Protein AF-A0A139HUA7-F1 (afdb_monomer_lite)

Secondary structure (DSSP, 8-state):
----PPBP-PPPPS-TTTEEEEEEEPP--TTSPPEEEEEEEESS--TT-PPPPPP-EEEEEPPPPGGG-EEEEETTEEEEE-HHHHHHHHHH--SSS-EEEE-HHHHS-TT-HHHHHHHHHTHHHHHHTSSEEEEE--S--TTHHHHHHHHHHHHHHHHHHT-SS--TTS-TTS-PPPTT-HHHHHHHHHTTSGGGGBTHHHHHHHS-S-EEEEETTEEEEHHHHHHHHHHHHSPPPTT----TTT-SS--HHHHHHHHHHHHHHHHHHHHHHHHGGGS-----PPPS----------PBPHHHHHHHTTTSB-SSTTHHHHHHHTTBS--PPP-TTS-HHHHHHHHHHHHHHHHHHHHHHSTTSS-EETTSHHHHHHHHHHHT-STTS-SS---TTS--TTSPPSSPPP---TT--TT-SEE-EEEETTTEEEEEEEEEEEEEEE--------SSHHHHHHHHHHHHHHHHHHHHHHTTSSTT--HHHHHHHHHHTHHHHHHSBPPP--TT-SS--PBP--TTGGGS--S--TT--HHHHHHHHHHTTEEEEEETTS-EEEEETT--TT-EEEEETT-SS-EEEEEP-SSSS--EEEEEE-EETT-TTSTTTS-SS---EEEEE--PPPP---TT--PBPTTSSS--B--SSPTT-BEEPTT-----GGGS-EEETTEEESSSEEEPP------BTBB--HHHHHHHHHHHTT--SEEEEEEEESSGGG-SSTT-BB-SSGGGHHHHHHHHHHHHHTT--EEEEEE--GGG-SB--TTT-SSPBPPGGGT--GGG-EESSS--SSTTSPPPEEPPHHHHHHHHHHHHHHHHHHHHHT-SEEEEEE-TTSHHHHHH-TTT----STTSSSHHHHTHHHHHHHHHHHHHS-TTS-EEEEEES--S-TT-TT------HHHHHHHHHHHHHTT--EEEEE---S-TT-----STTTTHHHHHHHHHHHTTSSEEEE-S---SHHHHHHHHHTS---EEEESHHHHH-TTHHHHHHHHHT--B---TTTTHHHH-SS----EE-------S---

pLDDT: mean 80.85, std 19.5, range [23.06, 98.94]

Structure (mmCIF, N/CA/C/O backbone):
data_AF-A0A139HUA7-F1
#
_entry.id   AF-A0A139HUA7-F1
#
loop_
_atom_site.group_PDB
_atom_site.id
_atom_site.type_symbol
_atom_site.label_atom_id
_atom_site.label_alt_id
_atom_site.label_comp_id
_atom_site.label_asym_id
_atom_site.label_entity_id
_atom_site.label_seq_id
_atom_site.pdbx_PDB_ins_code
_atom_site.Cartn_x
_atom_site.Cartn_y
_atom_site.Cartn_z
_atom_site.occupancy
_atom_site.B_iso_or_equiv
_atom_site.auth_seq_id
_atom_site.auth_comp_id
_atom_site.auth_asym_id
_atom_site.auth_atom_id
_atom_site.pdbx_PDB_model_num
ATOM 1 N N . MET A 1 1 ? -27.062 -46.655 6.332 1.00 36.03 1 MET A N 1
ATOM 2 C CA . MET A 1 1 ? -27.689 -45.458 5.733 1.00 36.03 1 MET A CA 1
ATOM 3 C C . MET A 1 1 ? -27.997 -44.473 6.851 1.00 36.03 1 MET A C 1
ATOM 5 O O . MET A 1 1 ? -28.977 -44.661 7.552 1.00 36.03 1 MET A O 1
ATOM 9 N N . SER A 1 2 ? -27.126 -43.490 7.091 1.00 37.06 2 SER A N 1
ATOM 10 C CA . SER A 1 2 ? -27.436 -42.377 7.999 1.00 37.06 2 SER A CA 1
ATOM 11 C C . SER A 1 2 ? -28.126 -41.303 7.164 1.00 37.06 2 SER A C 1
ATOM 13 O O . SER A 1 2 ? -27.476 -40.603 6.389 1.00 37.06 2 SER A O 1
ATOM 15 N N . SER A 1 3 ? -29.456 -41.255 7.228 1.00 40.66 3 SER A N 1
ATOM 16 C CA . SER A 1 3 ? -30.251 -40.178 6.646 1.00 40.66 3 SER A CA 1
ATOM 17 C C . SER A 1 3 ? -29.924 -38.888 7.398 1.00 40.66 3 SER A C 1
ATOM 19 O O . SER A 1 3 ? -30.441 -38.663 8.492 1.00 40.66 3 SER A O 1
ATOM 21 N N . GLN A 1 4 ? -29.036 -38.054 6.854 1.00 56.91 4 GLN A N 1
ATOM 22 C CA . GLN A 1 4 ? -28.850 -36.706 7.385 1.00 56.91 4 GLN A CA 1
ATOM 23 C C . GLN A 1 4 ? -30.174 -35.952 7.228 1.00 56.91 4 GLN A C 1
ATOM 25 O O . GLN A 1 4 ? -30.621 -35.705 6.108 1.00 56.91 4 GLN A O 1
ATOM 30 N N . GLU A 1 5 ? -30.820 -35.627 8.351 1.00 68.06 5 GLU A N 1
ATOM 31 C CA . GLU A 1 5 ? -32.026 -34.798 8.367 1.00 68.06 5 GLU A CA 1
ATOM 32 C C . GLU A 1 5 ? -31.753 -33.483 7.603 1.00 68.06 5 GLU A C 1
ATOM 34 O O . GLU A 1 5 ? -30.689 -32.872 7.770 1.00 68.06 5 GLU A O 1
ATOM 39 N N . PRO A 1 6 ? -32.677 -33.026 6.742 1.00 78.25 6 PRO A N 1
ATOM 40 C CA . PRO A 1 6 ? -32.453 -31.848 5.915 1.00 78.25 6 PRO A CA 1
ATOM 41 C C . PRO A 1 6 ? -32.273 -30.591 6.779 1.00 78.25 6 PRO A C 1
ATOM 43 O O . PRO A 1 6 ? -33.053 -30.323 7.695 1.00 78.25 6 PRO A O 1
ATOM 46 N N . LYS A 1 7 ? -31.250 -29.787 6.462 1.00 87.62 7 LYS A N 1
ATOM 47 C CA . LYS A 1 7 ? -30.988 -28.496 7.120 1.00 87.62 7 LYS A CA 1
ATOM 48 C C . LYS A 1 7 ? -32.089 -27.480 6.798 1.00 87.62 7 LYS A C 1
ATOM 50 O O . LYS A 1 7 ? -32.576 -27.410 5.663 1.00 87.62 7 LYS A O 1
ATOM 55 N N . TYR A 1 8 ? -32.458 -26.676 7.789 1.00 92.00 8 TYR A N 1
ATOM 56 C CA . TYR A 1 8 ? -33.400 -25.576 7.625 1.00 92.00 8 TYR A CA 1
ATOM 57 C C . TYR A 1 8 ? -32.833 -24.521 6.664 1.00 92.00 8 TYR A C 1
ATOM 59 O O . TYR A 1 8 ? -31.637 -24.221 6.675 1.00 92.00 8 TYR A O 1
ATOM 67 N N . ARG A 1 9 ? -33.698 -23.971 5.808 1.00 90.12 9 ARG A N 1
ATOM 68 C CA . ARG A 1 9 ? -33.377 -22.874 4.890 1.00 90.12 9 ARG A CA 1
ATOM 69 C C . ARG A 1 9 ? -34.411 -21.777 5.084 1.00 90.12 9 ARG A C 1
ATOM 71 O O . ARG A 1 9 ? -35.605 -22.047 4.990 1.00 90.12 9 ARG A O 1
ATOM 78 N N . TYR A 1 10 ? -33.936 -20.562 5.327 1.00 92.25 10 TYR A N 1
ATOM 79 C CA . TYR A 1 10 ? -34.785 -19.390 5.488 1.00 92.25 10 TYR A CA 1
ATOM 80 C C . TYR A 1 10 ? -35.559 -19.077 4.205 1.00 92.25 10 TYR A C 1
ATOM 82 O O . TYR A 1 10 ? -35.012 -19.157 3.105 1.00 92.25 10 TYR A O 1
ATOM 90 N N . ARG A 1 11 ? -36.829 -18.696 4.362 1.00 88.69 11 ARG A N 1
ATOM 91 C CA . ARG A 1 11 ? -37.645 -18.091 3.301 1.00 88.69 11 ARG A CA 1
ATOM 92 C C . ARG A 1 11 ? -37.466 -16.578 3.333 1.00 88.69 11 ARG A C 1
ATOM 94 O O . ARG A 1 11 ? -37.367 -16.016 4.419 1.00 88.69 11 ARG A O 1
ATOM 101 N N . ASN A 1 12 ? -37.461 -15.916 2.181 1.00 86.38 12 ASN A N 1
ATOM 102 C CA . ASN A 1 12 ? -37.337 -14.457 2.129 1.00 86.38 12 ASN A CA 1
ATOM 103 C C . ASN A 1 12 ? -38.543 -13.777 2.790 1.00 86.38 12 ASN A C 1
ATOM 105 O O . ASN A 1 12 ? -39.681 -14.189 2.571 1.00 86.38 12 ASN A O 1
ATOM 109 N N . ILE A 1 13 ? -38.289 -12.733 3.580 1.00 86.12 13 ILE A N 1
ATOM 110 C CA . ILE A 1 13 ? -39.342 -11.864 4.116 1.00 86.12 13 ILE A CA 1
ATOM 111 C C . ILE A 1 13 ? -39.899 -11.038 2.951 1.00 86.12 13 ILE A C 1
ATOM 113 O O . ILE A 1 13 ? -39.136 -10.422 2.212 1.00 86.12 13 ILE A O 1
ATOM 117 N N . THR A 1 14 ? -41.216 -11.073 2.760 1.00 73.56 14 THR A N 1
ATOM 118 C CA . THR A 1 14 ? -41.899 -10.491 1.593 1.00 73.56 14 THR A CA 1
ATOM 119 C C . THR A 1 14 ? -42.139 -8.987 1.713 1.00 73.56 14 THR A C 1
ATOM 121 O O . THR A 1 14 ? -42.087 -8.295 0.704 1.00 73.56 14 THR A O 1
ATOM 124 N N . ASN A 1 15 ? -42.376 -8.473 2.924 1.00 76.19 15 ASN A N 1
ATOM 125 C CA . ASN A 1 15 ? -42.483 -7.039 3.193 1.00 76.19 15 ASN A CA 1
ATOM 126 C C . ASN A 1 15 ? -41.161 -6.539 3.787 1.00 76.19 15 ASN A C 1
ATOM 128 O O . ASN A 1 15 ? -40.819 -6.883 4.918 1.00 76.19 15 ASN A O 1
ATOM 132 N N . VAL A 1 16 ? -40.412 -5.769 3.003 1.00 71.94 16 VAL A N 1
ATOM 133 C CA . VAL A 1 16 ? -39.030 -5.391 3.324 1.00 71.94 16 VAL A CA 1
ATOM 134 C C . VAL A 1 16 ? -38.909 -4.362 4.454 1.00 71.94 16 VAL A C 1
ATOM 136 O O . VAL A 1 16 ? -37.917 -4.423 5.175 1.00 71.94 16 VAL A O 1
ATOM 139 N N . ASP A 1 17 ? -39.923 -3.518 4.672 1.00 75.69 17 ASP A N 1
ATOM 140 C CA . ASP A 1 17 ? -39.856 -2.383 5.617 1.00 75.69 17 ASP A CA 1
ATOM 141 C C . ASP A 1 17 ? -40.553 -2.646 6.960 1.00 75.69 17 ASP A C 1
ATOM 143 O O . ASP A 1 17 ? -40.418 -1.887 7.924 1.00 75.69 17 ASP A O 1
ATOM 147 N N . ASN A 1 18 ? -41.357 -3.708 7.026 1.00 83.00 18 ASN A N 1
ATOM 148 C CA . ASN A 1 18 ? -42.195 -3.996 8.188 1.00 83.00 18 ASN A CA 1
ATOM 149 C C . ASN A 1 18 ? -42.236 -5.485 8.561 1.00 83.00 18 ASN A C 1
ATOM 151 O O . ASN A 1 18 ? -42.789 -5.841 9.602 1.00 83.00 18 ASN A O 1
ATOM 155 N N . GLY A 1 19 ? -41.701 -6.363 7.708 1.00 88.00 19 GLY A N 1
ATOM 156 C CA . GLY A 1 19 ? -41.778 -7.806 7.886 1.00 88.00 19 GLY A CA 1
ATOM 157 C C . GLY A 1 19 ? -40.776 -8.339 8.909 1.00 88.00 19 GLY A C 1
ATOM 158 O O . GLY A 1 19 ? -39.584 -8.040 8.859 1.00 88.00 19 GLY A O 1
ATOM 159 N N . ILE A 1 20 ? -41.254 -9.200 9.801 1.00 92.31 20 ILE A N 1
ATOM 160 C CA . ILE A 1 20 ? -40.451 -9.922 10.794 1.00 92.31 20 ILE A CA 1
ATOM 161 C C . ILE A 1 20 ? -40.784 -11.414 10.753 1.00 92.31 20 ILE A C 1
ATOM 163 O O . ILE A 1 20 ? -41.758 -11.838 10.126 1.00 92.31 20 ILE A O 1
ATOM 167 N N . ARG A 1 21 ? -40.000 -12.230 11.459 1.00 93.62 21 ARG A N 1
ATOM 168 C CA . ARG A 1 21 ? -40.370 -13.617 11.761 1.00 93.62 21 ARG A CA 1
ATOM 169 C C . ARG A 1 21 ? -40.614 -13.787 13.253 1.00 93.62 21 ARG A C 1
ATOM 171 O O . ARG A 1 21 ? -39.961 -13.130 14.060 1.00 93.62 21 ARG A O 1
ATOM 178 N N . LEU A 1 22 ? -41.537 -14.669 13.612 1.00 95.00 22 LEU A N 1
ATOM 179 C CA . LEU A 1 22 ? -41.842 -15.041 14.989 1.00 95.00 22 LEU A CA 1
ATOM 180 C C . LEU A 1 22 ? -41.673 -16.548 15.169 1.00 95.00 22 LEU A C 1
ATOM 182 O O . LEU A 1 22 ? -42.074 -17.351 14.326 1.00 95.00 22 LEU A O 1
ATOM 186 N N . VAL A 1 23 ? -41.071 -16.926 16.289 1.00 96.69 23 VAL A N 1
ATOM 187 C CA . VAL A 1 23 ? -40.875 -18.309 16.712 1.00 96.69 23 VAL A CA 1
ATOM 188 C C . VAL A 1 23 ? -42.112 -18.768 17.469 1.00 96.69 23 VAL A C 1
ATOM 190 O O . VAL A 1 23 ? -42.422 -18.237 18.531 1.00 96.69 23 VAL A O 1
ATOM 193 N N . ARG A 1 24 ? -42.787 -19.803 16.968 1.00 96.25 24 ARG A N 1
ATOM 194 C CA . ARG A 1 24 ? -43.816 -20.548 17.702 1.00 96.25 24 ARG A CA 1
ATOM 195 C C . ARG A 1 24 ? -43.193 -21.782 18.336 1.00 96.25 24 ARG A C 1
ATOM 197 O O . ARG A 1 24 ? -43.077 -22.832 17.697 1.00 96.25 24 ARG A O 1
ATOM 204 N N . LEU A 1 25 ? -42.776 -21.641 19.586 1.00 96.25 25 LEU A N 1
ATOM 205 C CA . LEU A 1 25 ? -42.175 -22.700 20.385 1.00 96.25 25 LEU A CA 1
ATOM 206 C C . LEU A 1 25 ? -43.236 -23.737 20.761 1.00 96.25 25 LEU A C 1
ATOM 208 O O . LEU A 1 25 ? -44.208 -23.407 21.439 1.00 96.25 25 LEU A O 1
ATOM 212 N N . GLN A 1 26 ? -43.070 -24.971 20.278 1.00 96.25 26 GLN A N 1
ATOM 213 C CA . GLN A 1 26 ? -44.071 -26.025 20.437 1.00 96.25 26 GLN A CA 1
ATOM 214 C C . GLN A 1 26 ? -44.051 -26.619 21.853 1.00 96.25 26 GLN A C 1
ATOM 216 O O . GLN A 1 26 ? -42.959 -26.832 22.400 1.00 96.25 26 GLN A O 1
ATOM 221 N N . PRO A 1 27 ? -45.227 -26.934 22.425 1.00 93.44 27 PRO A N 1
ATOM 222 C CA . PRO A 1 27 ? -45.322 -27.585 23.721 1.00 93.44 27 PRO A CA 1
ATOM 223 C C . PRO A 1 27 ? -44.736 -28.997 23.668 1.00 93.44 27 PRO A C 1
ATOM 225 O O . PRO A 1 27 ? -44.967 -29.744 22.716 1.00 93.44 27 PRO A O 1
ATOM 228 N N . ALA A 1 28 ? -43.934 -29.356 24.672 1.00 90.62 28 ALA A N 1
ATOM 229 C CA . ALA A 1 28 ? -43.338 -30.687 24.784 1.00 90.62 28 ALA A CA 1
ATOM 230 C C . ALA A 1 28 ? -42.749 -30.933 26.181 1.00 90.62 28 ALA A C 1
ATOM 232 O O . ALA A 1 28 ? -42.359 -30.002 26.890 1.00 90.62 28 ALA A O 1
ATOM 233 N N . ARG A 1 29 ? -42.588 -32.210 26.552 1.00 85.25 29 ARG A N 1
ATOM 234 C CA . ARG A 1 29 ? -41.941 -32.599 27.818 1.00 85.25 29 ARG A CA 1
ATOM 235 C C . ARG A 1 29 ? -40.466 -32.161 27.845 1.00 85.25 29 ARG A C 1
ATOM 237 O O . ARG A 1 29 ? -39.816 -32.187 26.798 1.00 85.25 29 ARG A O 1
ATOM 244 N N . PRO A 1 30 ? -39.874 -31.861 29.020 1.00 78.06 30 PRO A N 1
ATOM 245 C CA . PRO A 1 30 ? -38.485 -31.392 29.139 1.00 78.06 30 PRO A CA 1
ATOM 246 C C . PRO A 1 30 ? -37.433 -32.254 28.421 1.00 78.06 30 PRO A C 1
ATOM 248 O O . PRO A 1 30 ? -36.471 -31.719 27.870 1.00 78.06 30 PRO A O 1
ATOM 251 N N . THR A 1 31 ? -37.636 -33.574 28.379 1.00 82.62 31 THR A N 1
ATOM 252 C CA . THR A 1 31 ? -36.738 -34.551 27.739 1.00 82.62 31 THR A CA 1
ATOM 253 C C . THR A 1 31 ? -36.867 -34.613 26.217 1.00 82.62 31 THR A C 1
ATOM 255 O O . THR A 1 31 ? -35.961 -35.107 25.547 1.00 82.62 31 THR A O 1
ATOM 258 N N . GLN A 1 32 ? -37.968 -34.116 25.649 1.00 86.69 32 GLN A N 1
ATOM 259 C CA . GLN A 1 32 ? -38.188 -34.116 24.208 1.00 86.69 32 GLN A CA 1
ATOM 260 C C . GLN A 1 32 ? -37.388 -33.004 23.532 1.00 86.69 32 GLN A C 1
ATOM 262 O O . GLN A 1 32 ? -37.206 -31.907 24.075 1.00 86.69 32 GLN A O 1
ATOM 267 N N . ARG A 1 33 ? -36.950 -33.290 22.304 1.00 90.19 33 ARG A N 1
ATOM 268 C CA . ARG A 1 33 ? -36.244 -32.341 21.442 1.00 90.19 33 ARG A CA 1
ATOM 269 C C . ARG A 1 33 ? -37.072 -31.068 21.245 1.00 90.19 33 ARG A C 1
ATOM 271 O O . ARG A 1 33 ? -38.289 -31.132 21.102 1.00 90.19 33 ARG A O 1
ATOM 278 N N . ILE A 1 34 ? -36.413 -29.912 21.244 1.00 95.31 34 ILE A N 1
ATOM 279 C CA . ILE A 1 34 ? -37.082 -28.626 21.021 1.00 95.31 34 ILE A CA 1
ATOM 280 C C . ILE A 1 34 ? -37.531 -28.544 19.561 1.00 95.31 34 ILE A C 1
ATOM 282 O O . ILE A 1 34 ? -36.723 -28.757 18.650 1.00 95.31 34 ILE A O 1
ATOM 286 N N . SER A 1 35 ? -38.806 -28.216 19.360 1.00 94.94 35 SER A N 1
ATOM 287 C CA . SER A 1 35 ? -39.393 -27.961 18.050 1.00 94.94 35 SER A CA 1
ATOM 288 C C . SER A 1 35 ? -40.033 -26.577 18.025 1.00 94.94 35 SER A C 1
ATOM 290 O O . SER A 1 35 ? -40.673 -26.157 18.989 1.00 94.94 35 SER A O 1
ATOM 292 N N . ILE A 1 36 ? -39.826 -25.865 16.923 1.00 96.69 36 ILE A N 1
ATOM 293 C CA . ILE A 1 36 ? -40.372 -24.542 16.659 1.00 96.69 36 ILE A CA 1
ATOM 294 C C . ILE A 1 36 ? -40.992 -24.503 15.261 1.00 96.69 36 ILE A C 1
ATOM 296 O O . ILE A 1 36 ? -40.555 -25.230 14.364 1.00 96.69 36 ILE A O 1
ATOM 300 N N . MET A 1 37 ? -41.969 -23.618 15.074 1.00 95.31 37 MET A N 1
ATOM 301 C CA . MET A 1 37 ? -42.399 -23.172 13.747 1.00 95.31 37 MET A CA 1
ATOM 302 C C . MET A 1 37 ? -41.998 -21.714 13.540 1.00 95.31 37 MET A C 1
ATOM 304 O O . MET A 1 37 ? -42.101 -20.926 14.484 1.00 95.31 37 MET A O 1
ATOM 308 N N . LEU A 1 38 ? -41.547 -21.356 12.337 1.00 94.25 38 LEU A N 1
ATOM 309 C CA . LEU A 1 38 ? -41.158 -19.981 12.018 1.00 94.25 38 LEU A CA 1
ATOM 310 C C . LEU A 1 38 ? -42.226 -19.307 11.149 1.00 94.25 38 LEU A C 1
ATOM 312 O O . LEU A 1 38 ? -42.417 -19.651 9.985 1.00 94.25 38 LEU A O 1
ATOM 316 N N . GLU A 1 39 ? -42.927 -18.329 11.717 1.00 90.94 39 GLU A N 1
ATOM 317 C CA . GLU A 1 39 ? -44.053 -17.643 11.076 1.00 90.94 39 GLU A CA 1
ATOM 318 C C . GLU A 1 39 ? -43.643 -16.243 10.604 1.00 90.94 39 GLU A C 1
ATOM 320 O O . GLU A 1 39 ? -42.986 -15.506 11.338 1.00 90.94 39 GLU A O 1
ATOM 325 N N . HIS A 1 40 ? -44.016 -15.861 9.379 1.00 89.38 40 HIS A N 1
ATOM 326 C CA . HIS A 1 40 ? -43.842 -14.486 8.899 1.00 89.38 40 HIS A CA 1
ATOM 327 C C . HIS A 1 40 ? -44.931 -13.587 9.494 1.00 89.38 40 HIS A C 1
ATOM 329 O O . HIS A 1 40 ? -46.101 -13.955 9.501 1.00 89.38 40 HIS A O 1
ATOM 335 N N . SER A 1 41 ? -44.540 -12.409 9.969 1.00 88.44 41 SER A N 1
ATOM 336 C CA . SER A 1 41 ? -45.410 -11.427 10.619 1.00 88.44 41 SER A CA 1
ATOM 337 C C . SER A 1 41 ? -44.959 -10.000 10.264 1.00 88.44 41 SER A C 1
ATOM 339 O O . SER A 1 41 ? -44.044 -9.819 9.457 1.00 88.44 41 SER A O 1
ATOM 341 N N . TRP A 1 42 ? -45.594 -8.981 10.838 1.00 85.56 42 TRP A N 1
ATOM 342 C CA . TRP A 1 42 ? -45.355 -7.562 10.547 1.00 85.56 42 TRP A CA 1
ATOM 343 C C . TRP A 1 42 ? -45.542 -6.682 11.786 1.00 85.56 42 TRP A C 1
ATOM 345 O O . TRP A 1 42 ? -46.441 -6.934 12.581 1.00 85.56 42 TRP A O 1
ATOM 355 N N . LEU A 1 43 ? -44.728 -5.635 11.952 1.00 79.94 43 LEU A N 1
ATOM 356 C CA . LEU A 1 43 ? -44.787 -4.770 13.145 1.00 79.94 43 LEU A CA 1
ATOM 357 C C . LEU A 1 43 ? -46.010 -3.837 13.145 1.00 79.94 43 LEU A C 1
ATOM 359 O O . LEU A 1 43 ? -46.655 -3.664 14.172 1.00 79.94 43 LEU A O 1
ATOM 363 N N . SER A 1 44 ? -46.369 -3.276 11.989 1.00 70.25 44 SER A N 1
ATOM 364 C CA . SER A 1 44 ? -47.582 -2.455 11.801 1.00 70.25 44 SER A CA 1
ATOM 365 C C . SER A 1 44 ? -48.663 -3.204 11.009 1.00 70.25 44 SER A C 1
ATOM 367 O O . SER A 1 44 ? -48.329 -4.030 10.158 1.00 70.25 44 SER A O 1
ATOM 369 N N . ARG A 1 45 ? -49.956 -2.916 11.248 1.00 61.66 45 ARG A N 1
ATOM 370 C CA . ARG A 1 45 ? -51.062 -3.455 10.426 1.00 61.66 45 ARG A CA 1
ATOM 371 C C . ARG A 1 45 ? -50.885 -3.027 8.955 1.00 61.66 45 ARG A C 1
ATOM 373 O O . ARG A 1 45 ? -50.676 -1.839 8.729 1.00 61.66 45 ARG A O 1
ATOM 380 N N . PRO A 1 46 ? -50.990 -3.942 7.975 1.00 54.41 46 PRO A N 1
ATOM 381 C CA . PRO A 1 46 ? -51.056 -3.574 6.564 1.00 54.41 46 PRO A CA 1
ATOM 382 C C . PRO A 1 46 ? -52.318 -2.743 6.295 1.00 54.41 46 PRO A C 1
ATOM 384 O O . PRO A 1 46 ? -53.361 -3.018 6.893 1.00 54.41 46 PRO A O 1
ATOM 387 N N . GLU A 1 47 ? -52.239 -1.774 5.380 1.00 52.44 47 GLU A N 1
ATOM 388 C CA . GLU A 1 47 ? -53.379 -0.936 4.958 1.00 52.44 47 GLU A CA 1
ATOM 389 C C . GLU A 1 47 ? -54.564 -1.773 4.416 1.00 52.44 47 GLU A C 1
ATOM 391 O O . GLU A 1 47 ? -55.716 -1.360 4.514 1.00 52.44 47 GLU A O 1
ATOM 396 N N . ASP A 1 48 ? -54.306 -3.016 3.994 1.00 54.12 48 ASP A N 1
ATOM 397 C CA . ASP A 1 48 ? -55.268 -3.961 3.405 1.00 54.12 48 ASP A CA 1
ATOM 398 C C . ASP A 1 48 ? -56.149 -4.747 4.410 1.00 54.12 48 ASP A C 1
ATOM 400 O O . ASP A 1 48 ? -56.639 -5.839 4.113 1.00 54.12 48 ASP A O 1
ATOM 404 N N . GLY A 1 49 ? -56.362 -4.250 5.632 1.00 49.09 49 GLY A N 1
ATOM 405 C CA . GLY A 1 49 ? -57.376 -4.810 6.546 1.00 49.09 49 GLY A CA 1
ATOM 406 C C . GLY A 1 49 ? -57.083 -6.204 7.139 1.00 49.09 49 GLY A C 1
ATOM 407 O O . GLY A 1 49 ? -57.979 -6.834 7.707 1.00 49.09 49 GLY A O 1
ATOM 408 N N . GLN A 1 50 ? -55.844 -6.701 7.063 1.00 52.69 50 GLN A N 1
ATOM 409 C CA . GLN A 1 50 ? -55.441 -7.954 7.721 1.00 52.69 50 GLN A CA 1
ATOM 410 C C . GLN A 1 50 ? -55.274 -7.788 9.247 1.00 52.69 50 GLN A C 1
ATOM 412 O O . GLN A 1 50 ? -54.934 -6.715 9.752 1.00 52.69 50 GLN A O 1
ATOM 417 N N . LYS A 1 51 ? -55.513 -8.871 10.011 1.00 53.06 51 LYS A N 1
ATOM 418 C CA . LYS A 1 51 ? -55.320 -8.901 11.477 1.00 53.06 51 LYS A CA 1
ATOM 419 C C . LYS A 1 51 ? -53.875 -8.489 11.828 1.00 53.06 51 LYS A C 1
ATOM 421 O O . LYS A 1 51 ? -52.932 -8.862 11.136 1.00 53.06 51 LYS A O 1
ATOM 426 N N . GLY A 1 52 ? -53.711 -7.697 12.896 1.00 57.84 52 GLY A N 1
ATOM 427 C CA . GLY A 1 52 ? -52.388 -7.300 13.411 1.00 57.84 52 GLY A CA 1
ATOM 428 C C . GLY A 1 52 ? -51.545 -8.507 13.844 1.00 57.84 52 GLY A C 1
ATOM 429 O O . GLY A 1 52 ? -52.066 -9.622 13.910 1.00 57.84 52 GLY A O 1
ATOM 430 N N . HIS A 1 53 ? -50.260 -8.300 14.143 1.00 68.81 53 HIS A N 1
ATOM 431 C CA . HIS A 1 53 ? -49.387 -9.402 14.554 1.00 68.81 53 HIS A CA 1
ATOM 432 C C . HIS A 1 53 ? -49.908 -10.116 15.813 1.00 68.81 53 HIS A C 1
ATOM 434 O O . HIS A 1 53 ? -50.491 -9.476 16.696 1.00 68.81 53 HIS A O 1
ATOM 440 N N . PRO A 1 54 ? -49.683 -11.435 15.948 1.00 78.06 54 PRO A N 1
ATOM 441 C CA . PRO A 1 54 ? -49.953 -12.118 17.204 1.00 78.06 54 PRO A CA 1
ATOM 442 C C . PRO A 1 54 ? -49.104 -11.493 18.330 1.00 78.06 54 PRO A C 1
ATOM 444 O O . PRO A 1 54 ? -47.962 -11.090 18.080 1.00 78.06 54 PRO A O 1
ATOM 447 N N . PRO A 1 55 ? -49.620 -11.398 19.571 1.00 88.06 55 PRO A N 1
ATOM 448 C CA . PRO A 1 55 ? -48.818 -10.968 20.711 1.00 88.06 55 PRO A CA 1
ATOM 449 C C . PRO A 1 55 ? -47.602 -11.884 20.877 1.00 88.06 55 PRO A C 1
ATOM 451 O O . PRO A 1 55 ? -47.741 -13.110 20.882 1.00 88.06 55 PRO A O 1
ATOM 454 N N . TYR A 1 56 ? -46.419 -11.298 21.030 1.00 94.00 56 TYR A N 1
ATOM 455 C CA . TYR A 1 56 ? -45.167 -12.026 21.230 1.00 94.00 56 TYR A CA 1
ATOM 456 C C . TYR A 1 56 ? -44.369 -11.422 22.386 1.00 94.00 56 TYR A C 1
ATOM 458 O O . TYR A 1 56 ? -44.561 -10.258 22.739 1.00 94.00 56 TYR A O 1
ATOM 466 N N . ALA A 1 57 ? -43.480 -12.214 22.983 1.00 95.12 57 ALA A N 1
ATOM 467 C CA . ALA A 1 57 ? -42.434 -11.702 23.868 1.00 95.12 57 ALA A CA 1
ATOM 468 C C . ALA A 1 57 ? -41.101 -11.645 23.111 1.00 95.12 57 ALA A C 1
ATOM 470 O O . ALA A 1 57 ? -40.811 -12.539 22.316 1.00 95.12 57 ALA A O 1
ATOM 471 N N . ALA A 1 58 ? -40.289 -10.619 23.343 1.00 95.81 58 ALA A N 1
ATOM 472 C CA . ALA A 1 58 ? -38.932 -10.567 22.803 1.00 95.81 58 ALA A CA 1
ATOM 473 C C . ALA A 1 58 ? -37.965 -11.210 23.803 1.00 95.81 58 ALA A C 1
ATOM 475 O O . ALA A 1 58 ? -38.041 -10.938 25.001 1.00 95.81 58 ALA A O 1
ATOM 476 N N . LEU A 1 59 ? -37.087 -12.091 23.326 1.00 96.44 59 LEU A N 1
ATOM 477 C CA . LEU A 1 59 ? -36.078 -12.738 24.158 1.00 96.44 59 LEU A CA 1
ATOM 478 C C . LEU A 1 59 ? -34.751 -11.984 24.044 1.00 96.44 59 LEU A C 1
ATOM 480 O O . LEU A 1 59 ? -34.204 -11.854 22.954 1.00 96.44 59 LEU A O 1
ATOM 484 N N . SER A 1 60 ? -34.220 -11.555 25.183 1.00 94.81 60 SER A N 1
ATOM 485 C CA . SER A 1 60 ? -32.907 -10.933 25.329 1.00 94.81 60 SER A CA 1
ATOM 486 C C . SER A 1 60 ? -31.999 -11.862 26.140 1.00 94.81 60 SER A C 1
ATOM 488 O O . SER A 1 60 ? -32.390 -12.374 27.190 1.00 94.81 60 SER A O 1
ATOM 490 N N . TYR A 1 61 ? -30.799 -12.148 25.636 1.00 93.62 61 TYR A N 1
ATOM 491 C CA . TYR A 1 61 ? -29.872 -13.097 26.257 1.00 93.62 61 TYR A CA 1
ATOM 492 C C . TYR A 1 61 ? -28.446 -12.909 25.725 1.00 93.62 61 TYR A C 1
ATOM 494 O O . TYR A 1 61 ? -28.232 -12.367 24.642 1.00 93.62 61 TYR A O 1
ATOM 502 N N . THR A 1 62 ? -27.443 -13.395 26.458 1.00 88.81 62 THR A N 1
ATOM 503 C CA . THR A 1 62 ? -26.060 -13.386 25.960 1.00 88.81 62 THR A CA 1
ATOM 504 C C . THR A 1 62 ? -25.855 -14.485 24.924 1.00 88.81 62 THR A C 1
ATOM 506 O O . THR A 1 62 ? -26.037 -15.678 25.201 1.00 88.81 62 THR A O 1
ATOM 509 N N . TRP A 1 63 ? -25.413 -14.101 23.728 1.00 84.44 63 TRP A N 1
ATOM 510 C CA . TRP A 1 63 ? -24.968 -15.061 22.726 1.00 84.44 63 TRP A CA 1
ATOM 511 C C . TRP A 1 63 ? -23.746 -15.822 23.254 1.00 84.44 63 TRP A C 1
ATOM 513 O O . TRP A 1 63 ? -22.711 -15.233 23.548 1.00 84.44 63 TRP A O 1
ATOM 523 N N . GLY A 1 64 ? -23.873 -17.141 23.400 1.00 73.00 64 GLY A N 1
ATOM 524 C CA . GLY A 1 64 ? -22.739 -18.012 23.704 1.00 73.00 64 GLY A CA 1
ATOM 525 C C . GLY A 1 64 ? -21.836 -18.219 22.484 1.00 73.00 64 GLY A C 1
ATOM 526 O O . GLY A 1 64 ? -22.178 -17.851 21.360 1.00 73.00 64 GLY A O 1
ATOM 527 N N . THR A 1 65 ? -20.687 -18.867 22.678 1.00 61.94 65 THR A N 1
ATOM 528 C CA . THR A 1 65 ? -19.785 -19.182 21.559 1.00 61.94 65 THR A CA 1
ATOM 529 C C . THR A 1 65 ? -20.388 -20.241 20.622 1.00 61.94 65 THR A C 1
ATOM 531 O O . THR A 1 65 ? -21.059 -21.182 21.051 1.00 61.94 65 THR A O 1
ATOM 534 N N . SER A 1 66 ? -20.111 -20.138 19.317 1.00 61.66 66 SER A N 1
ATOM 535 C CA . SER A 1 66 ? -20.590 -21.096 18.301 1.00 61.66 66 SER A CA 1
ATOM 536 C C . SER A 1 66 ? -19.978 -22.499 18.427 1.00 61.66 66 SER A C 1
ATOM 538 O O . SER A 1 66 ? -20.482 -23.448 17.826 1.00 61.66 66 SER A O 1
ATOM 540 N N . ARG A 1 67 ? -18.925 -22.658 19.243 1.00 57.06 67 ARG A N 1
ATOM 541 C CA . ARG A 1 67 ? -18.225 -23.932 19.486 1.00 57.06 67 ARG A CA 1
ATOM 542 C C . ARG A 1 67 ? -19.097 -24.984 20.188 1.00 57.06 67 ARG A C 1
ATOM 544 O O . ARG A 1 67 ? -18.768 -26.162 20.125 1.00 57.06 67 ARG A O 1
ATOM 551 N N . GLN A 1 68 ? -20.208 -24.580 20.810 1.00 65.75 68 GLN A N 1
ATOM 552 C CA . GLN A 1 68 ? -21.140 -25.456 21.539 1.00 65.75 68 GLN A CA 1
ATOM 553 C C . GLN A 1 68 ? -22.567 -25.437 20.950 1.00 65.75 68 GLN A C 1
ATOM 555 O O . GLN A 1 68 ? -23.553 -25.583 21.673 1.00 65.75 68 GLN A O 1
ATOM 560 N N . ALA A 1 69 ? -22.713 -25.241 19.635 1.00 76.62 69 ALA A N 1
ATOM 561 C CA . ALA A 1 69 ? -24.032 -25.169 19.003 1.00 76.62 69 ALA A CA 1
ATOM 562 C C . ALA A 1 69 ? -24.868 -26.452 19.219 1.00 76.62 69 ALA A C 1
ATOM 564 O O . ALA A 1 69 ? -24.409 -27.573 18.988 1.00 76.62 69 ALA A O 1
ATOM 565 N N . LYS A 1 70 ? -26.130 -26.289 19.633 1.00 90.19 70 LYS A N 1
ATOM 566 C CA . LYS A 1 70 ? -27.126 -27.363 19.781 1.00 90.19 70 LYS A CA 1
ATOM 567 C C . LYS A 1 70 ? -28.081 -27.352 18.588 1.00 90.19 70 LYS A C 1
ATOM 569 O O . LYS A 1 70 ? -28.185 -26.362 17.870 1.00 90.19 70 LYS A O 1
ATOM 574 N N . SER A 1 71 ? -28.782 -28.460 18.361 1.00 91.44 71 SER A N 1
ATOM 575 C CA . SER A 1 71 ? -29.665 -28.616 17.196 1.00 91.44 71 SER A CA 1
ATOM 576 C C . SER A 1 71 ? -31.130 -28.743 17.601 1.00 91.44 71 SER A C 1
ATOM 578 O O . SER A 1 71 ? -31.502 -29.709 18.273 1.00 91.44 71 SER A O 1
ATOM 580 N N . ILE A 1 72 ? -31.971 -27.839 17.109 1.00 94.38 72 ILE A N 1
ATOM 581 C CA . ILE A 1 72 ? -33.432 -27.853 17.277 1.00 94.38 72 ILE A CA 1
ATOM 582 C C . ILE A 1 72 ? -34.130 -28.184 15.949 1.00 94.38 72 ILE A C 1
ATOM 584 O O . ILE A 1 72 ? -33.495 -28.173 14.892 1.00 94.38 72 ILE A O 1
ATOM 588 N N . LEU A 1 73 ? -35.427 -28.499 16.000 1.00 94.94 73 LEU A N 1
ATOM 589 C CA . LEU A 1 73 ? -36.258 -28.694 14.808 1.00 94.94 73 LEU A CA 1
ATOM 590 C C . LEU A 1 73 ? -37.041 -27.415 14.491 1.00 94.94 73 LEU A C 1
ATOM 592 O O . LEU A 1 73 ? -37.916 -27.040 15.260 1.00 94.94 73 LEU A O 1
ATOM 596 N N . CYS A 1 74 ? -36.757 -26.779 13.359 1.00 95.31 74 CYS A N 1
ATOM 597 C CA . CYS A 1 74 ? -37.485 -25.632 12.818 1.00 95.31 74 CYS A CA 1
ATOM 598 C C . CYS A 1 74 ? -38.264 -26.070 11.573 1.00 95.31 74 CYS A C 1
ATOM 600 O O . CYS A 1 74 ? -37.652 -26.549 10.617 1.00 95.31 74 CYS A O 1
ATOM 602 N N . ASP A 1 75 ? -39.596 -25.986 11.601 1.00 93.19 75 ASP A N 1
ATOM 603 C CA . ASP A 1 75 ? -40.484 -26.485 10.535 1.00 93.19 75 ASP A CA 1
ATOM 604 C C . ASP A 1 75 ? -40.152 -27.936 10.113 1.00 93.19 75 ASP A C 1
ATOM 606 O O . ASP A 1 75 ? -40.099 -28.285 8.931 1.00 93.19 75 ASP A O 1
ATOM 610 N N . GLY A 1 76 ? -39.835 -28.784 11.100 1.00 90.19 76 GLY A N 1
ATOM 611 C CA . GLY A 1 76 ? -39.436 -30.182 10.890 1.00 90.19 76 GLY A CA 1
ATOM 612 C C . GLY A 1 76 ? -38.014 -30.393 10.346 1.00 90.19 76 GLY A C 1
ATOM 613 O O . GLY A 1 76 ? -37.654 -31.521 10.021 1.00 90.19 76 GLY A O 1
ATOM 614 N N . ARG A 1 77 ? -37.189 -29.342 10.244 1.00 92.88 77 ARG A N 1
ATOM 615 C CA . ARG A 1 77 ? -35.809 -29.385 9.721 1.00 92.88 77 ARG A CA 1
ATOM 616 C C . ARG A 1 77 ? -34.777 -28.957 10.759 1.00 92.88 77 ARG A C 1
ATOM 618 O O . ARG A 1 77 ? -35.086 -28.229 11.693 1.00 92.88 77 ARG A O 1
ATOM 625 N N . LEU A 1 78 ? -33.522 -29.365 10.580 1.00 93.12 78 LEU A N 1
ATOM 626 C CA . LEU A 1 78 ? -32.444 -29.041 11.520 1.00 93.12 78 LEU A CA 1
ATOM 627 C C . LEU A 1 78 ? -32.040 -27.561 11.472 1.00 93.12 78 LEU A C 1
ATOM 629 O O . LEU A 1 78 ? -31.574 -27.088 10.433 1.00 93.12 78 LEU A O 1
ATOM 633 N N . LEU A 1 79 ? -32.121 -26.870 12.611 1.00 93.25 79 LEU A N 1
ATOM 634 C CA . LEU A 1 79 ? -31.551 -25.536 12.827 1.00 93.25 79 LEU A CA 1
ATOM 635 C C . LEU A 1 79 ? -30.570 -25.572 14.007 1.00 93.25 79 LEU A C 1
ATOM 637 O O . LEU A 1 79 ? -30.864 -26.157 15.051 1.00 93.25 79 LEU A O 1
ATOM 641 N N . HIS A 1 80 ? -29.402 -24.952 13.842 1.00 92.50 80 HIS A N 1
ATOM 642 C CA . HIS A 1 80 ? -28.401 -24.838 14.902 1.00 92.50 80 HIS A CA 1
ATOM 643 C C . HIS A 1 80 ? -28.566 -23.524 15.665 1.00 92.50 80 HIS A C 1
ATOM 645 O O . HIS A 1 80 ? -28.727 -22.476 15.047 1.00 92.50 80 HIS A O 1
ATOM 651 N N . VAL A 1 81 ? -28.486 -23.602 16.991 1.00 92.75 81 VAL A N 1
ATOM 652 C CA . VAL A 1 81 ? -28.600 -22.473 17.925 1.00 92.75 81 VAL A CA 1
ATOM 653 C C . VAL A 1 81 ? -27.498 -22.547 18.983 1.00 92.75 81 VAL A C 1
ATOM 655 O O . VAL A 1 81 ? -26.958 -23.628 19.235 1.00 92.75 81 VAL A O 1
ATOM 658 N N . THR A 1 82 ? -27.144 -21.427 19.612 1.00 92.00 82 THR A N 1
ATOM 659 C CA . THR A 1 82 ? -26.165 -21.412 20.713 1.00 92.00 82 THR A CA 1
ATOM 660 C C . THR A 1 82 ? -26.678 -22.195 21.919 1.00 92.00 82 THR A C 1
ATOM 662 O O . THR A 1 82 ? -27.885 -22.346 22.114 1.00 92.00 82 THR A O 1
ATOM 665 N N . GLU A 1 83 ? -25.762 -22.696 22.754 1.00 90.94 83 GLU A N 1
ATOM 666 C CA . GLU A 1 83 ? -26.124 -23.405 23.989 1.00 90.94 83 GLU A CA 1
ATOM 667 C C . GLU A 1 83 ? -26.996 -22.535 24.901 1.00 90.94 83 GLU A C 1
ATOM 669 O O . GLU A 1 83 ? -28.062 -22.980 25.318 1.00 90.94 83 GLU A O 1
ATOM 674 N N . THR A 1 84 ? -26.628 -21.262 25.071 1.00 90.12 84 THR A N 1
ATOM 675 C CA . THR A 1 84 ? -27.399 -20.288 25.860 1.00 90.12 84 THR A CA 1
ATOM 676 C C . THR A 1 84 ? -28.830 -20.109 25.350 1.00 90.12 84 THR A C 1
ATOM 678 O O . THR A 1 84 ? -29.763 -20.044 26.151 1.00 90.12 84 THR A O 1
ATOM 681 N N . LEU A 1 85 ? -29.033 -20.094 24.024 1.00 93.62 85 LEU A N 1
ATOM 682 C CA . LEU A 1 85 ? -30.371 -20.005 23.441 1.00 93.62 85 LEU A CA 1
ATOM 683 C C . LEU A 1 85 ? -31.144 -21.312 23.617 1.00 93.62 85 LEU A C 1
ATOM 685 O O . LEU A 1 85 ? -32.329 -21.304 23.928 1.00 93.62 85 LEU A O 1
ATOM 689 N N . HIS A 1 86 ? -30.488 -22.452 23.428 1.00 93.75 86 HIS A N 1
ATOM 690 C CA . HIS A 1 86 ? -31.117 -23.751 23.624 1.00 93.75 86 HIS A CA 1
ATOM 691 C C . HIS A 1 86 ? -31.598 -23.944 25.073 1.00 93.75 86 HIS A C 1
ATOM 693 O O . HIS A 1 86 ? -32.680 -24.488 25.294 1.00 93.75 86 HIS A O 1
ATOM 699 N N . GLU A 1 87 ? -30.830 -23.475 26.056 1.00 91.19 87 GLU A N 1
ATOM 700 C CA . GLU A 1 87 ? -31.220 -23.445 27.470 1.00 91.19 87 GLU A CA 1
ATOM 701 C C . GLU A 1 87 ? -32.400 -22.503 27.723 1.00 91.19 87 GLU A C 1
ATOM 703 O O . GLU A 1 87 ? -33.378 -22.916 28.349 1.00 91.19 87 GLU A O 1
ATOM 708 N N . ALA A 1 88 ? -32.366 -21.290 27.161 1.00 93.44 88 ALA A N 1
ATOM 709 C CA . ALA A 1 88 ? -33.482 -20.349 27.238 1.00 93.44 88 ALA A CA 1
ATOM 710 C C . ALA A 1 88 ? -34.768 -20.958 26.653 1.00 93.44 88 ALA A C 1
ATOM 712 O O . ALA A 1 88 ? -35.813 -20.958 27.298 1.00 93.44 88 ALA A O 1
ATOM 713 N N . LEU A 1 89 ? -34.693 -21.560 25.461 1.00 94.50 89 LEU A N 1
ATOM 714 C CA . LEU A 1 89 ? -35.828 -22.226 24.819 1.00 94.50 89 LEU A CA 1
ATOM 715 C C . LEU A 1 89 ? -36.370 -23.378 25.672 1.00 94.50 89 LEU A C 1
ATOM 717 O O . LEU A 1 89 ? -37.583 -23.531 25.779 1.00 94.50 89 LEU A O 1
ATOM 721 N N . LYS A 1 90 ? -35.505 -24.173 26.316 1.00 92.25 90 LYS A N 1
ATOM 722 C CA . LYS A 1 90 ? -35.952 -25.212 27.259 1.00 92.25 90 LYS A CA 1
ATOM 723 C C . LYS A 1 90 ? -36.682 -24.625 28.457 1.00 92.25 90 LYS A C 1
ATOM 725 O O . LYS A 1 90 ? -37.679 -25.202 28.877 1.00 92.25 90 LYS A O 1
ATOM 730 N N . ARG A 1 91 ? -36.169 -23.524 29.006 1.00 91.69 91 ARG A N 1
ATOM 731 C CA . ARG A 1 91 ? -36.735 -22.856 30.178 1.00 91.69 91 ARG A CA 1
ATOM 732 C C . ARG A 1 91 ? -38.081 -22.213 29.877 1.00 91.69 91 ARG A C 1
ATOM 734 O O . ARG A 1 91 ? -38.973 -22.258 30.723 1.00 91.69 91 ARG A O 1
ATOM 741 N N . PHE A 1 92 ? -38.207 -21.580 28.717 1.00 92.62 92 PHE A N 1
ATOM 742 C CA . PHE A 1 92 ? -39.429 -20.883 28.356 1.00 92.62 92 PHE A CA 1
ATOM 743 C C . PHE A 1 92 ? -40.483 -21.813 27.778 1.00 92.62 92 PHE A C 1
ATOM 745 O O . PHE A 1 92 ? -41.642 -21.476 27.921 1.00 92.62 92 PHE A O 1
ATOM 752 N N . ARG A 1 93 ? -40.138 -22.972 27.197 1.00 92.81 93 ARG A N 1
ATOM 753 C CA . ARG A 1 93 ? -41.115 -23.934 26.655 1.00 92.81 93 ARG A CA 1
ATOM 754 C C . ARG A 1 93 ? -42.141 -24.376 27.710 1.00 92.81 93 ARG A C 1
ATOM 756 O O . ARG A 1 93 ? -41.769 -24.973 28.717 1.00 92.81 93 ARG A O 1
ATOM 763 N N . ASP A 1 94 ? -43.420 -24.155 27.416 1.00 91.44 94 ASP A N 1
ATOM 764 C CA . ASP A 1 94 ? -44.548 -24.664 28.204 1.00 91.44 94 ASP A CA 1
ATOM 765 C C . ASP A 1 94 ? -44.887 -26.117 27.821 1.00 91.44 94 ASP A C 1
ATOM 767 O O . ASP A 1 94 ? -44.516 -26.592 26.743 1.00 91.44 94 ASP A O 1
ATOM 771 N N . GLN A 1 95 ? -45.554 -26.854 28.711 1.00 90.69 95 GLN A N 1
ATOM 772 C CA . GLN A 1 95 ? -45.923 -28.250 28.447 1.00 90.69 95 GLN A CA 1
ATOM 773 C C . GLN A 1 95 ? -47.188 -28.385 27.601 1.00 90.69 95 GLN A C 1
ATOM 775 O O . GLN A 1 95 ? -47.303 -29.371 26.876 1.00 90.69 95 GLN A O 1
ATOM 780 N N . ASP A 1 96 ? -48.081 -27.396 27.659 1.00 91.75 96 ASP A N 1
ATOM 781 C CA . ASP A 1 96 ? -49.434 -27.486 27.109 1.00 91.75 96 ASP A CA 1
ATOM 782 C C . ASP A 1 96 ? -49.724 -26.383 26.076 1.00 91.75 96 ASP A C 1
ATOM 784 O O . ASP A 1 96 ? -50.573 -26.552 25.200 1.00 91.75 96 ASP A O 1
ATOM 788 N N . HIS A 1 97 ? -48.987 -25.269 26.119 1.00 93.06 97 HIS A N 1
ATOM 789 C CA . HIS A 1 97 ? -49.245 -24.089 25.297 1.00 93.06 97 HIS A CA 1
ATOM 790 C C . HIS A 1 97 ? -48.090 -23.757 24.346 1.00 93.06 97 HIS A C 1
ATOM 792 O O . HIS A 1 97 ? -46.908 -23.879 24.666 1.00 93.06 97 HIS A O 1
ATOM 798 N N . VAL A 1 98 ? -48.439 -23.270 23.153 1.00 93.62 98 VAL A N 1
ATOM 799 C CA . VAL A 1 98 ? -47.463 -22.688 22.222 1.00 93.62 98 VAL A CA 1
ATOM 800 C C . VAL A 1 98 ? -47.083 -21.294 22.704 1.00 93.62 98 VAL A C 1
ATOM 802 O O . VAL A 1 98 ? -47.958 -20.473 22.976 1.00 93.62 98 VAL A O 1
ATOM 805 N N . ILE A 1 99 ? -45.786 -20.998 22.724 1.00 94.38 99 ILE A N 1
ATOM 806 C CA . ILE A 1 99 ? -45.279 -19.670 23.082 1.00 94.38 99 ILE A CA 1
ATOM 807 C C . ILE A 1 99 ? -44.740 -18.978 21.841 1.00 94.38 99 ILE A C 1
ATOM 809 O O . ILE A 1 99 ? -43.941 -19.549 21.099 1.00 94.38 99 ILE A O 1
ATOM 813 N N . THR A 1 100 ? -45.164 -17.734 21.638 1.00 96.00 100 THR A N 1
ATOM 814 C CA . THR A 1 100 ? -44.700 -16.893 20.534 1.00 96.00 100 THR A CA 1
ATOM 815 C C . THR A 1 100 ? -43.584 -15.973 21.015 1.00 96.00 100 THR A C 1
ATOM 817 O O . THR A 1 100 ? -43.802 -15.126 21.886 1.00 96.00 100 THR A O 1
ATOM 820 N N . LEU A 1 101 ? -42.392 -16.137 20.445 1.00 96.56 101 LEU A N 1
ATOM 821 C CA . LEU A 1 101 ? -41.196 -15.370 20.781 1.00 96.56 101 LEU A CA 1
ATOM 822 C C . LEU A 1 101 ? -40.624 -14.675 19.546 1.00 96.56 101 LEU A C 1
ATOM 824 O O . LEU A 1 101 ? -40.658 -15.224 18.446 1.00 96.56 101 LEU A O 1
ATOM 828 N N . TRP A 1 102 ? -40.030 -13.504 19.736 1.00 96.31 102 TRP A N 1
ATOM 829 C CA . TRP A 1 102 ? -39.060 -12.956 18.795 1.00 96.31 102 TRP A CA 1
ATOM 830 C C . TRP A 1 102 ? -37.650 -13.179 19.349 1.00 96.31 102 TRP A C 1
ATOM 832 O O . TRP A 1 102 ? -37.389 -12.887 20.516 1.00 96.31 102 TRP A O 1
ATOM 842 N N . ILE A 1 103 ? -36.769 -13.761 18.533 1.00 96.31 103 ILE A N 1
ATOM 843 C CA . ILE A 1 103 ? -35.421 -14.188 18.923 1.00 96.31 103 ILE A CA 1
ATOM 844 C C . ILE A 1 103 ? -34.474 -13.845 17.777 1.00 96.31 103 ILE A C 1
ATOM 846 O O . ILE A 1 103 ? -34.549 -14.473 16.725 1.00 96.31 103 ILE A O 1
ATOM 850 N N . ASP A 1 104 ? -33.570 -12.895 17.967 1.00 93.12 104 ASP A N 1
ATOM 851 C CA . ASP A 1 104 ? -32.629 -12.399 16.952 1.00 93.12 104 ASP A CA 1
ATOM 852 C C . ASP A 1 104 ? -31.877 -13.503 16.171 1.00 93.12 104 ASP A C 1
ATOM 854 O O . ASP A 1 104 ? -31.841 -13.489 14.940 1.00 93.12 104 ASP A O 1
ATOM 858 N N . GLN A 1 105 ? -31.334 -14.517 16.850 1.00 93.19 105 GLN A N 1
ATOM 859 C CA . GLN A 1 105 ? -30.566 -15.607 16.239 1.00 93.19 105 GLN A CA 1
ATOM 860 C C . GLN A 1 105 ? -31.407 -16.510 15.314 1.00 93.19 105 GLN A C 1
ATOM 862 O O . GLN A 1 105 ? -30.848 -17.179 14.441 1.00 93.19 105 GLN A O 1
ATOM 867 N N . ILE A 1 106 ? -32.733 -16.552 15.502 1.00 95.12 106 ILE A N 1
ATOM 868 C CA . ILE A 1 106 ? -33.654 -17.413 14.738 1.00 95.12 106 ILE A CA 1
ATOM 869 C C . ILE A 1 106 ? -34.540 -16.601 13.791 1.00 95.12 106 ILE A C 1
ATOM 871 O O . ILE A 1 106 ? -34.824 -17.035 12.682 1.00 95.12 106 ILE A O 1
ATOM 875 N N . CYS A 1 107 ? -35.031 -15.443 14.214 1.00 95.56 107 CYS A N 1
ATOM 876 C CA . CYS A 1 107 ? -35.958 -14.634 13.433 1.00 95.56 107 CYS A CA 1
ATOM 877 C C . CYS A 1 107 ? -35.254 -13.907 12.284 1.00 95.56 107 CYS A C 1
ATOM 879 O O . CYS A 1 107 ? -35.883 -13.665 11.250 1.00 95.56 107 CYS A O 1
ATOM 881 N N . ILE A 1 108 ? -33.957 -13.627 12.438 1.00 93.62 108 ILE A N 1
ATOM 882 C CA . ILE A 1 108 ? -33.108 -12.976 11.441 1.00 93.62 108 ILE A CA 1
ATOM 883 C C . ILE A 1 108 ? -32.221 -14.028 10.776 1.00 93.62 108 ILE A C 1
ATOM 885 O O . ILE A 1 108 ? -31.521 -14.803 11.433 1.00 93.62 108 ILE A O 1
ATOM 889 N N . ASN A 1 109 ? -32.184 -14.029 9.448 1.00 92.94 109 ASN A N 1
ATOM 890 C CA . ASN A 1 109 ? -31.210 -14.807 8.704 1.00 92.94 109 ASN A CA 1
ATOM 891 C C . ASN A 1 109 ? -29.834 -14.137 8.794 1.00 92.94 109 ASN A C 1
ATOM 893 O O . ASN A 1 109 ? -29.447 -13.356 7.929 1.00 92.94 109 ASN A O 1
ATOM 897 N N . GLN A 1 110 ? -29.071 -14.506 9.822 1.00 88.81 110 GLN A N 1
ATOM 898 C CA . GLN A 1 110 ? -27.745 -13.952 10.129 1.00 88.81 110 GLN A CA 1
ATOM 899 C C . GLN A 1 110 ? -26.725 -14.062 8.978 1.00 88.81 110 GLN A C 1
ATOM 901 O O . GLN A 1 110 ? -25.713 -13.370 8.979 1.00 88.81 110 GLN A O 1
ATOM 906 N N . LYS A 1 111 ? -26.970 -14.932 7.986 1.00 90.00 111 LYS A N 1
ATOM 907 C CA . LYS A 1 111 ? -26.107 -15.105 6.804 1.00 90.00 111 LYS A CA 1
ATOM 908 C C . LYS A 1 111 ? -26.485 -14.208 5.624 1.00 90.00 111 LYS A C 1
ATOM 910 O O . LYS A 1 111 ? -25.736 -14.149 4.656 1.00 90.00 111 LYS A O 1
ATOM 915 N N . ASN A 1 112 ? -27.651 -13.569 5.660 1.00 90.50 112 ASN A N 1
ATOM 916 C CA . ASN A 1 112 ? -28.110 -12.644 4.631 1.00 90.50 112 ASN A CA 1
ATOM 917 C C . ASN A 1 112 ? -27.911 -11.219 5.154 1.00 90.50 112 ASN A C 1
ATOM 919 O O . ASN A 1 112 ? -28.760 -10.714 5.882 1.00 90.50 112 ASN A O 1
ATOM 923 N N . VAL A 1 113 ? -26.782 -10.592 4.805 1.00 88.50 113 VAL A N 1
ATOM 924 C CA . VAL A 1 113 ? -26.420 -9.246 5.287 1.00 88.50 113 VAL A CA 1
ATOM 925 C C . VAL A 1 113 ? -27.502 -8.205 4.968 1.00 88.50 113 VAL A C 1
ATOM 927 O O . VAL A 1 113 ? -27.925 -7.529 5.901 1.00 88.50 113 VAL A O 1
ATOM 930 N N . PRO A 1 114 ? -28.073 -8.130 3.744 1.00 89.12 114 PRO A N 1
ATOM 931 C CA . PRO A 1 114 ? -29.196 -7.229 3.479 1.00 89.12 114 PRO A CA 1
ATOM 932 C C . PRO A 1 114 ? -30.393 -7.437 4.417 1.00 89.12 114 PRO A C 1
ATOM 934 O O . PRO A 1 114 ? -31.018 -6.475 4.852 1.00 89.12 114 PRO A O 1
ATOM 937 N N . GLU A 1 115 ? -30.738 -8.689 4.735 1.00 91.06 115 GLU A N 1
ATOM 938 C CA . GLU A 1 115 ? -31.796 -8.977 5.707 1.00 91.06 115 GLU A CA 1
ATOM 939 C C . GLU A 1 115 ? -31.390 -8.569 7.128 1.00 91.06 115 GLU A C 1
ATOM 941 O O . GLU A 1 115 ? -32.188 -7.935 7.813 1.00 91.06 115 GLU A O 1
ATOM 946 N N . ARG A 1 116 ? -30.161 -8.887 7.557 1.00 90.88 116 ARG A N 1
ATOM 947 C CA . ARG A 1 116 ? -29.624 -8.510 8.873 1.00 90.88 116 ARG A CA 1
ATOM 948 C C . ARG A 1 116 ? -29.657 -6.996 9.065 1.00 90.88 116 ARG A C 1
ATOM 950 O O . ARG A 1 116 ? -30.236 -6.557 10.050 1.00 90.88 116 ARG A O 1
ATOM 957 N N . ASN A 1 117 ? -29.127 -6.224 8.117 1.00 89.44 117 ASN A N 1
ATOM 958 C CA . ASN A 1 117 ? -29.121 -4.758 8.138 1.00 89.44 117 ASN A CA 1
ATOM 959 C C . ASN A 1 117 ? -30.544 -4.202 8.346 1.00 89.44 117 ASN A C 1
ATOM 961 O O . ASN A 1 117 ? -30.785 -3.418 9.264 1.00 89.44 117 ASN A O 1
ATOM 965 N N . ARG A 1 118 ? -31.520 -4.694 7.563 1.00 88.38 118 ARG A N 1
ATOM 966 C CA . ARG A 1 118 ? -32.934 -4.291 7.680 1.00 88.38 118 ARG A CA 1
ATOM 967 C C . ARG A 1 118 ? -33.555 -4.659 9.026 1.00 88.38 118 ARG A C 1
ATOM 969 O O . ARG A 1 118 ? -34.260 -3.851 9.620 1.00 88.38 118 ARG A O 1
ATOM 976 N N . GLN A 1 119 ? -33.325 -5.878 9.514 1.00 89.94 119 GLN A N 1
ATOM 977 C CA . GLN A 1 119 ? -33.872 -6.306 10.805 1.00 89.94 119 GLN A CA 1
ATOM 978 C C . GLN A 1 119 ? -33.239 -5.527 11.966 1.00 89.94 119 GLN A C 1
ATOM 980 O O . GLN A 1 119 ? -33.961 -5.132 12.877 1.00 89.94 119 GLN A O 1
ATOM 985 N N . VAL A 1 120 ? -31.933 -5.243 11.901 1.00 89.31 120 VAL A N 1
ATOM 986 C CA . VAL A 1 120 ? -31.215 -4.418 12.884 1.00 89.31 120 VAL A CA 1
ATOM 987 C C . VAL A 1 120 ? -31.797 -3.007 12.948 1.00 89.31 120 VAL A C 1
ATOM 989 O O . VAL A 1 120 ? -32.121 -2.534 14.035 1.00 89.31 120 VAL A O 1
ATOM 992 N N . ARG A 1 121 ? -32.061 -2.379 11.796 1.00 86.94 121 ARG A N 1
ATOM 993 C CA . ARG A 1 121 ? -32.752 -1.081 11.727 1.00 86.94 121 ARG A CA 1
ATOM 994 C C . ARG A 1 121 ? -34.110 -1.087 12.443 1.00 86.94 121 ARG A C 1
ATOM 996 O O . ARG A 1 121 ? -34.513 -0.088 13.031 1.00 86.94 121 ARG A O 1
ATOM 1003 N N . MET A 1 122 ? -34.823 -2.213 12.420 1.00 87.38 122 MET A N 1
ATOM 1004 C CA . MET A 1 122 ? -36.143 -2.352 13.044 1.00 87.38 122 MET A CA 1
ATOM 1005 C C . MET A 1 122 ? -36.113 -2.802 14.509 1.00 87.38 122 MET A C 1
ATOM 1007 O O . MET A 1 122 ? -37.180 -2.876 15.118 1.00 87.38 122 MET A O 1
ATOM 1011 N N . MET A 1 123 ? -34.943 -3.079 15.096 1.00 88.56 123 MET A N 1
ATOM 1012 C CA . MET A 1 123 ? -34.819 -3.607 16.465 1.00 88.56 123 MET A CA 1
ATOM 1013 C C . MET A 1 123 ? -35.615 -2.793 17.483 1.00 88.56 123 MET A C 1
ATOM 1015 O O . MET A 1 123 ? -36.391 -3.363 18.245 1.00 88.56 123 MET A O 1
ATOM 1019 N N . GLY A 1 124 ? -35.521 -1.462 17.438 1.00 85.31 124 GLY A N 1
ATOM 1020 C CA . GLY A 1 124 ? -36.273 -0.599 18.349 1.00 85.31 124 GLY A CA 1
ATOM 1021 C C . GLY A 1 124 ? -37.780 -0.855 18.275 1.00 85.31 124 GLY A C 1
ATOM 1022 O O . GLY A 1 124 ? -38.414 -1.157 19.282 1.00 85.31 124 GLY A O 1
ATOM 1023 N N . ARG A 1 125 ? -38.342 -0.872 17.060 1.00 86.12 125 ARG A N 1
ATOM 1024 C CA . ARG A 1 125 ? -39.767 -1.165 16.826 1.00 86.12 125 ARG A CA 1
ATOM 1025 C C . ARG A 1 125 ? -40.148 -2.586 17.254 1.00 86.12 125 ARG A C 1
ATOM 1027 O O . ARG A 1 125 ? -41.252 -2.787 17.753 1.00 86.12 125 ARG A O 1
ATOM 1034 N N . ILE A 1 126 ? -39.253 -3.561 17.087 1.00 89.69 126 ILE A N 1
ATOM 1035 C CA . ILE A 1 126 ? -39.465 -4.956 17.501 1.00 89.69 126 ILE A CA 1
ATOM 1036 C C . ILE A 1 126 ? -39.586 -5.069 19.025 1.00 89.69 126 ILE A C 1
ATOM 1038 O O . ILE A 1 126 ? -40.506 -5.731 19.510 1.00 89.69 126 ILE A O 1
ATOM 1042 N N . PHE A 1 127 ? -38.692 -4.432 19.783 1.00 90.06 127 PHE A N 1
ATOM 1043 C CA . PHE A 1 127 ? -38.723 -4.476 21.248 1.00 90.06 127 PHE A CA 1
ATOM 1044 C C . PHE A 1 127 ? -39.852 -3.617 21.828 1.00 90.06 127 PHE A C 1
ATOM 1046 O O . PHE A 1 127 ? -40.524 -4.058 22.761 1.00 90.06 127 PHE A O 1
ATOM 1053 N N . THR A 1 128 ? -40.146 -2.456 21.233 1.00 87.19 128 THR A N 1
ATOM 1054 C CA . THR A 1 128 ? -41.323 -1.644 21.589 1.00 87.19 128 THR A CA 1
ATOM 1055 C C . THR A 1 128 ? -42.636 -2.388 21.322 1.00 87.19 128 THR A C 1
ATOM 1057 O O . THR A 1 128 ? -43.545 -2.331 22.143 1.00 87.19 128 THR A O 1
ATOM 1060 N N . GLY A 1 129 ? -42.748 -3.111 20.201 1.00 86.88 129 GLY A N 1
ATOM 1061 C CA . GLY A 1 129 ? -43.960 -3.851 19.818 1.00 86.88 129 GLY A CA 1
ATOM 1062 C C . GLY A 1 129 ? -44.188 -5.167 20.575 1.00 86.88 129 GLY A C 1
ATOM 1063 O O . GLY A 1 129 ? -45.255 -5.775 20.457 1.00 86.88 129 GLY A O 1
ATOM 1064 N N . ALA A 1 130 ? -43.206 -5.629 21.354 1.00 91.00 130 ALA A N 1
ATOM 1065 C CA . ALA A 1 130 ? -43.333 -6.840 22.154 1.00 91.00 130 ALA A CA 1
ATOM 1066 C C . ALA A 1 130 ? -44.265 -6.621 23.358 1.00 91.00 130 ALA A C 1
ATOM 1068 O O . ALA A 1 130 ? -44.252 -5.573 23.997 1.00 91.00 130 ALA A O 1
ATOM 1069 N N . ARG A 1 131 ? -45.028 -7.651 23.747 1.00 93.00 131 ARG A N 1
ATOM 1070 C CA . ARG A 1 131 ? -45.877 -7.604 24.955 1.00 93.00 131 ARG A CA 1
ATOM 1071 C C . ARG A 1 131 ? -45.050 -7.442 26.235 1.00 93.00 131 ARG A C 1
ATOM 1073 O O . ARG A 1 131 ? -45.535 -6.891 27.211 1.00 93.00 131 ARG A O 1
ATOM 1080 N N . ARG A 1 132 ? -43.859 -8.037 26.238 1.00 94.50 132 ARG A N 1
ATOM 1081 C CA . ARG A 1 132 ? -42.859 -7.983 27.306 1.00 94.50 132 ARG A CA 1
ATOM 1082 C C . ARG A 1 132 ? -41.504 -8.415 26.762 1.00 94.50 132 ARG A C 1
ATOM 1084 O O . ARG A 1 132 ? -41.450 -9.145 25.763 1.00 94.50 132 ARG A O 1
ATOM 1091 N N . VAL A 1 133 ? -40.441 -8.058 27.465 1.00 95.81 133 VAL A N 1
ATOM 1092 C CA . VAL A 1 133 ? -39.079 -8.528 27.199 1.00 95.81 133 VAL A CA 1
ATOM 1093 C C . VAL A 1 133 ? -38.672 -9.517 28.281 1.00 95.81 133 VAL A C 1
ATOM 1095 O O . VAL A 1 133 ? -38.748 -9.229 29.474 1.00 95.81 133 VAL A O 1
ATOM 1098 N N . LEU A 1 134 ? -38.256 -10.704 27.852 1.00 96.06 134 LEU A N 1
ATOM 1099 C CA . LEU A 1 134 ? -37.731 -11.751 28.719 1.00 96.06 134 LEU A CA 1
ATOM 1100 C C . LEU A 1 134 ? -36.208 -11.700 28.666 1.00 96.06 134 LEU A C 1
ATOM 1102 O O . LEU A 1 134 ? -35.624 -11.981 27.621 1.00 96.06 134 LEU A O 1
ATOM 1106 N N . VAL A 1 135 ? -35.571 -11.368 29.783 1.00 95.81 135 VAL A N 1
ATOM 1107 C CA . VAL A 1 135 ? -34.113 -11.338 29.912 1.00 95.81 135 VAL A CA 1
ATOM 1108 C C . VAL A 1 135 ? -33.640 -12.650 30.527 1.00 95.81 135 VAL A C 1
ATOM 1110 O O . VAL A 1 135 ? -33.879 -12.921 31.702 1.00 95.81 135 VAL A O 1
ATOM 1113 N N . TRP A 1 136 ? -32.958 -13.483 29.744 1.00 95.19 136 TRP A N 1
ATOM 1114 C CA . TRP A 1 136 ? -32.383 -14.740 30.219 1.00 95.19 136 TRP A CA 1
ATOM 1115 C C . TRP A 1 136 ? -30.926 -14.558 30.629 1.00 95.19 136 TRP A C 1
ATOM 1117 O O . TRP A 1 136 ? -30.041 -14.384 29.789 1.00 95.19 136 TRP A O 1
ATOM 1127 N N . LEU A 1 137 ? -30.668 -14.668 31.932 1.00 92.38 137 LEU A N 1
ATOM 1128 C CA . LEU A 1 137 ? -29.328 -14.542 32.499 1.00 92.38 137 LEU A CA 1
ATOM 1129 C C . LEU A 1 137 ? -28.589 -15.886 32.616 1.00 92.38 137 LEU A C 1
ATOM 1131 O O . LEU A 1 137 ? -27.414 -15.889 32.980 1.00 92.38 137 LEU A O 1
ATOM 1135 N N . GLY A 1 138 ? -29.237 -17.022 32.333 1.00 89.94 138 GLY A N 1
ATOM 1136 C CA . GLY A 1 138 ? -28.649 -18.368 32.415 1.00 89.94 138 GLY A CA 1
ATOM 1137 C C . GLY A 1 138 ? -29.154 -19.206 33.597 1.00 89.94 138 GLY A C 1
ATOM 1138 O O . GLY A 1 138 ? -29.943 -18.741 34.421 1.00 89.94 138 GLY A O 1
ATOM 1139 N N . HIS A 1 139 ? -28.669 -20.447 33.699 1.00 86.62 139 HIS A N 1
ATOM 1140 C CA . HIS A 1 139 ? -29.025 -21.384 34.772 1.00 86.62 139 HIS A CA 1
ATOM 1141 C C . HIS A 1 139 ? -28.595 -20.922 36.183 1.00 86.62 139 HIS A C 1
ATOM 1143 O O . HIS A 1 139 ? -27.864 -19.938 36.369 1.00 86.62 139 HIS A O 1
ATOM 1149 N N . ASP A 1 140 ? -29.073 -21.659 37.188 1.00 81.31 140 ASP A N 1
ATOM 1150 C CA . ASP A 1 140 ? -28.665 -21.510 38.582 1.00 81.31 140 ASP A CA 1
ATOM 1151 C C . ASP A 1 140 ? -27.233 -22.044 38.758 1.00 81.31 140 ASP A C 1
ATOM 1153 O O . ASP A 1 140 ? -26.994 -23.250 38.764 1.00 81.31 140 ASP A O 1
ATOM 1157 N N . TYR A 1 141 ? -26.270 -21.129 38.889 1.00 77.44 141 TYR A N 1
ATOM 1158 C CA . TYR A 1 141 ? -24.867 -21.424 39.205 1.00 77.44 141 TYR A CA 1
ATOM 1159 C C . TYR A 1 141 ? -24.457 -20.683 40.481 1.00 77.44 141 TYR A C 1
ATOM 1161 O O . TYR A 1 141 ? -24.986 -19.606 40.754 1.00 77.44 141 TYR A O 1
ATOM 1169 N N . GLY A 1 142 ? -23.517 -21.230 41.260 1.00 63.84 142 GLY A N 1
ATOM 1170 C CA . GLY A 1 142 ? -22.862 -20.505 42.362 1.00 63.84 142 GLY A CA 1
ATOM 1171 C C . GLY A 1 142 ? -23.819 -19.829 43.356 1.00 63.84 142 GLY A C 1
ATOM 1172 O O . GLY A 1 142 ? -23.601 -18.674 43.701 1.00 63.84 142 GLY A O 1
ATOM 1173 N N . ASN A 1 143 ? -24.885 -20.526 43.778 1.00 82.31 143 ASN A N 1
ATOM 1174 C CA . ASN A 1 143 ? -25.937 -20.035 44.691 1.00 82.31 143 ASN A CA 1
ATOM 1175 C C . ASN A 1 143 ? -26.838 -18.901 44.159 1.00 82.31 143 ASN A C 1
ATOM 1177 O O . ASN A 1 143 ? -27.434 -18.160 44.943 1.00 82.31 143 ASN A O 1
ATOM 1181 N N . SER A 1 144 ? -26.969 -18.745 42.838 1.00 85.75 144 SER A N 1
ATOM 1182 C CA . SER A 1 144 ? -27.825 -17.699 42.246 1.00 85.75 144 SER A CA 1
ATOM 1183 C C . SER A 1 144 ? -29.297 -17.776 42.686 1.00 85.75 144 SER A C 1
ATOM 1185 O O . SER A 1 144 ? -29.967 -16.751 42.773 1.00 85.75 144 SER A O 1
ATOM 1187 N N . ASP A 1 145 ? -29.796 -18.959 43.039 1.00 87.81 145 ASP A N 1
ATOM 1188 C CA . ASP A 1 145 ? -31.125 -19.157 43.622 1.00 87.81 145 ASP A CA 1
ATOM 1189 C C . ASP A 1 145 ? -31.292 -18.397 44.950 1.00 87.81 145 ASP A C 1
ATOM 1191 O O . ASP A 1 145 ? -32.296 -17.712 45.157 1.00 87.81 145 ASP A O 1
ATOM 1195 N N . LYS A 1 146 ? -30.280 -18.457 45.825 1.00 86.19 146 LYS A N 1
ATOM 1196 C CA . LYS A 1 146 ? -30.242 -17.720 47.093 1.00 86.19 146 LYS A CA 1
ATOM 1197 C C . LYS A 1 146 ? -30.134 -16.210 46.864 1.00 86.19 146 LYS A C 1
ATOM 1199 O O . LYS A 1 146 ? -30.721 -15.440 47.622 1.00 86.19 146 LYS A O 1
ATOM 1204 N N . GLY A 1 147 ? -29.409 -15.792 45.823 1.00 88.00 147 GLY A N 1
ATOM 1205 C CA . GLY A 1 147 ? -29.316 -14.390 45.403 1.00 88.00 147 GLY A CA 1
ATOM 1206 C C . GLY A 1 147 ? -30.660 -13.833 44.921 1.00 88.00 147 GLY A C 1
ATOM 1207 O O . GLY A 1 147 ? -31.078 -12.767 45.366 1.00 88.00 147 GLY A O 1
ATOM 1208 N N . MET A 1 148 ? -31.386 -14.588 44.088 1.00 90.75 148 MET A N 1
ATOM 1209 C CA . MET A 1 148 ? -32.733 -14.219 43.629 1.00 90.75 148 MET A CA 1
ATOM 1210 C C . MET A 1 148 ? -33.750 -14.179 44.774 1.00 90.75 148 MET A C 1
ATOM 1212 O O . MET A 1 148 ? -34.553 -13.254 44.842 1.00 90.75 148 MET A O 1
ATOM 1216 N N . GLN A 1 149 ? -33.694 -15.131 45.712 1.00 88.62 149 GLN A N 1
ATOM 1217 C CA . GLN A 1 149 ? -34.537 -15.100 46.916 1.00 88.62 149 GLN A CA 1
ATOM 1218 C C . GLN A 1 149 ? -34.280 -13.850 47.764 1.00 88.62 149 GLN A C 1
ATOM 1220 O O . GLN A 1 149 ? -35.222 -13.262 48.290 1.00 88.62 149 GLN A O 1
ATOM 1225 N N . LEU A 1 150 ? -33.017 -13.429 47.889 1.00 86.56 150 LEU A N 1
ATOM 1226 C CA . LEU A 1 150 ? -32.679 -12.194 48.586 1.00 86.56 150 LEU A CA 1
ATOM 1227 C C . LEU A 1 150 ? -33.249 -10.968 47.858 1.00 86.56 150 LEU A C 1
ATOM 1229 O O . LEU A 1 150 ? -33.835 -10.110 48.508 1.00 86.56 150 LEU A O 1
ATOM 1233 N N . ALA A 1 151 ? -33.136 -10.899 46.529 1.00 87.75 151 ALA A N 1
ATOM 1234 C CA . ALA A 1 151 ? -33.725 -9.810 45.749 1.00 87.75 151 ALA A CA 1
ATOM 1235 C C . ALA A 1 151 ? -35.256 -9.734 45.924 1.00 87.75 151 ALA A C 1
ATOM 1237 O O . ALA A 1 151 ? -35.783 -8.659 46.200 1.00 87.75 151 ALA A O 1
ATOM 1238 N N . GLU A 1 152 ? -35.962 -10.872 45.865 1.00 88.50 152 GLU A N 1
ATOM 1239 C CA . GLU A 1 152 ? -37.409 -10.960 46.138 1.00 88.50 152 GLU A CA 1
ATOM 1240 C C . GLU A 1 152 ? -37.754 -10.446 47.553 1.00 88.50 152 GLU A C 1
ATOM 1242 O O . GLU A 1 152 ? -38.701 -9.674 47.730 1.00 88.50 152 GLU A O 1
ATOM 1247 N N . GLN A 1 153 ? -36.974 -10.841 48.568 1.00 85.19 153 GLN A N 1
ATOM 1248 C CA . GLN A 1 153 ? -37.162 -10.406 49.958 1.00 85.19 153 GLN A CA 1
ATOM 1249 C C . GLN A 1 153 ? -36.960 -8.895 50.125 1.00 85.19 153 GLN A C 1
ATOM 1251 O O . GLN A 1 153 ? -37.781 -8.239 50.771 1.00 85.19 153 GLN A O 1
ATOM 1256 N N . LEU A 1 154 ? -35.903 -8.340 49.525 1.00 81.69 154 LEU A N 1
ATOM 1257 C CA . LEU A 1 154 ? -35.597 -6.909 49.569 1.00 81.69 154 LEU A CA 1
ATOM 1258 C C . LEU A 1 154 ? -36.673 -6.085 48.843 1.00 81.69 154 LEU A C 1
ATOM 1260 O O . LEU A 1 154 ? -37.182 -5.117 49.408 1.00 81.69 154 LEU A O 1
ATOM 1264 N N . ALA A 1 155 ? -37.102 -6.509 47.652 1.00 84.44 155 ALA A N 1
ATOM 1265 C CA . ALA A 1 155 ? -38.172 -5.845 46.907 1.00 84.44 155 ALA A CA 1
ATOM 1266 C C . ALA A 1 155 ? -39.498 -5.841 47.691 1.00 84.44 155 ALA A C 1
ATOM 1268 O O . ALA A 1 155 ? -40.148 -4.801 47.836 1.00 84.44 155 ALA A O 1
ATOM 1269 N N . ALA A 1 156 ? -39.890 -6.990 48.258 1.00 84.00 156 ALA A N 1
ATOM 1270 C CA . ALA A 1 156 ? -41.098 -7.108 49.074 1.00 84.00 156 ALA A CA 1
ATOM 1271 C C . ALA A 1 156 ? -41.031 -6.232 50.336 1.00 84.00 156 ALA A C 1
ATOM 1273 O O . ALA A 1 156 ? -42.034 -5.624 50.726 1.00 84.00 156 ALA A O 1
ATOM 1274 N N . TYR A 1 157 ? -39.854 -6.143 50.959 1.00 77.81 157 TYR A N 1
ATOM 1275 C CA . TYR A 1 157 ? -39.616 -5.278 52.107 1.00 77.81 157 TYR A CA 1
ATOM 1276 C C . TYR A 1 157 ? -39.807 -3.799 51.750 1.00 77.81 157 TYR A C 1
ATOM 1278 O O . TYR A 1 157 ? -40.595 -3.116 52.413 1.00 77.81 157 TYR A O 1
ATOM 1286 N N . CYS A 1 158 ? -39.164 -3.315 50.685 1.00 74.44 158 CYS A N 1
ATOM 1287 C CA . CYS A 1 158 ? -39.272 -1.923 50.247 1.00 74.44 158 CYS A CA 1
ATOM 1288 C C . CYS A 1 158 ? -40.713 -1.550 49.869 1.00 74.44 158 CYS A C 1
ATOM 1290 O O . CYS A 1 158 ? -41.224 -0.521 50.319 1.00 74.44 158 CYS A O 1
ATOM 1292 N N . LYS A 1 159 ? -41.417 -2.428 49.140 1.00 79.44 159 LYS A N 1
ATOM 1293 C CA . LYS A 1 159 ? -42.834 -2.234 48.785 1.00 79.44 159 LYS A CA 1
ATOM 1294 C C . LYS A 1 159 ? -43.741 -2.146 50.010 1.00 79.44 159 LYS A C 1
ATOM 1296 O O . LYS A 1 159 ? -44.605 -1.273 50.071 1.00 79.44 159 LYS A O 1
ATOM 1301 N N . ARG A 1 160 ? -43.543 -3.024 51.002 1.00 76.94 160 ARG A N 1
ATOM 1302 C CA . ARG A 1 160 ? -44.350 -3.044 52.235 1.00 76.94 160 ARG A CA 1
ATOM 1303 C C . ARG A 1 160 ? -44.183 -1.765 53.056 1.00 76.94 160 ARG A C 1
ATOM 1305 O O . ARG A 1 160 ? -45.151 -1.316 53.663 1.00 76.94 160 ARG A O 1
ATOM 1312 N N . HIS A 1 161 ? -42.986 -1.181 53.066 1.00 68.62 161 HIS A N 1
ATOM 1313 C CA . HIS A 1 161 ? -42.669 -0.028 53.911 1.00 68.62 161 HIS A CA 1
ATOM 1314 C C . HIS A 1 161 ? -42.705 1.320 53.173 1.00 68.62 161 HIS A C 1
ATOM 1316 O O . HIS A 1 161 ? -42.608 2.347 53.840 1.00 68.62 161 HIS A O 1
ATOM 1322 N N . ARG A 1 162 ? -42.876 1.340 51.839 1.00 64.62 162 ARG A N 1
ATOM 1323 C CA . ARG A 1 162 ? -42.840 2.548 50.984 1.00 64.62 162 ARG A CA 1
ATOM 1324 C C . ARG A 1 162 ? -41.604 3.424 51.241 1.00 64.62 162 ARG A C 1
ATOM 1326 O O . ARG A 1 162 ? -41.719 4.637 51.391 1.00 64.62 162 ARG A O 1
ATOM 1333 N N . ARG A 1 163 ? -40.424 2.808 51.340 1.00 59.38 163 ARG A N 1
ATOM 1334 C CA . ARG A 1 163 ? -39.154 3.507 51.600 1.00 59.38 163 ARG A CA 1
ATOM 1335 C C . ARG A 1 163 ? -38.176 3.296 50.451 1.00 59.38 163 ARG A C 1
ATOM 1337 O O . ARG A 1 163 ? -38.087 2.188 49.933 1.00 59.38 163 ARG A O 1
ATOM 1344 N N . SER A 1 164 ? -37.442 4.351 50.105 1.00 50.78 164 SER A N 1
ATOM 1345 C CA . SER A 1 164 ? -36.345 4.348 49.127 1.00 50.78 164 SER A CA 1
ATOM 1346 C C . SER A 1 164 ? -34.952 4.301 49.776 1.00 50.78 164 SER A C 1
ATOM 1348 O O . SER A 1 164 ? -33.955 4.278 49.068 1.00 50.78 164 SER A O 1
ATOM 1350 N N . SER A 1 165 ? -34.860 4.291 51.113 1.00 52.75 165 SER A N 1
ATOM 1351 C CA . SER A 1 165 ? -33.592 4.231 51.855 1.00 52.75 165 SER A CA 1
ATOM 1352 C C . SER A 1 165 ? -33.739 3.549 53.227 1.00 52.75 165 SER A C 1
ATOM 1354 O O . SER A 1 165 ? -34.837 3.475 53.797 1.00 52.75 165 SER A O 1
ATOM 1356 N N . PHE A 1 166 ? -32.629 3.014 53.756 1.00 51.28 166 PHE A N 1
ATOM 1357 C CA . PHE A 1 166 ? -32.563 2.363 55.071 1.00 51.28 166 PHE A CA 1
ATOM 1358 C C . PHE A 1 166 ? -32.310 3.378 56.197 1.00 51.28 166 PHE A C 1
ATOM 1360 O O . PHE A 1 166 ? -31.229 3.948 56.292 1.00 51.28 166 PHE A O 1
ATOM 1367 N N . GLU A 1 167 ? -33.255 3.514 57.130 1.00 44.78 167 GLU A N 1
ATOM 1368 C CA . GLU A 1 167 ? -32.953 3.952 58.500 1.00 44.78 167 GLU A CA 1
ATOM 1369 C C . GLU A 1 167 ? -32.875 2.707 59.389 1.00 44.78 167 GLU A C 1
ATOM 1371 O O . GLU A 1 167 ? -33.893 2.187 59.855 1.00 44.78 167 GLU A O 1
ATOM 1376 N N . LEU A 1 168 ? -31.665 2.181 59.585 1.00 44.12 168 LEU A N 1
ATOM 1377 C CA . LEU A 1 168 ? -31.429 0.904 60.265 1.00 44.12 168 LEU A CA 1
ATOM 1378 C C . LEU A 1 168 ? -31.354 1.014 61.803 1.00 44.12 168 LEU A C 1
ATOM 1380 O O . LEU A 1 168 ? -30.766 0.155 62.445 1.00 44.12 168 LEU A O 1
ATOM 1384 N N . HIS A 1 169 ? -31.949 2.025 62.444 1.00 40.72 169 HIS A N 1
ATOM 1385 C CA . HIS A 1 169 ? -31.887 2.131 63.915 1.00 40.72 169 HIS A CA 1
ATOM 1386 C C . HIS A 1 169 ? -32.998 1.393 64.673 1.00 40.72 169 HIS A C 1
ATOM 1388 O O . HIS A 1 169 ? -33.023 1.402 65.903 1.00 40.72 169 HIS A O 1
ATOM 1394 N N . ARG A 1 170 ? -33.888 0.673 63.981 1.00 42.59 170 ARG A N 1
ATOM 1395 C CA . ARG A 1 170 ? -34.762 -0.334 64.602 1.00 42.59 170 ARG A CA 1
ATOM 1396 C C . ARG A 1 170 ? -35.047 -1.442 63.606 1.00 42.59 170 ARG A C 1
ATOM 1398 O O . ARG A 1 170 ? -35.916 -1.259 62.767 1.00 42.59 170 ARG A O 1
ATOM 1405 N N . THR A 1 171 ? -34.336 -2.564 63.686 1.00 39.44 171 THR A N 1
ATOM 1406 C CA . THR A 1 171 ? -34.883 -3.918 63.445 1.00 39.44 171 THR A CA 1
ATOM 1407 C C . THR A 1 171 ? -33.772 -4.968 63.509 1.00 39.44 171 THR A C 1
ATOM 1409 O O . THR A 1 171 ? -33.259 -5.436 62.502 1.00 39.44 171 THR A O 1
ATOM 1412 N N . ALA A 1 172 ? -33.505 -5.468 64.717 1.00 43.69 172 ALA A N 1
ATOM 1413 C CA . ALA A 1 172 ? -32.966 -6.819 64.910 1.00 43.69 172 ALA A CA 1
ATOM 1414 C C . ALA A 1 172 ? -34.033 -7.912 64.621 1.00 43.69 172 ALA A C 1
ATOM 1416 O O . ALA A 1 172 ? -33.971 -9.006 65.167 1.00 43.69 172 ALA A O 1
ATOM 1417 N N . SER A 1 173 ? -35.053 -7.602 63.808 1.00 50.91 173 SER A N 1
ATOM 1418 C CA . SER A 1 173 ? -36.290 -8.382 63.656 1.00 50.91 173 SER A CA 1
ATOM 1419 C C . SER A 1 173 ? -36.708 -8.651 62.201 1.00 50.91 173 SER A C 1
ATOM 1421 O O . SER A 1 173 ? -37.832 -9.090 61.994 1.00 50.91 173 SER A O 1
ATOM 1423 N N . ASN A 1 174 ? -35.856 -8.379 61.199 1.00 53.88 174 ASN A N 1
ATOM 1424 C CA . ASN A 1 174 ? -36.248 -8.416 59.775 1.00 53.88 174 ASN A CA 1
ATOM 1425 C C . ASN A 1 174 ? -35.467 -9.406 58.875 1.00 53.88 174 ASN A C 1
ATOM 1427 O O . ASN A 1 174 ? -35.548 -9.275 57.658 1.00 53.88 174 ASN A O 1
ATOM 1431 N N . ASP A 1 175 ? -34.739 -10.391 59.419 1.00 57.25 175 ASP A N 1
ATOM 1432 C CA . ASP A 1 175 ? -34.095 -11.477 58.636 1.00 57.25 175 ASP A CA 1
ATOM 1433 C C . ASP A 1 175 ? -33.174 -11.028 57.469 1.00 57.25 175 ASP A C 1
ATOM 1435 O O . ASP A 1 175 ? -32.969 -11.758 56.495 1.00 57.25 175 ASP A O 1
ATOM 1439 N N . LEU A 1 176 ? -32.577 -9.834 57.552 1.00 61.41 176 LEU A N 1
ATOM 1440 C CA . LEU A 1 176 ? -31.651 -9.326 56.533 1.00 61.41 176 LEU A CA 1
ATOM 1441 C C . LEU A 1 176 ? -30.232 -9.888 56.741 1.00 61.41 176 LEU A C 1
ATOM 1443 O O . LEU A 1 176 ? -29.753 -9.942 57.876 1.00 61.41 176 LEU A O 1
ATOM 1447 N N . PRO A 1 177 ? -29.529 -10.304 55.671 1.00 63.44 177 PRO A N 1
ATOM 1448 C CA . PRO A 1 177 ? -28.225 -10.944 55.796 1.00 63.44 177 PRO A CA 1
ATOM 1449 C C . PRO A 1 177 ? -27.090 -9.967 56.160 1.00 63.44 177 PRO A C 1
ATOM 1451 O O . PRO A 1 177 ? -27.039 -8.842 55.665 1.00 63.44 177 PRO A O 1
ATOM 1454 N N . GLN A 1 178 ? -26.142 -10.430 56.986 1.00 60.94 178 GLN A N 1
ATOM 1455 C CA . GLN A 1 178 ? -24.932 -9.687 57.375 1.00 60.94 178 GLN A CA 1
ATOM 1456 C C . GLN A 1 178 ? -23.889 -9.606 56.238 1.00 60.94 178 GLN A C 1
ATOM 1458 O O . GLN A 1 178 ? -23.957 -10.348 55.251 1.00 60.94 178 GLN A O 1
ATOM 1463 N N . ARG A 1 179 ? -22.894 -8.716 56.396 1.00 53.34 179 ARG A N 1
ATOM 1464 C CA . ARG A 1 179 ? -21.746 -8.541 55.484 1.00 53.34 179 ARG A CA 1
ATOM 1465 C C . ARG A 1 179 ? -21.098 -9.876 55.120 1.00 53.34 179 ARG A C 1
ATOM 1467 O O . ARG A 1 179 ? -20.872 -10.710 55.991 1.00 53.34 179 ARG A O 1
ATOM 1474 N N . GLY A 1 180 ? -20.766 -10.057 53.841 1.00 57.34 180 GLY A N 1
ATOM 1475 C CA . GLY A 1 180 ? -20.094 -11.267 53.356 1.00 57.34 180 GLY A CA 1
ATOM 1476 C C . GLY A 1 180 ? -20.970 -12.523 53.381 1.00 57.34 180 GLY A C 1
ATOM 1477 O O . GLY A 1 180 ? -20.454 -13.628 53.229 1.00 57.34 180 GLY A O 1
ATOM 1478 N N . SER A 1 181 ? -22.288 -12.386 53.582 1.00 73.50 181 SER A N 1
ATOM 1479 C CA . SER A 1 181 ? -23.188 -13.528 53.442 1.00 73.50 181 SER A CA 1
ATOM 1480 C C . SER A 1 181 ? -23.147 -14.092 52.022 1.00 73.50 181 SER A C 1
ATOM 1482 O O . SER A 1 181 ? -23.139 -13.361 51.031 1.00 73.50 181 SER A O 1
ATOM 1484 N N . GLU A 1 182 ? -23.252 -15.414 51.932 1.00 78.06 182 GLU A N 1
ATOM 1485 C CA . GLU A 1 182 ? -23.324 -16.143 50.665 1.00 78.06 182 GLU A CA 1
ATOM 1486 C C . GLU A 1 182 ? -24.466 -15.633 49.756 1.00 78.06 182 GLU A C 1
ATOM 1488 O O . GLU A 1 182 ? -24.334 -15.634 48.534 1.00 78.06 182 GLU A O 1
ATOM 1493 N N . ARG A 1 183 ? -25.576 -15.142 50.339 1.00 81.25 183 ARG A N 1
ATOM 1494 C CA . ARG A 1 183 ? -26.721 -14.585 49.593 1.00 81.25 183 ARG A CA 1
ATOM 1495 C C . ARG A 1 183 ? -26.395 -13.246 48.925 1.00 81.25 183 ARG A C 1
ATOM 1497 O O . ARG A 1 183 ? -26.792 -13.030 47.782 1.00 81.25 183 ARG A O 1
ATOM 1504 N N . LEU A 1 184 ? -25.671 -12.365 49.622 1.00 75.19 184 LEU A N 1
ATOM 1505 C CA . LEU A 1 184 ? -25.227 -11.078 49.079 1.00 75.19 184 LEU A CA 1
ATOM 1506 C C . LEU A 1 184 ? -24.181 -11.287 47.980 1.00 75.19 184 LEU A C 1
ATOM 1508 O O . LEU A 1 184 ? -24.314 -10.708 46.905 1.00 75.19 184 LEU A O 1
ATOM 1512 N N . THR A 1 185 ? -23.207 -12.177 48.191 1.00 77.75 185 THR A N 1
ATOM 1513 C CA . THR A 1 185 ? -22.229 -12.551 47.156 1.00 77.75 185 THR A CA 1
ATOM 1514 C C . THR A 1 185 ? -22.914 -13.150 45.920 1.00 77.75 185 THR A C 1
ATOM 1516 O O . THR A 1 185 ? -22.552 -12.818 44.793 1.00 77.75 185 THR A O 1
ATOM 1519 N N . ALA A 1 186 ? -23.952 -13.973 46.100 1.00 84.00 186 ALA A N 1
ATOM 1520 C CA . ALA A 1 186 ? -24.726 -14.521 44.987 1.00 84.00 186 ALA A CA 1
ATOM 1521 C C . ALA A 1 186 ? -25.504 -13.446 44.205 1.00 84.00 186 ALA A C 1
ATOM 1523 O O . ALA A 1 186 ? -25.468 -13.447 42.974 1.00 84.00 186 ALA A O 1
ATOM 1524 N N . LEU A 1 187 ? -26.170 -12.506 44.890 1.00 84.06 187 LEU A N 1
ATOM 1525 C CA . LEU A 1 187 ? -26.841 -11.368 44.243 1.00 84.06 187 LEU A CA 1
ATOM 1526 C C . LEU A 1 187 ? -25.839 -10.502 43.459 1.00 84.06 187 LEU A C 1
ATOM 1528 O O . LEU A 1 187 ? -26.068 -10.169 42.298 1.00 84.06 187 LEU A O 1
ATOM 1532 N N . SER A 1 188 ? -24.680 -10.239 44.064 1.00 77.56 188 SER A N 1
ATOM 1533 C CA . SER A 1 188 ? -23.539 -9.543 43.460 1.00 77.56 188 SER A CA 1
ATOM 1534 C C . SER A 1 188 ? -23.065 -10.203 42.159 1.00 77.56 188 SER A C 1
ATOM 1536 O O . SER A 1 188 ? -22.787 -9.522 41.171 1.00 77.56 188 SER A O 1
ATOM 1538 N N . ALA A 1 189 ? -23.003 -11.539 42.134 1.00 81.00 189 ALA A N 1
ATOM 1539 C CA . ALA A 1 189 ? -22.605 -12.309 40.960 1.00 81.00 189 ALA A CA 1
ATOM 1540 C C . ALA A 1 189 ? -23.660 -12.266 39.839 1.00 81.00 189 ALA A C 1
ATOM 1542 O O . ALA A 1 189 ? -23.297 -12.192 38.666 1.00 81.00 189 ALA A O 1
ATOM 1543 N N . ILE A 1 190 ? -24.959 -12.268 40.173 1.00 86.81 190 ILE A N 1
ATOM 1544 C CA . ILE A 1 190 ? -26.051 -12.134 39.188 1.00 86.81 190 ILE A CA 1
ATOM 1545 C C . ILE A 1 190 ? -25.966 -10.787 38.464 1.00 86.81 190 ILE A C 1
ATOM 1547 O O . ILE A 1 190 ? -26.074 -10.746 37.238 1.00 86.81 190 ILE A O 1
ATOM 1551 N N . LEU A 1 191 ? -25.715 -9.708 39.208 1.00 83.88 191 LEU A N 1
ATOM 1552 C CA . LEU A 1 191 ? -25.612 -8.334 38.698 1.00 83.88 191 LEU A CA 1
ATOM 1553 C C . LEU A 1 191 ? -24.327 -8.059 37.899 1.00 83.88 191 LEU A C 1
ATOM 1555 O O . LEU A 1 191 ? -24.175 -6.991 37.314 1.00 83.88 191 LEU A O 1
ATOM 1559 N N . ARG A 1 192 ? -23.413 -9.036 37.843 1.00 80.19 192 ARG A N 1
ATOM 1560 C CA . ARG A 1 192 ? -22.175 -9.005 37.049 1.00 80.19 192 ARG A CA 1
ATOM 1561 C C . ARG A 1 192 ? -22.131 -10.050 35.940 1.00 80.19 192 ARG A C 1
ATOM 1563 O O . ARG A 1 192 ? -21.094 -10.236 35.307 1.00 80.19 192 ARG A O 1
ATOM 1570 N N . ARG A 1 193 ? -23.237 -10.759 35.693 1.00 86.75 193 ARG A N 1
ATOM 1571 C CA . ARG A 1 193 ? -23.308 -11.709 34.577 1.00 86.75 193 ARG A CA 1
ATOM 1572 C C . ARG A 1 193 ? -23.066 -10.991 33.236 1.00 86.75 193 ARG A C 1
ATOM 1574 O O . ARG A 1 193 ? -23.512 -9.857 33.078 1.00 86.75 193 ARG A O 1
ATOM 1581 N N . PRO A 1 194 ? -22.458 -11.660 32.236 1.00 87.19 194 PRO A N 1
ATOM 1582 C CA . PRO A 1 194 ? -22.033 -11.026 30.980 1.00 87.19 194 PRO A CA 1
ATOM 1583 C C . PRO A 1 194 ? -23.124 -10.274 30.208 1.00 87.19 194 PRO A C 1
ATOM 1585 O O . PRO A 1 194 ? -22.823 -9.392 29.414 1.00 87.19 194 PRO A O 1
ATOM 1588 N N . TRP A 1 195 ? -24.398 -10.621 30.411 1.00 91.50 195 TRP A N 1
ATOM 1589 C CA . TRP A 1 195 ? -25.521 -9.935 29.772 1.00 91.50 195 TRP A CA 1
ATOM 1590 C C . TRP A 1 195 ? -25.520 -8.429 30.050 1.00 91.50 195 TRP A C 1
ATOM 1592 O O . TRP A 1 195 ? -25.674 -7.646 29.121 1.00 91.50 195 TRP A O 1
ATOM 1602 N N . TRP A 1 196 ? -25.249 -8.041 31.297 1.00 88.25 196 TRP A N 1
ATOM 1603 C CA . TRP A 1 196 ? -25.257 -6.658 31.774 1.00 88.25 196 TRP A CA 1
ATOM 1604 C C . TRP A 1 196 ? -24.254 -5.742 31.073 1.00 88.25 196 TRP A C 1
ATOM 1606 O O . TRP A 1 196 ? -24.418 -4.527 31.089 1.00 88.25 196 TRP A O 1
ATOM 1616 N N . LEU A 1 197 ? -23.215 -6.320 30.472 1.00 86.00 197 LEU A N 1
ATOM 1617 C CA . LEU A 1 197 ? -22.154 -5.571 29.817 1.00 86.00 197 LEU A CA 1
ATOM 1618 C C . LEU A 1 197 ? -22.477 -5.272 28.353 1.00 86.00 197 LEU A C 1
ATOM 1620 O O . LEU A 1 197 ? -21.825 -4.421 27.782 1.00 86.00 197 LEU A O 1
ATOM 1624 N N . ARG A 1 198 ? -23.470 -5.912 27.724 1.00 89.81 198 ARG A N 1
ATOM 1625 C CA . ARG A 1 198 ? -23.722 -5.781 26.275 1.00 89.81 198 ARG A CA 1
ATOM 1626 C C . ARG A 1 198 ? -24.365 -4.436 25.911 1.00 89.81 198 ARG A C 1
ATOM 1628 O O . ARG A 1 198 ? -25.413 -4.097 26.453 1.00 89.81 198 ARG A O 1
ATOM 1635 N N . THR A 1 199 ? -23.855 -3.746 24.887 1.00 89.19 199 THR A N 1
ATOM 1636 C CA . THR A 1 199 ? -24.453 -2.494 24.368 1.00 89.19 199 THR A CA 1
ATOM 1637 C C . THR A 1 199 ? -25.899 -2.678 23.897 1.00 89.19 199 THR A C 1
ATOM 1639 O O . THR A 1 199 ? -26.749 -1.834 24.172 1.00 89.19 199 THR A O 1
ATOM 1642 N N . TRP A 1 200 ? -26.216 -3.816 23.267 1.00 89.56 200 TRP A N 1
ATOM 1643 C CA . TRP A 1 200 ? -27.575 -4.141 22.809 1.00 89.56 200 TRP A CA 1
ATOM 1644 C C . TRP A 1 200 ? -28.632 -4.108 23.912 1.00 89.56 200 TRP A C 1
ATOM 1646 O O . TRP A 1 200 ? -29.794 -3.823 23.627 1.00 89.56 200 TRP A O 1
ATOM 1656 N N . VAL A 1 201 ? -28.244 -4.335 25.172 1.00 89.12 201 VAL A N 1
ATOM 1657 C CA . VAL A 1 201 ? -29.195 -4.331 26.288 1.00 89.12 201 VAL A CA 1
ATOM 1658 C C . VAL A 1 201 ? -29.924 -3.002 26.399 1.00 89.12 201 VAL A C 1
ATOM 1660 O O . VAL A 1 201 ? -31.106 -3.002 26.725 1.00 89.12 201 VAL A O 1
ATOM 1663 N N . VAL A 1 202 ? -29.270 -1.886 26.060 1.00 86.50 202 VAL A N 1
ATOM 1664 C CA . VAL A 1 202 ? -29.898 -0.562 26.100 1.00 86.50 202 VAL A CA 1
ATOM 1665 C C . VAL A 1 202 ? -31.170 -0.554 25.247 1.00 86.50 202 VAL A C 1
ATOM 1667 O O . VAL A 1 202 ? -32.239 -0.219 25.744 1.00 86.50 202 VAL A O 1
ATOM 1670 N N . GLN A 1 203 ? -31.107 -1.012 23.999 1.00 83.88 203 GLN A N 1
ATOM 1671 C CA . GLN A 1 203 ? -32.287 -1.064 23.134 1.00 83.88 203 GLN A CA 1
ATOM 1672 C C . GLN A 1 203 ? -33.278 -2.159 23.552 1.00 83.88 203 GLN A C 1
ATOM 1674 O O . GLN A 1 203 ? -34.490 -1.961 23.456 1.00 83.88 203 GLN A O 1
ATOM 1679 N N . GLU A 1 204 ? -32.771 -3.291 24.049 1.00 88.75 204 GLU A N 1
ATOM 1680 C CA . GLU A 1 204 ? -33.581 -4.442 24.456 1.00 88.75 204 GLU A CA 1
ATOM 1681 C C . GLU A 1 204 ? -34.475 -4.132 25.672 1.00 88.75 204 GLU A C 1
ATOM 1683 O O . GLU A 1 204 ? -35.603 -4.618 25.723 1.00 88.75 204 GLU A O 1
ATOM 1688 N N . VAL A 1 205 ? -34.012 -3.328 26.642 1.00 86.31 205 VAL A N 1
ATOM 1689 C CA . VAL A 1 205 ? -34.771 -3.071 27.883 1.00 86.31 205 VAL A CA 1
ATOM 1690 C C . VAL A 1 205 ? -35.268 -1.650 28.052 1.00 86.31 205 VAL A C 1
ATOM 1692 O O . VAL A 1 205 ? -36.219 -1.453 28.795 1.00 86.31 205 VAL A O 1
ATOM 1695 N N . VAL A 1 206 ? -34.686 -0.638 27.410 1.00 81.62 206 VAL A N 1
ATOM 1696 C CA . VAL A 1 206 ? -35.130 0.743 27.661 1.00 81.62 206 VAL A CA 1
ATOM 1697 C C . VAL A 1 206 ? -36.492 1.034 27.019 1.00 81.62 206 VAL A C 1
ATOM 1699 O O . VAL A 1 206 ? -37.288 1.796 27.563 1.00 81.62 206 VAL A O 1
ATOM 1702 N N . LEU A 1 207 ? -36.787 0.398 25.885 1.00 80.88 207 LEU A N 1
ATOM 1703 C CA . LEU A 1 207 ? -37.966 0.703 25.072 1.00 80.88 207 LEU A CA 1
ATOM 1704 C C . LEU A 1 207 ? -39.261 0.020 25.516 1.00 80.88 207 LEU A C 1
ATOM 1706 O O . LEU A 1 207 ? -40.338 0.445 25.096 1.00 80.88 207 LEU A O 1
ATOM 1710 N N . ASN A 1 208 ? -39.176 -1.045 26.314 1.00 86.69 208 ASN A N 1
ATOM 1711 C CA . ASN A 1 208 ? -40.343 -1.796 26.762 1.00 86.69 208 ASN A CA 1
ATOM 1712 C C . ASN A 1 208 ? -40.560 -1.582 28.270 1.00 86.69 208 ASN A C 1
ATOM 1714 O O . ASN A 1 208 ? -39.628 -1.810 29.048 1.00 86.69 208 ASN A O 1
ATOM 1718 N N . PRO A 1 209 ? -41.757 -1.160 28.717 1.00 83.19 209 PRO A N 1
ATOM 1719 C CA . PRO A 1 209 ? -42.026 -0.995 30.143 1.00 83.19 209 PRO A CA 1
ATOM 1720 C C . PRO A 1 209 ? -42.013 -2.341 30.886 1.00 83.19 209 PRO A C 1
ATOM 1722 O O . PRO A 1 209 ? -41.526 -2.410 32.011 1.00 83.19 209 PRO A O 1
ATOM 1725 N N . GLU A 1 210 ? -42.439 -3.423 30.234 1.00 91.12 210 GLU A N 1
ATOM 1726 C CA . GLU A 1 210 ? -42.604 -4.754 30.819 1.00 91.12 210 GLU A CA 1
ATOM 1727 C C . GLU A 1 210 ? -41.355 -5.617 30.581 1.00 91.12 210 GLU A C 1
ATOM 1729 O O . GLU A 1 210 ? -41.246 -6.336 29.582 1.00 91.12 210 GLU A O 1
ATOM 1734 N N . VAL A 1 211 ? -40.396 -5.560 31.509 1.00 94.19 211 VAL A N 1
ATOM 1735 C CA . VAL A 1 211 ? -39.145 -6.334 31.438 1.00 94.19 211 VAL A CA 1
ATOM 1736 C C . VAL A 1 211 ? -39.036 -7.275 32.633 1.00 94.19 211 VAL A C 1
ATOM 1738 O O . VAL A 1 211 ? -39.115 -6.853 33.786 1.00 94.19 211 VAL A O 1
ATOM 1741 N N . GLU A 1 212 ? -38.831 -8.559 32.351 1.00 95.00 212 GLU A N 1
ATOM 1742 C CA . GLU A 1 212 ? -38.707 -9.620 33.351 1.00 95.00 212 GLU A CA 1
ATOM 1743 C C . GLU A 1 212 ? -37.334 -10.290 33.232 1.00 95.00 212 GLU A C 1
ATOM 1745 O O . GLU A 1 212 ? -36.991 -10.845 32.185 1.00 95.00 212 GLU A O 1
ATOM 1750 N N . LEU A 1 213 ? -36.550 -10.256 34.311 1.00 94.31 213 LEU A N 1
ATOM 1751 C CA . LEU A 1 213 ? -35.257 -10.926 34.399 1.00 94.31 213 LEU A CA 1
ATOM 1752 C C . LEU A 1 213 ? -35.425 -12.328 34.959 1.00 94.31 213 LEU A C 1
ATOM 1754 O O . LEU A 1 213 ? -36.091 -12.520 35.971 1.00 94.31 213 LEU A O 1
ATOM 1758 N N . VAL A 1 214 ? -34.790 -13.306 34.319 1.00 94.44 214 VAL A N 1
ATOM 1759 C CA . VAL A 1 214 ? -34.938 -14.727 34.631 1.00 94.44 214 VAL A CA 1
ATOM 1760 C C . VAL A 1 214 ? -33.567 -15.362 34.855 1.00 94.44 214 VAL A C 1
ATOM 1762 O O . VAL A 1 214 ? -32.692 -15.318 33.985 1.00 94.44 214 VAL A O 1
ATOM 1765 N N . VAL A 1 215 ? -33.402 -15.997 36.018 1.00 93.06 215 VAL A N 1
ATOM 1766 C CA . VAL A 1 215 ? -32.225 -16.789 36.404 1.00 93.06 215 VAL A CA 1
ATOM 1767 C C . VAL A 1 215 ? -32.716 -18.162 36.844 1.00 93.06 215 VAL A C 1
ATOM 1769 O O . VAL A 1 215 ? -33.499 -18.264 37.789 1.00 93.06 215 VAL A O 1
ATOM 1772 N N . GLY A 1 216 ? -32.308 -19.213 36.130 1.00 89.44 216 GLY A N 1
ATOM 1773 C CA . GLY A 1 216 ? -32.794 -20.567 36.396 1.00 89.44 216 GLY A CA 1
ATOM 1774 C C . GLY A 1 216 ? -34.324 -20.630 36.419 1.00 89.44 216 GLY A C 1
ATOM 1775 O O . GLY A 1 216 ? -34.981 -20.359 35.411 1.00 89.44 216 GLY A O 1
ATOM 1776 N N . ASN A 1 217 ? -34.903 -20.978 37.569 1.00 87.19 217 ASN A N 1
ATOM 1777 C CA . ASN A 1 217 ? -36.360 -21.063 37.753 1.00 87.19 217 ASN A CA 1
ATOM 1778 C C . ASN A 1 217 ? -37.000 -19.815 38.378 1.00 87.19 217 ASN A C 1
ATOM 1780 O O . ASN A 1 217 ? -38.222 -19.775 38.517 1.00 87.19 217 ASN A O 1
ATOM 1784 N N . LYS A 1 218 ? -36.209 -18.806 38.740 1.00 91.12 218 LYS A N 1
ATOM 1785 C CA . LYS A 1 218 ? -36.664 -17.586 39.410 1.00 91.12 218 LYS A CA 1
ATOM 1786 C C . LYS A 1 218 ? -36.747 -16.415 38.435 1.00 91.12 218 LYS A C 1
ATOM 1788 O O . LYS A 1 218 ? -36.013 -16.381 37.445 1.00 91.12 218 LYS A O 1
ATOM 1793 N N . SER A 1 219 ? -37.627 -15.459 38.719 1.00 93.31 219 SER A N 1
ATOM 1794 C CA . SER A 1 219 ? -37.706 -14.210 37.968 1.00 93.31 219 SER A CA 1
ATOM 1795 C C . SER A 1 219 ? -37.983 -13.008 38.864 1.00 93.31 219 SER A C 1
ATOM 1797 O O . SER A 1 219 ? -38.503 -13.150 39.968 1.00 93.31 219 SER A O 1
ATOM 1799 N N . ILE A 1 220 ? -37.590 -11.829 38.392 1.00 93.44 220 ILE A N 1
ATOM 1800 C CA . ILE A 1 220 ? -37.843 -10.536 39.033 1.00 93.44 220 ILE A CA 1
ATOM 1801 C C . ILE A 1 220 ? -38.161 -9.505 37.945 1.00 93.44 220 ILE A C 1
ATOM 1803 O O . ILE A 1 220 ? -37.568 -9.546 36.863 1.00 93.44 220 ILE A O 1
ATOM 1807 N N . SER A 1 221 ? -39.115 -8.606 38.190 1.00 93.56 221 SER A N 1
ATOM 1808 C CA . SER A 1 221 ? -39.390 -7.502 37.263 1.00 93.56 221 SER A CA 1
ATOM 1809 C C . SER A 1 221 ? -38.279 -6.453 37.329 1.00 93.56 221 SER A C 1
ATOM 1811 O O . SER A 1 221 ? -37.576 -6.334 38.334 1.00 93.56 221 SER A O 1
ATOM 1813 N N . TRP A 1 222 ? -38.128 -5.672 36.260 1.00 90.62 222 TRP A N 1
ATOM 1814 C CA . TRP A 1 222 ? -37.177 -4.560 36.238 1.00 90.62 222 TRP A CA 1
ATOM 1815 C C . TRP A 1 222 ? -37.450 -3.540 37.346 1.00 90.62 222 TRP A C 1
ATOM 1817 O O . TRP A 1 222 ? -36.517 -3.139 38.031 1.00 90.62 222 TRP A O 1
ATOM 1827 N N . ASP A 1 223 ? -38.717 -3.191 37.577 1.00 87.94 223 ASP A N 1
ATOM 1828 C CA . ASP A 1 223 ? -39.116 -2.241 38.624 1.00 87.94 223 ASP A CA 1
ATOM 1829 C C . ASP A 1 223 ? -38.782 -2.758 40.034 1.00 87.94 223 ASP A C 1
ATOM 1831 O O . ASP A 1 223 ? -38.345 -2.002 40.900 1.00 87.94 223 ASP A O 1
ATOM 1835 N N . ASP A 1 224 ? -38.938 -4.063 40.273 1.00 88.88 224 ASP A N 1
ATOM 1836 C CA . ASP A 1 224 ? -38.589 -4.668 41.561 1.00 88.88 224 ASP A CA 1
ATOM 1837 C C . ASP A 1 224 ? -37.077 -4.699 41.749 1.00 88.88 224 ASP A C 1
ATOM 1839 O O . ASP A 1 224 ? -36.587 -4.446 42.849 1.00 88.88 224 ASP A O 1
ATOM 1843 N N . LEU A 1 225 ? -36.334 -4.973 40.675 1.00 88.31 225 LEU A N 1
ATOM 1844 C CA . LEU A 1 225 ? -34.880 -4.931 40.694 1.00 88.31 225 LEU A CA 1
ATOM 1845 C C . LEU A 1 225 ? -34.360 -3.508 40.914 1.00 88.31 225 LEU A C 1
ATOM 1847 O O . LEU A 1 225 ? -33.439 -3.331 41.701 1.00 88.31 225 LEU A O 1
ATOM 1851 N N . GLU A 1 226 ? -34.964 -2.500 40.286 1.00 83.19 226 GLU A N 1
ATOM 1852 C CA . GLU A 1 226 ? -34.635 -1.089 40.500 1.00 83.19 226 GLU A CA 1
ATOM 1853 C C . GLU A 1 226 ? -34.725 -0.716 41.978 1.00 83.19 226 GLU A C 1
ATOM 1855 O O . GLU A 1 226 ? -33.768 -0.186 42.535 1.00 83.19 226 GLU A O 1
ATOM 1860 N N . VAL A 1 227 ? -35.826 -1.079 42.636 1.00 79.50 227 VAL A N 1
ATOM 1861 C CA . VAL A 1 227 ? -36.015 -0.836 44.072 1.00 79.50 227 VAL A CA 1
ATOM 1862 C C . VAL A 1 227 ? -34.937 -1.530 44.915 1.00 79.50 227 VAL A C 1
ATOM 1864 O O . VAL A 1 227 ? -34.508 -0.994 45.938 1.00 79.50 227 VAL A O 1
ATOM 1867 N N . VAL A 1 228 ? -34.487 -2.719 44.504 1.00 79.81 228 VAL A N 1
ATOM 1868 C CA . VAL A 1 228 ? -33.393 -3.443 45.171 1.00 79.81 228 VAL A CA 1
ATOM 1869 C C . VAL A 1 228 ? -32.044 -2.761 44.942 1.00 79.81 228 VAL A C 1
ATOM 1871 O O . VAL A 1 228 ? -31.242 -2.705 45.870 1.00 79.81 228 VAL A O 1
ATOM 1874 N N . ILE A 1 229 ? -31.767 -2.244 43.744 1.00 76.31 229 ILE A N 1
ATOM 1875 C CA . ILE A 1 229 ? -30.499 -1.565 43.452 1.00 76.31 229 ILE A CA 1
ATOM 1876 C C . ILE A 1 229 ? -30.428 -0.194 44.121 1.00 76.31 229 ILE A C 1
ATOM 1878 O O . ILE A 1 229 ? -29.410 0.100 44.739 1.00 76.31 229 ILE A O 1
ATOM 1882 N N . ASP A 1 230 ? -31.503 0.597 44.098 1.00 70.31 230 ASP A N 1
ATOM 1883 C CA . ASP A 1 230 ? -31.568 1.885 44.805 1.00 70.31 230 ASP A CA 1
ATOM 1884 C C . ASP A 1 230 ? -31.275 1.700 46.310 1.00 70.31 230 ASP A C 1
ATOM 1886 O O . ASP A 1 230 ? -30.612 2.525 46.941 1.00 70.31 230 ASP A O 1
ATOM 1890 N N . LEU A 1 231 ? -31.696 0.564 46.879 1.00 69.06 231 LEU A N 1
ATOM 1891 C CA . LEU A 1 231 ? -31.375 0.167 48.249 1.00 69.06 231 LEU A CA 1
ATOM 1892 C C . LEU A 1 231 ? -29.889 -0.171 48.452 1.00 69.06 231 LEU A C 1
ATOM 1894 O O . LEU A 1 231 ? -29.345 0.134 49.510 1.00 69.06 231 LEU A O 1
ATOM 1898 N N . LEU A 1 232 ? -29.253 -0.830 47.477 1.00 67.00 232 LEU A N 1
ATOM 1899 C CA . LEU A 1 232 ? -27.840 -1.228 47.524 1.00 67.00 232 LEU A CA 1
ATOM 1900 C C . LEU A 1 232 ? -26.879 -0.055 47.256 1.00 67.00 232 LEU A C 1
ATOM 1902 O O . LEU A 1 232 ? -25.769 -0.069 47.783 1.00 67.00 232 LEU A O 1
ATOM 1906 N N . GLU A 1 233 ? -27.288 0.931 46.451 1.00 59.16 233 GLU A N 1
ATOM 1907 C CA . GLU A 1 233 ? -26.480 2.102 46.063 1.00 59.16 233 GLU A CA 1
ATOM 1908 C C . GLU A 1 233 ? -26.747 3.360 46.916 1.00 59.16 233 GLU A C 1
ATOM 1910 O O . GLU A 1 233 ? -25.986 4.326 46.842 1.00 59.16 233 GLU A O 1
ATOM 1915 N N . GLY A 1 234 ? -27.800 3.379 47.743 1.00 52.12 234 GLY A N 1
ATOM 1916 C CA . GLY A 1 234 ? -28.085 4.482 48.671 1.00 52.12 234 GLY A CA 1
ATOM 1917 C C . GLY A 1 234 ? -27.013 4.660 49.767 1.00 52.12 234 GLY A C 1
ATOM 1918 O O . GLY A 1 234 ? -26.242 3.737 50.031 1.00 52.12 234 GLY A O 1
ATOM 1919 N N . PRO A 1 235 ? -26.944 5.829 50.446 1.00 46.81 235 PRO A N 1
ATOM 1920 C CA . PRO A 1 235 ? -25.935 6.084 51.477 1.00 46.81 235 PRO A CA 1
ATOM 1921 C C . PRO A 1 235 ? -26.020 5.015 52.583 1.00 46.81 235 PRO A C 1
ATOM 1923 O O . PRO A 1 235 ? -27.067 4.896 53.229 1.00 46.81 235 PRO A O 1
ATOM 1926 N N . PRO A 1 236 ? -24.958 4.218 52.815 1.00 46.78 236 PRO A N 1
ATOM 1927 C CA . PRO A 1 236 ? -25.017 3.131 53.779 1.00 46.78 236 PRO A CA 1
ATOM 1928 C C . PRO A 1 236 ? -25.116 3.707 55.194 1.00 46.78 236 PRO A C 1
ATOM 1930 O O . PRO A 1 236 ? -24.274 4.500 55.619 1.00 46.78 236 PRO A O 1
ATOM 1933 N N . SER A 1 237 ? -26.120 3.281 55.965 1.00 41.97 237 SER A N 1
ATOM 1934 C CA . SER A 1 237 ? -26.085 3.468 57.420 1.00 41.97 237 SER A CA 1
ATOM 1935 C C . SER A 1 237 ? -24.826 2.785 57.971 1.00 41.97 237 SER A C 1
ATOM 1937 O O . SER A 1 237 ? -24.492 1.694 57.504 1.00 41.97 237 SER A O 1
ATOM 1939 N N . GLN A 1 238 ? -24.148 3.368 58.968 1.00 43.75 238 GLN A N 1
ATOM 1940 C CA . GLN A 1 238 ? -22.922 2.797 59.564 1.00 43.75 238 GLN A CA 1
ATOM 1941 C C . GLN A 1 238 ? -23.078 1.331 60.030 1.00 43.75 238 GLN A C 1
ATOM 1943 O O . GLN A 1 238 ? -22.082 0.610 60.089 1.00 43.75 238 GLN A O 1
ATOM 1948 N N . ASP A 1 239 ? -24.315 0.887 60.278 1.00 42.00 239 ASP A N 1
ATOM 1949 C CA . ASP A 1 239 ? -24.683 -0.453 60.745 1.00 42.00 239 ASP A CA 1
ATOM 1950 C C . ASP A 1 239 ? -24.928 -1.481 59.616 1.00 42.00 239 ASP A C 1
ATOM 1952 O O . ASP A 1 239 ? -24.993 -2.683 59.874 1.00 42.00 239 ASP A O 1
ATOM 1956 N N . TRP A 1 240 ? -25.024 -1.044 58.353 1.00 43.62 240 TRP A N 1
ATOM 1957 C CA . TRP A 1 240 ? -25.160 -1.915 57.178 1.00 43.62 240 TRP A CA 1
ATOM 1958 C C . TRP A 1 240 ? -23.905 -1.817 56.311 1.00 43.62 240 TRP A C 1
ATOM 1960 O O . TRP A 1 240 ? -23.873 -1.181 55.260 1.00 43.62 240 TRP A O 1
ATOM 1970 N N . LEU A 1 241 ? -22.822 -2.438 56.782 1.00 45.03 241 LEU A N 1
ATOM 1971 C CA . LEU A 1 241 ? -21.621 -2.621 55.974 1.00 45.03 241 LEU A CA 1
ATOM 1972 C C . LEU A 1 241 ? -21.899 -3.698 54.922 1.00 45.03 241 LEU A C 1
ATOM 1974 O O . LEU A 1 241 ? -21.723 -4.887 55.186 1.00 45.03 241 LEU A O 1
ATOM 1978 N N . LEU A 1 242 ? -22.334 -3.295 53.729 1.00 46.41 242 LEU A N 1
ATOM 1979 C CA . LEU A 1 242 ? -22.339 -4.186 52.573 1.00 46.41 242 LEU A CA 1
ATOM 1980 C C . LEU A 1 242 ? -20.922 -4.725 52.312 1.00 46.41 242 LEU A C 1
ATOM 1982 O O . LEU A 1 242 ? -19.904 -4.131 52.678 1.00 46.41 242 LEU A O 1
ATOM 1986 N N . ASP A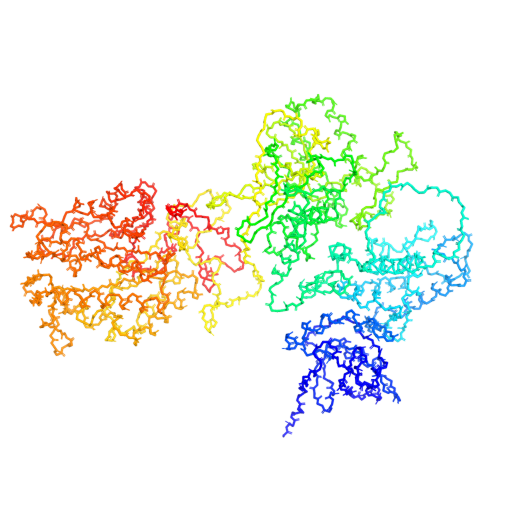 1 243 ? -20.858 -5.910 51.712 1.00 44.62 243 ASP A N 1
ATOM 1987 C CA . ASP A 1 243 ? -19.611 -6.432 51.165 1.00 44.62 243 ASP A CA 1
ATOM 1988 C C . ASP A 1 243 ? -19.051 -5.399 50.157 1.00 44.62 243 ASP A C 1
ATOM 1990 O O . ASP A 1 243 ? -19.809 -4.974 49.282 1.00 44.62 243 ASP A O 1
ATOM 1994 N N . PRO A 1 244 ? -17.773 -4.972 50.242 1.00 44.41 244 PRO A N 1
ATOM 1995 C CA . PRO A 1 244 ? -17.161 -4.081 49.253 1.00 44.41 244 PRO A CA 1
ATOM 1996 C C . PRO A 1 244 ? -17.249 -4.631 47.819 1.00 44.41 244 PRO A C 1
ATOM 1998 O O . PRO A 1 244 ? -17.180 -3.862 46.864 1.00 44.41 244 PRO A O 1
ATOM 2001 N N . THR A 1 245 ? -17.492 -5.938 47.638 1.00 40.06 245 THR A N 1
ATOM 2002 C CA . THR A 1 245 ? -17.807 -6.512 46.323 1.00 40.06 245 THR A CA 1
ATOM 2003 C C . THR A 1 245 ? -19.176 -6.102 45.773 1.00 40.06 245 THR A C 1
ATOM 2005 O O . THR A 1 245 ? -19.385 -6.226 44.574 1.00 40.06 245 THR A O 1
ATOM 2008 N N . LEU A 1 246 ? -20.134 -5.625 46.572 1.00 42.22 246 LEU A N 1
ATOM 2009 C CA . LEU A 1 246 ? -21.419 -5.088 46.094 1.00 42.22 246 LEU A CA 1
ATOM 2010 C C . LEU A 1 246 ? -21.355 -3.573 45.859 1.00 42.22 246 LEU A C 1
ATOM 2012 O O . LEU A 1 246 ? -21.946 -3.098 44.895 1.00 42.22 246 LEU A O 1
ATOM 2016 N N . SER A 1 247 ? -20.584 -2.837 46.665 1.00 45.19 247 SER A N 1
ATOM 2017 C CA . SER A 1 247 ? -20.451 -1.373 46.589 1.00 45.19 247 SER A CA 1
ATOM 2018 C C . SER A 1 247 ? -19.330 -0.884 45.656 1.00 45.19 247 SER A C 1
ATOM 2020 O O . SER A 1 247 ? -18.738 0.163 45.894 1.00 45.19 247 SER A O 1
ATOM 2022 N N . ALA A 1 248 ? -19.011 -1.616 44.588 1.00 40.97 248 ALA A N 1
ATOM 2023 C CA . ALA A 1 248 ? -17.915 -1.277 43.667 1.00 40.97 248 ALA A CA 1
ATOM 2024 C C . ALA A 1 248 ? -18.283 -0.195 42.619 1.00 40.97 248 ALA A C 1
ATOM 2026 O O . ALA A 1 248 ? -17.812 -0.266 41.490 1.00 40.97 248 ALA A O 1
ATOM 2027 N N . TRP A 1 249 ? -19.167 0.745 42.980 1.00 44.38 249 TRP A N 1
ATOM 2028 C CA . TRP A 1 249 ? -19.538 1.980 42.265 1.00 44.38 249 TRP A CA 1
ATOM 2029 C C . TRP A 1 249 ? -19.432 1.966 40.731 1.00 44.38 249 TRP A C 1
ATOM 2031 O O . TRP A 1 249 ? -18.731 2.769 40.129 1.00 44.38 249 TRP A O 1
ATOM 2041 N N . GLU A 1 250 ? -20.155 1.031 40.117 1.00 53.44 250 GLU A N 1
ATOM 2042 C CA . GLU A 1 250 ? -21.292 1.276 39.219 1.00 53.44 250 GLU A CA 1
ATOM 2043 C C . GLU A 1 250 ? -21.700 -0.080 38.634 1.00 53.44 250 GLU A C 1
ATOM 2045 O O . GLU A 1 250 ? -21.088 -0.591 37.690 1.00 53.44 250 GLU A O 1
ATOM 2050 N N . LEU A 1 251 ? -22.732 -0.700 39.212 1.00 63.41 251 LEU A N 1
ATOM 2051 C CA . LEU A 1 251 ? -23.290 -1.913 38.624 1.00 63.41 251 LEU A CA 1
ATOM 2052 C C . LEU A 1 251 ? -23.745 -1.593 37.191 1.00 63.41 251 LEU A C 1
ATOM 2054 O O . LEU A 1 251 ? -24.357 -0.541 36.974 1.00 63.41 251 LEU A O 1
ATOM 2058 N N . PRO A 1 252 ? -23.510 -2.469 36.195 1.00 70.06 252 PRO A N 1
ATOM 2059 C CA . PRO A 1 252 ? -23.901 -2.135 34.831 1.00 70.06 252 PRO A CA 1
ATOM 2060 C C . PRO A 1 252 ? -25.418 -1.911 34.681 1.00 70.06 252 PRO A C 1
ATOM 2062 O O . PRO A 1 252 ? -25.837 -1.118 33.838 1.00 70.06 252 PRO A O 1
ATOM 2065 N N . PHE A 1 253 ? -26.236 -2.506 35.566 1.00 79.31 253 PHE A N 1
ATOM 2066 C CA . PHE A 1 253 ? -27.664 -2.192 35.707 1.00 79.31 253 PHE A CA 1
ATOM 2067 C C . PHE A 1 253 ? -27.920 -0.690 35.866 1.00 79.31 253 PHE A C 1
ATOM 2069 O O . PHE A 1 253 ? -28.739 -0.136 35.140 1.00 79.31 253 PHE A O 1
ATOM 2076 N N . SER A 1 254 ? -27.227 -0.015 36.782 1.00 72.69 254 SER A N 1
ATOM 2077 C CA . SER A 1 254 ? -27.516 1.371 37.172 1.00 72.69 254 SER A CA 1
ATOM 2078 C C . SER A 1 254 ? -27.282 2.349 36.021 1.00 72.69 254 SER A C 1
ATOM 2080 O O . SER A 1 254 ? -27.976 3.358 35.900 1.00 72.69 254 SER A O 1
ATOM 2082 N N . ARG A 1 255 ? -26.354 2.013 35.119 1.00 71.62 255 ARG A N 1
ATOM 2083 C CA . ARG A 1 255 ? -26.077 2.751 33.877 1.00 71.62 255 ARG A CA 1
ATOM 2084 C C . ARG A 1 255 ? -27.218 2.599 32.878 1.00 71.62 255 ARG A C 1
ATOM 2086 O O . ARG A 1 255 ? -27.768 3.591 32.403 1.00 71.62 255 ARG A O 1
ATOM 2093 N N . ILE A 1 256 ? -27.617 1.354 32.614 1.00 78.56 256 ILE A N 1
ATOM 2094 C CA . ILE A 1 256 ? -28.752 1.038 31.737 1.00 78.56 256 ILE A CA 1
ATOM 2095 C C . ILE A 1 256 ? -30.033 1.677 32.292 1.00 78.56 256 ILE A C 1
ATOM 2097 O O . ILE A 1 256 ? -30.804 2.275 31.542 1.00 78.56 256 ILE A O 1
ATOM 2101 N N . ASN A 1 257 ? -30.231 1.624 33.611 1.00 79.62 257 ASN A N 1
ATOM 2102 C CA . ASN A 1 257 ? -31.398 2.197 34.262 1.00 79.62 257 ASN A CA 1
ATOM 2103 C C . ASN A 1 257 ? -31.402 3.731 34.217 1.00 79.62 257 ASN A C 1
ATOM 2105 O O . ASN A 1 257 ? -32.457 4.329 34.039 1.00 79.62 257 ASN A O 1
ATOM 2109 N N . ARG A 1 258 ? -30.240 4.393 34.294 1.00 75.12 258 ARG A N 1
ATOM 2110 C CA . ARG A 1 258 ? -30.130 5.845 34.064 1.00 75.12 258 ARG A CA 1
ATOM 2111 C C . ARG A 1 258 ? -30.541 6.236 32.646 1.00 75.12 258 ARG A C 1
ATOM 2113 O O . ARG A 1 258 ? -31.302 7.191 32.484 1.00 75.12 258 ARG A O 1
ATOM 2120 N N . ILE A 1 259 ? -30.100 5.484 31.633 1.00 76.50 259 ILE A N 1
ATOM 2121 C CA . ILE A 1 259 ? -30.556 5.677 30.245 1.00 76.50 259 ILE A CA 1
ATOM 2122 C C . ILE A 1 259 ? -32.080 5.490 30.164 1.00 76.50 259 ILE A C 1
ATOM 2124 O O . ILE A 1 259 ? -32.775 6.347 29.615 1.00 76.50 259 ILE A O 1
ATOM 2128 N N . ARG A 1 260 ? -32.610 4.427 30.789 1.00 81.31 260 ARG A N 1
ATOM 2129 C CA . ARG A 1 260 ? -34.052 4.136 30.847 1.00 81.31 260 ARG A CA 1
ATOM 2130 C C . ARG A 1 260 ? -34.853 5.270 31.480 1.00 81.31 260 ARG A C 1
ATOM 2132 O O . ARG A 1 260 ? -35.781 5.776 30.853 1.00 81.31 260 ARG A O 1
ATOM 2139 N N . LYS A 1 261 ? -34.460 5.722 32.673 1.00 76.06 261 LYS A N 1
ATOM 2140 C CA . LYS A 1 261 ? -35.113 6.819 33.401 1.00 76.06 261 LYS A CA 1
ATOM 2141 C C . LYS A 1 261 ? -35.098 8.119 32.604 1.00 76.06 261 LYS A C 1
ATOM 2143 O O . LYS A 1 261 ? -36.129 8.778 32.536 1.00 76.06 261 LYS A O 1
ATOM 2148 N N . ARG A 1 262 ? -33.983 8.480 31.954 1.00 71.44 262 ARG A N 1
ATOM 2149 C CA . ARG A 1 262 ? -33.916 9.701 31.126 1.00 71.44 262 ARG A CA 1
ATOM 2150 C C . ARG A 1 262 ? -34.858 9.649 29.926 1.00 71.44 262 ARG A C 1
ATOM 2152 O O . ARG A 1 262 ? -35.533 10.639 29.647 1.00 71.44 262 ARG A O 1
ATOM 2159 N N . LEU A 1 263 ? -34.943 8.504 29.249 1.00 70.81 263 LEU A N 1
ATOM 2160 C CA . LEU A 1 263 ? -35.870 8.317 28.129 1.00 70.81 263 LEU A CA 1
ATOM 2161 C C . LEU A 1 263 ? -37.335 8.355 28.590 1.00 70.81 263 LEU A C 1
ATOM 2163 O O . LEU A 1 263 ? -38.162 9.024 27.969 1.00 70.81 263 LEU A O 1
ATOM 2167 N N . GLN A 1 264 ? -37.648 7.730 29.727 1.00 70.94 264 GLN A N 1
ATOM 2168 C CA . GLN A 1 264 ? -38.988 7.771 30.317 1.00 70.94 264 GLN A CA 1
ATOM 2169 C C . GLN A 1 264 ? -39.378 9.179 30.800 1.00 70.94 264 GLN A C 1
ATOM 2171 O O . GLN A 1 264 ? -40.484 9.633 30.520 1.00 70.94 264 GLN A O 1
ATOM 2176 N N . GLN A 1 265 ? -38.476 9.909 31.465 1.00 65.38 265 GLN A N 1
ATOM 2177 C CA . GLN A 1 265 ? -38.717 11.279 31.939 1.00 65.38 265 GLN A CA 1
ATOM 2178 C C . GLN A 1 265 ? -38.989 12.253 30.789 1.00 65.38 265 GLN A C 1
ATOM 2180 O O . GLN A 1 265 ? -39.906 13.064 30.891 1.00 65.38 265 GLN A O 1
ATOM 2185 N N . ARG A 1 266 ? -38.258 12.154 29.669 1.00 61.94 266 ARG A N 1
ATOM 2186 C CA . ARG A 1 266 ? -38.545 12.957 28.465 1.00 61.94 266 ARG A CA 1
ATOM 2187 C C . ARG A 1 266 ? -39.915 12.631 27.870 1.00 61.94 266 ARG A C 1
ATOM 2189 O O . ARG A 1 266 ? -40.642 13.546 27.495 1.00 61.94 266 ARG A O 1
ATOM 2196 N N . SER A 1 267 ? -40.302 11.353 27.850 1.00 58.88 267 SER A N 1
ATOM 2197 C CA . SER A 1 267 ? -41.647 10.945 27.427 1.00 58.88 267 SER A CA 1
ATOM 2198 C C . SER A 1 267 ? -42.734 11.536 28.334 1.00 58.88 267 SER A C 1
ATOM 2200 O O . SER A 1 267 ? -43.760 11.996 27.835 1.00 58.88 267 SER A O 1
ATOM 2202 N N . ILE A 1 268 ? -42.514 11.566 29.653 1.00 56.75 268 ILE A N 1
ATOM 2203 C CA . ILE A 1 268 ? -43.451 12.140 30.632 1.00 56.75 268 ILE A CA 1
ATOM 2204 C C . ILE A 1 268 ? -43.519 13.668 30.502 1.00 56.75 268 ILE A C 1
ATOM 2206 O O . ILE A 1 268 ? -44.617 14.213 30.479 1.00 56.75 268 ILE A O 1
ATOM 2210 N N . ASN A 1 269 ? -42.388 14.364 30.355 1.00 53.03 269 ASN A N 1
ATOM 2211 C CA . ASN A 1 269 ? -42.357 15.824 30.204 1.00 53.03 269 ASN A CA 1
ATOM 2212 C C . ASN A 1 269 ? -43.019 16.287 28.898 1.00 53.03 269 ASN A C 1
ATOM 2214 O O . ASN A 1 269 ? -43.782 17.247 28.925 1.00 53.03 269 ASN A O 1
ATOM 2218 N N . ASN A 1 270 ? -42.827 15.564 27.789 1.00 49.94 270 ASN A N 1
ATOM 2219 C CA . ASN A 1 270 ? -43.557 15.823 26.540 1.00 49.94 270 ASN A CA 1
ATOM 2220 C C . ASN A 1 270 ? -45.066 15.563 26.677 1.00 49.94 270 ASN A C 1
ATOM 2222 O O . ASN A 1 270 ? -45.866 16.248 26.047 1.00 49.94 270 ASN A O 1
ATOM 2226 N N . SER A 1 271 ? -45.465 14.605 27.521 1.00 46.38 271 SER A N 1
ATOM 2227 C CA . SER A 1 271 ? -46.879 14.344 27.824 1.00 46.38 271 SER A CA 1
ATOM 2228 C C . SER A 1 271 ? -47.470 15.453 28.705 1.00 46.38 271 SER A C 1
ATOM 2230 O O . SER A 1 271 ? -48.539 15.973 28.407 1.00 46.38 271 SER A O 1
ATOM 2232 N N . ASN A 1 272 ? -46.759 15.867 29.758 1.00 40.44 272 ASN A N 1
ATOM 2233 C CA . ASN A 1 272 ? -47.192 16.908 30.692 1.00 40.44 272 ASN A CA 1
ATOM 2234 C C . ASN A 1 272 ? -47.218 18.306 30.060 1.00 40.44 272 ASN A C 1
ATOM 2236 O O . ASN A 1 272 ? -48.126 19.065 30.377 1.00 40.44 272 ASN A O 1
ATOM 2240 N N . ALA A 1 273 ? -46.317 18.625 29.124 1.00 42.28 273 ALA A N 1
ATOM 2241 C CA . ALA A 1 273 ? -46.391 19.855 28.330 1.00 42.28 273 ALA A CA 1
ATOM 2242 C C . ALA A 1 273 ? -47.674 19.919 27.474 1.00 42.28 273 ALA A C 1
ATOM 2244 O O . ALA A 1 273 ? -48.208 20.997 27.245 1.00 42.28 273 ALA A O 1
ATOM 2245 N N . MET A 1 274 ? -48.220 18.765 27.071 1.00 37.56 274 MET A N 1
ATOM 2246 C CA . MET A 1 274 ? -49.517 18.661 26.387 1.00 37.56 274 MET A CA 1
ATOM 2247 C C . MET A 1 274 ? -50.727 18.762 27.338 1.00 37.56 274 MET A C 1
ATOM 2249 O O . MET A 1 274 ? -51.821 19.092 26.889 1.00 37.56 274 MET A O 1
ATOM 2253 N N . PHE A 1 275 ? -50.560 18.468 28.636 1.00 35.97 275 PHE A N 1
ATOM 2254 C CA . PHE A 1 275 ? -51.633 18.497 29.647 1.00 35.97 275 PHE A CA 1
ATOM 2255 C C . PHE A 1 275 ? -51.632 19.760 30.532 1.00 35.97 275 PHE A C 1
ATOM 2257 O O . PHE A 1 275 ? -52.655 20.066 31.143 1.00 35.97 275 PHE A O 1
ATOM 2264 N N . GLN A 1 276 ? -50.528 20.514 30.599 1.00 35.06 276 GLN A N 1
ATOM 2265 C CA . GLN A 1 276 ? -50.437 21.774 31.353 1.00 35.06 276 GLN A CA 1
ATOM 2266 C C . GLN A 1 276 ? -51.112 22.965 30.662 1.00 35.06 276 GLN A C 1
ATOM 2268 O O . GLN A 1 276 ? -51.357 23.973 31.319 1.00 35.06 276 GLN A O 1
ATOM 2273 N N . ASP A 1 277 ? -51.541 22.818 29.408 1.00 34.09 277 ASP A N 1
ATOM 2274 C CA . ASP A 1 277 ? -52.363 23.815 28.706 1.00 34.09 277 ASP A CA 1
ATOM 2275 C C . ASP A 1 277 ? -53.830 23.864 29.200 1.00 34.09 277 ASP A C 1
ATOM 2277 O O . ASP A 1 277 ? -54.646 24.619 28.673 1.00 34.09 277 ASP A O 1
ATOM 2281 N N . ALA A 1 278 ? -54.200 23.071 30.221 1.00 32.22 278 ALA A N 1
ATOM 2282 C CA . ALA A 1 278 ? -55.588 22.946 30.677 1.00 32.22 278 ALA A CA 1
ATOM 2283 C C . ALA A 1 278 ? -55.882 23.331 32.140 1.00 32.22 278 ALA A C 1
ATOM 2285 O O . ALA A 1 278 ? -57.061 23.413 32.489 1.00 32.22 278 ALA A O 1
ATOM 2286 N N . SER A 1 279 ? -54.907 23.614 33.016 1.00 29.88 279 SER A N 1
ATOM 2287 C CA . SER A 1 279 ? -55.267 24.079 34.368 1.00 29.88 279 SER A CA 1
ATOM 2288 C C . SER A 1 279 ? -54.156 24.754 35.173 1.00 29.88 279 SER A C 1
ATOM 2290 O O . SER A 1 279 ? -53.114 24.164 35.445 1.00 29.88 279 SER A O 1
ATOM 2292 N N . THR A 1 280 ? -54.542 25.915 35.714 1.00 25.17 280 THR A N 1
ATOM 2293 C CA . THR A 1 280 ? -54.047 26.637 36.902 1.00 25.17 280 THR A CA 1
ATOM 2294 C C . THR A 1 280 ? -52.776 27.483 36.795 1.00 25.17 280 THR A C 1
ATOM 2296 O O . THR A 1 280 ? -51.648 27.018 36.868 1.00 25.17 280 THR A O 1
ATOM 2299 N N . SER A 1 281 ? -53.050 28.788 36.737 1.00 29.09 281 SER A N 1
ATOM 2300 C CA . SER A 1 281 ? -52.202 29.933 37.033 1.00 29.09 281 SER A CA 1
ATOM 2301 C C . SER A 1 281 ? -51.746 30.008 38.500 1.00 29.09 281 SER A C 1
ATOM 2303 O O . SER A 1 281 ? -52.519 29.627 39.381 1.00 29.09 281 SER A O 1
ATOM 2305 N N . ILE A 1 282 ? -50.623 30.719 38.704 1.00 28.16 282 ILE A N 1
ATOM 2306 C CA . ILE A 1 282 ? -50.200 31.533 39.872 1.00 28.16 282 ILE A CA 1
ATOM 2307 C C . ILE A 1 282 ? -48.937 31.017 40.606 1.00 28.16 282 ILE A C 1
ATOM 2309 O O . ILE A 1 282 ? -49.008 30.122 41.442 1.00 28.16 282 ILE A O 1
ATOM 2313 N N . LEU A 1 283 ? -47.847 31.758 40.335 1.00 26.78 283 LEU A N 1
ATOM 2314 C CA . LEU A 1 283 ? -46.644 32.095 41.125 1.00 26.78 283 LEU A CA 1
ATOM 2315 C C . LEU A 1 283 ? -45.295 31.419 40.807 1.00 26.78 283 LEU A C 1
ATOM 2317 O O . LEU A 1 283 ? -45.138 30.208 40.884 1.00 26.78 283 LEU A O 1
ATOM 2321 N N . GLU A 1 284 ? -44.339 32.335 40.593 1.00 23.97 284 GLU A N 1
ATOM 2322 C CA . GLU A 1 284 ? -42.872 32.257 40.499 1.00 23.97 284 GLU A CA 1
ATOM 2323 C C . GLU A 1 284 ? -42.267 32.066 39.093 1.00 23.97 284 GLU A C 1
ATOM 2325 O O . GLU A 1 284 ? -42.374 31.023 38.455 1.00 23.97 284 GLU A O 1
ATOM 2330 N N . GLU A 1 285 ? -41.643 33.155 38.620 1.00 23.06 285 GLU A N 1
ATOM 2331 C CA . GLU A 1 285 ? -40.924 33.307 37.351 1.00 23.06 285 GLU A CA 1
ATOM 2332 C C . GLU A 1 285 ? -39.717 32.354 37.254 1.00 23.06 285 GLU A C 1
ATOM 2334 O O . GLU A 1 285 ? -38.828 32.408 38.109 1.00 23.06 285 GLU A O 1
ATOM 2339 N N . PRO A 1 286 ? -39.616 31.531 36.194 1.00 25.33 286 PRO A N 1
ATOM 2340 C CA . PRO A 1 286 ? -38.373 30.884 35.801 1.00 25.33 286 PRO A CA 1
ATOM 2341 C C . PRO A 1 286 ? -37.553 31.809 34.894 1.00 25.33 286 PRO A C 1
ATOM 2343 O O . PRO A 1 286 ? -38.062 32.385 33.936 1.00 25.33 286 PRO A O 1
ATOM 2346 N N . THR A 1 287 ? -36.262 31.902 35.195 1.00 25.42 287 THR A N 1
ATOM 2347 C CA . THR A 1 287 ? -35.230 32.635 34.460 1.00 25.42 287 THR A CA 1
ATOM 2348 C C . THR A 1 287 ? -35.202 32.256 32.975 1.00 25.42 287 THR A C 1
ATOM 2350 O O . THR A 1 287 ? -35.055 31.086 32.622 1.00 25.42 287 THR A O 1
ATOM 2353 N N . GLU A 1 288 ? -35.315 33.266 32.114 1.00 27.81 288 GLU A N 1
ATOM 2354 C CA . GLU A 1 288 ? -35.313 33.171 30.653 1.00 27.81 288 GLU A CA 1
ATOM 2355 C C . GLU A 1 288 ? -33.971 32.660 30.103 1.00 27.81 288 GLU A C 1
ATOM 2357 O O . GLU A 1 288 ? -32.984 33.390 30.041 1.00 27.81 288 GLU A O 1
ATOM 2362 N N . LEU A 1 289 ? -33.944 31.405 29.657 1.00 27.14 289 LEU A N 1
ATOM 2363 C CA . LEU A 1 289 ? -33.174 30.947 28.499 1.00 27.14 289 LEU A CA 1
ATOM 2364 C C . LEU A 1 289 ? -33.821 29.635 28.024 1.00 27.14 289 LEU A C 1
ATOM 2366 O O . LEU A 1 289 ? -34.045 28.748 28.842 1.00 27.14 289 LEU A O 1
ATOM 2370 N N . TYR A 1 290 ? -34.082 29.511 26.721 1.00 27.94 290 TYR A N 1
ATOM 2371 C CA . TYR A 1 290 ? -34.754 28.392 26.028 1.00 27.94 290 TYR A CA 1
ATOM 2372 C C . TYR A 1 290 ? -36.284 28.427 25.957 1.00 27.94 290 TYR A C 1
ATOM 2374 O O . TYR A 1 290 ? -36.961 27.546 26.478 1.00 27.94 290 TYR A O 1
ATOM 2382 N N . GLN A 1 291 ? -36.823 29.346 25.159 1.00 28.14 291 GLN A N 1
ATOM 2383 C CA . GLN A 1 291 ? -38.036 29.081 24.384 1.00 28.14 291 GLN A CA 1
ATOM 2384 C C . GLN A 1 291 ? -37.886 29.726 23.007 1.00 28.14 291 GLN A C 1
ATOM 2386 O O . GLN A 1 291 ? -38.058 30.926 22.873 1.00 28.14 291 GLN A O 1
ATOM 2391 N N . ASP A 1 292 ? -37.486 28.920 22.020 1.00 24.27 292 ASP A N 1
ATOM 2392 C CA . ASP A 1 292 ? -38.018 28.969 20.652 1.00 24.27 292 ASP A CA 1
ATOM 2393 C C . ASP A 1 292 ? -37.332 27.909 19.783 1.00 24.27 292 ASP A C 1
ATOM 2395 O O . ASP A 1 292 ? -36.189 28.076 19.366 1.00 24.27 292 ASP A O 1
ATOM 2399 N N . THR A 1 293 ? -38.018 26.785 19.543 1.00 27.20 293 THR A N 1
ATOM 2400 C CA . THR A 1 293 ? -38.347 26.257 18.199 1.00 27.20 293 THR A CA 1
ATOM 2401 C C . THR A 1 293 ? -38.904 24.825 18.270 1.00 27.20 293 THR A C 1
ATOM 2403 O O . THR A 1 293 ? -38.239 23.880 18.667 1.00 27.20 293 THR A O 1
ATOM 2406 N N . VAL A 1 294 ? -40.160 24.702 17.827 1.00 29.81 294 VAL A N 1
ATOM 2407 C CA . VAL A 1 294 ? -40.750 23.587 17.059 1.00 29.81 294 VAL A CA 1
ATOM 2408 C C . VAL A 1 294 ? -40.669 22.165 17.648 1.00 29.81 294 VAL A C 1
ATOM 2410 O O . VAL A 1 294 ? -39.670 21.461 17.572 1.00 29.81 294 VAL A O 1
ATOM 2413 N N . VAL A 1 295 ? -41.832 21.679 18.094 1.00 39.91 295 VAL A N 1
ATOM 2414 C CA . VAL A 1 295 ? -42.142 20.265 18.359 1.00 39.91 295 VAL A CA 1
ATOM 2415 C C . VAL A 1 295 ? -41.735 19.383 17.170 1.00 39.91 295 VAL A C 1
ATOM 2417 O O . VAL A 1 295 ? -42.406 19.420 16.137 1.00 39.91 295 VAL A O 1
ATOM 2420 N N . LYS A 1 296 ? -40.690 18.556 17.327 1.00 36.44 296 LYS A N 1
ATOM 2421 C CA . LYS A 1 296 ? -40.531 17.243 16.672 1.00 36.44 296 LYS A CA 1
ATOM 2422 C C . LYS A 1 296 ? -39.300 16.494 17.205 1.00 36.44 296 LYS A C 1
ATOM 2424 O O . LYS A 1 296 ? -38.189 16.995 17.177 1.00 36.44 296 LYS A O 1
ATOM 2429 N N . ASP A 1 297 ? -39.563 15.252 17.593 1.00 42.75 297 ASP A N 1
ATOM 2430 C CA . ASP A 1 297 ? -38.647 14.162 17.941 1.00 42.75 297 ASP A CA 1
ATOM 2431 C C . ASP A 1 297 ? -38.174 14.036 19.404 1.00 42.75 297 ASP A C 1
ATOM 2433 O O . ASP A 1 297 ? -37.324 14.755 19.920 1.00 42.75 297 ASP A O 1
ATOM 2437 N N . SER A 1 298 ? -38.760 13.052 20.090 1.00 51.62 298 SER A N 1
ATOM 2438 C CA . SER A 1 298 ? -38.570 12.730 21.507 1.00 51.62 298 SER A CA 1
ATOM 2439 C C . SER A 1 298 ? -37.323 11.887 21.805 1.00 51.62 298 SER A C 1
ATOM 2441 O O . SER A 1 298 ? -37.166 11.437 22.943 1.00 51.62 298 SER A O 1
ATOM 2443 N N . ARG A 1 299 ? -36.473 11.590 20.811 1.00 63.53 299 ARG A N 1
ATOM 2444 C CA . ARG A 1 299 ? -35.336 10.671 20.986 1.00 63.53 299 ARG A CA 1
ATOM 2445 C C . ARG A 1 299 ? -34.079 11.417 21.459 1.00 63.53 299 ARG A C 1
ATOM 2447 O O . ARG A 1 299 ? -33.986 12.641 21.370 1.00 63.53 299 ARG A O 1
ATOM 2454 N N . ILE A 1 300 ? -33.154 10.690 22.091 1.00 73.56 300 ILE A N 1
ATOM 2455 C CA . ILE A 1 300 ? -31.901 11.257 22.628 1.00 73.56 300 ILE A CA 1
ATOM 2456 C C . ILE A 1 300 ? -30.888 11.407 21.487 1.00 73.56 300 ILE A C 1
ATOM 2458 O O . ILE A 1 300 ? -30.956 10.687 20.495 1.00 73.56 300 ILE A O 1
ATOM 2462 N N . ASP A 1 301 ? -29.958 12.350 21.598 1.00 81.19 301 ASP A N 1
ATOM 2463 C CA . ASP A 1 301 ? -28.870 12.459 20.633 1.00 81.19 301 ASP A CA 1
ATOM 2464 C C . ASP A 1 301 ? -27.984 11.194 20.635 1.00 81.19 301 ASP A C 1
ATOM 2466 O O . ASP A 1 301 ? -27.762 10.566 21.674 1.00 81.19 301 ASP A O 1
ATOM 2470 N N . LEU A 1 302 ? -27.482 10.781 19.469 1.00 86.44 302 LEU A N 1
ATOM 2471 C CA . LEU A 1 302 ? -26.669 9.566 19.380 1.00 86.44 302 LEU A CA 1
ATOM 2472 C C . LEU A 1 302 ? -25.324 9.719 20.106 1.00 86.44 302 LEU A C 1
ATOM 2474 O O . LEU A 1 302 ? -24.866 8.753 20.717 1.00 86.44 302 LEU A O 1
ATOM 2478 N N . LEU A 1 303 ? -24.721 10.912 20.093 1.00 84.88 303 LEU A N 1
ATOM 2479 C CA . LEU A 1 303 ? -23.485 11.187 20.823 1.00 84.88 303 LEU A CA 1
ATOM 2480 C C . LEU A 1 303 ? -23.706 11.024 22.330 1.00 84.88 303 LEU A C 1
ATOM 2482 O O . LEU A 1 303 ? -22.927 10.338 22.986 1.00 84.88 303 LEU A O 1
ATOM 2486 N N . ASP A 1 304 ? -24.807 11.555 22.867 1.00 79.19 304 ASP A N 1
ATOM 2487 C CA . ASP A 1 304 ? -25.164 11.394 24.283 1.00 79.19 304 ASP A CA 1
ATOM 2488 C C . ASP A 1 304 ? -25.303 9.915 24.664 1.00 79.19 304 ASP A C 1
ATOM 2490 O O . ASP A 1 304 ? -24.774 9.472 25.687 1.00 79.19 304 ASP A O 1
ATOM 2494 N N . LEU A 1 305 ? -25.983 9.121 23.829 1.00 83.00 305 LEU A N 1
ATOM 2495 C CA . LEU A 1 305 ? -26.129 7.683 24.056 1.00 83.00 305 LEU A CA 1
ATOM 2496 C C . LEU A 1 305 ? -24.782 6.959 24.002 1.00 83.00 305 LEU A C 1
ATOM 2498 O O . LEU A 1 305 ? -24.526 6.104 24.853 1.00 83.00 305 LEU A O 1
ATOM 2502 N N . LEU A 1 306 ? -23.912 7.302 23.050 1.00 85.88 306 LEU A N 1
ATOM 2503 C CA . LEU A 1 306 ? -22.562 6.746 22.936 1.00 85.88 306 LEU A CA 1
ATOM 2504 C C . LEU A 1 306 ? -21.707 7.076 24.164 1.00 85.88 306 LEU A C 1
ATOM 2506 O O . LEU A 1 306 ? -20.993 6.208 24.662 1.00 85.88 306 LEU A O 1
ATOM 2510 N N . LEU A 1 307 ? -21.823 8.289 24.709 1.00 77.38 307 LEU A N 1
ATOM 2511 C CA . LEU A 1 307 ? -21.134 8.688 25.938 1.00 77.38 307 LEU A CA 1
ATOM 2512 C C . LEU A 1 307 ? -21.671 7.923 27.155 1.00 77.38 307 LEU A C 1
ATOM 2514 O O . LEU A 1 307 ? -20.892 7.354 27.919 1.00 77.38 307 LEU A O 1
ATOM 2518 N N . MET A 1 308 ? -22.996 7.832 27.307 1.00 75.56 308 MET A N 1
ATOM 2519 C CA . MET A 1 308 ? -23.642 7.135 28.429 1.00 75.56 308 MET A CA 1
ATOM 2520 C C . MET A 1 308 ? -23.402 5.617 28.427 1.00 75.56 308 MET A C 1
ATOM 2522 O O . MET A 1 308 ? -23.403 4.984 29.487 1.00 75.56 308 MET A O 1
ATOM 2526 N N . SER A 1 309 ? -23.214 5.031 27.243 1.00 79.38 309 SER A N 1
ATOM 2527 C CA . SER A 1 309 ? -23.049 3.588 27.033 1.00 79.38 309 SER A CA 1
ATOM 2528 C C . SER A 1 309 ? -21.619 3.169 26.683 1.00 79.38 309 SER A C 1
ATOM 2530 O O . SER A 1 309 ? -21.383 1.996 26.394 1.00 79.38 309 SER A O 1
ATOM 2532 N N . ARG A 1 310 ? -20.645 4.088 26.744 1.00 78.62 310 ARG A N 1
ATOM 2533 C CA . ARG A 1 310 ? -19.273 3.870 26.255 1.00 78.62 310 ARG A CA 1
ATOM 2534 C C . ARG A 1 310 ? -18.613 2.604 26.803 1.00 78.62 310 ARG A C 1
ATOM 2536 O O . ARG A 1 310 ? -17.947 1.883 26.065 1.00 78.62 310 ARG A O 1
ATOM 2543 N N . ASN A 1 311 ? -18.839 2.315 28.082 1.00 74.56 311 ASN A N 1
ATOM 2544 C CA . ASN A 1 311 ? -18.253 1.175 28.790 1.00 74.56 311 ASN A CA 1
ATOM 2545 C C . ASN A 1 311 ? -19.044 -0.137 28.630 1.00 74.56 311 ASN A C 1
ATOM 2547 O O . ASN A 1 311 ? -18.690 -1.135 29.252 1.00 74.56 311 ASN A O 1
ATOM 2551 N N . LEU A 1 312 ? -20.110 -0.151 27.824 1.00 82.94 312 LEU A N 1
ATOM 2552 C CA . LEU A 1 312 ? -20.778 -1.386 27.420 1.00 82.94 312 LEU A CA 1
ATOM 2553 C C . LEU A 1 312 ? -19.994 -2.056 26.287 1.00 82.94 312 LEU A C 1
ATOM 2555 O O . LEU A 1 312 ? -19.506 -1.394 25.380 1.00 82.94 312 LEU A O 1
ATOM 2559 N N . GLU A 1 313 ? -19.868 -3.368 26.341 1.00 86.12 313 GLU A N 1
ATOM 2560 C CA . GLU A 1 313 ? -19.168 -4.233 25.406 1.00 86.12 313 GLU A CA 1
ATOM 2561 C C . GLU A 1 313 ? -20.017 -4.568 24.173 1.00 86.12 313 GLU A C 1
ATOM 2563 O O . GLU A 1 313 ? -21.239 -4.737 24.233 1.00 86.12 313 GLU A O 1
ATOM 2568 N N . ALA A 1 314 ? -19.336 -4.751 23.045 1.00 86.19 314 ALA A N 1
ATOM 2569 C CA . ALA A 1 314 ? -19.929 -5.173 21.788 1.00 86.19 314 ALA A CA 1
ATOM 2570 C C . ALA A 1 314 ? -19.064 -6.274 21.160 1.00 86.19 314 ALA A C 1
ATOM 2572 O O . ALA A 1 314 ? -17.848 -6.123 21.058 1.00 86.19 314 ALA A O 1
ATOM 2573 N N . ASN A 1 315 ? -19.686 -7.387 20.752 1.00 83.12 315 ASN A N 1
ATOM 2574 C CA . ASN A 1 315 ? -18.977 -8.486 20.080 1.00 83.12 315 ASN A CA 1
ATOM 2575 C C . ASN A 1 315 ? -18.544 -8.091 18.661 1.00 83.12 315 ASN A C 1
ATOM 2577 O O . ASN A 1 315 ? -17.452 -8.446 18.227 1.00 83.12 315 ASN A O 1
ATOM 2581 N N . ASP A 1 316 ? -19.424 -7.393 17.943 1.00 85.75 316 ASP A N 1
ATOM 2582 C CA . ASP A 1 316 ? -19.112 -6.692 16.703 1.00 85.75 316 ASP A CA 1
ATOM 2583 C C . ASP A 1 316 ? -18.896 -5.216 17.070 1.00 85.75 316 ASP A C 1
ATOM 2585 O O . ASP A 1 316 ? -19.835 -4.577 17.549 1.00 85.75 316 ASP A O 1
ATOM 2589 N N . PRO A 1 317 ? -17.682 -4.664 16.918 1.00 88.12 317 PRO A N 1
ATOM 2590 C CA . PRO A 1 317 ? -17.389 -3.276 17.261 1.00 88.12 317 PRO A CA 1
ATOM 2591 C C . PRO A 1 317 ? -18.350 -2.239 16.661 1.00 88.12 317 PRO A C 1
ATOM 2593 O O . PRO A 1 317 ? -18.622 -1.226 17.306 1.00 88.12 317 PRO A O 1
ATOM 2596 N N . SER A 1 318 ? -18.907 -2.494 15.471 1.00 89.75 318 SER A N 1
ATOM 2597 C CA . SER A 1 318 ? -19.866 -1.591 14.819 1.00 89.75 318 SER A CA 1
ATOM 2598 C C . SER A 1 318 ? -21.179 -1.463 15.607 1.00 89.75 318 SER A C 1
ATOM 2600 O O . SER A 1 318 ? -21.857 -0.435 15.535 1.00 89.75 318 SER A O 1
ATOM 2602 N N . ASP A 1 319 ? -21.509 -2.455 16.442 1.00 90.75 319 ASP A N 1
ATOM 2603 C CA . ASP A 1 319 ? -22.688 -2.427 17.313 1.00 90.75 319 ASP A CA 1
ATOM 2604 C C . ASP A 1 319 ? -22.584 -1.373 18.420 1.00 90.75 319 ASP A C 1
ATOM 2606 O O . ASP A 1 319 ? -23.612 -1.004 18.985 1.00 90.75 319 ASP A O 1
ATOM 2610 N N . LYS A 1 320 ? -21.388 -0.829 18.702 1.00 90.31 320 LYS A N 1
ATOM 2611 C CA . LYS A 1 320 ? -21.249 0.356 19.567 1.00 90.31 320 LYS A CA 1
ATOM 2612 C C . LYS A 1 320 ? -22.116 1.513 19.080 1.00 90.31 320 LYS A C 1
ATOM 2614 O O . LYS A 1 320 ? -22.656 2.240 19.902 1.00 90.31 320 LYS A O 1
ATOM 2619 N N . VAL A 1 321 ? -22.273 1.643 17.761 1.00 90.94 321 VAL A N 1
ATOM 2620 C CA . VAL A 1 321 ? -23.123 2.651 17.124 1.00 90.94 321 VAL A CA 1
ATOM 2621 C C . VAL A 1 321 ? -24.485 2.051 16.778 1.00 90.94 321 VAL A C 1
ATOM 2623 O O . VAL A 1 321 ? -25.509 2.542 17.252 1.00 90.94 321 VAL A O 1
ATOM 2626 N N . TYR A 1 322 ? -24.526 0.959 16.006 1.00 91.25 322 TYR A N 1
ATOM 2627 C CA . TYR A 1 322 ? -25.784 0.442 15.448 1.00 91.25 322 TYR A CA 1
ATOM 2628 C C . TYR A 1 322 ? -26.821 0.018 16.495 1.00 91.25 322 TYR A C 1
ATOM 2630 O O . TYR A 1 322 ? -28.017 0.175 16.248 1.00 91.25 322 TYR A O 1
ATOM 2638 N N . ALA A 1 323 ? -26.399 -0.444 17.677 1.00 88.81 323 ALA A N 1
ATOM 2639 C CA . ALA A 1 323 ? -27.327 -0.800 18.752 1.00 88.81 323 ALA A CA 1
ATOM 2640 C C . ALA A 1 323 ? -28.079 0.404 19.344 1.00 88.81 323 ALA A C 1
ATOM 2642 O O . ALA A 1 323 ? -29.112 0.238 19.991 1.00 88.81 323 ALA A O 1
ATOM 2643 N N . LEU A 1 324 ? -27.565 1.617 19.141 1.00 88.44 324 LEU A N 1
ATOM 2644 C CA . LEU A 1 324 ? -28.082 2.843 19.746 1.00 88.44 324 LEU A CA 1
ATOM 2645 C C . LEU A 1 324 ? -28.792 3.744 18.735 1.00 88.44 324 LEU A C 1
ATOM 2647 O O . LEU A 1 324 ? -29.629 4.545 19.138 1.00 88.44 324 LEU A O 1
ATOM 2651 N N . VAL A 1 325 ? -28.522 3.588 17.434 1.00 84.62 325 VAL A N 1
ATOM 2652 C CA . VAL A 1 325 ? -29.144 4.388 16.359 1.00 84.62 325 VAL A CA 1
ATOM 2653 C C . VAL A 1 325 ? -30.672 4.356 16.437 1.00 84.62 325 VAL A C 1
ATOM 2655 O O . VAL A 1 325 ? -31.329 5.384 16.330 1.00 84.62 325 VAL A O 1
ATOM 2658 N N . GLY A 1 326 ? -31.271 3.193 16.714 1.00 77.06 326 GLY A N 1
ATOM 2659 C CA . GLY A 1 326 ? -32.731 3.086 16.835 1.00 77.06 326 GLY A CA 1
ATOM 2660 C C . GLY A 1 326 ? -33.334 3.792 18.061 1.00 77.06 326 GLY A C 1
ATOM 2661 O O . GLY A 1 326 ? -34.555 3.817 18.194 1.00 77.06 326 GLY A O 1
ATOM 2662 N N . LEU A 1 327 ? -32.504 4.322 18.965 1.00 78.69 327 LEU A N 1
ATOM 2663 C CA . LEU A 1 327 ? -32.890 5.120 20.134 1.00 78.69 327 LEU A CA 1
ATOM 2664 C C . LEU A 1 327 ? -32.615 6.615 19.945 1.00 78.69 327 LEU A C 1
ATOM 2666 O O . LEU A 1 327 ? -32.900 7.389 20.863 1.00 78.69 327 LEU A O 1
ATOM 2670 N N . SER A 1 328 ? -32.050 7.013 18.803 1.00 80.75 328 SER A N 1
ATOM 2671 C CA . SER A 1 328 ? -31.644 8.385 18.535 1.00 80.75 328 SER A CA 1
ATOM 2672 C C . SER A 1 328 ? -32.387 9.013 17.362 1.00 80.75 328 SER A C 1
ATOM 2674 O O . SER A 1 328 ? -33.080 8.337 16.595 1.00 80.75 328 SER A O 1
ATOM 2676 N N . ASN A 1 329 ? -32.248 10.333 17.234 1.00 72.62 329 ASN A N 1
ATOM 2677 C CA . ASN A 1 329 ? -32.749 11.108 16.092 1.00 72.62 329 ASN A CA 1
ATOM 2678 C C . ASN A 1 329 ? -31.855 10.969 14.843 1.00 72.62 329 ASN A C 1
ATOM 2680 O O . ASN A 1 329 ? -32.048 11.685 13.869 1.00 72.62 329 ASN A O 1
ATOM 2684 N N . TYR A 1 330 ? -30.862 10.081 14.874 1.00 76.56 330 TYR A N 1
ATOM 2685 C CA . TYR A 1 330 ? -29.821 9.999 13.860 1.00 76.56 330 TYR A CA 1
ATOM 2686 C C . TYR A 1 330 ? -30.191 8.998 12.759 1.00 76.56 330 TYR A C 1
ATOM 2688 O O . TYR A 1 330 ? -30.525 7.847 13.046 1.00 76.56 330 TYR A O 1
ATOM 2696 N N . GLU A 1 331 ? -30.096 9.409 11.496 1.00 71.81 331 GLU A N 1
ATOM 2697 C CA . GLU A 1 331 ? -30.412 8.569 10.334 1.00 71.81 331 GLU A CA 1
ATOM 2698 C C . GLU A 1 331 ? -29.153 7.870 9.797 1.00 71.81 331 GLU A C 1
ATOM 2700 O O . GLU A 1 331 ? -28.639 8.201 8.734 1.00 71.81 331 GLU A O 1
ATOM 2705 N N . LEU A 1 332 ? -28.635 6.891 10.548 1.00 79.56 332 LEU A N 1
ATOM 2706 C CA . LEU A 1 332 ? -27.547 6.019 10.086 1.00 79.56 332 LEU A CA 1
ATOM 2707 C C . LEU A 1 332 ? -28.114 4.666 9.651 1.00 79.56 332 LEU A C 1
ATOM 2709 O O . LEU A 1 332 ? -28.770 3.979 10.437 1.00 79.56 332 LEU A O 1
ATOM 2713 N N . GLU A 1 333 ? -27.826 4.242 8.424 1.00 81.75 333 GLU A N 1
ATOM 2714 C CA . GLU A 1 333 ? -28.219 2.915 7.952 1.00 81.75 333 GLU A CA 1
ATOM 2715 C C . GLU A 1 333 ? -27.189 1.861 8.389 1.00 81.75 333 GLU A C 1
ATOM 2717 O O . GLU A 1 333 ? -26.003 1.998 8.086 1.00 81.75 333 GLU A O 1
ATOM 2722 N N . PRO A 1 334 ? -27.602 0.780 9.078 1.00 87.06 334 PRO A N 1
ATOM 2723 C CA . PRO A 1 334 ? -26.685 -0.300 9.410 1.00 87.06 334 PRO A CA 1
ATOM 2724 C C . PRO A 1 334 ? -26.144 -0.975 8.146 1.00 87.06 334 PRO A C 1
ATOM 2726 O O . PRO A 1 334 ? -26.918 -1.548 7.375 1.00 87.06 334 PRO A O 1
ATOM 2729 N N . ASP A 1 335 ? -24.823 -0.987 7.965 1.00 85.88 335 ASP A N 1
ATOM 2730 C CA . ASP A 1 335 ? -24.156 -1.751 6.914 1.00 85.88 335 ASP A CA 1
ATOM 2731 C C . ASP A 1 335 ? -23.021 -2.612 7.463 1.00 85.88 335 ASP A C 1
ATOM 2733 O O . ASP A 1 335 ? -21.868 -2.203 7.554 1.00 85.88 335 ASP A O 1
ATOM 2737 N N . TYR A 1 336 ? -23.329 -3.874 7.758 1.00 84.94 336 TYR A N 1
ATOM 2738 C CA . TYR A 1 336 ? -22.317 -4.833 8.205 1.00 84.94 336 TYR A CA 1
ATOM 2739 C C . TYR A 1 336 ? -21.354 -5.301 7.090 1.00 84.94 336 TYR A C 1
ATOM 2741 O O . TYR A 1 336 ? -20.548 -6.197 7.339 1.00 84.94 336 TYR A O 1
ATOM 2749 N N . ASN A 1 337 ? -21.416 -4.738 5.871 1.00 83.88 337 ASN A N 1
ATOM 2750 C CA . ASN A 1 337 ? -20.331 -4.858 4.885 1.00 83.88 337 ASN A CA 1
ATOM 2751 C C . ASN A 1 337 ? -19.268 -3.758 5.041 1.00 83.88 337 ASN A C 1
ATOM 2753 O O . ASN A 1 337 ? -18.153 -3.918 4.540 1.00 83.88 337 ASN A O 1
ATOM 2757 N N . GLN A 1 338 ? -19.594 -2.657 5.720 1.00 80.19 338 GLN A N 1
ATOM 2758 C CA . GLN A 1 338 ? -18.661 -1.583 6.028 1.00 80.19 338 GLN A CA 1
ATOM 2759 C C . GLN A 1 338 ? -17.709 -2.029 7.147 1.00 80.19 338 GLN A C 1
ATOM 2761 O O . GLN A 1 338 ? -18.087 -2.751 8.072 1.00 80.19 338 GLN A O 1
ATOM 2766 N N . SER A 1 339 ? -16.448 -1.599 7.086 1.00 82.25 339 SER A N 1
ATOM 2767 C CA . SER A 1 339 ? -15.528 -1.801 8.208 1.00 82.25 339 SER A CA 1
ATOM 2768 C C . SER A 1 339 ? -15.976 -0.967 9.412 1.00 82.25 339 SER A C 1
ATOM 2770 O O . SER A 1 339 ? -16.494 0.134 9.239 1.00 82.25 339 SER A O 1
ATOM 2772 N N . THR A 1 340 ? -15.709 -1.428 10.638 1.00 81.62 340 THR A N 1
ATOM 2773 C CA . THR A 1 340 ? -15.970 -0.653 11.871 1.00 81.62 340 THR A CA 1
ATOM 2774 C C . THR A 1 340 ? -15.376 0.752 11.807 1.00 81.62 340 THR A C 1
ATOM 2776 O O . THR A 1 340 ? -16.001 1.722 12.226 1.00 81.62 340 THR A O 1
ATOM 2779 N N . HIS A 1 341 ? -14.185 0.867 11.221 1.00 79.56 341 HIS A N 1
ATOM 2780 C CA . HIS A 1 341 ? -13.540 2.145 10.958 1.00 79.56 341 HIS A CA 1
ATOM 2781 C C . HIS A 1 341 ? -14.415 3.073 10.096 1.00 79.56 341 HIS A C 1
ATOM 2783 O O . HIS A 1 341 ? -14.575 4.251 10.410 1.00 79.56 341 HIS A O 1
ATOM 2789 N N . GLY A 1 342 ? -15.015 2.540 9.025 1.00 81.19 342 GLY A N 1
ATOM 2790 C CA . GLY A 1 342 ? -15.959 3.280 8.192 1.00 81.19 342 GLY A CA 1
ATOM 2791 C C . GLY A 1 342 ? -17.158 3.792 8.990 1.00 81.19 342 GLY A C 1
ATOM 2792 O O . GLY A 1 342 ? -17.481 4.970 8.864 1.00 81.19 342 GLY A O 1
ATOM 2793 N N . VAL A 1 343 ? -17.726 2.952 9.864 1.00 87.62 343 VAL A N 1
ATOM 2794 C CA . VAL A 1 343 ? -18.881 3.296 10.713 1.00 87.62 343 VAL A CA 1
ATOM 2795 C C . VAL A 1 343 ? -18.560 4.450 11.664 1.00 87.62 343 VAL A C 1
ATOM 2797 O O . VAL A 1 343 ? -19.298 5.432 11.726 1.00 87.62 343 VAL A O 1
ATOM 2800 N N . PHE A 1 344 ? -17.450 4.367 12.404 1.00 89.44 344 PHE A N 1
ATOM 2801 C CA . PHE A 1 344 ? -17.091 5.403 13.382 1.00 89.44 344 PHE A CA 1
ATOM 2802 C C . PHE A 1 344 ? -16.728 6.725 12.705 1.00 89.44 344 PHE A C 1
ATOM 2804 O O . PHE A 1 344 ? -17.126 7.787 13.185 1.00 89.44 344 PHE A O 1
ATOM 2811 N N . ASN A 1 345 ? -16.048 6.673 11.557 1.00 83.00 345 ASN A N 1
ATOM 2812 C CA . ASN A 1 345 ? -15.759 7.875 10.784 1.00 83.00 345 ASN A CA 1
ATOM 2813 C C . ASN A 1 345 ? -17.007 8.485 10.162 1.00 83.00 345 ASN A C 1
ATOM 2815 O O . ASN A 1 345 ? -17.078 9.698 10.049 1.00 83.00 345 ASN A O 1
ATOM 2819 N N . GLU A 1 346 ? -17.968 7.681 9.715 1.00 84.75 346 GLU A N 1
ATOM 2820 C CA . GLU A 1 346 ? -19.228 8.194 9.181 1.00 84.75 346 GLU A CA 1
ATOM 2821 C C . GLU A 1 346 ? -20.024 8.926 10.256 1.00 84.75 346 GLU A C 1
ATOM 2823 O O . GLU A 1 346 ? -20.439 10.063 10.032 1.00 84.75 346 GLU A O 1
ATOM 2828 N N . PHE A 1 347 ? -20.112 8.337 11.451 1.00 88.50 347 PHE A N 1
ATOM 2829 C CA . PHE A 1 347 ? -20.712 8.996 12.605 1.00 88.50 347 PHE A CA 1
ATOM 2830 C C . PHE A 1 347 ? -20.008 10.322 12.952 1.00 88.50 347 PHE A C 1
ATOM 2832 O O . PHE A 1 347 ? -20.659 11.356 13.140 1.00 88.50 347 PHE A O 1
ATOM 2839 N N . ALA A 1 348 ? -18.671 10.309 13.001 1.00 88.31 348 ALA A N 1
ATOM 2840 C CA . ALA A 1 348 ? -17.885 11.502 13.297 1.00 88.31 348 ALA A CA 1
ATOM 2841 C C . ALA A 1 348 ? -18.042 12.577 12.210 1.00 88.31 348 ALA A C 1
ATOM 2843 O O . ALA A 1 348 ? -18.257 13.743 12.535 1.00 88.31 348 ALA A O 1
ATOM 2844 N N . ARG A 1 349 ? -18.023 12.180 10.929 1.00 84.19 349 ARG A N 1
ATOM 2845 C CA . ARG A 1 349 ? -18.223 13.073 9.778 1.00 84.19 349 ARG A CA 1
ATOM 2846 C C . ARG A 1 349 ? -19.561 13.780 9.835 1.00 84.19 349 ARG A C 1
ATOM 2848 O O . ARG A 1 349 ? -19.598 14.987 9.655 1.00 84.19 349 ARG A O 1
ATOM 2855 N N . HIS A 1 350 ? -20.651 13.062 10.080 1.00 85.56 350 HIS A N 1
ATOM 2856 C CA . HIS A 1 350 ? -21.962 13.704 10.104 1.00 85.56 350 HIS A CA 1
ATOM 2857 C C . HIS A 1 350 ? -22.144 14.578 11.348 1.00 85.56 350 HIS A C 1
ATOM 2859 O O . HIS A 1 350 ? -22.696 15.663 11.224 1.00 85.56 350 HIS A O 1
ATOM 2865 N N . THR A 1 351 ? -21.633 14.185 12.521 1.00 86.69 351 THR A N 1
ATOM 2866 C CA . THR A 1 351 ? -21.697 15.050 13.719 1.00 86.69 351 THR A CA 1
ATOM 2867 C C . THR A 1 351 ? -20.962 16.379 13.499 1.00 86.69 351 THR A C 1
ATOM 2869 O O . THR A 1 351 ? -21.471 17.440 13.845 1.00 86.69 351 THR A O 1
ATOM 2872 N N . VAL A 1 352 ? -19.774 16.337 12.886 1.00 86.88 352 VAL A N 1
ATOM 2873 C CA . VAL A 1 352 ? -19.014 17.547 12.537 1.00 86.88 352 VAL A CA 1
ATOM 2874 C C . VAL A 1 352 ? -19.691 18.324 11.400 1.00 86.88 352 VAL A C 1
ATOM 2876 O O . VAL A 1 352 ? -19.808 19.544 11.469 1.00 86.88 352 VAL A O 1
ATOM 2879 N N . GLY A 1 353 ? -20.189 17.620 10.382 1.00 85.56 353 GLY A N 1
ATOM 2880 C CA . GLY A 1 353 ? -20.848 18.208 9.218 1.00 85.56 353 GLY A CA 1
ATOM 2881 C C . GLY A 1 353 ? -22.123 18.983 9.555 1.00 85.56 353 GLY A C 1
ATOM 2882 O O . GLY A 1 353 ? -22.398 19.990 8.910 1.00 85.56 353 GLY A O 1
ATOM 2883 N N . GLU A 1 354 ? -22.882 18.581 10.581 1.00 85.75 354 GLU A N 1
ATOM 2884 C CA . GLU A 1 354 ? -24.021 19.370 11.077 1.00 85.75 354 GLU A CA 1
ATOM 2885 C C . GLU A 1 354 ? -23.581 20.755 11.569 1.00 85.75 354 GLU A C 1
ATOM 2887 O O . GLU A 1 354 ? -24.182 21.761 11.187 1.00 85.75 354 GLU A O 1
ATOM 2892 N N . ALA A 1 355 ? -22.494 20.828 12.345 1.00 86.31 355 ALA A N 1
ATOM 2893 C CA . ALA A 1 355 ? -21.946 22.100 12.810 1.00 86.31 355 ALA A CA 1
ATOM 2894 C C . ALA A 1 355 ? -21.454 22.970 11.642 1.00 86.31 355 ALA A C 1
ATOM 2896 O O . ALA A 1 355 ? -21.766 24.160 11.600 1.00 86.31 355 ALA A O 1
ATOM 2897 N N . THR A 1 356 ? -20.759 22.374 10.665 1.00 85.88 356 THR A N 1
ATOM 2898 C CA . THR A 1 356 ? -20.312 23.063 9.441 1.00 85.88 356 THR A CA 1
ATOM 2899 C C . THR A 1 356 ? -21.488 23.609 8.630 1.00 85.88 356 THR A C 1
ATOM 2901 O O . THR A 1 356 ? -21.487 24.776 8.245 1.00 85.88 356 THR A O 1
ATOM 2904 N N . ASN A 1 357 ? -22.540 22.815 8.417 1.00 84.88 357 ASN A N 1
ATOM 2905 C CA . ASN A 1 357 ? -23.719 23.251 7.666 1.00 84.88 357 ASN A CA 1
ATOM 2906 C C . ASN A 1 357 ? -24.410 24.449 8.332 1.00 84.88 357 ASN A C 1
ATOM 2908 O O . ASN A 1 357 ? -24.774 25.416 7.659 1.00 84.88 357 ASN A O 1
ATOM 2912 N N . ILE A 1 358 ? -24.560 24.426 9.659 1.00 83.31 358 ILE A N 1
ATOM 2913 C CA . ILE A 1 358 ? -25.124 25.565 10.389 1.00 83.31 358 ILE A CA 1
ATOM 2914 C C . ILE A 1 358 ? -24.197 26.785 10.297 1.00 83.31 358 ILE A C 1
ATOM 2916 O O . ILE A 1 358 ? -24.680 27.871 9.985 1.00 83.31 358 ILE A O 1
ATOM 2920 N N . ALA A 1 359 ? -22.882 26.616 10.465 1.00 82.12 359 ALA A N 1
ATOM 2921 C CA . ALA A 1 359 ? -21.904 27.702 10.334 1.00 82.12 359 ALA A CA 1
ATOM 2922 C C . ALA A 1 359 ? -21.925 28.386 8.948 1.00 82.12 359 ALA A C 1
ATOM 2924 O O . ALA A 1 359 ? -21.661 29.585 8.836 1.00 82.12 359 ALA A O 1
ATOM 2925 N N . LEU A 1 360 ? -22.252 27.639 7.888 1.00 77.88 360 LEU A N 1
ATOM 2926 C CA . LEU A 1 360 ? -22.370 28.155 6.519 1.00 77.88 360 LEU A CA 1
ATOM 2927 C C . LEU A 1 360 ? -23.711 28.856 6.241 1.00 77.88 360 LEU A C 1
ATOM 2929 O O . LEU A 1 360 ? -23.768 29.754 5.401 1.00 77.88 360 LEU A O 1
ATOM 2933 N N . THR A 1 361 ? -24.787 28.452 6.919 1.00 72.94 361 THR A N 1
ATOM 2934 C CA . THR A 1 361 ? -26.143 28.994 6.697 1.00 72.94 361 THR A CA 1
ATOM 2935 C C . THR A 1 361 ? -26.478 30.205 7.571 1.00 72.94 361 THR A C 1
ATOM 2937 O O . THR A 1 361 ? -27.267 31.051 7.149 1.00 72.94 361 THR A O 1
ATOM 2940 N N . ASP A 1 362 ? -25.867 30.328 8.751 1.00 59.28 362 ASP A N 1
ATOM 2941 C CA . ASP A 1 362 ? -26.099 31.429 9.689 1.00 59.28 362 ASP A CA 1
ATOM 2942 C C . ASP A 1 362 ? -25.276 32.667 9.272 1.00 59.28 362 ASP A C 1
ATOM 2944 O O . ASP A 1 362 ? -24.050 32.699 9.370 1.00 59.28 362 ASP A O 1
ATOM 2948 N N . GLU A 1 363 ? -25.947 33.674 8.708 1.00 53.19 363 GLU A N 1
ATOM 2949 C CA . GLU A 1 363 ? -25.381 34.953 8.224 1.00 53.19 363 GLU A CA 1
ATOM 2950 C C . GLU A 1 363 ? -24.251 34.884 7.164 1.00 53.19 363 GLU A C 1
ATOM 2952 O O . GLU A 1 363 ? -23.727 35.925 6.758 1.00 53.19 363 GLU A O 1
ATOM 2957 N N . GLY A 1 364 ? -23.888 33.696 6.664 1.00 49.62 364 GLY A N 1
ATOM 2958 C CA . GLY A 1 364 ? -22.933 33.514 5.561 1.00 49.62 364 GLY A CA 1
ATOM 2959 C C . GLY A 1 364 ? -21.474 33.834 5.909 1.00 49.62 364 GLY A C 1
ATOM 2960 O O . GLY A 1 364 ? -20.700 34.192 5.020 1.00 49.62 364 GLY A O 1
ATOM 2961 N N . ARG A 1 365 ? -21.092 33.745 7.192 1.00 56.00 365 ARG A N 1
ATOM 2962 C CA . ARG A 1 365 ? -19.738 34.089 7.674 1.00 56.00 365 ARG A CA 1
ATOM 2963 C C . ARG A 1 365 ? -18.839 32.892 8.002 1.00 56.00 365 ARG A C 1
ATOM 2965 O O . ARG A 1 365 ? -17.697 33.121 8.382 1.00 56.00 365 ARG A O 1
ATOM 2972 N N . GLY A 1 366 ? -19.323 31.652 7.868 1.00 70.44 366 GLY A N 1
ATOM 2973 C CA . GLY A 1 366 ? -18.536 30.444 8.165 1.00 70.44 366 GLY A CA 1
ATOM 2974 C C . GLY A 1 366 ? -18.315 30.197 9.662 1.00 70.44 366 GLY A C 1
ATOM 2975 O O . GLY A 1 366 ? -17.404 29.468 10.041 1.00 70.44 366 GLY A O 1
ATOM 2976 N N . LYS A 1 367 ? -19.137 30.804 10.525 1.00 83.50 367 LYS A N 1
ATOM 2977 C CA . LYS A 1 367 ? -18.998 30.750 11.983 1.00 83.50 367 LYS A CA 1
ATOM 2978 C C . LYS A 1 367 ? -20.292 30.310 12.644 1.00 83.50 367 LYS A C 1
ATOM 2980 O O . LYS A 1 367 ? -21.377 30.673 12.207 1.00 83.50 367 LYS A O 1
ATOM 2985 N N . ILE A 1 368 ? -20.168 29.576 13.741 1.00 86.75 368 ILE A N 1
ATOM 2986 C CA . ILE A 1 368 ? -21.274 29.136 14.584 1.00 86.75 368 ILE A CA 1
ATOM 2987 C C . ILE A 1 368 ? -20.985 29.525 16.033 1.00 86.75 368 ILE A C 1
ATOM 2989 O O . ILE A 1 368 ? -19.885 29.320 16.538 1.00 86.75 368 ILE A O 1
ATOM 2993 N N . HIS A 1 369 ? -21.964 30.094 16.733 1.00 86.38 369 HIS A N 1
ATOM 2994 C CA . HIS A 1 369 ? -21.787 30.398 18.152 1.00 86.38 369 HIS A CA 1
ATOM 2995 C C . HIS A 1 369 ? -21.599 29.088 18.941 1.00 86.38 369 HIS A C 1
ATOM 2997 O O . HIS A 1 369 ? -22.422 28.182 18.840 1.00 86.38 369 HIS A O 1
ATOM 3003 N N . ALA A 1 370 ? -20.552 28.996 19.766 1.00 79.81 370 ALA A N 1
ATOM 3004 C CA . ALA A 1 370 ? -20.170 27.809 20.540 1.00 79.81 370 ALA A CA 1
ATOM 3005 C C . ALA A 1 370 ? -21.272 27.258 21.468 1.00 79.81 370 ALA A C 1
ATOM 3007 O O . ALA A 1 370 ? -21.250 26.083 21.829 1.00 79.81 370 ALA A O 1
ATOM 3008 N N . LYS A 1 371 ? -22.261 28.087 21.837 1.00 78.25 371 LYS A N 1
ATOM 3009 C CA . LYS A 1 371 ? -23.429 27.682 22.636 1.00 78.25 371 LYS A CA 1
ATOM 3010 C C . LYS A 1 371 ? -24.511 26.965 21.823 1.00 78.25 371 LYS A C 1
ATOM 3012 O O . LYS A 1 371 ? -25.438 26.418 22.417 1.00 78.25 371 LYS A O 1
ATOM 3017 N N . LYS A 1 372 ? -24.426 26.965 20.488 1.00 82.25 372 LYS A N 1
ATOM 3018 C CA . LYS A 1 372 ? -25.349 26.197 19.647 1.00 82.25 372 LYS A CA 1
ATOM 3019 C C . LYS A 1 372 ? -25.127 24.693 19.854 1.00 82.25 372 LYS A C 1
ATOM 3021 O O . LYS A 1 372 ? -23.971 24.267 19.952 1.00 82.25 372 LYS A O 1
ATOM 3026 N N . PRO A 1 373 ? -26.198 23.879 19.901 1.00 81.00 373 PRO A N 1
ATOM 3027 C CA . PRO A 1 373 ? -26.090 22.444 20.155 1.00 81.00 373 PRO A CA 1
ATOM 3028 C C . PRO A 1 373 ? -25.119 21.721 19.215 1.00 81.00 373 PRO A C 1
ATOM 3030 O O . PRO A 1 373 ? -24.365 20.863 19.660 1.00 81.00 373 PRO A O 1
ATOM 3033 N N . GLU A 1 374 ? -25.100 22.073 17.931 1.00 86.50 374 GLU A N 1
ATOM 3034 C CA . GLU A 1 374 ? -24.265 21.439 16.906 1.00 86.50 374 GLU A CA 1
ATOM 3035 C C . GLU A 1 374 ? -22.776 21.737 17.130 1.00 86.50 374 GLU A C 1
ATOM 3037 O O . GLU A 1 374 ? -21.951 20.823 17.106 1.00 86.50 374 GLU A O 1
ATOM 3042 N N . ALA A 1 375 ? -22.436 22.996 17.440 1.00 84.56 375 ALA A N 1
ATOM 3043 C CA . ALA A 1 375 ? -21.072 23.400 17.790 1.00 84.56 375 ALA A CA 1
ATOM 3044 C C . ALA A 1 375 ? -20.582 22.657 19.038 1.00 84.56 375 ALA A C 1
ATOM 3046 O O . ALA A 1 375 ? -19.480 22.106 19.058 1.00 84.56 375 ALA A O 1
ATOM 3047 N N . HIS A 1 376 ? -21.435 22.589 20.063 1.00 82.81 376 HIS A N 1
ATOM 3048 C CA . HIS A 1 376 ? -21.127 21.887 21.300 1.00 82.81 376 HIS A CA 1
ATOM 3049 C C . HIS A 1 376 ? -20.871 20.391 21.059 1.00 82.81 376 HIS A C 1
ATOM 3051 O O . HIS A 1 376 ? -19.872 19.858 21.539 1.00 82.81 376 HIS A O 1
ATOM 3057 N N . LYS A 1 377 ? -21.713 19.715 20.264 1.00 85.38 377 LYS A N 1
ATOM 3058 C CA . LYS A 1 377 ? -21.527 18.294 19.916 1.00 85.38 377 LYS A CA 1
ATOM 3059 C C . LYS A 1 377 ? -20.214 18.043 19.178 1.00 85.38 377 LYS A C 1
ATOM 3061 O O . LYS A 1 377 ? -19.512 17.092 19.516 1.00 85.38 377 LYS A O 1
ATOM 3066 N N . ALA A 1 378 ? -19.863 18.886 18.205 1.00 87.38 378 ALA A N 1
ATOM 3067 C CA . ALA A 1 378 ? -18.607 18.757 17.469 1.00 87.38 378 ALA A CA 1
ATOM 3068 C C . ALA A 1 378 ? -17.389 18.883 18.402 1.00 87.38 378 ALA A C 1
ATOM 3070 O O . ALA A 1 378 ? -16.482 18.053 18.347 1.00 87.38 378 ALA A O 1
ATOM 3071 N N . LEU A 1 379 ? -17.398 19.857 19.318 1.00 85.25 379 LEU A N 1
ATOM 3072 C CA . LEU A 1 379 ? -16.333 20.032 20.311 1.00 85.25 379 LEU A CA 1
ATOM 3073 C C . LEU A 1 379 ? -16.256 18.853 21.294 1.00 85.25 379 LEU A C 1
ATOM 3075 O O . LEU A 1 379 ? -15.170 18.335 21.544 1.00 85.25 379 LEU A O 1
ATOM 3079 N N . VAL A 1 380 ? -17.395 18.361 21.793 1.00 82.94 380 VAL A N 1
ATOM 3080 C CA . VAL A 1 380 ? -17.447 17.173 22.668 1.00 82.94 380 VAL A CA 1
ATOM 3081 C C . VAL A 1 380 ? -16.920 15.926 21.950 1.00 82.94 380 VAL A C 1
ATOM 3083 O O . VAL A 1 380 ? -16.215 15.111 22.555 1.00 82.94 380 VAL A O 1
ATOM 3086 N N . LEU A 1 381 ? -17.222 15.772 20.658 1.00 87.69 381 LEU A N 1
ATOM 3087 C CA . LEU A 1 381 ? -16.694 14.684 19.841 1.00 87.69 381 LEU A CA 1
ATOM 3088 C C . LEU A 1 381 ? -15.165 14.757 19.742 1.00 87.69 381 LEU A C 1
ATOM 3090 O O . LEU A 1 381 ? -14.502 13.745 19.971 1.00 87.69 381 LEU A O 1
ATOM 3094 N N . LEU A 1 382 ? -14.599 15.939 19.481 1.00 87.31 382 LEU A N 1
ATOM 3095 C CA . LEU A 1 382 ? -13.145 16.141 19.430 1.00 87.31 382 LEU A CA 1
ATOM 3096 C C . LEU A 1 382 ? -12.469 15.898 20.781 1.00 87.31 382 LEU A C 1
ATOM 3098 O O . LEU A 1 382 ? -11.400 15.287 20.827 1.00 87.31 382 LEU A O 1
ATOM 3102 N N . ALA A 1 383 ? -13.111 16.289 21.880 1.00 82.69 383 ALA A N 1
ATOM 3103 C CA . ALA A 1 383 ? -12.632 16.018 23.233 1.00 82.69 383 ALA A CA 1
ATOM 3104 C C . ALA A 1 383 ? -12.544 14.511 23.540 1.00 82.69 383 ALA A C 1
ATOM 3106 O O . ALA A 1 383 ? -11.691 14.058 24.305 1.00 82.69 383 ALA A O 1
ATOM 3107 N N . CYS A 1 384 ? -13.423 13.719 22.922 1.00 83.38 384 CYS A N 1
ATOM 3108 C CA . CYS A 1 384 ? -13.436 12.260 23.020 1.00 83.38 384 CYS A CA 1
ATOM 3109 C C . CYS A 1 384 ? -12.478 11.563 22.043 1.00 83.38 384 CYS A C 1
ATOM 3111 O O . CYS A 1 384 ? -12.323 10.338 22.122 1.00 83.38 384 CYS A O 1
ATOM 3113 N N . ALA A 1 385 ? -11.889 12.315 21.114 1.00 87.06 385 ALA A N 1
ATOM 3114 C CA . ALA A 1 385 ? -10.927 11.840 20.138 1.00 87.06 385 ALA A CA 1
ATOM 3115 C C . ALA A 1 385 ? -9.491 11.989 20.686 1.00 87.06 385 ALA A C 1
ATOM 3117 O O . ALA A 1 385 ? -9.266 11.990 21.899 1.00 87.06 385 ALA A O 1
ATOM 3118 N N . GLY A 1 386 ? -8.504 12.062 19.799 1.00 85.06 386 GLY A N 1
ATOM 3119 C CA . GLY A 1 386 ? -7.085 12.122 20.132 1.00 85.06 386 GLY A CA 1
ATOM 3120 C C . GLY A 1 386 ? -6.395 10.767 19.997 1.00 85.06 386 GLY A C 1
ATOM 3121 O O . GLY A 1 386 ? -6.991 9.706 20.202 1.00 85.06 386 GLY A O 1
ATOM 3122 N N . CYS A 1 387 ? -5.108 10.779 19.648 1.00 77.56 387 CYS A N 1
ATOM 3123 C CA . CYS A 1 387 ? -4.366 9.549 19.353 1.00 77.56 387 CYS A CA 1
ATOM 3124 C C . CYS A 1 387 ? -4.203 8.584 20.543 1.00 77.56 387 CYS A C 1
ATOM 3126 O O . CYS A 1 387 ? -3.838 7.430 20.339 1.00 77.56 387 CYS A O 1
ATOM 3128 N N . HIS A 1 388 ? -4.497 9.028 21.764 1.00 75.19 388 HIS A N 1
ATOM 3129 C CA . HIS A 1 388 ? -4.409 8.232 22.993 1.00 75.19 388 HIS A CA 1
ATOM 3130 C C . HIS A 1 388 ? -5.725 7.554 23.363 1.00 75.19 388 HIS A C 1
ATOM 3132 O O . HIS A 1 388 ? -5.734 6.656 24.197 1.00 75.19 388 HIS A O 1
ATOM 3138 N N . ASN A 1 389 ? -6.824 7.958 22.726 1.00 75.19 389 ASN A N 1
ATOM 3139 C CA . ASN A 1 389 ? -8.165 7.431 22.956 1.00 75.19 389 ASN A CA 1
ATOM 3140 C C . ASN A 1 389 ? -8.597 6.447 21.854 1.00 75.19 389 ASN A C 1
ATOM 3142 O O . ASN A 1 389 ? -9.795 6.279 21.628 1.00 75.19 389 ASN A O 1
ATOM 3146 N N . LYS A 1 390 ? -7.639 5.805 21.166 1.00 72.88 390 LYS A N 1
ATOM 3147 C CA . LYS A 1 390 ? -7.899 4.825 20.102 1.00 72.88 390 LYS A CA 1
ATOM 3148 C C . LYS A 1 390 ? -7.142 3.509 20.298 1.00 72.88 390 LYS A C 1
ATOM 3150 O O . LYS A 1 390 ? -5.959 3.507 20.630 1.00 72.88 390 LYS A O 1
ATOM 3155 N N . LEU A 1 391 ? -7.841 2.396 20.078 1.00 63.56 391 LEU A N 1
ATOM 3156 C CA . LEU A 1 391 ? -7.283 1.048 19.912 1.00 63.56 391 LEU A CA 1
ATOM 3157 C C . LEU A 1 391 ? -7.281 0.646 18.430 1.00 63.56 391 LEU A C 1
ATOM 3159 O O . LEU A 1 391 ? -6.408 -0.099 17.991 1.00 63.56 391 LEU A O 1
ATOM 3163 N N . ALA A 1 392 ? -8.256 1.150 17.672 1.00 60.50 392 ALA A N 1
ATOM 3164 C CA . ALA A 1 392 ? -8.381 1.004 16.234 1.00 60.50 392 ALA A CA 1
ATOM 3165 C C . ALA A 1 392 ? -7.649 2.120 15.474 1.00 60.50 392 ALA A C 1
ATOM 3167 O O . ALA A 1 392 ? -7.402 3.217 15.980 1.00 60.50 392 ALA A O 1
ATOM 3168 N N . ASP A 1 393 ? -7.335 1.847 14.213 1.00 66.81 393 ASP A N 1
ATOM 3169 C CA . ASP A 1 393 ? -6.621 2.764 13.330 1.00 66.81 393 ASP A CA 1
ATOM 3170 C C . ASP A 1 393 ? -7.551 3.819 12.703 1.00 66.81 393 ASP A C 1
ATOM 3172 O O . ASP A 1 393 ? -7.854 3.803 11.513 1.00 66.81 393 ASP A O 1
ATOM 3176 N N . LEU A 1 394 ? -8.099 4.683 13.559 1.00 73.25 394 LEU A N 1
ATOM 3177 C CA . LEU A 1 394 ? -9.005 5.782 13.208 1.00 73.25 394 LEU A CA 1
ATOM 3178 C C . LEU A 1 394 ? -8.243 7.095 13.032 1.00 73.25 394 LEU A C 1
ATOM 3180 O O . LEU A 1 394 ? -7.157 7.279 13.599 1.00 73.25 394 LEU A O 1
ATOM 3184 N N . HIS A 1 395 ? -8.861 8.040 12.317 1.00 78.81 395 HIS A N 1
ATOM 3185 C CA . HIS A 1 395 ? -8.393 9.423 12.309 1.00 78.81 395 HIS A CA 1
ATOM 3186 C C . HIS A 1 395 ? -8.355 9.982 13.738 1.00 78.81 395 HIS A C 1
ATOM 3188 O O . HIS A 1 395 ? -9.253 9.723 14.533 1.00 78.81 395 HIS A O 1
ATOM 3194 N N . SER A 1 396 ? -7.364 10.806 14.070 1.00 84.88 396 SER A N 1
ATOM 3195 C CA . SER A 1 396 ? -7.188 11.384 15.405 1.00 84.88 396 SER A CA 1
ATOM 3196 C C . SER A 1 396 ? -8.354 12.251 15.859 1.00 84.88 396 SER A C 1
ATOM 3198 O O . SER A 1 396 ? -8.468 12.506 17.048 1.00 84.88 396 SER A O 1
ATOM 3200 N N . TRP A 1 397 ? -9.183 12.745 14.937 1.00 86.69 397 TRP A N 1
ATOM 3201 C CA . TRP A 1 397 ? -10.383 13.532 15.232 1.00 86.69 397 TRP A CA 1
ATOM 3202 C C . TRP A 1 397 ? -11.657 12.674 15.344 1.00 86.69 397 TRP A C 1
ATOM 3204 O O . TRP A 1 397 ? -12.696 13.190 15.743 1.00 86.69 397 TRP A O 1
ATOM 3214 N N . ALA A 1 398 ? -11.588 11.373 15.036 1.00 88.12 398 ALA A N 1
ATOM 3215 C CA . ALA A 1 398 ? -12.696 10.433 15.165 1.00 88.12 398 ALA A CA 1
ATOM 3216 C C . ALA A 1 398 ? -12.528 9.573 16.438 1.00 88.12 398 ALA A C 1
ATOM 3218 O O . ALA A 1 398 ? -11.522 8.870 16.572 1.00 88.12 398 ALA A O 1
ATOM 3219 N N . PRO A 1 399 ? -13.486 9.592 17.384 1.00 88.50 399 PRO A N 1
ATOM 3220 C CA . PRO A 1 399 ? -13.399 8.770 18.587 1.00 88.50 399 PRO A CA 1
ATOM 3221 C C . PRO A 1 399 ? -13.473 7.267 18.306 1.00 88.50 399 PRO A C 1
ATOM 3223 O O . PRO A 1 399 ? -14.305 6.803 17.524 1.00 88.50 399 PRO A O 1
ATOM 3226 N N . ASP A 1 400 ? -12.675 6.490 19.038 1.00 87.75 400 ASP A N 1
ATOM 3227 C CA . ASP A 1 400 ? -12.837 5.041 19.121 1.00 87.75 400 ASP A CA 1
ATOM 3228 C C . ASP A 1 400 ? -13.809 4.675 20.249 1.00 87.75 400 ASP A C 1
ATOM 3230 O O . ASP A 1 400 ? -13.481 4.727 21.440 1.00 87.75 400 ASP A O 1
ATOM 3234 N N . TRP A 1 401 ? -15.021 4.273 19.878 1.00 87.12 401 TRP A N 1
ATOM 3235 C CA . TRP A 1 401 ? -16.062 3.888 20.835 1.00 87.12 401 TRP A CA 1
ATOM 3236 C C . TRP A 1 401 ? -15.850 2.497 21.452 1.00 87.12 401 TRP A C 1
ATOM 3238 O O . TRP A 1 401 ? -16.574 2.113 22.377 1.00 87.12 401 TRP A O 1
ATOM 3248 N N . THR A 1 402 ? -14.860 1.731 20.977 1.00 83.00 402 THR A N 1
ATOM 3249 C CA . THR A 1 402 ? -14.430 0.479 21.620 1.00 83.00 402 THR A CA 1
ATOM 3250 C C . THR A 1 402 ? -13.391 0.694 22.712 1.00 83.00 402 THR A C 1
ATOM 3252 O O . THR A 1 402 ? -13.257 -0.161 23.586 1.00 83.00 402 THR A O 1
ATOM 3255 N N . ALA A 1 403 ? -12.698 1.834 22.698 1.00 76.50 403 ALA A N 1
ATOM 3256 C CA . ALA A 1 403 ? -11.661 2.160 23.661 1.00 76.50 403 ALA A CA 1
ATOM 3257 C C . ALA A 1 403 ? -12.222 2.879 24.898 1.00 76.50 403 ALA A C 1
ATOM 3259 O O . ALA A 1 403 ? -13.062 3.789 24.816 1.00 76.50 403 ALA A O 1
ATOM 3260 N N . THR A 1 404 ? -11.690 2.509 26.061 1.00 71.75 404 THR A N 1
ATOM 3261 C CA . THR A 1 404 ? -11.827 3.308 27.281 1.00 71.75 404 THR A CA 1
ATOM 3262 C C . THR A 1 404 ? -11.061 4.616 27.097 1.00 71.75 404 THR A C 1
ATOM 3264 O O . THR A 1 404 ? -9.932 4.604 26.611 1.00 71.75 404 THR A O 1
ATOM 3267 N N . LEU A 1 405 ? -11.655 5.744 27.497 1.00 70.94 405 LEU A N 1
ATOM 3268 C CA . LEU A 1 405 ? -10.963 7.034 27.467 1.00 70.94 405 LEU A CA 1
ATOM 3269 C C . LEU A 1 405 ? -9.746 6.990 28.391 1.00 70.94 405 LEU A C 1
ATOM 3271 O O . LEU A 1 405 ? -9.879 6.798 29.603 1.00 70.94 405 LEU A O 1
ATOM 3275 N N . MET A 1 406 ? -8.570 7.187 27.807 1.00 70.62 406 MET A N 1
ATOM 3276 C CA . MET A 1 406 ? -7.310 7.249 28.535 1.00 70.62 406 MET A CA 1
ATOM 3277 C C . MET A 1 406 ? -7.159 8.612 29.200 1.00 70.62 406 MET A C 1
ATOM 3279 O O . MET A 1 406 ? -6.827 8.669 30.381 1.00 70.62 406 MET A O 1
ATOM 3283 N N . SER A 1 407 ? -7.489 9.689 28.483 1.00 70.50 407 SER A N 1
ATOM 3284 C CA . SER A 1 407 ? -7.599 11.047 29.020 1.00 70.50 407 SER A CA 1
ATOM 3285 C C . SER A 1 407 ? -9.044 11.524 28.936 1.00 70.50 407 SER A C 1
ATOM 3287 O O . SER A 1 407 ? -9.631 11.535 27.852 1.00 70.50 407 SER A O 1
ATOM 3289 N N . ARG A 1 408 ? -9.624 11.939 30.066 1.00 66.69 408 ARG A N 1
ATOM 3290 C CA . ARG A 1 408 ? -10.994 12.468 30.073 1.00 66.69 408 ARG A CA 1
ATOM 3291 C C . ARG A 1 408 ? -11.055 13.860 29.434 1.00 66.69 408 ARG A C 1
ATOM 3293 O O . ARG A 1 408 ? -10.127 14.643 29.675 1.00 66.69 408 ARG A O 1
ATOM 3300 N N . PRO A 1 409 ? -12.141 14.181 28.708 1.00 70.81 409 PRO A N 1
ATOM 3301 C CA . PRO A 1 409 ? -12.482 15.551 28.349 1.00 70.81 409 PRO A CA 1
ATOM 3302 C C . PRO A 1 409 ? -12.404 16.483 29.557 1.00 70.81 409 PRO A C 1
ATOM 3304 O O . PRO A 1 409 ? -12.808 16.107 30.663 1.00 70.81 409 PRO A O 1
ATOM 3307 N N . LEU A 1 410 ? -11.866 17.681 29.365 1.00 70.56 410 LEU A N 1
ATOM 3308 C CA . LEU A 1 410 ? -11.869 18.698 30.405 1.00 70.56 410 LEU A CA 1
ATOM 3309 C C . LEU A 1 410 ? -13.249 19.353 30.446 1.00 70.56 410 LEU A C 1
ATOM 3311 O O . LEU A 1 410 ? -13.679 19.984 29.487 1.00 70.56 410 LEU A O 1
ATOM 3315 N N . VAL A 1 411 ? -13.947 19.214 31.571 1.00 58.47 411 VAL A N 1
ATOM 3316 C CA . VAL A 1 411 ? -15.254 19.849 31.761 1.00 58.47 411 VAL A CA 1
ATOM 3317 C C . VAL A 1 411 ? -15.074 21.118 32.582 1.00 58.47 411 VAL A C 1
ATOM 3319 O O . VAL A 1 411 ? -14.793 21.068 33.781 1.00 58.47 411 VAL A O 1
ATOM 3322 N N . TYR A 1 412 ? -15.250 22.261 31.929 1.00 63.00 412 TYR A N 1
ATOM 3323 C CA . TYR A 1 412 ? -15.202 23.578 32.555 1.00 63.00 412 TYR A CA 1
ATOM 3324 C C . TYR A 1 412 ? -16.601 24.201 32.647 1.00 63.00 412 TYR A C 1
ATOM 3326 O O . TYR A 1 412 ? -17.537 23.741 32.001 1.00 63.00 412 TYR A O 1
ATOM 3334 N N . ASP A 1 413 ? -16.763 25.209 33.510 1.00 56.28 413 ASP A N 1
ATOM 3335 C CA . ASP A 1 413 ? -17.984 26.030 33.505 1.00 56.28 413 ASP A CA 1
ATOM 3336 C C . ASP A 1 413 ? -17.920 27.105 32.414 1.00 56.28 413 ASP A C 1
ATOM 3338 O O . ASP A 1 413 ? -16.865 27.338 31.826 1.00 56.28 413 ASP A O 1
ATOM 3342 N N . ASP A 1 414 ? -19.034 27.811 32.221 1.00 59.88 414 ASP A N 1
ATOM 3343 C CA . ASP A 1 414 ? -19.208 28.879 31.229 1.00 59.88 414 ASP A CA 1
ATOM 3344 C C . ASP A 1 414 ? -18.240 30.073 31.371 1.00 59.88 414 ASP A C 1
ATOM 3346 O O . ASP A 1 414 ? -18.294 30.994 30.560 1.00 59.88 414 ASP A O 1
ATOM 3350 N N . ARG A 1 415 ? -17.378 30.119 32.398 1.00 62.16 415 ARG A N 1
ATOM 3351 C CA . ARG A 1 415 ? -16.380 31.190 32.571 1.00 62.16 415 ARG A CA 1
ATOM 3352 C C . ARG A 1 415 ? -15.112 30.948 31.749 1.00 62.16 415 ARG A C 1
ATOM 3354 O O . ARG A 1 415 ? -14.327 31.876 31.591 1.00 62.16 415 ARG A O 1
ATOM 3361 N N . PHE A 1 416 ? -14.907 29.727 31.252 1.00 69.75 416 PHE A N 1
ATOM 3362 C CA . PHE A 1 416 ? -13.751 29.354 30.441 1.00 69.75 416 PHE A CA 1
ATOM 3363 C C . PHE A 1 416 ? -14.060 29.547 28.954 1.00 69.75 416 PHE A C 1
ATOM 3365 O O . PHE A 1 416 ? -14.928 28.877 28.399 1.00 69.75 416 PHE A O 1
ATOM 3372 N N . CYS A 1 417 ? -13.333 30.456 28.307 1.00 78.06 417 CYS A N 1
ATOM 3373 C CA . CYS A 1 417 ? -13.572 30.871 26.923 1.00 78.06 417 CYS A CA 1
ATOM 3374 C C . CYS A 1 417 ? -12.257 31.148 26.179 1.00 78.06 417 CYS A C 1
ATOM 3376 O O . CYS A 1 417 ? -12.107 32.165 25.505 1.00 78.06 417 CYS A O 1
ATOM 3378 N N . THR A 1 418 ? -11.271 30.253 26.305 1.00 84.19 418 THR A N 1
ATOM 3379 C CA . THR A 1 418 ? -9.944 30.404 25.679 1.00 84.19 418 THR A CA 1
ATOM 3380 C C . THR A 1 418 ? -10.015 30.824 24.204 1.00 84.19 418 THR A C 1
ATOM 3382 O O . THR A 1 418 ? -9.276 31.718 23.793 1.00 84.19 418 THR A O 1
ATOM 3385 N N . GLY A 1 419 ? -10.902 30.206 23.418 1.00 84.12 419 GLY A N 1
ATOM 3386 C CA . GLY A 1 419 ? -11.126 30.499 22.001 1.00 84.12 419 GLY A CA 1
ATOM 3387 C C . GLY A 1 419 ? -12.250 31.490 21.699 1.00 84.12 419 GLY A C 1
ATOM 3388 O O . GLY A 1 419 ? -12.571 31.680 20.527 1.00 84.12 419 GLY A O 1
ATOM 3389 N N . GLY A 1 420 ? -12.848 32.125 22.709 1.00 85.06 420 GLY A N 1
ATOM 3390 C CA . GLY A 1 420 ? -14.020 32.988 22.551 1.00 85.06 420 GLY A CA 1
ATOM 3391 C C . GLY A 1 420 ? -15.312 32.205 22.299 1.00 85.06 420 GLY A C 1
ATOM 3392 O O . GLY A 1 420 ? -15.386 31.009 22.569 1.00 85.06 420 GLY A O 1
ATOM 3393 N N . ASP A 1 421 ? -16.328 32.894 21.774 1.00 85.75 421 ASP A N 1
ATOM 3394 C CA . ASP A 1 421 ? -17.706 32.384 21.679 1.00 85.75 421 ASP A CA 1
ATOM 3395 C C . ASP A 1 421 ? -18.119 31.924 20.270 1.00 85.75 421 ASP A C 1
ATOM 3397 O O . ASP A 1 421 ? -19.215 31.385 20.098 1.00 85.75 421 ASP A O 1
ATOM 3401 N N . GLU A 1 422 ? -17.265 32.115 19.262 1.00 86.38 422 GLU A N 1
ATOM 3402 C CA . GLU A 1 422 ? -17.521 31.748 17.864 1.00 86.38 422 GLU A CA 1
ATOM 3403 C C . GLU A 1 422 ? -16.579 30.627 17.420 1.00 86.38 422 GLU A C 1
ATOM 3405 O O . GLU A 1 422 ? -15.365 30.800 17.448 1.00 86.38 422 GLU A O 1
ATOM 3410 N N . LEU A 1 423 ? -17.133 29.501 16.973 1.00 86.38 423 LEU A N 1
ATOM 3411 C CA . LEU A 1 423 ? -16.412 28.394 16.350 1.00 86.38 423 LEU A CA 1
ATOM 3412 C C . LEU A 1 423 ? -16.454 28.552 14.827 1.00 86.38 423 LEU A C 1
ATOM 3414 O O . LEU A 1 423 ? -17.518 28.747 14.244 1.00 86.38 423 LEU A O 1
ATOM 3418 N N . GLU A 1 424 ? -15.306 28.416 14.179 1.00 87.00 424 GLU A N 1
ATOM 3419 C CA . GLU A 1 424 ? -15.193 28.306 12.724 1.00 87.00 424 GLU A CA 1
ATOM 3420 C C . GLU A 1 424 ? -14.689 26.900 12.405 1.00 87.00 424 GLU A C 1
ATOM 3422 O O . GLU A 1 424 ? -13.599 26.498 12.828 1.00 87.00 424 GLU A O 1
ATOM 3427 N N . ILE A 1 425 ? -15.549 26.131 11.742 1.00 85.81 425 ILE A N 1
ATOM 3428 C CA . ILE A 1 425 ? -15.388 24.697 11.523 1.00 85.81 425 ILE A CA 1
ATOM 3429 C C . ILE A 1 425 ? -15.864 24.332 10.124 1.00 85.81 425 ILE A C 1
ATOM 3431 O O . ILE A 1 425 ? -17.002 24.603 9.738 1.00 85.81 425 ILE A O 1
ATOM 3435 N N . ASP A 1 426 ? -14.994 23.666 9.386 1.00 80.31 426 ASP A N 1
ATOM 3436 C CA . ASP A 1 426 ? -15.269 23.158 8.054 1.00 80.31 426 ASP A CA 1
ATOM 3437 C C . ASP A 1 426 ? -14.797 21.706 7.955 1.00 80.31 426 ASP A C 1
ATOM 3439 O O . ASP A 1 426 ? -13.786 21.308 8.535 1.00 80.31 426 ASP A O 1
ATOM 3443 N N . TRP A 1 427 ? -15.550 20.889 7.236 1.00 73.25 427 TRP A N 1
ATOM 3444 C CA . TRP A 1 427 ? -15.178 19.514 6.950 1.00 73.25 427 TRP A CA 1
ATOM 3445 C C . TRP A 1 427 ? -15.414 19.244 5.473 1.00 73.25 427 TRP A C 1
ATOM 3447 O O . TRP A 1 427 ? -16.528 19.381 4.969 1.00 73.25 427 TRP A O 1
ATOM 3457 N N . ASP A 1 428 ? -14.366 18.769 4.807 1.00 67.38 428 ASP A N 1
ATOM 3458 C CA . ASP A 1 428 ? -14.407 18.395 3.401 1.00 67.38 428 ASP A CA 1
ATOM 3459 C C . ASP A 1 428 ? -13.722 17.039 3.177 1.00 67.38 428 ASP A C 1
ATOM 3461 O O . ASP A 1 428 ? -12.769 16.664 3.866 1.00 67.38 428 ASP A O 1
ATOM 3465 N N . MET A 1 429 ? -14.223 16.289 2.194 1.00 55.22 429 MET A N 1
ATOM 3466 C CA . MET A 1 429 ? -13.755 14.932 1.896 1.00 55.22 429 MET A CA 1
ATOM 3467 C C . MET A 1 429 ? -12.304 14.891 1.396 1.00 55.22 429 MET A C 1
ATOM 3469 O O . MET A 1 429 ? -11.628 13.886 1.623 1.00 55.22 429 MET A O 1
ATOM 3473 N N . ASP A 1 430 ? -11.821 15.967 0.770 1.00 53.00 430 ASP A N 1
ATOM 3474 C CA . ASP A 1 430 ? -10.466 16.074 0.227 1.00 53.00 430 ASP A CA 1
ATOM 3475 C C . ASP A 1 430 ? -9.512 16.799 1.196 1.00 53.00 430 ASP A C 1
ATOM 3477 O O . ASP A 1 430 ? -8.311 16.518 1.213 1.00 53.00 430 ASP A O 1
ATOM 3481 N N . ARG A 1 431 ? -10.022 17.725 2.024 1.00 58.78 431 ARG A N 1
ATOM 3482 C CA . ARG A 1 431 ? -9.214 18.572 2.931 1.00 58.78 431 ARG A CA 1
ATOM 3483 C C . ARG A 1 431 ? -9.174 18.107 4.388 1.00 58.78 431 ARG A C 1
ATOM 3485 O O . ARG A 1 431 ? -8.353 18.626 5.146 1.00 58.78 431 ARG A O 1
ATOM 3492 N N . GLY A 1 432 ? -10.004 17.143 4.785 1.00 70.62 432 GLY A N 1
ATOM 3493 C CA . GLY A 1 432 ? -10.122 16.705 6.176 1.00 70.62 432 GLY A CA 1
ATOM 3494 C C . GLY A 1 432 ? -10.863 17.718 7.057 1.00 70.62 432 GLY A C 1
ATOM 3495 O O . GLY A 1 432 ? -11.616 18.554 6.561 1.00 70.62 432 GLY A O 1
ATOM 3496 N N . LEU A 1 433 ? -10.655 17.639 8.377 1.00 85.19 433 LEU A N 1
ATOM 3497 C CA . LEU A 1 433 ? -11.275 18.561 9.330 1.00 85.19 433 LEU A CA 1
ATOM 3498 C C . LEU A 1 433 ? -10.462 19.846 9.369 1.00 85.19 433 LEU A C 1
ATOM 3500 O O . LEU A 1 433 ? -9.269 19.801 9.654 1.00 85.19 433 LEU A O 1
ATOM 3504 N N . VAL A 1 434 ? -11.097 20.980 9.115 1.00 85.06 434 VAL A N 1
ATOM 3505 C CA . VAL A 1 434 ? -10.488 22.302 9.193 1.00 85.06 434 VAL A CA 1
ATOM 3506 C C . VAL A 1 434 ? -11.141 23.074 10.335 1.00 85.06 434 VAL A C 1
ATOM 3508 O O . VAL A 1 434 ? -12.359 23.205 10.413 1.00 85.06 434 VAL A O 1
ATOM 3511 N N . LEU A 1 435 ? -10.319 23.567 11.250 1.00 86.50 435 LEU A N 1
ATOM 3512 C CA . LEU A 1 435 ? -10.732 24.428 12.353 1.00 86.50 435 LEU A CA 1
ATOM 3513 C C . LEU A 1 435 ? -9.985 25.746 12.228 1.00 86.50 435 LEU A C 1
ATOM 3515 O O . LEU A 1 435 ? -8.794 25.735 11.937 1.00 86.50 435 LEU A O 1
ATOM 3519 N N . CYS A 1 436 ? -10.619 26.877 12.504 1.00 85.38 436 CYS A N 1
ATOM 3520 C CA . CYS A 1 436 ? -9.859 28.115 12.650 1.00 85.38 436 CYS A CA 1
ATOM 3521 C C . CYS A 1 436 ? -9.294 28.199 14.064 1.00 85.38 436 CYS A C 1
ATOM 3523 O O . CYS A 1 436 ? -9.972 27.931 15.065 1.00 85.38 436 CYS A O 1
ATOM 3525 N N . GLY A 1 437 ? -8.034 28.590 14.165 1.00 85.88 437 GLY A N 1
ATOM 3526 C CA . GLY A 1 437 ? -7.439 28.818 15.460 1.00 85.88 437 GLY A CA 1
ATOM 3527 C C . GLY A 1 437 ? -6.105 29.517 15.378 1.00 85.88 437 GLY A C 1
ATOM 3528 O O . GLY A 1 437 ? -5.677 30.036 14.348 1.00 85.88 437 GLY A O 1
ATOM 3529 N N . LYS A 1 438 ? -5.465 29.593 16.534 1.00 85.50 438 LYS A N 1
ATOM 3530 C CA . LYS A 1 438 ? -4.338 30.482 16.753 1.00 85.50 438 LYS A CA 1
ATOM 3531 C C . LYS A 1 438 ? -3.228 29.738 17.494 1.00 85.50 438 LYS A C 1
ATOM 3533 O O . LYS A 1 438 ? -3.455 29.209 18.580 1.00 85.50 438 LYS A O 1
ATOM 3538 N N . LEU A 1 439 ? -2.038 29.665 16.888 1.00 86.88 439 LEU A N 1
ATOM 3539 C CA . LEU A 1 439 ? -0.871 28.991 17.468 1.00 86.88 439 LEU A CA 1
ATOM 3540 C C . LEU A 1 439 ? -0.371 29.766 18.684 1.00 86.88 439 LEU A C 1
ATOM 3542 O O . LEU A 1 439 ? 0.300 30.779 18.521 1.00 86.88 439 LEU A O 1
ATOM 3546 N N . PHE A 1 440 ? -0.668 29.287 19.885 1.00 87.00 440 PHE A N 1
ATOM 3547 C CA . PHE A 1 440 ? -0.298 29.973 21.114 1.00 87.00 440 PHE A CA 1
ATOM 3548 C C . PHE A 1 440 ? 1.187 29.848 21.441 1.00 87.00 440 PHE A C 1
ATOM 3550 O O . PHE A 1 440 ? 1.867 30.850 21.642 1.00 87.00 440 PHE A O 1
ATOM 3557 N N . ASP A 1 441 ? 1.684 28.615 21.513 1.00 88.31 441 ASP A N 1
ATOM 3558 C CA . ASP A 1 441 ? 3.072 28.322 21.865 1.00 88.31 441 ASP A CA 1
ATOM 3559 C C . ASP A 1 441 ? 3.430 26.889 21.436 1.00 88.31 441 ASP A C 1
ATOM 3561 O O . ASP A 1 441 ? 2.588 26.118 20.980 1.00 88.31 441 ASP A O 1
ATOM 3565 N N . THR A 1 442 ? 4.691 26.514 21.595 1.00 90.62 442 THR A N 1
ATOM 3566 C CA . THR A 1 442 ? 5.212 25.163 21.390 1.00 90.62 442 THR A CA 1
ATOM 3567 C C . THR A 1 442 ? 5.516 24.518 22.739 1.00 90.62 442 THR A C 1
ATOM 3569 O O . THR A 1 442 ? 6.084 25.150 23.631 1.00 90.62 442 THR A O 1
ATOM 3572 N N . VAL A 1 443 ? 5.162 23.247 22.899 1.00 91.31 443 VAL A N 1
ATOM 3573 C CA . VAL A 1 443 ? 5.539 22.419 24.044 1.00 91.31 443 VAL A CA 1
ATOM 3574 C C . VAL A 1 443 ? 7.056 22.275 24.065 1.00 91.31 443 VAL A C 1
ATOM 3576 O O . VAL A 1 443 ? 7.665 21.805 23.107 1.00 91.31 443 VAL A O 1
ATOM 3579 N N . HIS A 1 444 ? 7.672 22.665 25.175 1.00 87.19 444 HIS A N 1
ATOM 3580 C CA . HIS A 1 444 ? 9.106 22.531 25.389 1.00 87.19 444 HIS A CA 1
ATOM 3581 C C . HIS A 1 444 ? 9.456 21.242 26.128 1.00 87.19 444 HIS A C 1
ATOM 3583 O O . HIS A 1 444 ? 10.353 20.521 25.719 1.00 87.19 444 HIS A O 1
ATOM 3589 N N . VAL A 1 445 ? 8.757 20.940 27.220 1.00 86.25 445 VAL A N 1
ATOM 3590 C CA . VAL A 1 445 ? 8.973 19.713 27.998 1.00 86.25 445 VAL A CA 1
ATOM 3591 C C . VAL A 1 445 ? 7.629 19.212 28.490 1.00 86.25 445 VAL A C 1
ATOM 3593 O O . VAL A 1 445 ? 6.832 20.006 28.986 1.00 86.25 445 VAL A O 1
ATOM 3596 N N . ALA A 1 446 ? 7.408 17.903 28.408 1.00 89.12 446 ALA A N 1
ATOM 3597 C CA . ALA A 1 446 ? 6.242 17.223 28.951 1.00 89.12 446 ALA A CA 1
ATOM 3598 C C . ALA A 1 446 ? 6.667 16.040 29.832 1.00 89.12 446 ALA A C 1
ATOM 3600 O O . ALA A 1 446 ? 7.712 15.423 29.616 1.00 89.12 446 ALA A O 1
ATOM 3601 N N . GLY A 1 447 ? 5.857 15.743 30.846 1.00 86.00 447 GLY A N 1
ATOM 3602 C CA . GLY A 1 447 ? 6.029 14.579 31.708 1.00 86.00 447 GLY A CA 1
ATOM 3603 C C . GLY A 1 447 ? 5.829 13.272 30.949 1.00 86.00 447 GLY A C 1
ATOM 3604 O O . GLY A 1 447 ? 5.253 13.234 29.865 1.00 86.00 447 GLY A O 1
ATOM 3605 N N . THR A 1 448 ? 6.297 12.179 31.541 1.00 87.06 448 THR A N 1
ATOM 3606 C CA . THR A 1 448 ? 6.264 10.845 30.920 1.00 87.06 448 THR A CA 1
ATOM 3607 C C . THR A 1 448 ? 5.343 9.876 31.649 1.00 87.06 448 THR A C 1
ATOM 3609 O O . THR A 1 448 ? 4.887 8.889 31.067 1.00 87.06 448 THR A O 1
ATOM 3612 N N . THR A 1 449 ? 5.052 10.144 32.923 1.00 84.88 449 THR A N 1
ATOM 3613 C CA . THR A 1 449 ? 4.214 9.274 33.745 1.00 84.88 449 THR A CA 1
ATOM 3614 C C . THR A 1 449 ? 2.745 9.372 33.335 1.00 84.88 449 THR A C 1
ATOM 3616 O O . THR A 1 449 ? 2.153 10.446 33.364 1.00 84.88 449 THR A O 1
ATOM 3619 N N . ASN A 1 450 ? 2.145 8.234 32.977 1.00 84.06 450 ASN A N 1
ATOM 3620 C CA . ASN A 1 450 ? 0.711 8.129 32.722 1.00 84.06 450 ASN A CA 1
ATOM 3621 C C . ASN A 1 450 ? -0.033 7.841 34.030 1.00 84.06 450 ASN A C 1
ATOM 3623 O O . ASN A 1 450 ? 0.149 6.773 34.613 1.00 84.06 450 ASN A O 1
ATOM 3627 N N . LEU A 1 451 ? -0.892 8.759 34.467 1.00 74.38 451 LEU A N 1
ATOM 3628 C CA . LEU A 1 451 ? -1.837 8.502 35.553 1.00 74.38 451 LEU A CA 1
ATOM 3629 C C . LEU A 1 451 ? -3.086 7.811 35.003 1.00 74.38 451 LEU A C 1
ATOM 3631 O O . LEU A 1 451 ? -4.140 8.429 34.876 1.00 74.38 451 LEU A O 1
ATOM 3635 N N . ALA A 1 452 ? -2.958 6.540 34.626 1.00 68.88 452 ALA A N 1
ATOM 3636 C CA . ALA A 1 452 ? -4.099 5.707 34.256 1.00 68.88 452 ALA A CA 1
ATOM 3637 C C . ALA A 1 452 ? -4.840 5.197 35.507 1.00 68.88 452 ALA A C 1
ATOM 3639 O O . ALA A 1 452 ? -4.373 5.351 36.635 1.00 68.88 452 ALA A O 1
ATOM 3640 N N . TYR A 1 453 ? -6.013 4.592 35.310 1.00 64.19 453 TYR A N 1
ATOM 3641 C CA . TYR A 1 453 ? -6.698 3.889 36.394 1.00 64.19 453 TYR A CA 1
ATOM 3642 C C . TYR A 1 453 ? -5.919 2.632 36.777 1.00 64.19 453 TYR A C 1
ATOM 3644 O O . TYR A 1 453 ? -5.746 1.753 35.935 1.00 64.19 453 TYR A O 1
ATOM 3652 N N . GLU A 1 454 ? -5.502 2.544 38.040 1.00 62.84 454 GLU A N 1
ATOM 3653 C CA . GLU A 1 454 ? -4.875 1.354 38.610 1.00 62.84 454 GLU A CA 1
ATOM 3654 C C . GLU A 1 454 ? -5.729 0.805 39.757 1.00 62.84 454 GLU A C 1
ATOM 3656 O O . GLU A 1 454 ? -5.977 1.527 40.726 1.00 62.84 454 GLU A O 1
ATOM 3661 N N . PRO A 1 455 ? -6.187 -0.457 39.675 1.00 53.91 455 PRO A N 1
ATOM 3662 C CA . PRO A 1 455 ? -7.021 -1.054 40.710 1.00 53.91 455 PRO A CA 1
ATOM 3663 C C . PRO A 1 455 ? -6.241 -1.420 41.983 1.00 53.91 455 PRO A C 1
ATOM 3665 O O . PRO A 1 455 ? -6.867 -1.658 43.011 1.00 53.91 455 PRO A O 1
ATOM 3668 N N . ASP A 1 456 ? -4.904 -1.481 41.935 1.00 61.03 456 ASP A N 1
ATOM 3669 C CA . ASP A 1 456 ? -4.055 -1.658 43.120 1.00 61.03 456 ASP A CA 1
ATOM 3670 C C . ASP A 1 456 ? -3.707 -0.283 43.728 1.00 61.03 456 ASP A C 1
ATOM 3672 O O . ASP A 1 456 ? -2.954 0.481 43.111 1.00 61.03 456 ASP A O 1
ATOM 3676 N N . PRO A 1 457 ? -4.186 0.035 44.948 1.00 58.62 457 PRO A N 1
ATOM 3677 C CA . PRO A 1 457 ? -3.923 1.319 45.598 1.00 58.62 457 PRO A CA 1
ATOM 3678 C C . PRO A 1 457 ? -2.431 1.596 45.812 1.00 58.62 457 PRO A C 1
ATOM 3680 O O . PRO A 1 457 ? -1.989 2.742 45.761 1.00 58.62 457 PRO A O 1
ATOM 3683 N N . THR A 1 458 ? -1.625 0.553 46.024 1.00 66.12 458 THR A N 1
ATOM 3684 C CA . THR A 1 458 ? -0.176 0.682 46.226 1.00 66.12 458 THR A CA 1
ATOM 3685 C C . THR A 1 458 ? 0.499 1.150 44.943 1.00 66.12 458 THR A C 1
ATOM 3687 O O . THR A 1 458 ? 1.330 2.059 44.965 1.00 66.12 458 THR A O 1
ATOM 3690 N N . VAL A 1 459 ? 0.114 0.558 43.812 1.00 67.50 459 VAL A N 1
ATOM 3691 C CA . VAL A 1 459 ? 0.625 0.928 42.485 1.00 67.50 459 VAL A CA 1
ATOM 3692 C C . VAL A 1 459 ? 0.134 2.320 42.095 1.00 67.50 459 VAL A C 1
ATOM 3694 O O . VAL A 1 459 ? 0.936 3.139 41.644 1.00 67.50 459 VAL A O 1
ATOM 3697 N N . ALA A 1 460 ? -1.143 2.625 42.347 1.00 63.22 460 ALA A N 1
ATOM 3698 C CA . ALA A 1 460 ? -1.714 3.949 42.121 1.00 63.22 460 ALA A CA 1
ATOM 3699 C C . ALA A 1 460 ? -0.938 5.038 42.885 1.00 63.22 460 ALA A C 1
ATOM 3701 O O . ALA A 1 460 ? -0.532 6.036 42.290 1.00 63.22 460 ALA A O 1
ATOM 3702 N N . ASN A 1 461 ? -0.636 4.813 44.168 1.00 66.69 461 ASN A N 1
ATOM 3703 C CA . ASN A 1 461 ? 0.139 5.744 44.993 1.00 66.69 461 ASN A CA 1
ATOM 3704 C C . ASN A 1 461 ? 1.559 5.969 44.455 1.00 66.69 461 ASN A C 1
ATOM 3706 O O . ASN A 1 461 ? 2.017 7.108 44.365 1.00 66.69 461 ASN A O 1
ATOM 3710 N N . ILE A 1 462 ? 2.242 4.906 44.021 1.00 74.88 462 ILE A N 1
ATOM 3711 C CA . ILE A 1 462 ? 3.581 5.009 43.419 1.00 74.88 462 ILE A CA 1
ATOM 3712 C C . ILE A 1 462 ? 3.547 5.843 42.130 1.00 74.88 462 ILE A C 1
ATOM 3714 O O . ILE A 1 462 ? 4.448 6.656 41.892 1.00 74.88 462 ILE A O 1
ATOM 3718 N N . LEU A 1 463 ? 2.524 5.652 41.291 1.00 73.31 463 LEU A N 1
ATOM 3719 C CA . LEU A 1 463 ? 2.352 6.417 40.055 1.00 73.31 463 LEU A CA 1
ATOM 3720 C C . LEU A 1 463 ? 2.055 7.889 40.335 1.00 73.31 463 LEU A C 1
ATOM 3722 O O . LEU A 1 463 ? 2.668 8.750 39.705 1.00 73.31 463 LEU A O 1
ATOM 3726 N N . ILE A 1 464 ? 1.187 8.180 41.306 1.00 70.38 464 ILE A N 1
ATOM 3727 C CA . ILE A 1 464 ? 0.891 9.542 41.768 1.00 70.38 464 ILE A CA 1
ATOM 3728 C C . ILE A 1 464 ? 2.173 10.235 42.238 1.00 70.38 464 ILE A C 1
ATOM 3730 O O . ILE A 1 464 ? 2.490 11.328 41.768 1.00 70.38 464 ILE A O 1
ATOM 3734 N N . ASP A 1 465 ? 2.967 9.583 43.089 1.00 73.25 465 ASP A N 1
ATOM 3735 C CA . ASP A 1 465 ? 4.229 10.134 43.592 1.00 73.25 465 ASP A CA 1
ATOM 3736 C C . ASP A 1 465 ? 5.254 10.369 42.483 1.00 73.25 465 ASP A C 1
ATOM 3738 O O . ASP A 1 465 ? 6.034 11.328 42.517 1.00 73.25 465 ASP A O 1
ATOM 3742 N N . LYS A 1 466 ? 5.310 9.468 41.499 1.00 80.12 466 LYS A N 1
ATOM 3743 C CA . LYS A 1 466 ? 6.197 9.612 40.343 1.00 80.12 466 LYS A CA 1
ATOM 3744 C C . LYS A 1 466 ? 5.766 10.785 39.465 1.00 80.12 466 LYS A C 1
ATOM 3746 O O . LYS A 1 466 ? 6.604 11.619 39.126 1.00 80.12 466 LYS A O 1
ATOM 3751 N N . TRP A 1 467 ? 4.475 10.879 39.163 1.00 83.81 467 TRP A N 1
ATOM 3752 C CA . TRP A 1 467 ? 3.907 11.970 38.382 1.00 83.81 467 TRP A CA 1
ATOM 3753 C C . TRP A 1 467 ? 4.157 13.322 39.052 1.00 83.81 467 TRP A C 1
ATOM 3755 O O . TRP A 1 467 ? 4.649 14.248 38.411 1.00 83.81 467 TRP A O 1
ATOM 3765 N N . TRP A 1 468 ? 3.931 13.414 40.367 1.00 73.56 468 TRP A N 1
ATOM 3766 C CA . TRP A 1 468 ? 4.201 14.625 41.138 1.00 73.56 468 TRP A CA 1
ATOM 3767 C C . TRP A 1 468 ? 5.672 15.028 41.115 1.00 73.56 468 TRP A C 1
ATOM 3769 O O . TRP A 1 468 ? 5.978 16.215 41.012 1.00 73.56 468 TRP A O 1
ATOM 3779 N N . ARG A 1 469 ? 6.600 14.070 41.212 1.00 76.31 469 ARG A N 1
ATOM 3780 C CA . ARG A 1 469 ? 8.038 14.357 41.102 1.00 76.31 469 ARG A CA 1
ATOM 3781 C C . ARG A 1 469 ? 8.408 14.892 39.723 1.00 76.31 469 ARG A C 1
ATOM 3783 O O . ARG A 1 469 ? 9.127 15.882 39.651 1.00 76.31 469 ARG A O 1
ATOM 3790 N N . GLU A 1 470 ? 7.891 14.294 38.653 1.00 80.31 470 GLU A N 1
ATOM 3791 C CA . GLU A 1 470 ? 8.125 14.785 37.290 1.00 80.31 470 GLU A CA 1
ATOM 3792 C C . GLU A 1 470 ? 7.557 16.193 37.093 1.00 80.31 470 GLU A C 1
ATOM 3794 O O . GLU A 1 470 ? 8.280 17.082 36.645 1.00 80.31 470 GLU A O 1
ATOM 3799 N N . ALA A 1 471 ? 6.309 16.428 37.507 1.00 75.50 471 ALA A N 1
ATOM 3800 C CA . ALA A 1 471 ? 5.678 17.743 37.440 1.00 75.50 471 ALA A CA 1
ATOM 3801 C C . ALA A 1 471 ? 6.504 18.807 38.181 1.00 75.50 471 ALA A C 1
ATOM 3803 O O . ALA A 1 471 ? 6.766 19.879 37.636 1.00 75.50 471 ALA A O 1
ATOM 3804 N N . LYS A 1 472 ? 7.002 18.484 39.386 1.00 72.88 472 LYS A N 1
ATOM 3805 C CA . LYS A 1 472 ? 7.911 19.350 40.156 1.00 72.88 472 LYS A CA 1
ATOM 3806 C C . LYS A 1 472 ? 9.163 19.682 39.367 1.00 72.88 472 LYS A C 1
ATOM 3808 O O . LYS A 1 472 ? 9.496 20.855 39.234 1.00 72.88 472 LYS A O 1
ATOM 3813 N N . THR A 1 473 ? 9.858 18.670 38.860 1.00 76.56 473 THR A N 1
ATOM 3814 C CA . THR A 1 473 ? 11.113 18.861 38.130 1.00 76.56 473 THR A CA 1
ATOM 3815 C C . THR A 1 473 ? 10.914 19.729 36.890 1.00 76.56 473 THR A C 1
ATOM 3817 O O . THR A 1 473 ? 11.655 20.692 36.707 1.00 76.56 473 THR A O 1
ATOM 3820 N N . ILE A 1 474 ? 9.890 19.438 36.084 1.00 75.00 474 ILE A N 1
ATOM 3821 C CA . ILE A 1 474 ? 9.584 20.175 34.850 1.00 75.00 474 ILE A CA 1
ATOM 3822 C C . ILE A 1 474 ? 9.257 21.632 35.162 1.00 75.00 474 ILE A C 1
ATOM 3824 O O . ILE A 1 474 ? 9.764 22.546 34.516 1.00 75.00 474 ILE A O 1
ATOM 3828 N N . ALA A 1 475 ? 8.451 21.865 36.193 1.00 67.81 475 ALA A N 1
ATOM 3829 C CA . ALA A 1 475 ? 8.073 23.214 36.557 1.00 67.81 475 ALA A CA 1
ATOM 3830 C C . ALA A 1 475 ? 9.263 24.031 37.100 1.00 67.81 475 ALA A C 1
ATOM 3832 O O . ALA A 1 475 ? 9.442 25.181 36.705 1.00 67.81 475 ALA A O 1
ATOM 3833 N N . HIS A 1 476 ? 10.139 23.438 37.923 1.00 68.12 476 HIS A N 1
ATOM 3834 C CA . HIS A 1 476 ? 11.337 24.121 38.441 1.00 68.12 476 HIS A CA 1
ATOM 3835 C C . HIS A 1 476 ? 12.313 24.541 37.337 1.00 68.12 476 HIS A C 1
ATOM 3837 O O . HIS A 1 476 ? 12.968 25.573 37.464 1.00 68.12 476 HIS A O 1
ATOM 3843 N N . GLN A 1 477 ? 12.396 23.778 36.244 1.00 65.00 477 GLN A N 1
ATOM 3844 C CA . GLN A 1 477 ? 13.267 24.109 35.113 1.00 65.00 477 GLN A CA 1
ATOM 3845 C C . GLN A 1 477 ? 12.854 25.404 34.392 1.00 65.00 477 GLN A C 1
ATOM 3847 O O . GLN A 1 477 ? 13.690 26.018 33.731 1.00 65.00 477 GLN A O 1
ATOM 3852 N N . ARG A 1 478 ? 11.590 25.838 34.509 1.00 64.75 478 ARG A N 1
ATOM 3853 C CA . ARG A 1 478 ? 11.020 26.934 33.700 1.00 64.75 478 ARG A CA 1
ATOM 3854 C C . ARG A 1 478 ? 10.297 28.026 34.503 1.00 64.75 478 ARG A C 1
ATOM 3856 O O . ARG A 1 478 ? 10.064 29.097 33.950 1.00 64.75 478 ARG A O 1
ATOM 3863 N N . ALA A 1 479 ? 10.033 27.826 35.800 1.00 53.31 479 ALA A N 1
ATOM 3864 C CA . ALA A 1 479 ? 9.278 28.753 36.659 1.00 53.31 479 ALA A CA 1
ATOM 3865 C C . ALA A 1 479 ? 9.824 30.197 36.704 1.00 53.31 479 ALA A C 1
ATOM 3867 O O . ALA A 1 479 ? 9.062 31.127 36.941 1.00 53.31 479 ALA A O 1
ATOM 3868 N N . VAL A 1 480 ? 11.122 30.405 36.449 1.00 51.72 480 VAL A N 1
ATOM 3869 C CA . VAL A 1 480 ? 11.765 31.738 36.469 1.00 51.72 480 VAL A CA 1
ATOM 3870 C C . VAL A 1 480 ? 11.404 32.597 35.241 1.00 51.72 480 VAL A C 1
ATOM 3872 O O . VAL A 1 480 ? 11.587 33.809 35.274 1.00 51.72 480 VAL A O 1
ATOM 3875 N N . HIS A 1 481 ? 10.881 31.996 34.165 1.00 52.25 481 HIS A N 1
ATOM 3876 C CA . HIS A 1 481 ? 10.673 32.665 32.871 1.00 52.25 481 HIS A CA 1
ATOM 3877 C C . HIS A 1 481 ? 9.194 32.830 32.484 1.00 52.25 481 HIS A C 1
ATOM 3879 O O . HIS A 1 481 ? 8.913 33.377 31.422 1.00 52.25 481 HIS A O 1
ATOM 3885 N N . SER A 1 482 ? 8.248 32.375 33.316 1.00 53.59 482 SER A N 1
ATOM 3886 C CA . SER A 1 482 ? 6.816 32.509 33.022 1.00 53.59 482 SER A CA 1
ATOM 3887 C C . SER A 1 482 ? 6.371 33.971 33.181 1.00 53.59 482 SER A C 1
ATOM 3889 O O . SER A 1 482 ? 6.557 34.543 34.262 1.00 53.59 482 SER A O 1
ATOM 3891 N N . PRO A 1 483 ? 5.741 34.589 32.166 1.00 52.62 483 PRO A N 1
ATOM 3892 C CA . PRO A 1 483 ? 5.197 35.937 32.292 1.00 52.62 483 PRO A CA 1
ATOM 3893 C C . PRO A 1 483 ? 4.183 36.004 33.446 1.00 52.62 483 PRO A C 1
ATOM 3895 O O . PRO A 1 483 ? 3.211 35.253 33.471 1.00 52.62 483 PRO A O 1
ATOM 3898 N N . GLY A 1 484 ? 4.417 36.888 34.423 1.00 53.84 484 GLY A N 1
ATOM 3899 C CA . GLY A 1 484 ? 3.471 37.160 35.515 1.00 53.84 484 GLY A CA 1
ATOM 3900 C C . GLY A 1 484 ? 3.543 36.256 36.755 1.00 53.84 484 GLY A C 1
ATOM 3901 O O . GLY A 1 484 ? 2.670 36.378 37.612 1.00 53.84 484 GLY A O 1
ATOM 3902 N N . MET A 1 485 ? 4.557 35.392 36.911 1.00 51.94 485 MET A N 1
ATOM 3903 C CA . MET A 1 485 ? 4.700 34.535 38.103 1.00 51.94 485 MET A CA 1
ATOM 3904 C C . MET A 1 485 ? 6.018 34.773 38.856 1.00 51.94 485 MET A C 1
ATOM 3906 O O . MET A 1 485 ? 7.098 34.736 38.277 1.00 51.94 485 MET A O 1
ATOM 3910 N N . SER A 1 486 ? 5.944 34.975 40.177 1.00 54.81 486 SER A N 1
ATOM 3911 C CA . SER A 1 486 ? 7.111 34.907 41.071 1.00 54.81 486 SER A CA 1
ATOM 3912 C C . SER A 1 486 ? 7.326 33.472 41.570 1.00 54.81 486 SER A C 1
ATOM 3914 O O . SER A 1 486 ? 6.358 32.722 41.720 1.00 54.81 486 SER A O 1
ATOM 3916 N N . GLN A 1 487 ? 8.565 33.095 41.909 1.00 50.25 487 GLN A N 1
ATOM 3917 C CA . GLN A 1 487 ? 8.902 31.773 42.475 1.00 50.25 487 GLN A CA 1
ATOM 3918 C C . GLN A 1 487 ? 8.056 31.425 43.722 1.00 50.25 487 GLN A C 1
ATOM 3920 O O . GLN A 1 487 ? 7.680 30.276 43.929 1.00 50.25 487 GLN A O 1
ATOM 3925 N N . GLN A 1 488 ? 7.671 32.440 44.500 1.00 49.97 488 GLN A N 1
ATOM 3926 C CA . GLN A 1 488 ? 6.838 32.311 45.698 1.00 49.97 488 GLN A CA 1
ATOM 3927 C C . GLN A 1 488 ? 5.337 32.155 45.379 1.00 49.97 488 GLN A C 1
ATOM 3929 O O . GLN A 1 488 ? 4.640 31.382 46.038 1.00 49.97 488 GLN A O 1
ATOM 3934 N N . SER A 1 489 ? 4.831 32.839 44.340 1.00 50.38 489 SER A N 1
ATOM 3935 C CA . SER A 1 489 ? 3.472 32.609 43.816 1.00 50.38 489 SER A CA 1
ATOM 3936 C C . SER A 1 489 ? 3.336 31.202 43.234 1.00 50.38 489 SER A C 1
ATOM 3938 O O . SER A 1 489 ? 2.338 30.527 43.470 1.00 50.38 489 SER A O 1
ATOM 3940 N N . PHE A 1 490 ? 4.398 30.726 42.579 1.00 51.00 490 PHE A N 1
ATOM 3941 C CA . PHE A 1 490 ? 4.494 29.392 42.014 1.00 51.00 490 PHE A CA 1
ATOM 3942 C C . PHE A 1 490 ? 4.415 28.317 43.103 1.00 51.00 490 PHE A C 1
ATOM 3944 O O . PHE A 1 490 ? 3.544 27.463 42.999 1.00 51.00 490 PHE A O 1
ATOM 3951 N N . GLU A 1 491 ? 5.213 28.394 44.178 1.00 51.38 491 GLU A N 1
ATOM 3952 C CA . GLU A 1 491 ? 5.124 27.451 45.310 1.00 51.38 491 GLU A CA 1
ATOM 3953 C C . GLU A 1 491 ? 3.750 27.479 45.996 1.00 51.38 491 GLU A C 1
ATOM 3955 O O . GLU A 1 491 ? 3.216 26.434 46.362 1.00 51.38 491 GLU A O 1
ATOM 3960 N N . THR A 1 492 ? 3.131 28.655 46.107 1.00 45.69 492 THR A N 1
ATOM 3961 C CA . THR A 1 492 ? 1.805 28.810 46.720 1.00 45.69 492 THR A CA 1
ATOM 3962 C C . THR A 1 492 ? 0.703 28.179 45.856 1.00 45.69 492 THR A C 1
ATOM 3964 O O . THR A 1 492 ? -0.153 27.471 46.378 1.00 45.69 492 THR A O 1
ATOM 3967 N N . GLN A 1 493 ? 0.734 28.347 44.528 1.00 48.81 493 GLN A N 1
ATOM 3968 C CA . GLN A 1 493 ? -0.211 27.702 43.599 1.00 48.81 493 GLN A CA 1
ATOM 3969 C C . GLN A 1 493 ? 0.048 26.199 43.413 1.00 48.81 493 GLN A C 1
ATOM 3971 O O . GLN A 1 493 ? -0.899 25.436 43.226 1.00 48.81 493 GLN A O 1
ATOM 3976 N N . TYR A 1 494 ? 1.312 25.784 43.500 1.00 46.19 494 TYR A N 1
ATOM 3977 C CA . TYR A 1 494 ? 1.785 24.400 43.489 1.00 46.19 494 TYR A CA 1
ATOM 3978 C C . TYR A 1 494 ? 1.361 23.617 44.746 1.00 46.19 494 TYR A C 1
ATOM 3980 O O . TYR A 1 494 ? 1.072 22.428 44.648 1.00 46.19 494 TYR A O 1
ATOM 3988 N N . VAL A 1 495 ? 1.262 24.279 45.906 1.00 42.00 495 VAL A N 1
ATOM 3989 C CA . VAL A 1 495 ? 0.743 23.685 47.153 1.00 42.00 495 VAL A CA 1
ATOM 3990 C C . VAL A 1 495 ? -0.791 23.737 47.226 1.00 42.00 495 VAL A C 1
ATOM 3992 O O . VAL A 1 495 ? -1.399 22.835 47.796 1.00 42.00 495 VAL A O 1
ATOM 3995 N N . ILE A 1 496 ? -1.430 24.760 46.644 1.00 44.09 496 ILE A N 1
ATOM 3996 C CA . ILE A 1 496 ? -2.886 24.984 46.759 1.00 44.09 496 ILE A CA 1
ATOM 3997 C C . ILE A 1 496 ? -3.693 24.344 45.619 1.00 44.09 496 ILE A C 1
ATOM 3999 O O . ILE A 1 496 ? -4.894 24.152 45.757 1.00 44.09 496 ILE A O 1
ATOM 4003 N N . ASN A 1 497 ? -3.064 23.904 44.526 1.00 48.34 497 ASN A N 1
ATOM 4004 C CA . ASN A 1 497 ? -3.754 23.147 43.478 1.00 48.34 497 ASN A CA 1
ATOM 4005 C C . ASN A 1 497 ? -4.993 23.898 42.935 1.00 48.34 497 ASN A C 1
ATOM 4007 O O . ASN A 1 497 ? -6.080 23.335 42.817 1.00 48.34 497 ASN A O 1
ATOM 4011 N N . ARG A 1 498 ? -4.843 25.176 42.540 1.00 46.97 498 ARG A N 1
ATOM 4012 C CA . ARG A 1 498 ? -5.936 25.934 41.886 1.00 46.97 498 ARG A CA 1
ATOM 4013 C C . ARG A 1 498 ? -6.540 25.184 40.690 1.00 46.97 498 ARG A C 1
ATOM 4015 O O . ARG A 1 498 ? -7.735 25.288 40.456 1.00 46.97 498 ARG A O 1
ATOM 4022 N N . ILE A 1 499 ? -5.759 24.371 39.981 1.00 48.12 499 ILE A N 1
ATOM 4023 C CA . ILE A 1 499 ? -6.245 23.487 38.906 1.00 48.12 499 ILE A CA 1
ATOM 4024 C C . ILE A 1 499 ? -7.322 22.505 39.417 1.00 48.12 499 ILE A C 1
ATOM 4026 O O . ILE A 1 499 ? -8.303 22.242 38.724 1.00 48.12 499 ILE A O 1
ATOM 4030 N N . ALA A 1 500 ? -7.186 22.010 40.650 1.00 42.44 500 ALA A N 1
ATOM 4031 C CA . ALA A 1 500 ? -8.155 21.132 41.304 1.00 42.44 500 ALA A CA 1
ATOM 4032 C C . ALA A 1 500 ? -9.330 21.891 41.955 1.00 42.44 500 ALA A C 1
ATOM 4034 O O . ALA A 1 500 ? -10.427 21.340 42.045 1.00 42.44 500 ALA A O 1
ATOM 4035 N N . GLU A 1 501 ? -9.142 23.156 42.356 1.00 43.97 501 GLU A N 1
ATOM 4036 C CA . GLU A 1 501 ? -10.223 24.012 42.882 1.00 43.97 501 GLU A CA 1
ATOM 4037 C C . GLU A 1 501 ? -11.294 24.349 41.826 1.00 43.97 501 GLU A C 1
ATOM 4039 O O . GLU A 1 501 ? -12.436 24.628 42.183 1.00 43.97 501 GLU A O 1
ATOM 4044 N N . HIS A 1 502 ? -10.950 24.321 40.531 1.00 45.72 502 HIS A N 1
ATOM 4045 C CA . HIS A 1 502 ? -11.815 24.834 39.456 1.00 45.72 502 HIS A CA 1
ATOM 4046 C C . HIS A 1 502 ? -12.503 23.743 38.613 1.00 45.72 502 HIS A C 1
ATOM 4048 O O . HIS A 1 502 ? -13.435 24.056 37.873 1.00 45.72 502 HIS A O 1
ATOM 4054 N N . GLY A 1 503 ? -12.081 22.476 38.725 1.00 40.97 503 GLY A N 1
ATOM 4055 C CA . GLY A 1 503 ? -12.529 21.395 37.831 1.00 40.97 503 GLY A CA 1
ATOM 4056 C C . GLY A 1 503 ? -13.464 20.346 38.438 1.00 40.97 503 GLY A C 1
ATOM 4057 O O . GLY A 1 503 ? -14.111 19.626 37.690 1.00 40.97 503 GLY A O 1
ATOM 4058 N N . TYR A 1 504 ? -13.558 20.231 39.769 1.00 43.66 504 TYR A N 1
ATOM 4059 C CA . TYR A 1 504 ? -14.273 19.101 40.393 1.00 43.66 504 TYR A CA 1
ATOM 4060 C C . TYR A 1 504 ? -15.282 19.483 41.488 1.00 43.66 504 TYR A C 1
ATOM 4062 O O . TYR A 1 504 ? -16.255 18.756 41.701 1.00 43.66 504 TYR A O 1
ATOM 4070 N N . TYR A 1 505 ? -15.125 20.638 42.138 1.00 39.94 505 TYR A N 1
ATOM 4071 C CA . TYR A 1 505 ? -15.972 21.074 43.254 1.00 39.94 505 TYR A CA 1
ATOM 4072 C C . TYR A 1 505 ? -16.381 22.546 43.091 1.00 39.94 505 TYR A C 1
ATOM 4074 O O . TYR A 1 505 ? -15.581 23.366 42.651 1.00 39.94 505 TYR A O 1
ATOM 4082 N N . LYS A 1 506 ? -17.620 22.917 43.452 1.00 36.91 506 LYS A N 1
ATOM 4083 C CA . LYS A 1 506 ? -17.974 24.328 43.682 1.00 36.91 506 LYS A CA 1
ATOM 4084 C C . LYS A 1 506 ? -17.166 24.824 44.882 1.00 36.91 506 LYS A C 1
ATOM 4086 O O . LYS A 1 506 ? -17.321 24.307 45.987 1.00 36.91 506 LYS A O 1
ATOM 4091 N N . GLY A 1 507 ? -16.323 25.830 44.670 1.00 37.03 507 GLY A N 1
ATOM 4092 C CA . GLY A 1 507 ? -15.639 26.515 45.758 1.00 37.03 507 GLY A CA 1
ATOM 4093 C C . GLY A 1 507 ? -16.633 27.289 46.625 1.00 37.03 507 GLY A C 1
ATOM 4094 O O . GLY A 1 507 ? -17.261 28.235 46.156 1.00 37.03 507 GLY A O 1
ATOM 4095 N N . THR A 1 508 ? -16.738 26.934 47.903 1.00 33.28 508 THR A N 1
ATOM 4096 C CA . THR A 1 508 ? -17.029 27.914 48.953 1.00 33.28 508 THR A CA 1
ATOM 4097 C C . THR A 1 508 ? -15.716 28.186 49.668 1.00 33.28 508 THR A C 1
ATOM 4099 O O . THR A 1 508 ? -15.135 27.266 50.238 1.00 33.28 508 THR A O 1
ATOM 4102 N N . ASN A 1 509 ? -15.233 29.428 49.602 1.00 36.81 509 ASN A N 1
ATOM 4103 C CA . ASN A 1 509 ? -14.056 29.900 50.332 1.00 36.81 509 ASN A CA 1
ATOM 4104 C C . ASN A 1 509 ? -14.163 29.519 51.817 1.00 36.81 509 ASN A C 1
ATOM 4106 O O . ASN A 1 509 ? -14.863 30.187 52.573 1.00 36.81 509 ASN A O 1
ATOM 4110 N N . SER A 1 510 ? -13.483 28.455 52.238 1.00 30.31 510 SER A N 1
ATOM 4111 C CA . SER A 1 510 ? -13.331 28.100 53.648 1.00 30.31 510 SER A CA 1
ATOM 4112 C C . SER A 1 510 ? -12.189 27.105 53.804 1.00 30.31 510 SER A C 1
ATOM 4114 O O . SER A 1 510 ? -12.298 25.920 53.494 1.00 30.31 510 SER A O 1
ATOM 4116 N N . ILE A 1 511 ? -11.072 27.629 54.289 1.00 40.56 511 ILE A N 1
ATOM 4117 C CA . ILE A 1 511 ? -9.938 26.881 54.814 1.00 40.56 511 ILE A CA 1
ATOM 4118 C C . ILE A 1 511 ? -10.456 25.979 55.958 1.00 40.56 511 ILE A C 1
ATOM 4120 O O . ILE A 1 511 ? -10.921 26.478 56.977 1.00 40.56 511 ILE A O 1
ATOM 4124 N N . TRP A 1 512 ? -10.378 24.657 55.764 1.00 36.66 512 TRP A N 1
ATOM 4125 C CA . TRP A 1 512 ? -10.595 23.587 56.756 1.00 36.66 512 TRP A CA 1
ATOM 4126 C C . TRP A 1 512 ? -11.979 23.490 57.442 1.00 36.66 512 TRP A C 1
ATOM 4128 O O . TRP A 1 512 ? -12.057 23.644 58.655 1.00 36.66 512 TRP A O 1
ATOM 4138 N N . THR A 1 513 ? -13.055 23.082 56.750 1.00 30.66 513 THR A N 1
ATOM 4139 C CA . THR A 1 513 ? -14.232 22.466 57.422 1.00 30.66 513 THR A CA 1
ATOM 4140 C C . THR A 1 513 ? -14.980 21.442 56.551 1.00 30.66 513 THR A C 1
ATOM 4142 O O . THR A 1 513 ? -15.236 21.645 55.371 1.00 30.66 513 THR A O 1
ATOM 4145 N N . HIS A 1 514 ? -15.332 20.309 57.171 1.00 38.28 514 HIS A N 1
ATOM 4146 C CA . HIS A 1 514 ? -15.907 19.078 56.600 1.00 38.28 514 HIS A CA 1
ATOM 4147 C C . HIS A 1 514 ? -17.398 19.158 56.183 1.00 38.28 514 HIS A C 1
ATOM 4149 O O . HIS A 1 514 ? -18.143 18.198 56.370 1.00 38.28 514 HIS A O 1
ATOM 4155 N N . ALA A 1 515 ? -17.885 20.266 55.620 1.00 34.97 515 ALA A N 1
ATOM 4156 C CA . ALA A 1 515 ? -19.281 20.326 55.170 1.00 34.97 515 ALA A CA 1
ATOM 4157 C C . ALA A 1 515 ? -19.489 21.349 54.045 1.00 34.97 515 ALA A C 1
ATOM 4159 O O . ALA A 1 515 ? -19.460 22.547 54.303 1.00 34.97 515 ALA A O 1
ATOM 4160 N N . GLY A 1 516 ? -19.761 20.879 52.817 1.00 37.31 516 GLY A N 1
ATOM 4161 C CA . GLY A 1 516 ? -20.498 21.686 51.832 1.00 37.31 516 GLY A CA 1
ATOM 4162 C C . GLY A 1 516 ? -19.903 21.934 50.439 1.00 37.31 516 GLY A C 1
ATOM 4163 O O . GLY A 1 516 ? -20.341 22.884 49.800 1.00 37.31 516 GLY A O 1
ATOM 4164 N N . SER A 1 517 ? -18.972 21.129 49.910 1.00 36.88 517 SER A N 1
ATOM 4165 C CA . SER A 1 517 ? -18.590 21.246 48.489 1.00 36.88 517 SER A CA 1
ATOM 4166 C C . SER A 1 517 ? -19.544 20.451 47.577 1.00 36.88 517 SER A C 1
ATOM 4168 O O . SER A 1 517 ? -19.527 19.221 47.538 1.00 36.88 517 SER A O 1
ATOM 4170 N N . GLU A 1 518 ? -20.400 21.138 46.812 1.00 39.75 518 GLU A N 1
ATOM 4171 C CA . GLU A 1 518 ? -21.196 20.496 45.752 1.00 39.75 518 GLU A CA 1
ATOM 4172 C C . GLU A 1 518 ? -20.295 20.137 44.557 1.00 39.75 518 GLU A C 1
ATOM 4174 O O . GLU A 1 518 ? -19.687 21.005 43.927 1.00 39.75 518 GLU A O 1
ATOM 4179 N N . ARG A 1 519 ? -20.207 18.843 44.232 1.00 43.38 519 ARG A N 1
ATOM 4180 C CA . ARG A 1 519 ? -19.486 18.317 43.060 1.00 43.38 519 ARG A CA 1
ATOM 4181 C C . ARG A 1 519 ? -20.208 18.716 41.763 1.00 43.38 519 ARG A C 1
ATOM 4183 O O . ARG A 1 519 ? -21.432 18.593 41.690 1.00 43.38 519 ARG A O 1
ATOM 4190 N N . ARG A 1 520 ? -19.473 19.142 40.726 1.00 41.81 520 ARG A N 1
ATOM 4191 C CA . ARG A 1 520 ? -20.050 19.316 39.375 1.00 41.81 520 ARG A CA 1
ATOM 4192 C C . ARG A 1 520 ? -20.446 17.952 38.800 1.00 41.81 520 ARG A C 1
ATOM 4194 O O . ARG A 1 520 ? -19.755 16.966 39.034 1.00 41.81 520 ARG A O 1
ATOM 4201 N N . ARG A 1 521 ? -21.596 17.887 38.122 1.00 38.31 521 ARG A N 1
ATOM 4202 C CA . ARG A 1 521 ? -22.139 16.662 37.516 1.00 38.31 521 ARG A CA 1
ATOM 4203 C C . ARG A 1 521 ? -22.205 16.837 36.000 1.00 38.31 521 ARG A C 1
ATOM 4205 O O . ARG A 1 521 ? -23.220 17.294 35.486 1.00 38.31 521 ARG A O 1
ATOM 4212 N N . SER A 1 522 ? -21.134 16.508 35.291 1.00 38.97 522 SER A N 1
ATOM 4213 C CA . SER A 1 522 ? -21.171 16.277 33.845 1.00 38.97 522 SER A CA 1
ATOM 4214 C C . SER A 1 522 ? -21.693 14.869 33.528 1.00 38.97 522 SER A C 1
ATOM 4216 O O . SER A 1 522 ? -21.659 13.970 34.373 1.00 38.97 522 SER A O 1
ATOM 4218 N N . LEU A 1 523 ? -22.145 14.654 32.288 1.00 35.19 523 LEU A N 1
ATOM 4219 C CA . LEU A 1 523 ? -22.527 13.334 31.764 1.00 35.19 523 LEU A CA 1
ATOM 4220 C C . LEU A 1 523 ? -21.403 12.287 31.877 1.00 35.19 523 LEU A C 1
ATOM 4222 O O . LEU A 1 523 ? -21.692 11.096 31.968 1.00 35.19 523 LEU A O 1
ATOM 4226 N N . LEU A 1 524 ? -20.145 12.739 31.900 1.00 42.12 524 LEU A N 1
ATOM 4227 C CA . LEU A 1 524 ? -18.937 11.927 32.058 1.00 42.12 524 LEU A CA 1
ATOM 4228 C C . LEU A 1 524 ? -18.527 11.744 33.534 1.00 42.12 524 LEU A C 1
ATOM 4230 O O . LEU A 1 524 ? -17.732 10.857 33.843 1.00 42.12 524 LEU A O 1
ATOM 4234 N N . ASP A 1 525 ? -19.057 12.561 34.454 1.00 45.28 525 ASP A N 1
ATOM 4235 C CA . ASP A 1 525 ? -18.576 12.660 35.844 1.00 45.28 525 ASP A CA 1
ATOM 4236 C C . ASP A 1 525 ? -19.167 11.601 36.778 1.00 45.28 525 ASP A C 1
ATOM 4238 O O . ASP A 1 525 ? -18.603 11.329 37.844 1.00 45.28 525 ASP A O 1
ATOM 4242 N N . GLU A 1 526 ? -20.296 10.993 36.412 1.00 42.22 526 GLU A N 1
ATOM 4243 C CA . GLU A 1 526 ? -20.993 10.035 37.280 1.00 42.22 526 GLU A CA 1
ATOM 4244 C C . GLU A 1 526 ? -20.227 8.712 37.468 1.00 42.22 526 GLU A C 1
ATOM 4246 O O . GLU A 1 526 ? -20.552 7.957 38.377 1.00 42.22 526 GLU A O 1
ATOM 4251 N N . TYR A 1 527 ? -19.182 8.463 36.673 1.00 43.44 527 TYR A N 1
ATOM 4252 C CA . TYR A 1 527 ? -18.636 7.120 36.473 1.00 43.44 527 TYR A CA 1
ATOM 4253 C C . TYR A 1 527 ? -17.466 6.690 37.361 1.00 43.44 527 TYR A C 1
ATOM 4255 O O . TYR A 1 527 ? -17.078 5.527 37.299 1.00 43.44 527 TYR A O 1
ATOM 4263 N N . ASP A 1 528 ? -16.803 7.604 38.077 1.00 41.62 528 ASP A N 1
ATOM 4264 C CA . ASP A 1 528 ? -15.357 7.370 38.217 1.00 41.62 528 ASP A CA 1
ATOM 4265 C C . ASP A 1 528 ? -14.677 7.927 39.477 1.00 41.62 528 ASP A C 1
ATOM 4267 O O . ASP A 1 528 ? -13.458 8.069 39.509 1.00 41.62 528 ASP A O 1
ATOM 4271 N N . LEU A 1 529 ? -15.443 8.220 40.532 1.00 40.94 529 LEU A N 1
ATOM 4272 C CA . LEU A 1 529 ? -14.899 8.360 41.887 1.00 40.94 529 LEU A CA 1
ATOM 4273 C C . LEU A 1 529 ? -15.893 7.756 42.879 1.00 40.94 529 LEU A C 1
ATOM 4275 O O . LEU A 1 529 ? -16.941 8.350 43.148 1.00 40.94 529 LEU A O 1
ATOM 4279 N N . GLY A 1 530 ? -15.553 6.575 43.398 1.00 39.06 530 GLY A N 1
ATOM 4280 C CA . GLY A 1 530 ? -16.261 5.957 44.511 1.00 39.06 530 GLY A CA 1
ATOM 4281 C C . GLY A 1 530 ? -16.231 6.891 45.716 1.00 39.06 530 GLY A C 1
ATOM 4282 O O . GLY A 1 530 ? -15.166 7.301 46.175 1.00 39.06 530 GLY A O 1
ATOM 4283 N N . GLN A 1 531 ? -17.403 7.258 46.227 1.00 39.38 531 GLN A N 1
ATOM 4284 C CA . GLN A 1 531 ? -17.474 7.834 47.561 1.00 39.38 531 GLN A CA 1
ATOM 4285 C C . GLN A 1 531 ? -17.367 6.683 48.564 1.00 39.38 531 GLN A C 1
ATOM 4287 O O . GLN A 1 531 ? -18.145 5.734 48.497 1.00 39.38 531 GLN A O 1
ATOM 4292 N N . HIS A 1 532 ? -16.413 6.809 49.488 1.00 34.53 532 HIS A N 1
ATOM 4293 C CA . HIS A 1 532 ? -16.098 5.919 50.615 1.00 34.53 532 HIS A CA 1
ATOM 4294 C C . HIS A 1 532 ? -14.959 4.914 50.416 1.00 34.53 532 HIS A C 1
ATOM 4296 O O . HIS A 1 532 ? -15.177 3.709 50.360 1.00 34.53 532 HIS A O 1
ATOM 4302 N N . GLU A 1 533 ? -13.732 5.404 50.581 1.00 36.28 533 GLU A N 1
ATOM 4303 C CA . GLU A 1 533 ? -12.762 4.699 51.421 1.00 36.28 533 GLU A CA 1
ATOM 4304 C C . GLU A 1 533 ? -12.414 5.607 52.604 1.00 36.28 533 GLU A C 1
ATOM 4306 O O . GLU A 1 533 ? -12.117 6.787 52.433 1.00 36.28 533 GLU A O 1
ATOM 4311 N N . ARG A 1 534 ? -12.531 5.084 53.831 1.00 37.06 534 ARG A N 1
ATOM 4312 C CA . ARG A 1 534 ? -12.292 5.840 55.077 1.00 37.06 534 ARG A CA 1
ATOM 4313 C C . ARG A 1 534 ? -10.810 6.177 55.316 1.00 37.06 534 ARG A C 1
ATOM 4315 O O . ARG A 1 534 ? -10.522 6.835 56.306 1.00 37.06 534 ARG A O 1
ATOM 4322 N N . ASP A 1 535 ? -9.936 5.798 54.383 1.00 38.31 535 ASP A N 1
ATOM 4323 C CA . ASP A 1 535 ? -8.506 6.125 54.350 1.00 38.31 535 ASP A CA 1
ATOM 4324 C C . ASP A 1 535 ? -8.121 6.983 53.121 1.00 38.31 535 ASP A C 1
ATOM 4326 O O . ASP A 1 535 ? -6.941 7.155 52.825 1.00 38.31 535 ASP A O 1
ATOM 4330 N N . HIS A 1 536 ? -9.098 7.527 52.381 1.00 39.88 536 HIS A N 1
ATOM 4331 C CA . HIS A 1 536 ? -8.833 8.302 51.167 1.00 39.88 536 HIS A CA 1
ATOM 4332 C C . HIS A 1 536 ? -8.330 9.714 51.507 1.00 39.88 536 HIS A C 1
ATOM 4334 O O . HIS A 1 536 ? -9.060 10.523 52.081 1.00 39.88 536 HIS A O 1
ATOM 4340 N N . ASP A 1 537 ? -7.097 10.035 51.108 1.00 46.19 537 ASP A N 1
ATOM 4341 C CA . ASP A 1 537 ? -6.553 11.391 51.191 1.00 46.19 537 ASP A CA 1
ATOM 4342 C C . ASP A 1 537 ? -7.284 12.299 50.176 1.00 46.19 537 ASP A C 1
ATOM 4344 O O . ASP A 1 537 ? -7.260 12.007 48.972 1.00 46.19 537 ASP A O 1
ATOM 4348 N N . PRO A 1 538 ? -7.938 13.395 50.606 1.00 41.28 538 PRO A N 1
ATOM 4349 C CA . PRO A 1 538 ? -8.557 14.368 49.709 1.00 41.28 538 PRO A CA 1
ATOM 4350 C C . PRO A 1 538 ? -7.592 14.912 48.641 1.00 41.28 538 PRO A C 1
ATOM 4352 O O . PRO A 1 538 ? -8.024 15.198 47.522 1.00 41.28 538 PRO A O 1
ATOM 4355 N N . GLN A 1 539 ? -6.285 14.996 48.933 1.00 46.38 539 GLN A N 1
ATOM 4356 C CA . GLN A 1 539 ? -5.270 15.398 47.952 1.00 46.38 539 GLN A CA 1
ATOM 4357 C C . GLN A 1 539 ? -5.141 14.399 46.795 1.00 46.38 539 GLN A C 1
ATOM 4359 O O . GLN A 1 539 ? -4.896 14.815 45.660 1.00 46.38 539 GLN A O 1
ATOM 4364 N N . GLN A 1 540 ? -5.350 13.102 47.032 1.00 49.00 540 GLN A N 1
ATOM 4365 C CA . GLN A 1 540 ? -5.304 12.074 45.988 1.00 49.00 540 GLN A CA 1
ATOM 4366 C C . GLN A 1 540 ? -6.518 12.131 45.057 1.00 49.00 540 GLN A C 1
ATOM 4368 O O . GLN A 1 540 ? -6.342 12.084 43.841 1.00 49.00 540 GLN A O 1
ATOM 4373 N N . THR A 1 541 ? -7.736 12.308 45.585 1.00 48.72 541 THR A N 1
ATOM 4374 C CA . THR A 1 541 ? -8.948 12.481 44.758 1.00 48.72 541 THR A CA 1
ATOM 4375 C C . THR A 1 541 ? -8.856 13.747 43.905 1.00 48.72 541 THR A C 1
ATOM 4377 O O . THR A 1 541 ? -9.163 13.727 42.712 1.00 48.72 541 THR A O 1
ATOM 4380 N N . MET A 1 542 ? -8.392 14.846 44.512 1.00 49.25 542 MET A N 1
ATOM 4381 C CA . MET A 1 542 ? -8.204 16.133 43.838 1.00 49.25 542 MET A CA 1
ATOM 4382 C C . MET A 1 542 ? -7.110 16.088 42.768 1.00 49.25 542 MET A C 1
ATOM 4384 O O . MET A 1 542 ? -7.201 16.817 41.784 1.00 49.25 542 MET A O 1
ATOM 4388 N N . THR A 1 543 ? -6.099 15.233 42.945 1.00 53.84 543 THR A N 1
ATOM 4389 C CA . THR A 1 543 ? -5.053 15.002 41.945 1.00 53.84 543 THR A CA 1
ATOM 4390 C C . THR A 1 543 ? -5.586 14.127 40.810 1.00 53.84 543 THR A C 1
ATOM 4392 O O . THR A 1 543 ? -5.588 14.571 39.671 1.00 53.84 543 THR A O 1
ATOM 4395 N N . LEU A 1 544 ? -6.089 12.919 41.092 1.00 57.47 544 LEU A N 1
ATOM 4396 C CA . LEU A 1 544 ? -6.451 11.932 40.063 1.00 57.47 544 LEU A CA 1
ATOM 4397 C C . LEU A 1 544 ? -7.565 12.393 39.117 1.00 57.47 544 LEU A C 1
ATOM 4399 O O . LEU A 1 544 ? -7.562 12.006 37.955 1.00 57.47 544 LEU A O 1
ATOM 4403 N N . GLY A 1 545 ? -8.514 13.213 39.572 1.00 58.78 545 GLY A N 1
ATOM 4404 C CA . GLY A 1 545 ? -9.600 13.699 38.718 1.00 58.78 545 GLY A CA 1
ATOM 4405 C C . GLY A 1 545 ? -9.108 14.449 37.465 1.00 58.78 545 GLY A C 1
ATOM 4406 O O . GLY A 1 545 ? -9.317 13.976 36.345 1.00 58.78 545 GLY A O 1
ATOM 4407 N N . PRO A 1 546 ? -8.489 15.633 37.613 1.00 59.00 546 PRO A N 1
ATOM 4408 C CA . PRO A 1 546 ? -8.075 16.465 36.484 1.00 59.00 546 PRO A CA 1
ATOM 4409 C C . PRO A 1 546 ? -6.768 16.011 35.819 1.00 59.00 546 PRO A C 1
ATOM 4411 O O . PRO A 1 546 ? -6.477 16.469 34.717 1.00 59.00 546 PRO A O 1
ATOM 4414 N N . THR A 1 547 ? -5.968 15.139 36.449 1.00 69.31 547 THR A N 1
ATOM 4415 C CA . THR A 1 547 ? -4.665 14.703 35.906 1.00 69.31 547 THR A CA 1
ATOM 4416 C C . THR A 1 547 ? -4.671 13.289 35.322 1.00 69.31 547 THR A C 1
ATOM 4418 O O . THR A 1 547 ? -3.671 12.874 34.731 1.00 69.31 547 THR A O 1
ATOM 4421 N N . ARG A 1 548 ? -5.783 12.544 35.422 1.00 74.00 548 ARG A N 1
ATOM 4422 C CA . ARG A 1 548 ? -5.891 11.199 34.838 1.00 74.00 548 ARG A CA 1
ATOM 4423 C C . ARG A 1 548 ? -5.673 11.223 33.329 1.00 74.00 548 ARG A C 1
ATOM 4425 O O . ARG A 1 548 ? -6.320 11.974 32.598 1.00 74.00 548 ARG A O 1
ATOM 4432 N N . GLY A 1 549 ? -4.747 10.379 32.881 1.00 78.44 549 GLY A N 1
ATOM 4433 C CA . GLY A 1 549 ? -4.320 10.303 31.487 1.00 78.44 549 GLY A CA 1
ATOM 4434 C C . GLY A 1 549 ? -3.605 11.547 30.981 1.00 78.44 549 GLY A C 1
ATOM 4435 O O . GLY A 1 549 ? -3.529 11.738 29.770 1.00 78.44 549 GLY A O 1
ATOM 4436 N N . ARG A 1 550 ? -3.134 12.424 31.873 1.00 85.50 550 ARG A N 1
ATOM 4437 C CA . ARG A 1 550 ? -2.529 13.710 31.524 1.00 85.50 550 ARG A CA 1
ATOM 4438 C C . ARG A 1 550 ? -1.139 13.846 32.130 1.00 85.50 550 ARG A C 1
ATOM 4440 O O . ARG A 1 550 ? -0.821 13.260 33.161 1.00 85.50 550 ARG A O 1
ATOM 4447 N N . VAL A 1 551 ? -0.300 14.637 31.478 1.00 86.81 551 VAL A N 1
ATOM 4448 C CA . VAL A 1 551 ? 1.062 14.963 31.902 1.00 86.81 551 VAL A CA 1
ATOM 4449 C C . VAL A 1 551 ? 1.194 16.462 32.104 1.00 86.81 551 VAL A C 1
ATOM 4451 O O . VAL A 1 551 ? 0.546 17.260 31.424 1.00 86.81 551 VAL A O 1
ATOM 4454 N N . PHE A 1 552 ? 2.044 16.843 33.052 1.00 86.25 552 PHE A N 1
ATOM 4455 C CA . PHE A 1 552 ? 2.446 18.232 33.215 1.00 86.25 552 PHE A CA 1
ATOM 4456 C C . PHE A 1 552 ? 3.380 18.639 32.077 1.00 86.25 552 PHE A C 1
ATOM 4458 O O . PHE A 1 552 ? 4.258 17.860 31.704 1.00 86.25 552 PHE A O 1
ATOM 4465 N N . PHE A 1 553 ? 3.220 19.844 31.537 1.00 87.69 553 PHE A N 1
ATOM 4466 C CA . PHE A 1 553 ? 4.102 20.353 30.493 1.00 87.69 553 PHE A CA 1
ATOM 4467 C C . PHE A 1 553 ? 4.428 21.836 30.674 1.00 87.69 553 PHE A C 1
ATOM 4469 O O . PHE A 1 553 ? 3.732 22.568 31.379 1.00 87.69 553 PHE A O 1
ATOM 4476 N N . THR A 1 554 ? 5.507 22.265 30.025 1.00 86.75 554 THR A N 1
ATOM 4477 C CA . THR A 1 554 ? 5.913 23.668 29.889 1.00 86.75 554 THR A CA 1
ATOM 4478 C C . THR A 1 554 ? 6.050 24.024 28.418 1.00 86.75 554 THR A C 1
ATOM 4480 O O . THR A 1 554 ? 6.367 23.161 27.596 1.00 86.75 554 THR A O 1
ATOM 4483 N N . THR A 1 555 ? 5.842 25.290 28.081 1.00 86.69 555 THR A N 1
ATOM 4484 C CA . THR A 1 555 ? 5.997 25.807 26.723 1.00 86.69 555 THR A CA 1
ATOM 4485 C C . THR A 1 555 ? 7.318 26.556 26.527 1.00 86.69 555 THR A C 1
ATOM 4487 O O . THR A 1 555 ? 8.053 26.836 27.484 1.00 86.69 555 THR A O 1
ATOM 4490 N N . THR A 1 556 ? 7.640 26.907 25.279 1.00 82.88 556 THR A N 1
ATOM 4491 C CA . THR A 1 556 ? 8.885 27.615 24.951 1.00 82.88 556 THR A CA 1
ATOM 4492 C C . THR A 1 556 ? 8.945 29.031 25.514 1.00 82.88 556 THR A C 1
ATOM 4494 O O . THR A 1 556 ? 10.043 29.471 25.860 1.00 82.88 556 THR A O 1
ATOM 4497 N N . THR A 1 557 ? 7.805 29.700 25.709 1.00 77.31 557 THR A N 1
ATOM 4498 C CA . THR A 1 557 ? 7.756 31.026 26.351 1.00 77.31 557 THR A CA 1
ATOM 4499 C C . THR A 1 557 ? 7.527 30.973 27.866 1.00 77.31 557 THR A C 1
ATOM 4501 O O . THR A 1 557 ? 7.479 32.009 28.521 1.00 77.31 557 THR A O 1
ATOM 4504 N N . GLY A 1 558 ? 7.476 29.770 28.452 1.00 74.38 558 GLY A N 1
ATOM 4505 C CA . GLY A 1 558 ? 7.477 29.572 29.904 1.00 74.38 558 GLY A CA 1
ATOM 4506 C C . GLY A 1 558 ? 6.107 29.330 30.538 1.00 74.38 558 GLY A C 1
ATOM 4507 O O . GLY A 1 558 ? 6.056 29.174 31.756 1.00 74.38 558 GLY A O 1
ATOM 4508 N N . TYR A 1 559 ? 5.027 29.233 29.755 1.00 79.88 559 TYR A N 1
ATOM 4509 C CA . TYR A 1 559 ? 3.722 28.815 30.273 1.00 79.88 559 TYR A CA 1
ATOM 4510 C C . TYR A 1 559 ? 3.757 27.359 30.737 1.00 79.88 559 TYR A C 1
ATOM 4512 O O . TYR A 1 559 ? 4.552 26.547 30.262 1.00 79.88 559 TYR A O 1
ATOM 4520 N N . ILE A 1 560 ? 2.867 27.030 31.669 1.00 80.06 560 ILE A N 1
ATOM 4521 C CA . ILE A 1 560 ? 2.715 25.692 32.242 1.00 80.06 560 ILE A CA 1
ATOM 4522 C C . ILE A 1 560 ? 1.290 25.187 32.038 1.00 80.06 560 ILE A C 1
ATOM 4524 O O . ILE A 1 560 ? 0.337 25.971 32.008 1.00 80.06 560 ILE A O 1
ATOM 4528 N N . GLY A 1 561 ? 1.134 23.871 31.940 1.00 82.75 561 GLY A N 1
ATOM 4529 C CA . GLY A 1 561 ? -0.168 23.276 31.684 1.00 82.75 561 GLY A CA 1
ATOM 4530 C C . GLY A 1 561 ? -0.256 21.778 31.940 1.00 82.75 561 GLY A C 1
ATOM 4531 O O . GLY A 1 561 ? 0.709 21.126 32.344 1.00 82.75 561 GLY A O 1
ATOM 4532 N N . LEU A 1 562 ? -1.448 21.240 31.681 1.00 86.12 562 LEU A N 1
ATOM 4533 C CA . LEU A 1 562 ? -1.742 19.810 31.638 1.00 86.12 562 LEU A CA 1
ATOM 4534 C C . LEU A 1 562 ? -2.195 19.432 30.233 1.00 86.12 562 LEU A C 1
ATOM 4536 O O . LEU A 1 562 ? -3.117 20.037 29.697 1.00 86.12 562 LEU A O 1
ATOM 4540 N N . ALA A 1 563 ? -1.592 18.401 29.665 1.00 88.88 563 ALA A N 1
ATOM 4541 C CA . ALA A 1 563 ? -1.908 17.896 28.334 1.00 88.88 563 ALA A CA 1
ATOM 4542 C C . ALA A 1 563 ? -2.136 16.381 28.385 1.00 88.88 563 ALA A C 1
ATOM 4544 O O . ALA A 1 563 ? -1.739 15.759 29.372 1.00 88.88 563 ALA A O 1
ATOM 4545 N N . PRO A 1 564 ? -2.757 15.757 27.371 1.00 89.75 564 PRO A N 1
ATOM 4546 C CA . PRO A 1 564 ? -2.891 14.306 27.329 1.00 89.75 564 PRO A CA 1
ATOM 4547 C C . PRO A 1 564 ? -1.513 13.637 27.408 1.00 89.75 564 PRO A C 1
ATOM 4549 O O . PRO A 1 564 ? -0.511 14.178 26.924 1.00 89.75 564 PRO A O 1
ATOM 4552 N N . HIS A 1 565 ? -1.444 12.467 28.047 1.00 85.88 565 HIS A N 1
ATOM 4553 C CA . HIS A 1 565 ? -0.234 11.640 28.075 1.00 85.88 565 HIS A CA 1
ATOM 4554 C C . HIS A 1 565 ? 0.294 11.433 26.650 1.00 85.88 565 HIS A C 1
ATOM 4556 O O . HIS A 1 565 ? -0.487 11.447 25.716 1.00 85.88 565 HIS A O 1
ATOM 4562 N N . GLY A 1 566 ? 1.612 11.324 26.457 1.00 85.12 566 GLY A N 1
ATOM 4563 C CA . GLY A 1 566 ? 2.249 11.209 25.134 1.00 85.12 566 GLY A CA 1
ATOM 4564 C C . GLY A 1 566 ? 2.282 12.489 24.283 1.00 85.12 566 GLY A C 1
ATOM 4565 O O . GLY A 1 566 ? 2.708 12.438 23.124 1.00 85.12 566 GLY A O 1
ATOM 4566 N N . THR A 1 567 ? 1.905 13.625 24.873 1.00 90.75 567 THR A N 1
ATOM 4567 C CA . THR A 1 567 ? 2.411 14.947 24.477 1.00 90.75 567 THR A CA 1
ATOM 4568 C C . THR A 1 567 ? 3.937 14.967 24.598 1.00 90.75 567 THR A C 1
ATOM 4570 O O . THR A 1 567 ? 4.483 14.456 25.577 1.00 90.75 567 THR A O 1
ATOM 4573 N N . VAL A 1 568 ? 4.633 15.534 23.612 1.00 90.81 568 VAL A N 1
ATOM 4574 C CA . VAL A 1 568 ? 6.104 15.584 23.553 1.00 90.81 568 VAL A CA 1
ATOM 4575 C C . VAL A 1 568 ? 6.610 16.985 23.207 1.00 90.81 568 VAL A C 1
ATOM 4577 O O . VAL A 1 568 ? 5.852 17.851 22.775 1.00 90.81 568 VAL A O 1
ATOM 4580 N N . GLU A 1 569 ? 7.912 17.209 23.394 1.00 91.88 569 GLU A N 1
ATOM 4581 C CA . GLU A 1 569 ? 8.582 18.428 22.930 1.00 91.88 569 GLU A CA 1
ATOM 4582 C C . GLU A 1 569 ? 8.364 18.640 21.422 1.00 91.88 569 GLU A C 1
ATOM 4584 O O . GLU A 1 569 ? 8.534 17.723 20.617 1.00 91.88 569 GLU A O 1
ATOM 4589 N N . GLY A 1 570 ? 8.003 19.864 21.039 1.00 87.75 570 GLY A N 1
ATOM 4590 C CA . GLY A 1 570 ? 7.709 20.239 19.657 1.00 87.75 570 GLY A CA 1
ATOM 4591 C C . GLY A 1 570 ? 6.240 20.101 19.249 1.00 87.75 570 GLY A C 1
ATOM 4592 O O . GLY A 1 570 ? 5.892 20.554 18.158 1.00 87.75 570 GLY A O 1
ATOM 4593 N N . ASP A 1 571 ? 5.378 19.532 20.099 1.00 93.19 571 ASP A N 1
ATOM 4594 C CA . ASP A 1 571 ? 3.927 19.640 19.919 1.00 93.19 571 ASP A CA 1
ATOM 4595 C C . ASP A 1 571 ? 3.476 21.097 20.080 1.00 93.19 571 ASP A C 1
ATOM 4597 O O . ASP A 1 571 ? 4.120 21.893 20.760 1.00 93.19 571 ASP A O 1
ATOM 4601 N N . LEU A 1 572 ? 2.369 21.470 19.448 1.00 92.50 572 LEU A N 1
ATOM 4602 C CA . LEU A 1 572 ? 1.889 22.846 19.404 1.00 92.50 572 LEU A CA 1
ATOM 4603 C C . LEU A 1 572 ? 0.654 23.020 20.282 1.00 92.50 572 LEU A C 1
ATOM 4605 O O . LEU A 1 572 ? -0.276 22.217 20.227 1.00 92.50 572 LEU A O 1
ATOM 4609 N N . VAL A 1 573 ? 0.638 24.098 21.060 1.00 92.44 573 VAL A N 1
ATOM 4610 C CA . VAL A 1 573 ? -0.521 24.551 21.829 1.00 92.44 573 VAL A CA 1
ATOM 4611 C C . VAL A 1 573 ? -1.326 25.482 20.933 1.00 92.44 573 VAL A C 1
ATOM 4613 O O . VAL A 1 573 ? -0.881 26.585 20.622 1.00 92.44 573 VAL A O 1
ATOM 4616 N N . TYR A 1 574 ? -2.506 25.047 20.510 1.00 91.62 574 TYR A N 1
ATOM 4617 C CA . TYR A 1 574 ? -3.402 25.823 19.659 1.00 91.62 574 TYR A CA 1
ATOM 4618 C C . TYR A 1 574 ? -4.652 26.263 20.408 1.00 91.62 574 TYR A C 1
ATOM 4620 O O . TYR A 1 574 ? -5.252 25.499 21.162 1.00 91.62 574 TYR A O 1
ATOM 4628 N N . ILE A 1 575 ? -5.072 27.494 20.144 1.00 90.31 575 ILE A N 1
ATOM 4629 C CA . ILE A 1 575 ? -6.347 28.044 20.592 1.00 90.31 575 ILE A CA 1
ATOM 4630 C C . ILE A 1 575 ? -7.337 27.876 19.449 1.00 90.31 575 ILE A C 1
ATOM 4632 O O . ILE A 1 575 ? -7.300 28.639 18.486 1.00 90.31 575 ILE A O 1
ATOM 4636 N N . VAL A 1 576 ? -8.174 26.847 19.525 1.00 89.12 576 VAL A N 1
ATOM 4637 C CA . VAL A 1 576 ? -9.270 26.644 18.568 1.00 89.12 576 VAL A CA 1
ATOM 4638 C C . VAL A 1 576 ? -10.370 27.651 18.891 1.00 89.12 576 VAL A C 1
ATOM 4640 O O . VAL A 1 576 ? -10.775 27.750 20.050 1.00 89.12 576 VAL A O 1
ATOM 4643 N N . LEU A 1 577 ? -10.831 28.410 17.896 1.00 87.00 577 LEU A N 1
ATOM 4644 C CA . LEU A 1 577 ? -11.898 29.391 18.098 1.00 87.00 577 LEU A CA 1
ATOM 4645 C C . LEU A 1 577 ? -13.181 28.706 18.587 1.00 87.00 577 LEU A C 1
ATOM 4647 O O . LEU A 1 577 ? -13.493 27.595 18.169 1.00 87.00 577 LEU A O 1
ATOM 4651 N N . GLY A 1 578 ? -13.892 29.330 19.523 1.00 84.06 578 GLY A N 1
ATOM 4652 C CA . GLY A 1 578 ? -15.116 28.781 20.114 1.00 84.06 578 GLY A CA 1
ATOM 4653 C C . GLY A 1 578 ? -14.894 27.652 21.128 1.00 84.06 578 GLY A C 1
ATOM 4654 O O . GLY A 1 578 ? -15.853 27.189 21.742 1.00 84.06 578 GLY A O 1
ATOM 4655 N N . SER A 1 579 ? -13.653 27.196 21.326 1.00 86.25 579 SER A N 1
ATOM 4656 C CA . SER A 1 579 ? -13.324 26.195 22.343 1.00 86.25 579 SER A CA 1
ATOM 4657 C C . SER A 1 579 ? -13.135 26.831 23.722 1.00 86.25 579 SER A C 1
ATOM 4659 O O . SER A 1 579 ? -12.469 27.859 23.869 1.00 86.25 579 SER A O 1
ATOM 4661 N N . SER A 1 580 ? -13.627 26.161 24.764 1.00 81.38 580 SER A N 1
ATOM 4662 C CA . SER A 1 580 ? -13.363 26.520 26.164 1.00 81.38 580 SER A CA 1
ATOM 4663 C C . SER A 1 580 ? -11.925 26.214 26.602 1.00 81.38 580 SER A C 1
ATOM 4665 O O . SER A 1 580 ? -11.502 26.659 27.668 1.00 81.38 580 SER A O 1
ATOM 4667 N N . VAL A 1 581 ? -11.174 25.460 25.788 1.00 87.12 581 VAL A N 1
ATOM 4668 C CA . VAL A 1 581 ? -9.832 24.954 26.106 1.00 87.12 581 VAL A CA 1
ATOM 4669 C C . VAL A 1 581 ? -8.870 25.021 24.917 1.00 87.12 581 VAL A C 1
ATOM 4671 O O . VAL A 1 581 ? -9.294 24.884 23.764 1.00 87.12 581 VAL A O 1
ATOM 4674 N N . PRO A 1 582 ? -7.557 25.162 25.167 1.00 91.19 582 PRO A N 1
ATOM 4675 C CA . PRO A 1 582 ? -6.529 24.866 24.176 1.00 91.19 582 PRO A CA 1
ATOM 4676 C C . PRO A 1 582 ? -6.518 23.393 23.743 1.00 91.19 582 PRO A C 1
ATOM 4678 O O . PRO A 1 582 ? -6.888 22.496 24.500 1.00 91.19 582 PRO A O 1
ATOM 4681 N N . TYR A 1 583 ? -5.979 23.135 22.556 1.00 93.00 583 TYR A N 1
ATOM 4682 C CA . TYR A 1 583 ? -5.704 21.797 22.039 1.00 93.00 583 TYR A CA 1
ATOM 4683 C C . TYR A 1 583 ? -4.214 21.605 21.772 1.00 93.00 583 TYR A C 1
ATOM 4685 O O . TYR A 1 583 ? -3.526 22.516 21.310 1.00 93.00 583 TYR A O 1
ATOM 4693 N N . ILE A 1 584 ? -3.724 20.394 22.029 1.00 93.75 584 ILE A N 1
ATOM 4694 C CA . ILE A 1 584 ? -2.384 19.970 21.634 1.00 93.75 584 ILE A CA 1
ATOM 4695 C C . ILE A 1 584 ? -2.465 19.311 20.265 1.00 93.75 584 ILE A C 1
ATOM 4697 O O . ILE A 1 584 ? -3.166 18.312 20.071 1.00 93.75 584 ILE A O 1
ATOM 4701 N N . LEU A 1 585 ? -1.720 19.876 19.323 1.00 92.25 585 LEU A N 1
ATOM 4702 C CA . LEU A 1 585 ? -1.645 19.425 17.944 1.00 92.25 585 LEU A CA 1
ATOM 4703 C C . LEU A 1 585 ? -0.206 19.074 17.596 1.00 92.25 585 LEU A C 1
ATOM 4705 O O . LEU A 1 585 ? 0.716 19.849 17.845 1.00 92.25 585 LEU A O 1
ATOM 4709 N N . ARG A 1 586 ? -0.012 17.916 16.973 1.00 90.31 586 ARG A N 1
ATOM 4710 C CA . ARG A 1 586 ? 1.296 17.496 16.476 1.00 90.31 586 ARG A CA 1
ATOM 4711 C C . ARG A 1 586 ? 1.400 17.813 14.987 1.00 90.31 586 ARG A C 1
ATOM 4713 O O . ARG A 1 586 ? 0.612 17.268 14.212 1.00 90.31 586 ARG A O 1
ATOM 4720 N N . PRO A 1 587 ? 2.357 18.650 14.556 1.00 83.25 587 PRO A N 1
ATOM 4721 C CA . PRO A 1 587 ? 2.607 18.871 13.136 1.00 83.25 587 PRO A CA 1
ATOM 4722 C C . PRO A 1 587 ? 3.008 17.562 12.457 1.00 83.25 587 PRO A C 1
ATOM 4724 O O . PRO A 1 587 ? 3.912 16.868 12.934 1.00 83.25 587 PRO A O 1
ATOM 4727 N N . ARG A 1 588 ? 2.381 17.231 11.326 1.00 72.00 588 ARG A N 1
ATOM 4728 C CA . ARG A 1 588 ? 2.845 16.123 10.489 1.00 72.00 588 ARG A CA 1
ATOM 4729 C C . ARG A 1 588 ? 4.084 16.572 9.719 1.00 72.00 588 ARG A C 1
ATOM 4731 O O . ARG A 1 588 ? 4.084 17.616 9.076 1.00 72.00 588 ARG A O 1
ATOM 4738 N N . ARG A 1 589 ? 5.157 15.789 9.809 1.00 56.94 589 ARG A N 1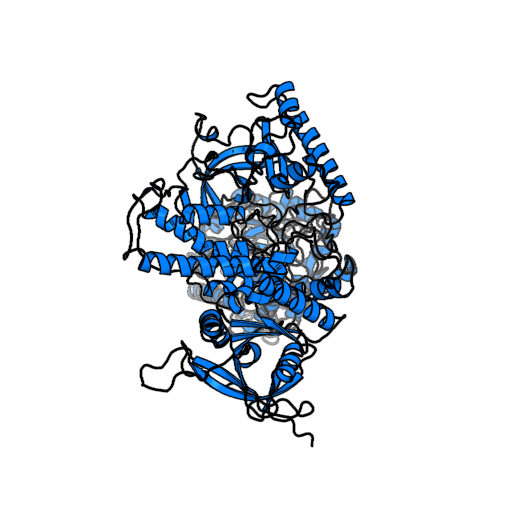
ATOM 4739 C CA . ARG A 1 589 ? 6.398 16.006 9.055 1.00 56.94 589 ARG A CA 1
ATOM 4740 C C . ARG A 1 589 ? 6.482 14.935 7.960 1.00 56.94 589 ARG A C 1
ATOM 4742 O O . ARG A 1 589 ? 6.232 13.772 8.257 1.00 56.94 589 ARG A O 1
ATOM 4749 N N . GLY A 1 590 ? 6.813 15.319 6.723 1.00 44.38 590 GLY A N 1
ATOM 4750 C CA . GLY A 1 590 ? 7.104 14.378 5.624 1.00 44.38 590 GLY A CA 1
ATOM 4751 C C . GLY A 1 590 ? 5.934 13.977 4.710 1.00 44.38 590 GLY A C 1
ATOM 4752 O O . GLY A 1 590 ? 5.967 12.891 4.131 1.00 44.38 590 GLY A O 1
ATOM 4753 N N . THR A 1 591 ? 4.892 14.804 4.590 1.00 41.75 591 THR A N 1
ATOM 4754 C CA . THR A 1 591 ? 3.870 14.681 3.536 1.00 41.75 591 THR A CA 1
ATOM 4755 C C . THR A 1 591 ? 3.638 16.043 2.886 1.00 41.75 591 THR A C 1
ATOM 4757 O O . THR A 1 591 ? 3.498 17.013 3.625 1.00 41.75 591 THR A O 1
ATOM 4760 N N . ASP A 1 592 ? 3.486 16.091 1.555 1.00 40.50 592 ASP A N 1
ATOM 4761 C CA . ASP A 1 592 ? 3.234 17.301 0.737 1.00 40.50 592 ASP A CA 1
ATOM 4762 C C . ASP A 1 592 ? 2.000 18.144 1.183 1.00 40.50 592 ASP A C 1
ATOM 4764 O O . ASP A 1 592 ? 1.763 19.243 0.685 1.00 40.50 592 ASP A O 1
ATOM 4768 N N . GLU A 1 593 ? 1.197 17.651 2.134 1.00 49.44 593 GLU A N 1
ATOM 4769 C CA . GLU A 1 593 ? 0.036 18.328 2.718 1.00 49.44 593 GLU A CA 1
ATOM 4770 C C . GLU A 1 593 ? 0.328 18.809 4.151 1.00 49.44 593 GLU A C 1
ATOM 4772 O O . GLU A 1 593 ? 0.584 18.003 5.051 1.00 49.44 593 GLU A O 1
ATOM 4777 N N . GLN A 1 594 ? 0.243 20.126 4.380 1.00 60.78 594 GLN A N 1
ATOM 4778 C CA . GLN A 1 594 ? 0.302 20.728 5.716 1.00 60.78 594 GLN A CA 1
ATOM 4779 C C . GLN A 1 594 ? -0.899 20.252 6.543 1.00 60.78 594 GLN A C 1
ATOM 4781 O O . GLN A 1 594 ? -2.043 20.576 6.228 1.00 60.78 594 GLN A O 1
ATOM 4786 N N . GLY A 1 595 ? -0.650 19.476 7.598 1.00 76.44 595 GLY A N 1
ATOM 4787 C CA . GLY A 1 595 ? -1.713 18.991 8.468 1.00 76.44 595 GLY A CA 1
ATOM 4788 C C . GLY A 1 595 ? -1.237 18.622 9.867 1.00 76.44 595 GLY A C 1
ATOM 4789 O O . GLY A 1 595 ? -0.044 18.426 10.118 1.00 76.44 595 GLY A O 1
ATOM 4790 N N . PHE A 1 596 ? -2.191 18.518 10.785 1.00 85.31 596 PHE A N 1
ATOM 4791 C CA . PHE A 1 596 ? -1.961 18.204 12.191 1.00 85.31 596 PHE A CA 1
ATOM 4792 C C . PHE A 1 596 ? -2.589 16.866 12.577 1.00 85.31 596 PHE A C 1
ATOM 4794 O O . PHE A 1 596 ? -3.636 16.484 12.060 1.00 85.31 596 PHE A O 1
ATOM 4801 N N . THR A 1 597 ? -1.960 16.182 13.528 1.00 88.31 597 THR A N 1
ATOM 4802 C CA . THR A 1 597 ? -2.576 15.099 14.300 1.00 88.31 597 THR A CA 1
ATOM 4803 C C . THR A 1 597 ? -3.081 15.672 15.621 1.00 88.31 597 THR A C 1
ATOM 4805 O O . THR A 1 597 ? -2.351 16.381 16.319 1.00 88.31 597 THR A O 1
ATOM 4808 N N . LEU A 1 598 ? -4.326 15.357 15.976 1.00 91.00 598 LEU A N 1
ATOM 4809 C CA . LEU A 1 598 ? -4.925 15.743 17.252 1.00 91.00 598 LEU A CA 1
ATOM 4810 C C . LEU A 1 598 ? -4.376 14.857 18.378 1.00 91.00 598 LEU A C 1
ATOM 4812 O O . LEU A 1 598 ? -4.581 13.642 18.375 1.00 91.00 598 LEU A O 1
ATOM 4816 N N . ILE A 1 599 ? -3.702 15.465 19.357 1.00 91.12 599 ILE A N 1
ATOM 4817 C CA . ILE A 1 599 ? -3.295 14.774 20.588 1.00 91.12 599 ILE A CA 1
ATOM 4818 C C . ILE A 1 599 ? -4.443 14.818 21.603 1.00 91.12 599 ILE A C 1
ATOM 4820 O O . ILE A 1 599 ? -4.800 13.791 22.172 1.00 91.12 599 ILE A O 1
ATOM 4824 N N . GLY A 1 600 ? -5.063 15.990 21.772 1.00 89.69 600 GLY A N 1
ATOM 4825 C CA . GLY A 1 600 ? -6.267 16.192 22.582 1.00 89.69 600 GLY A CA 1
ATOM 4826 C C . GLY A 1 600 ? -6.268 17.536 23.313 1.00 89.69 600 GLY A C 1
ATOM 4827 O O . GLY A 1 600 ? -5.389 18.371 23.107 1.00 89.69 600 GLY A O 1
ATOM 4828 N N . GLU A 1 601 ? -7.265 17.752 24.163 1.00 89.56 601 GLU A N 1
ATOM 4829 C CA . GLU A 1 601 ? -7.443 18.996 24.925 1.00 89.56 601 GLU A CA 1
ATOM 4830 C C . GLU A 1 601 ? -6.340 19.219 25.963 1.00 89.56 601 GLU A C 1
ATOM 4832 O O . GLU A 1 601 ? -5.882 18.266 26.597 1.00 89.56 601 GLU A O 1
ATOM 4837 N N . ALA A 1 602 ? -5.992 20.474 26.233 1.00 88.94 602 ALA A N 1
ATOM 4838 C CA . ALA A 1 602 ? -5.065 20.865 27.287 1.00 88.94 602 ALA A CA 1
ATOM 4839 C C . ALA A 1 602 ? -5.624 21.974 28.180 1.00 88.94 602 ALA A C 1
ATOM 4841 O O . ALA A 1 602 ? -6.455 22.776 27.781 1.00 88.94 602 ALA A O 1
ATOM 4842 N N . TYR A 1 603 ? -5.099 22.037 29.398 1.00 86.62 603 TYR A N 1
ATOM 4843 C CA . TYR A 1 603 ? -5.217 23.186 30.282 1.00 86.62 603 TYR A CA 1
ATOM 4844 C C . TYR A 1 603 ? -3.914 23.974 30.235 1.00 86.62 603 TYR A C 1
ATOM 4846 O O . TYR A 1 603 ? -2.847 23.378 30.390 1.00 86.62 603 TYR A O 1
ATOM 4854 N N . VAL A 1 604 ? -3.984 25.296 30.088 1.00 83.38 604 VAL A N 1
ATOM 4855 C CA . VAL A 1 604 ? -2.800 26.164 30.119 1.00 83.38 604 VAL A CA 1
ATOM 4856 C C . VAL A 1 604 ? -3.043 27.327 31.059 1.00 83.38 604 VAL A C 1
ATOM 4858 O O . VAL A 1 604 ? -3.971 28.112 30.889 1.00 83.38 604 VAL A O 1
ATOM 4861 N N . GLN A 1 605 ? -2.195 27.447 32.073 1.00 77.81 605 GLN A N 1
ATOM 4862 C CA . GLN A 1 605 ? -2.362 28.471 33.090 1.00 77.81 605 GLN A CA 1
ATOM 4863 C C . GLN A 1 605 ? -2.222 29.876 32.488 1.00 77.81 605 GLN A C 1
ATOM 4865 O O . GLN A 1 605 ? -1.247 30.172 31.804 1.00 77.81 605 GLN A O 1
ATOM 4870 N N . GLY A 1 606 ? -3.167 30.759 32.822 1.00 74.31 606 GLY A N 1
ATOM 4871 C CA . GLY A 1 606 ? -3.104 32.186 32.486 1.00 74.31 606 GLY A CA 1
ATOM 4872 C C . GLY A 1 606 ? -3.723 32.579 31.144 1.00 74.31 606 GLY A C 1
ATOM 4873 O O . GLY A 1 606 ? -3.629 33.748 30.793 1.00 74.31 606 GLY A O 1
ATOM 4874 N N . ILE A 1 607 ? -4.342 31.639 30.418 1.00 79.56 607 ILE A N 1
ATOM 4875 C CA . ILE A 1 607 ? -5.008 31.916 29.129 1.00 79.56 607 ILE A CA 1
ATOM 4876 C C . ILE A 1 607 ? -6.401 31.291 28.981 1.00 79.56 607 ILE A C 1
ATOM 4878 O O . ILE A 1 607 ? -6.927 31.119 27.880 1.00 79.56 607 ILE A O 1
ATOM 4882 N N . MET A 1 608 ? -6.986 30.874 30.097 1.00 80.06 608 MET A N 1
ATOM 4883 C CA . MET A 1 608 ? -8.208 30.079 30.105 1.00 80.06 608 MET A CA 1
ATOM 4884 C C . MET A 1 608 ? -9.502 30.907 29.995 1.00 80.06 608 MET A C 1
ATOM 4886 O O . MET A 1 608 ? -10.564 30.339 29.762 1.00 80.06 608 MET A O 1
ATOM 4890 N N . ASN A 1 609 ? -9.427 32.233 30.123 1.00 80.00 609 ASN A N 1
ATOM 4891 C CA . ASN A 1 609 ? -10.564 33.161 30.133 1.00 80.00 609 ASN A CA 1
ATOM 4892 C C . ASN A 1 609 ? -10.498 34.163 28.964 1.00 80.00 609 ASN A C 1
ATOM 4894 O O . ASN A 1 609 ? -10.907 35.313 29.100 1.00 80.00 609 ASN A O 1
ATOM 4898 N N . GLY A 1 610 ? -9.933 33.742 27.828 1.00 76.25 610 GLY A N 1
ATOM 4899 C CA . GLY A 1 610 ? -9.831 34.562 26.618 1.00 76.25 610 GLY A CA 1
ATOM 4900 C C . GLY A 1 610 ? -8.587 35.453 26.545 1.00 76.25 610 GLY A C 1
ATOM 4901 O O . GLY A 1 610 ? -8.382 36.114 25.529 1.00 76.25 610 GLY A O 1
ATOM 4902 N N . GLU A 1 611 ? -7.692 35.418 27.542 1.00 83.56 611 GLU A N 1
ATOM 4903 C CA . GLU A 1 611 ? -6.475 36.247 27.561 1.00 83.56 611 GLU A CA 1
ATOM 4904 C C . GLU A 1 611 ? -5.563 35.966 26.347 1.00 83.56 611 GLU A C 1
ATOM 4906 O O . GLU A 1 611 ? -4.856 36.853 25.869 1.00 83.56 611 GLU A O 1
ATOM 4911 N N . ALA A 1 612 ? -5.609 34.749 25.783 1.00 73.25 612 ALA A N 1
ATOM 4912 C CA . ALA A 1 612 ? -4.883 34.412 24.556 1.00 73.25 612 ALA A CA 1
ATOM 4913 C C . ALA A 1 612 ? -5.349 35.212 23.321 1.00 73.25 612 ALA A C 1
ATOM 4915 O O . ALA A 1 612 ? -4.561 35.427 22.391 1.00 73.25 612 ALA A O 1
ATOM 4916 N N . LEU A 1 613 ? -6.608 35.660 23.285 1.00 75.19 613 LEU A N 1
ATOM 4917 C CA . LEU A 1 613 ? -7.159 36.424 22.164 1.00 75.19 613 LEU A CA 1
ATOM 4918 C C . LEU A 1 613 ? -6.723 37.897 22.184 1.00 75.19 613 LEU A C 1
ATOM 4920 O O . LEU A 1 613 ? -6.592 38.484 21.113 1.00 75.19 613 LE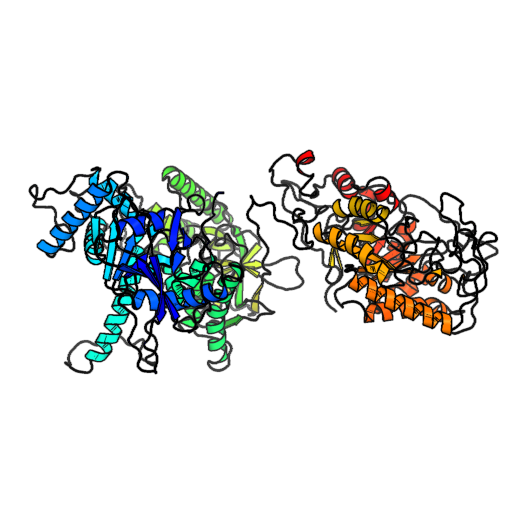U A O 1
ATOM 4924 N N . GLU A 1 614 ? -6.407 38.461 23.355 1.00 73.44 614 GLU A N 1
ATOM 4925 C CA . GLU A 1 614 ? -6.088 39.891 23.546 1.00 73.44 614 GLU A CA 1
ATOM 4926 C C . GLU A 1 614 ? -4.628 40.279 23.233 1.00 73.44 614 GLU A C 1
ATOM 4928 O O . GLU A 1 614 ? -4.273 41.458 23.176 1.00 73.44 614 GLU A O 1
ATOM 4933 N N . ILE A 1 615 ? -3.744 39.303 23.025 1.00 71.00 615 ILE A N 1
ATOM 4934 C CA . ILE A 1 615 ? -2.332 39.559 22.709 1.00 71.00 615 ILE A CA 1
ATOM 4935 C C . ILE A 1 615 ? -2.254 40.151 21.280 1.00 71.00 615 ILE A C 1
ATOM 4937 O O . ILE A 1 615 ? -2.786 39.558 20.350 1.00 71.00 615 ILE A O 1
ATOM 4941 N N . ASN A 1 616 ? -1.588 41.300 21.081 1.00 48.16 616 ASN A N 1
ATOM 4942 C CA . ASN A 1 616 ? -1.724 42.176 19.888 1.00 48.16 616 ASN A CA 1
ATOM 4943 C C . ASN A 1 616 ? -0.843 41.855 18.648 1.00 48.16 616 ASN A C 1
ATOM 4945 O O . ASN A 1 616 ? -0.849 42.614 17.681 1.00 48.16 616 ASN A O 1
ATOM 4949 N N . SER A 1 617 ? -0.071 40.766 18.628 1.00 49.50 617 SER A N 1
ATOM 4950 C CA . SER A 1 617 ? 0.870 40.426 17.537 1.00 49.50 617 SER A CA 1
ATOM 4951 C C . SER A 1 617 ? 0.508 39.129 16.778 1.00 49.50 617 SER A C 1
ATOM 4953 O O . SER A 1 617 ? 1.168 38.116 17.005 1.00 49.50 617 SER A O 1
ATOM 4955 N N . TRP A 1 618 ? -0.549 39.084 15.944 1.00 50.84 618 TRP A N 1
ATOM 4956 C CA . TRP A 1 618 ? -1.004 37.796 15.360 1.00 50.84 618 TRP A CA 1
ATOM 4957 C C . TRP A 1 618 ? -1.565 37.855 13.938 1.00 50.84 618 TRP A C 1
ATOM 4959 O O . TRP A 1 618 ? -2.116 38.862 13.502 1.00 50.84 618 TRP A O 1
ATOM 4969 N N . SER A 1 619 ? -1.475 36.699 13.273 1.00 48.00 619 SER A N 1
ATOM 4970 C CA . SER A 1 619 ? -2.286 36.291 12.120 1.00 48.00 619 SER A CA 1
ATOM 4971 C C . SER A 1 619 ? -3.097 35.046 12.516 1.00 48.00 619 SER A C 1
ATOM 4973 O O . SER A 1 619 ? -2.571 34.169 13.202 1.00 48.00 619 SER A O 1
ATOM 4975 N N . PHE A 1 620 ? -4.383 34.999 12.155 1.00 60.53 620 PHE A N 1
ATOM 4976 C CA . PHE A 1 620 ? -5.213 33.790 12.259 1.00 60.53 620 PHE A CA 1
ATOM 4977 C C . PHE A 1 620 ? -4.875 32.837 11.107 1.00 60.53 620 PHE A C 1
ATOM 4979 O O . PHE A 1 620 ? -4.441 33.298 10.049 1.00 60.53 620 PHE A O 1
ATOM 4986 N N . GLY A 1 621 ? -5.069 31.532 11.304 1.00 60.97 621 GLY A N 1
ATOM 4987 C CA . GLY A 1 621 ? -4.842 30.545 10.253 1.00 60.97 621 GLY A CA 1
ATOM 4988 C C . GLY A 1 621 ? -5.707 29.300 10.398 1.00 60.97 621 GLY A C 1
ATOM 4989 O O . GLY A 1 621 ? -6.103 28.917 11.501 1.00 60.97 621 GLY A O 1
ATOM 4990 N N . ASP A 1 622 ? -5.957 28.661 9.260 1.00 67.06 622 ASP A N 1
ATOM 4991 C CA . ASP A 1 622 ? -6.687 27.402 9.180 1.00 67.06 622 ASP A CA 1
ATOM 4992 C C . ASP A 1 622 ? -5.834 26.252 9.735 1.00 67.06 622 ASP A C 1
ATOM 4994 O O . ASP A 1 622 ? -4.697 26.013 9.318 1.00 67.06 622 ASP A O 1
ATOM 4998 N N . ILE A 1 623 ? -6.400 25.502 10.674 1.00 72.31 623 ILE A N 1
ATOM 4999 C CA . ILE A 1 623 ? -5.842 24.282 11.252 1.00 72.31 623 ILE A CA 1
ATOM 5000 C C . ILE A 1 623 ? -6.473 23.098 10.531 1.00 72.31 623 ILE A C 1
ATOM 5002 O O . ILE A 1 623 ? -7.604 22.716 10.818 1.00 72.31 623 ILE A O 1
ATOM 5006 N N . SER A 1 624 ? -5.730 22.470 9.624 1.00 67.25 624 SER A N 1
ATOM 5007 C CA . SER A 1 624 ? -6.199 21.263 8.939 1.00 67.25 624 SER A CA 1
ATOM 5008 C C . SER A 1 624 ? -5.735 19.996 9.668 1.00 67.25 624 SER A C 1
ATOM 5010 O O . SER A 1 624 ? -4.543 19.694 9.723 1.00 67.25 624 SER A O 1
ATOM 5012 N N . ILE A 1 625 ? -6.665 19.238 10.246 1.00 68.62 625 ILE A N 1
ATOM 5013 C CA . ILE A 1 625 ? -6.428 17.931 10.866 1.00 68.62 625 ILE A CA 1
ATOM 5014 C C . ILE A 1 625 ? -6.679 16.848 9.804 1.00 68.62 625 ILE A C 1
ATOM 5016 O O . ILE A 1 625 ? -7.821 16.491 9.501 1.00 68.62 625 ILE A O 1
ATOM 5020 N N . ARG A 1 626 ? -5.592 16.323 9.223 1.00 64.00 626 ARG A N 1
ATOM 5021 C CA . ARG A 1 626 ? -5.623 15.357 8.108 1.00 64.00 626 ARG A CA 1
ATOM 5022 C C . ARG A 1 626 ? -4.948 14.055 8.485 1.00 64.00 626 ARG A C 1
ATOM 5024 O O . ARG A 1 626 ? -3.766 14.049 8.828 1.00 64.00 626 ARG A O 1
ATOM 5031 N N . GLU A 1 627 ? -5.641 12.935 8.299 1.00 59.16 627 GLU A N 1
ATOM 5032 C CA . GLU A 1 627 ? -5.066 11.593 8.428 1.00 59.16 627 GLU A CA 1
ATOM 5033 C C . GLU A 1 627 ? -5.588 10.697 7.299 1.00 59.16 627 GLU A C 1
ATOM 5035 O O . GLU A 1 627 ? -6.734 10.835 6.893 1.00 59.16 627 GLU A O 1
ATOM 5040 N N . LYS A 1 628 ? -4.760 9.787 6.777 1.00 46.28 628 LYS A N 1
ATOM 5041 C CA . LYS A 1 628 ? -5.233 8.618 6.016 1.00 46.28 628 LYS A CA 1
ATOM 5042 C C . LYS A 1 628 ? -5.296 7.456 7.014 1.00 46.28 628 LYS A C 1
ATOM 5044 O O . LYS A 1 628 ? -4.359 7.361 7.805 1.00 46.28 628 LYS A O 1
ATOM 5049 N N . PRO A 1 629 ? -6.336 6.603 7.011 1.00 39.97 629 PRO A N 1
ATOM 5050 C CA . PRO A 1 629 ? -6.388 5.456 7.913 1.00 39.97 629 PRO A CA 1
ATOM 5051 C C . PRO A 1 629 ? -5.184 4.561 7.642 1.00 39.97 629 PRO A C 1
ATOM 5053 O O . PRO A 1 629 ? -4.961 4.188 6.484 1.00 39.97 629 PRO A O 1
ATOM 5056 N N . ALA A 1 630 ? -4.406 4.227 8.668 1.00 36.31 630 ALA A N 1
ATOM 5057 C CA . ALA A 1 630 ? -3.525 3.081 8.559 1.00 36.31 630 ALA A CA 1
ATOM 5058 C C . ALA A 1 630 ? -4.375 1.804 8.781 1.00 36.31 630 ALA A C 1
ATOM 5060 O O . ALA A 1 630 ? -5.536 1.836 9.189 1.00 36.31 630 ALA A O 1
ATOM 5061 N N . PHE A 1 631 ? -3.859 0.661 8.368 1.00 34.06 631 PHE A N 1
ATOM 5062 C CA . PHE A 1 631 ? -4.514 -0.640 8.478 1.00 34.06 631 PHE A CA 1
ATOM 5063 C C . PHE A 1 631 ? -3.955 -1.324 9.739 1.00 34.06 631 PHE A C 1
ATOM 5065 O O . PHE A 1 631 ? -2.736 -1.395 9.868 1.00 34.06 631 PHE A O 1
ATOM 5072 N N . THR A 1 632 ? -4.769 -1.912 10.632 1.00 41.50 632 THR A N 1
ATOM 5073 C CA . THR A 1 632 ? -4.239 -2.827 11.673 1.00 41.50 632 THR A CA 1
ATOM 5074 C C . THR A 1 632 ? -4.988 -4.158 11.751 1.00 41.50 632 THR A C 1
ATOM 5076 O O . THR A 1 632 ? -6.211 -4.241 11.848 1.00 41.50 632 THR A O 1
ATOM 5079 N N . ALA A 1 633 ? -4.203 -5.233 11.675 1.00 35.62 633 ALA A N 1
ATOM 5080 C CA . ALA A 1 633 ? -4.614 -6.626 11.685 1.00 35.62 633 ALA A CA 1
ATOM 5081 C C . ALA A 1 633 ? -4.484 -7.260 13.081 1.00 35.62 633 ALA A C 1
ATOM 5083 O O . ALA A 1 633 ? -3.486 -7.071 13.769 1.00 35.62 633 ALA A O 1
ATOM 5084 N N . ASP A 1 634 ? -5.457 -8.101 13.436 1.00 42.28 634 ASP A N 1
ATOM 5085 C CA . ASP A 1 634 ? -5.459 -9.047 14.561 1.00 42.28 634 ASP A CA 1
ATOM 5086 C C . ASP A 1 634 ? -4.145 -9.867 14.629 1.00 42.28 634 ASP A C 1
ATOM 5088 O O . ASP A 1 634 ? -3.888 -10.720 13.775 1.00 42.28 634 ASP A O 1
ATOM 5092 N N . HIS A 1 635 ? -3.307 -9.614 15.643 1.00 46.88 635 HIS A N 1
ATOM 5093 C CA . HIS A 1 635 ? -1.917 -10.098 15.748 1.00 46.88 635 HIS A CA 1
ATOM 5094 C C . HIS A 1 635 ? -1.731 -11.630 15.810 1.00 46.88 635 HIS A C 1
ATOM 5096 O O . HIS A 1 635 ? -0.597 -12.109 15.752 1.00 46.88 635 HIS A O 1
ATOM 5102 N N . HIS A 1 636 ? -2.809 -12.418 15.893 1.00 55.53 636 HIS A N 1
ATOM 5103 C CA . HIS A 1 636 ? -2.750 -13.888 15.872 1.00 55.53 636 HIS A CA 1
ATOM 5104 C C . HIS A 1 636 ? -3.266 -14.523 14.573 1.00 55.53 636 HIS A C 1
ATOM 5106 O O . HIS A 1 636 ? -3.219 -15.748 14.430 1.00 55.53 636 HIS A O 1
ATOM 5112 N N . LYS A 1 637 ? -3.755 -13.730 13.613 1.00 65.12 637 LYS A N 1
ATOM 5113 C CA . LYS A 1 637 ? -4.209 -14.240 12.315 1.00 65.12 637 LYS A CA 1
ATOM 5114 C C . LYS A 1 637 ? -3.110 -14.084 11.272 1.00 65.12 637 LYS A C 1
ATOM 5116 O O . LYS A 1 637 ? -2.652 -12.984 10.989 1.00 65.12 637 LYS A O 1
ATOM 5121 N N . ASN A 1 638 ? -2.728 -15.196 10.647 1.00 75.75 638 ASN A N 1
ATOM 5122 C CA . ASN A 1 638 ? -1.921 -15.158 9.432 1.00 75.75 638 ASN A CA 1
ATOM 5123 C C . ASN A 1 638 ? -2.822 -14.724 8.269 1.00 75.75 638 ASN A C 1
ATOM 5125 O O . ASN A 1 638 ? -3.521 -15.550 7.678 1.00 75.75 638 ASN A O 1
ATOM 5129 N N . LEU A 1 639 ? -2.882 -13.417 8.027 1.00 77.31 639 LEU A N 1
ATOM 5130 C CA . LEU A 1 639 ? -3.722 -12.852 6.981 1.00 77.31 639 LEU A CA 1
ATOM 5131 C C . LEU A 1 639 ? -3.235 -13.294 5.603 1.00 77.31 639 LEU A C 1
ATOM 5133 O O . LEU A 1 639 ? -2.039 -13.270 5.318 1.00 77.31 639 LEU A O 1
ATOM 5137 N N . ALA A 1 640 ? -4.175 -13.680 4.744 1.00 83.56 640 ALA A N 1
ATOM 5138 C CA . ALA A 1 640 ? -3.887 -13.939 3.343 1.00 83.56 640 ALA A CA 1
ATOM 5139 C C . ALA A 1 640 ? -3.692 -12.613 2.597 1.00 83.56 640 ALA A C 1
ATOM 5141 O O . ALA A 1 640 ? -4.397 -11.638 2.858 1.00 83.56 640 ALA A O 1
ATOM 5142 N N . SER A 1 641 ? -2.760 -12.593 1.652 1.00 85.00 641 SER A N 1
ATOM 5143 C CA . SER A 1 641 ? -2.617 -11.495 0.706 1.00 85.00 641 SER A CA 1
ATOM 5144 C C . SER A 1 641 ? -3.869 -11.395 -0.174 1.00 85.00 641 SER A C 1
ATOM 5146 O O . SER A 1 641 ? -4.291 -12.413 -0.728 1.00 85.00 641 SER A O 1
ATOM 5148 N N . PRO A 1 642 ? -4.470 -10.204 -0.334 1.00 79.25 642 PRO A N 1
ATOM 5149 C CA . PRO A 1 642 ? -5.674 -10.034 -1.144 1.00 79.25 642 PRO A CA 1
ATOM 5150 C C . PRO A 1 642 ? -5.398 -10.037 -2.657 1.00 79.25 642 PRO A C 1
ATOM 5152 O O . PRO A 1 642 ? -6.342 -10.089 -3.438 1.00 79.25 642 PRO A O 1
ATOM 5155 N N . ALA A 1 643 ? -4.131 -9.971 -3.088 1.00 75.75 643 ALA A N 1
ATOM 5156 C CA . ALA A 1 643 ? -3.771 -9.804 -4.500 1.00 75.75 643 ALA A CA 1
ATOM 5157 C C . ALA A 1 643 ? -3.927 -11.080 -5.351 1.00 75.75 643 ALA A C 1
ATOM 5159 O O . ALA A 1 643 ? -3.895 -11.005 -6.575 1.00 75.75 643 ALA A O 1
ATOM 5160 N N . VAL A 1 644 ? -4.072 -12.255 -4.728 1.00 83.00 644 VAL A N 1
ATOM 5161 C CA . VAL A 1 644 ? -4.100 -13.555 -5.418 1.00 83.00 644 VAL A CA 1
ATOM 5162 C C . VAL A 1 644 ? -5.186 -14.478 -4.858 1.00 83.00 644 VAL A C 1
ATOM 5164 O O . VAL A 1 644 ? -5.524 -14.388 -3.678 1.00 83.00 644 VAL A O 1
ATOM 5167 N N . PRO A 1 645 ? -5.727 -15.412 -5.668 1.00 76.94 645 PRO A N 1
ATOM 5168 C CA . PRO A 1 645 ? -6.812 -16.303 -5.244 1.00 76.94 645 PRO A CA 1
ATOM 5169 C C . PRO A 1 645 ? -6.348 -17.478 -4.365 1.00 76.94 645 PRO A C 1
ATOM 5171 O O . PRO A 1 645 ? -7.179 -18.245 -3.877 1.00 76.94 645 PRO A O 1
ATOM 5174 N N . TYR A 1 646 ? -5.038 -17.662 -4.185 1.00 83.62 646 TYR A N 1
ATOM 5175 C CA . TYR A 1 646 ? -4.455 -18.701 -3.338 1.00 83.62 646 TYR A CA 1
ATOM 5176 C C . TYR A 1 646 ? -3.843 -18.105 -2.070 1.00 83.62 646 TYR A C 1
ATOM 5178 O O . TYR A 1 646 ? -3.473 -16.936 -2.011 1.00 83.62 646 TYR A O 1
ATOM 5186 N N . PHE A 1 647 ? -3.699 -18.931 -1.036 1.00 88.00 647 PHE A N 1
ATOM 5187 C CA . PHE A 1 647 ? -3.129 -18.476 0.224 1.00 88.00 647 PHE A CA 1
ATOM 5188 C C . PHE A 1 647 ? -1.625 -18.192 0.098 1.00 88.00 647 PHE A C 1
ATOM 5190 O O . PHE A 1 647 ? -0.829 -19.086 -0.189 1.00 88.00 647 PHE A O 1
ATOM 5197 N N . THR A 1 648 ? -1.236 -16.961 0.408 1.00 89.94 648 THR A N 1
ATOM 5198 C CA . THR A 1 648 ? 0.128 -16.566 0.772 1.00 89.94 648 THR A CA 1
ATOM 5199 C C . THR A 1 648 ? 0.031 -15.480 1.848 1.00 89.94 648 THR A C 1
ATOM 5201 O O . THR A 1 648 ? -0.891 -14.666 1.768 1.00 89.94 648 THR A O 1
ATOM 5204 N N . PRO A 1 649 ? 0.892 -15.462 2.881 1.00 88.56 649 PRO A N 1
ATOM 5205 C CA . PRO A 1 649 ? 0.839 -14.440 3.923 1.00 88.56 649 PRO A CA 1
ATOM 5206 C C . PRO A 1 649 ? 0.955 -13.021 3.363 1.00 88.56 649 PRO A C 1
ATOM 5208 O O . PRO A 1 649 ? 1.858 -12.747 2.567 1.00 88.56 649 PRO A O 1
ATOM 5211 N N . LEU A 1 650 ? 0.085 -12.122 3.829 1.00 87.19 650 LEU A N 1
ATOM 5212 C CA . LEU A 1 650 ? 0.214 -10.681 3.619 1.00 87.19 650 LEU A CA 1
ATOM 5213 C C . LEU A 1 650 ? 1.592 -10.221 4.114 1.00 87.19 650 LEU A C 1
ATOM 5215 O O . LEU A 1 650 ? 1.996 -10.572 5.223 1.00 87.19 650 LEU A O 1
ATOM 5219 N N . GLN A 1 651 ? 2.312 -9.453 3.296 1.00 89.62 651 GLN A N 1
ATOM 5220 C CA . GLN A 1 651 ? 3.603 -8.866 3.659 1.00 89.62 651 GLN A CA 1
ATOM 5221 C C . GLN A 1 651 ? 3.405 -7.381 3.953 1.00 89.62 651 GLN A C 1
ATOM 5223 O O . GLN A 1 651 ? 3.293 -6.574 3.031 1.00 89.62 651 GLN A O 1
ATOM 5228 N N . ASP A 1 652 ? 3.335 -7.034 5.234 1.00 84.19 652 ASP A N 1
ATOM 5229 C CA . ASP A 1 652 ? 3.204 -5.650 5.676 1.00 84.19 652 ASP A CA 1
ATOM 5230 C C . ASP A 1 652 ? 4.102 -5.388 6.901 1.00 84.19 652 ASP A C 1
ATOM 5232 O O . ASP A 1 652 ? 3.876 -5.986 7.961 1.00 84.19 652 ASP A O 1
ATOM 5236 N N . PRO A 1 653 ? 5.172 -4.583 6.761 1.00 89.19 653 PRO A N 1
ATOM 5237 C CA . PRO A 1 653 ? 5.664 -3.988 5.510 1.00 89.19 653 PRO A CA 1
ATOM 5238 C C . PRO A 1 653 ? 6.182 -5.056 4.516 1.00 89.19 653 PRO A C 1
ATOM 5240 O O . PRO A 1 653 ? 6.364 -6.219 4.898 1.00 89.19 653 PRO A O 1
ATOM 5243 N N . PRO A 1 654 ? 6.457 -4.708 3.243 1.00 93.50 654 PRO A N 1
ATOM 5244 C CA . PRO A 1 654 ? 7.086 -5.636 2.305 1.00 93.50 654 PRO A CA 1
ATOM 5245 C C . PRO A 1 654 ? 8.505 -6.039 2.735 1.00 93.50 654 PRO A C 1
ATOM 5247 O O . PRO A 1 654 ? 9.143 -5.416 3.589 1.00 93.50 654 PRO A O 1
ATOM 5250 N N . ALA A 1 655 ? 9.029 -7.118 2.151 1.00 94.75 655 ALA A N 1
ATOM 5251 C CA . ALA A 1 655 ? 10.431 -7.485 2.337 1.00 94.75 655 ALA A CA 1
ATOM 5252 C C . ALA A 1 655 ? 11.368 -6.382 1.805 1.00 94.75 655 ALA A C 1
ATOM 5254 O O . ALA A 1 655 ? 11.054 -5.711 0.820 1.00 94.75 655 ALA A O 1
ATOM 5255 N N . GLY A 1 656 ? 12.527 -6.213 2.445 1.00 95.12 656 GLY A N 1
ATOM 5256 C CA . GLY A 1 656 ? 13.523 -5.195 2.095 1.00 95.12 656 GLY A CA 1
ATOM 5257 C C . GLY A 1 656 ? 13.273 -3.806 2.690 1.00 95.12 656 GLY A C 1
ATOM 5258 O O . GLY A 1 656 ? 14.101 -2.919 2.495 1.00 95.12 656 GLY A O 1
ATOM 5259 N N . THR A 1 657 ? 12.173 -3.603 3.423 1.00 95.19 657 THR A N 1
ATOM 5260 C CA . THR A 1 657 ? 11.943 -2.391 4.227 1.00 95.19 657 THR A CA 1
ATOM 5261 C C . THR A 1 657 ? 12.897 -2.358 5.417 1.00 95.19 657 THR A C 1
ATOM 5263 O O . THR A 1 657 ? 12.997 -3.347 6.141 1.00 95.19 657 THR A O 1
ATOM 5266 N N . ALA A 1 658 ? 13.574 -1.235 5.659 1.00 92.94 658 ALA A N 1
ATOM 5267 C CA . ALA A 1 658 ? 14.396 -1.078 6.857 1.00 92.94 658 ALA A CA 1
ATOM 5268 C C . ALA A 1 658 ? 13.551 -1.040 8.134 1.00 92.94 658 ALA A C 1
ATOM 5270 O O . ALA A 1 658 ? 12.455 -0.478 8.159 1.00 92.94 658 ALA A O 1
ATOM 5271 N N . LEU A 1 659 ? 14.093 -1.604 9.205 1.00 87.75 659 LEU A N 1
ATOM 5272 C CA . LEU A 1 659 ? 13.502 -1.660 10.531 1.00 87.75 659 LEU A CA 1
ATOM 5273 C C . LEU A 1 659 ? 14.434 -0.941 11.507 1.00 87.75 659 LEU A C 1
ATOM 5275 O O . LEU A 1 659 ? 15.587 -1.329 11.687 1.00 87.75 659 LEU A O 1
ATOM 5279 N N . LEU A 1 660 ? 13.930 0.114 12.140 1.00 81.25 660 LEU A N 1
ATOM 5280 C CA . LEU A 1 660 ? 14.619 0.814 13.215 1.00 81.25 660 LEU A CA 1
ATOM 5281 C C . LEU A 1 660 ? 14.564 -0.039 14.482 1.00 81.25 660 LEU A C 1
ATOM 5283 O O . LEU A 1 660 ? 13.481 -0.313 15.012 1.00 81.25 660 LEU A O 1
ATOM 5287 N N . VAL A 1 661 ? 15.741 -0.435 14.959 1.00 76.38 661 VAL A N 1
ATOM 5288 C CA . VAL A 1 661 ? 15.940 -1.088 16.257 1.00 76.38 661 VAL A CA 1
ATOM 5289 C C . VAL A 1 661 ? 16.404 -0.073 17.302 1.00 76.38 661 VAL A C 1
ATOM 5291 O O . VAL A 1 661 ? 16.986 0.963 16.967 1.00 76.38 661 VAL A O 1
ATOM 5294 N N . ASP A 1 662 ? 16.142 -0.359 18.577 1.00 60.09 662 ASP A N 1
ATOM 5295 C CA . ASP A 1 662 ? 16.431 0.557 19.683 1.00 60.09 662 ASP A CA 1
ATOM 5296 C C . ASP A 1 662 ? 17.906 0.997 19.697 1.00 60.09 662 ASP A C 1
ATOM 5298 O O . ASP A 1 662 ? 18.825 0.180 19.747 1.00 60.09 662 ASP A O 1
ATOM 5302 N N . GLY A 1 663 ? 18.133 2.315 19.656 1.00 59.84 663 GLY A N 1
ATOM 5303 C CA . GLY A 1 663 ? 19.467 2.928 19.648 1.00 59.84 663 GLY A CA 1
ATOM 5304 C C . GLY A 1 663 ? 20.036 3.253 18.260 1.00 59.84 663 GLY A C 1
ATOM 5305 O O . GLY A 1 663 ? 21.025 3.988 18.181 1.00 59.84 663 GLY A O 1
ATOM 5306 N N . GLN A 1 664 ? 19.412 2.794 17.170 1.00 67.88 664 GLN A N 1
ATOM 5307 C CA . GLN A 1 664 ? 19.804 3.167 15.809 1.00 67.88 664 GLN A CA 1
ATOM 5308 C C . GLN A 1 664 ? 19.228 4.543 15.438 1.00 67.88 664 GLN A C 1
ATOM 5310 O O . GLN A 1 664 ? 18.015 4.731 15.391 1.00 67.88 664 GLN A O 1
ATOM 5315 N N . LYS A 1 665 ? 20.107 5.525 15.196 1.00 62.94 665 LYS A N 1
ATOM 5316 C CA . LYS A 1 665 ? 19.717 6.923 14.925 1.00 62.94 665 LYS A CA 1
ATOM 5317 C C . LYS A 1 665 ? 19.443 7.228 13.457 1.00 62.94 665 LYS A C 1
ATOM 5319 O O . LYS A 1 665 ? 18.774 8.215 13.176 1.00 62.94 665 LYS A O 1
ATOM 5324 N N . ASP A 1 666 ? 19.993 6.430 12.546 1.00 78.94 666 ASP A N 1
ATOM 5325 C CA . ASP A 1 666 ? 19.892 6.690 11.116 1.00 78.94 666 ASP A CA 1
ATOM 5326 C C . ASP A 1 666 ? 19.869 5.391 10.298 1.00 78.94 666 ASP A C 1
ATOM 5328 O O . ASP A 1 666 ? 20.427 4.362 10.699 1.00 78.94 666 ASP A O 1
ATOM 5332 N N . VAL A 1 667 ? 19.213 5.459 9.143 1.00 88.56 667 VAL A N 1
ATOM 5333 C CA . VAL A 1 667 ? 19.175 4.413 8.124 1.00 88.56 667 VAL A CA 1
ATOM 5334 C C . VAL A 1 667 ? 19.843 4.964 6.865 1.00 88.56 667 VAL A C 1
ATOM 5336 O O . VAL A 1 667 ? 19.411 6.014 6.383 1.00 88.56 667 VAL A O 1
ATOM 5339 N N . PRO A 1 668 ? 20.859 4.275 6.310 1.00 93.56 668 PRO A N 1
ATOM 5340 C CA . PRO A 1 668 ? 21.523 4.681 5.073 1.00 93.56 668 PRO A CA 1
ATOM 5341 C C . PRO A 1 668 ? 20.515 4.968 3.954 1.00 93.56 668 PRO A C 1
ATOM 5343 O O . PRO A 1 668 ? 19.553 4.208 3.797 1.00 93.56 668 PRO A O 1
ATOM 5346 N N . LYS A 1 669 ? 20.726 6.018 3.144 1.00 94.62 669 LYS A N 1
ATOM 5347 C CA . LYS A 1 669 ? 19.814 6.391 2.044 1.00 94.62 669 LYS A CA 1
ATOM 5348 C C . LYS A 1 669 ? 19.472 5.229 1.116 1.00 94.62 669 LYS A C 1
ATOM 5350 O O . LYS A 1 669 ? 18.333 5.172 0.662 1.00 94.62 669 LYS A O 1
ATOM 5355 N N . LEU A 1 670 ? 20.380 4.268 0.912 1.00 97.38 670 LEU A N 1
ATOM 5356 C CA . LEU A 1 670 ? 20.119 3.028 0.164 1.00 97.38 670 LEU A CA 1
ATOM 5357 C C . LEU A 1 670 ? 18.846 2.287 0.609 1.00 97.38 670 LEU A C 1
ATOM 5359 O O . LEU A 1 670 ? 18.140 1.720 -0.223 1.00 97.38 670 LEU A O 1
ATOM 5363 N N . PHE A 1 671 ? 18.531 2.336 1.902 1.00 96.69 671 PHE A N 1
ATOM 5364 C CA . PHE A 1 671 ? 17.381 1.683 2.524 1.00 96.69 671 PHE A CA 1
ATOM 5365 C C . PHE A 1 671 ? 16.259 2.647 2.930 1.00 96.69 671 PHE A C 1
ATOM 5367 O O . PHE A 1 671 ? 15.294 2.234 3.573 1.00 96.69 671 PHE A O 1
ATOM 5374 N N . ARG A 1 672 ? 16.358 3.925 2.552 1.00 93.94 672 ARG A N 1
ATOM 5375 C CA . ARG A 1 672 ? 15.254 4.876 2.696 1.00 93.94 672 ARG A CA 1
ATOM 5376 C C . ARG A 1 672 ? 14.305 4.753 1.500 1.00 93.94 672 ARG A C 1
ATOM 5378 O O . ARG A 1 672 ? 14.783 4.531 0.383 1.00 93.94 672 ARG A O 1
ATOM 5385 N N . PRO A 1 673 ? 12.993 4.960 1.691 1.00 94.31 673 PRO A N 1
ATOM 5386 C CA . PRO A 1 673 ? 12.045 4.957 0.590 1.00 94.31 673 PRO A CA 1
ATOM 5387 C C . PRO A 1 673 ? 12.388 5.955 -0.532 1.00 94.31 673 PRO A C 1
ATOM 5389 O O . PRO A 1 673 ? 13.103 6.947 -0.338 1.00 94.31 673 PRO A O 1
ATOM 5392 N N . LEU A 1 674 ? 11.861 5.693 -1.727 1.00 95.00 674 LEU A N 1
ATOM 5393 C CA . LEU A 1 674 ? 11.891 6.603 -2.874 1.00 95.00 674 LEU A CA 1
ATOM 5394 C C . LEU A 1 674 ? 10.501 6.644 -3.505 1.00 95.00 674 LEU A C 1
ATOM 5396 O O . LEU A 1 674 ? 9.980 5.609 -3.907 1.00 95.00 674 LEU A O 1
ATOM 5400 N N . LYS A 1 675 ? 9.911 7.836 -3.611 1.00 94.38 675 LYS A N 1
ATOM 5401 C CA . LYS A 1 675 ? 8.633 8.050 -4.297 1.00 94.38 675 LYS A CA 1
ATOM 5402 C C . LYS A 1 675 ? 8.886 8.581 -5.703 1.00 94.38 675 LYS A C 1
ATOM 5404 O O . LYS A 1 675 ? 9.578 9.581 -5.873 1.00 94.38 675 LYS A O 1
ATOM 5409 N N . LEU A 1 676 ? 8.310 7.903 -6.687 1.00 93.50 676 LEU A N 1
ATOM 5410 C CA . LEU A 1 676 ? 8.272 8.289 -8.091 1.00 93.50 676 LEU A CA 1
ATOM 5411 C C . LEU A 1 676 ? 6.797 8.343 -8.486 1.00 93.50 676 LEU A C 1
ATOM 5413 O O . LEU A 1 676 ? 6.133 7.310 -8.543 1.00 93.50 676 LEU A O 1
ATOM 5417 N N . ARG A 1 677 ? 6.264 9.547 -8.713 1.00 93.50 677 ARG A N 1
ATOM 5418 C CA . ARG A 1 677 ? 4.824 9.762 -8.934 1.00 93.50 677 ARG A CA 1
ATOM 5419 C C . ARG A 1 677 ? 3.962 9.088 -7.844 1.00 93.50 677 ARG A C 1
ATOM 5421 O O . ARG A 1 677 ? 4.108 9.422 -6.668 1.00 93.50 677 ARG A O 1
ATOM 5428 N N . GLY A 1 678 ? 3.058 8.176 -8.219 1.00 89.81 678 GLY A N 1
ATOM 5429 C CA . GLY A 1 678 ? 2.211 7.409 -7.301 1.00 89.81 678 GLY A CA 1
ATOM 5430 C C . GLY A 1 678 ? 2.881 6.163 -6.713 1.00 89.81 678 GLY A C 1
ATOM 5431 O O . GLY A 1 678 ? 2.315 5.534 -5.820 1.00 89.81 678 GLY A O 1
ATOM 5432 N N . LEU A 1 679 ? 4.082 5.802 -7.178 1.00 94.12 679 LEU A N 1
ATOM 5433 C CA . LEU A 1 679 ? 4.791 4.595 -6.765 1.00 94.12 679 LEU A CA 1
ATOM 5434 C C . LEU A 1 679 ? 5.834 4.904 -5.684 1.00 94.12 679 LEU A C 1
ATOM 5436 O O . LEU A 1 679 ? 6.784 5.649 -5.916 1.00 94.12 679 LEU A O 1
ATOM 5440 N N . THR A 1 680 ? 5.703 4.272 -4.517 1.00 95.19 680 THR A N 1
ATOM 5441 C CA . THR A 1 680 ? 6.720 4.319 -3.454 1.00 95.19 680 THR A CA 1
ATOM 5442 C C . THR A 1 680 ? 7.488 3.005 -3.407 1.00 95.19 680 THR A C 1
ATOM 5444 O O . THR A 1 680 ? 6.900 1.945 -3.187 1.00 95.19 680 THR A O 1
ATOM 5447 N N . LEU A 1 681 ? 8.804 3.089 -3.582 1.00 96.81 681 LEU A N 1
ATOM 5448 C CA . LEU A 1 681 ? 9.750 1.993 -3.407 1.00 96.81 681 LEU A CA 1
ATOM 5449 C C . LEU A 1 681 ? 10.213 1.975 -1.948 1.00 96.81 681 LEU A C 1
ATOM 5451 O O . LEU A 1 681 ? 10.580 3.019 -1.408 1.00 96.81 681 LEU A O 1
ATOM 5455 N N . GLN A 1 682 ? 10.226 0.808 -1.306 1.00 95.44 682 GLN A N 1
ATOM 5456 C CA . GLN A 1 682 ? 10.606 0.662 0.106 1.00 95.44 682 GLN A CA 1
ATOM 5457 C C . GLN A 1 682 ? 12.115 0.808 0.367 1.00 95.44 682 GLN A C 1
ATOM 5459 O O . GLN A 1 682 ? 12.527 0.971 1.511 1.00 95.44 682 GLN A O 1
ATOM 5464 N N . ASN A 1 683 ? 12.934 0.736 -0.684 1.00 97.94 683 ASN A N 1
ATOM 5465 C CA . ASN A 1 683 ? 14.369 1.017 -0.686 1.00 97.94 683 ASN A CA 1
ATOM 5466 C C . ASN A 1 683 ? 14.811 1.440 -2.101 1.00 97.94 683 ASN A C 1
ATOM 5468 O O . ASN A 1 683 ? 14.015 1.420 -3.042 1.00 97.94 683 ASN A O 1
ATOM 5472 N N . ARG A 1 684 ? 16.081 1.826 -2.263 1.00 98.19 684 ARG A N 1
ATOM 5473 C CA . ARG A 1 684 ? 16.642 2.368 -3.515 1.00 98.19 684 ARG A CA 1
ATOM 5474 C C . ARG A 1 684 ? 17.422 1.335 -4.326 1.00 98.19 684 ARG A C 1
ATOM 5476 O O . ARG A 1 684 ? 18.358 1.696 -5.037 1.00 98.19 684 ARG A O 1
ATOM 5483 N N . ILE A 1 685 ? 17.062 0.059 -4.205 1.00 98.69 685 ILE A N 1
ATOM 5484 C CA . ILE A 1 685 ? 17.741 -1.049 -4.880 1.00 98.69 685 ILE A CA 1
ATOM 5485 C C . ILE A 1 685 ? 16.792 -1.649 -5.913 1.00 98.69 685 ILE A C 1
ATOM 5487 O O . ILE A 1 685 ? 15.742 -2.185 -5.564 1.00 98.69 685 ILE A O 1
ATOM 5491 N N . MET A 1 686 ? 17.180 -1.603 -7.182 1.00 98.56 686 MET A N 1
ATOM 5492 C CA . MET A 1 686 ? 16.408 -2.149 -8.292 1.00 98.56 686 MET A CA 1
ATOM 5493 C C . MET A 1 686 ? 17.113 -3.349 -8.929 1.00 98.56 686 MET A C 1
ATOM 5495 O O . MET A 1 686 ? 18.322 -3.309 -9.177 1.00 98.56 686 MET A O 1
ATOM 5499 N N . LEU A 1 687 ? 16.357 -4.408 -9.242 1.00 98.62 687 LEU A N 1
ATOM 5500 C CA . LEU A 1 687 ? 16.830 -5.449 -10.160 1.00 98.62 687 LEU A CA 1
ATOM 5501 C C . LEU A 1 687 ? 16.892 -4.865 -11.576 1.00 98.62 687 LEU A C 1
ATOM 5503 O O . LEU A 1 687 ? 15.877 -4.405 -12.094 1.00 98.62 687 LEU A O 1
ATOM 5507 N N . SER A 1 688 ? 18.071 -4.906 -12.194 1.00 98.44 688 SER A N 1
ATOM 5508 C CA . SER A 1 688 ? 18.269 -4.519 -13.595 1.00 98.44 688 SER A CA 1
ATOM 5509 C C . SER A 1 688 ? 17.647 -5.552 -14.547 1.00 98.44 688 SER A C 1
ATOM 5511 O O . SER A 1 688 ? 17.721 -6.746 -14.240 1.00 98.44 688 SER A O 1
ATOM 5513 N N . PRO A 1 689 ? 17.123 -5.146 -15.718 1.00 98.19 689 PRO A N 1
ATOM 5514 C CA . PRO A 1 689 ? 16.655 -6.087 -16.734 1.00 98.19 689 PRO A CA 1
ATOM 5515 C C . PRO A 1 689 ? 17.806 -6.976 -17.228 1.00 98.19 689 PRO A C 1
ATOM 5517 O O . PRO A 1 689 ? 18.872 -6.494 -17.617 1.00 98.19 689 PRO A O 1
ATOM 5520 N N . LEU A 1 690 ? 17.598 -8.295 -17.194 1.00 97.38 690 LEU A N 1
ATOM 5521 C CA . LEU A 1 690 ? 18.609 -9.308 -17.510 1.00 97.38 690 LEU A CA 1
ATOM 5522 C C . LEU A 1 690 ? 17.994 -10.408 -18.377 1.00 97.38 690 LEU A C 1
ATOM 5524 O O . LEU A 1 690 ? 17.299 -11.265 -17.840 1.00 97.38 690 LEU A O 1
ATOM 5528 N N . CYS A 1 691 ? 18.274 -10.414 -19.683 1.00 98.25 691 CYS A N 1
ATOM 5529 C CA . CYS A 1 691 ? 17.778 -11.454 -20.593 1.00 98.25 691 CYS A CA 1
ATOM 5530 C C . CYS A 1 691 ? 18.118 -12.861 -20.095 1.00 98.25 691 CYS A C 1
ATOM 5532 O O . CYS A 1 691 ? 19.258 -13.132 -19.704 1.00 98.25 691 CYS A O 1
ATOM 5534 N N . GLN A 1 692 ? 17.111 -13.733 -20.096 1.00 98.12 692 GLN A N 1
ATOM 5535 C CA . GLN A 1 692 ? 17.212 -15.111 -19.624 1.00 98.12 692 GLN A CA 1
ATOM 5536 C C . GLN A 1 692 ? 17.282 -16.126 -20.763 1.00 98.12 692 GLN A C 1
ATOM 5538 O O . GLN A 1 692 ? 17.669 -17.269 -20.515 1.00 98.12 692 GLN A O 1
ATOM 5543 N N . TYR A 1 693 ? 16.921 -15.728 -21.989 1.00 98.06 693 TYR A N 1
ATOM 5544 C CA . TYR A 1 693 ? 16.985 -16.578 -23.186 1.00 98.06 693 TYR A CA 1
ATOM 5545 C C . TYR A 1 693 ? 16.293 -17.937 -22.956 1.00 98.06 693 TYR A C 1
ATOM 5547 O O . TYR A 1 693 ? 16.845 -19.000 -23.235 1.00 98.06 693 TYR A O 1
ATOM 5555 N N . SER A 1 694 ? 15.121 -17.900 -22.313 1.00 98.44 694 SER A N 1
ATOM 5556 C CA . SER A 1 694 ? 14.410 -19.079 -21.792 1.00 98.44 694 SER A CA 1
ATOM 5557 C C . SER A 1 694 ? 12.901 -19.048 -22.067 1.00 98.44 694 SER A C 1
ATOM 5559 O O . SER A 1 694 ? 12.135 -19.809 -21.460 1.00 98.44 694 SER A O 1
ATOM 5561 N N . ALA A 1 695 ? 12.447 -18.141 -22.932 1.00 98.44 695 ALA A N 1
ATOM 5562 C CA . ALA A 1 695 ? 11.062 -18.023 -23.364 1.00 98.44 695 ALA A CA 1
ATOM 5563 C C . ALA A 1 695 ? 10.772 -18.947 -24.547 1.00 98.44 695 ALA A C 1
ATOM 5565 O O . ALA A 1 695 ? 11.640 -19.267 -25.356 1.00 98.44 695 ALA A O 1
ATOM 5566 N N . GLU A 1 696 ? 9.511 -19.351 -24.672 1.00 97.38 696 GLU A N 1
ATOM 5567 C CA . GLU A 1 696 ? 9.045 -20.132 -25.812 1.00 97.38 696 GLU A CA 1
ATOM 5568 C C . GLU A 1 696 ? 8.171 -19.248 -26.697 1.00 97.38 696 GLU A C 1
ATOM 5570 O O . GLU A 1 696 ? 7.049 -18.891 -26.333 1.00 97.38 696 GLU A O 1
ATOM 5575 N N . ASN A 1 697 ? 8.700 -18.842 -27.856 1.00 96.38 697 ASN A N 1
ATOM 5576 C CA . ASN A 1 697 ? 8.022 -17.900 -28.754 1.00 96.38 697 ASN A CA 1
ATOM 5577 C C . ASN A 1 697 ? 7.536 -16.636 -28.007 1.00 96.38 697 ASN A C 1
ATOM 5579 O O . ASN A 1 697 ? 6.368 -16.243 -28.081 1.00 96.38 697 ASN A O 1
ATOM 5583 N N . GLY A 1 698 ? 8.416 -16.064 -27.183 1.00 98.00 698 GLY A N 1
ATOM 5584 C CA . GLY A 1 698 ? 8.125 -14.909 -26.334 1.00 98.00 698 GLY A CA 1
ATOM 5585 C C . GLY A 1 698 ? 7.263 -15.174 -25.097 1.00 98.00 698 GLY A C 1
ATOM 5586 O O . GLY A 1 698 ? 7.069 -14.254 -24.311 1.00 98.00 698 GLY A O 1
ATOM 5587 N N . HIS A 1 699 ? 6.759 -16.393 -24.875 1.00 98.62 699 HIS A N 1
ATOM 5588 C CA . HIS A 1 699 ? 5.975 -16.709 -23.680 1.00 98.62 699 HIS A CA 1
ATOM 5589 C C . HIS A 1 699 ? 6.878 -17.063 -22.504 1.00 98.62 699 HIS A C 1
ATOM 5591 O O . HIS A 1 699 ? 7.800 -17.876 -22.621 1.00 98.62 699 HIS A O 1
ATOM 5597 N N . TYR A 1 700 ? 6.552 -16.506 -21.338 1.00 98.12 700 TYR A N 1
ATOM 5598 C CA . TYR A 1 700 ? 7.209 -16.865 -20.091 1.00 98.12 700 TYR A CA 1
ATOM 5599 C C . TYR A 1 700 ? 6.986 -18.341 -19.757 1.00 98.12 700 TYR A C 1
ATOM 5601 O O . TYR A 1 700 ? 5.862 -18.823 -19.622 1.00 98.12 700 TYR A O 1
ATOM 5609 N N . THR A 1 701 ? 8.091 -19.049 -19.564 1.00 98.25 701 THR A N 1
ATOM 5610 C CA . THR A 1 701 ? 8.133 -20.423 -19.059 1.00 98.25 701 THR A CA 1
ATOM 5611 C C . THR A 1 701 ? 8.277 -20.456 -17.533 1.00 98.25 701 THR A C 1
ATOM 5613 O O . THR A 1 701 ? 8.422 -19.421 -16.873 1.00 98.25 701 THR A O 1
ATOM 5616 N N . MET A 1 702 ? 8.297 -21.661 -16.953 1.00 97.94 702 MET A N 1
ATOM 5617 C CA . MET A 1 702 ? 8.571 -21.846 -15.523 1.00 97.94 702 MET A CA 1
ATOM 5618 C C . MET A 1 702 ? 9.914 -21.257 -15.078 1.00 97.94 702 MET A C 1
ATOM 5620 O O . MET A 1 702 ? 10.021 -20.864 -13.919 1.00 97.94 702 MET A O 1
ATOM 5624 N N . TRP A 1 703 ? 10.901 -21.138 -15.977 1.00 98.19 703 TRP A N 1
ATOM 5625 C CA . TRP A 1 703 ? 12.182 -20.505 -15.660 1.00 98.19 703 TRP A CA 1
ATOM 5626 C C . TRP A 1 703 ? 11.986 -19.092 -15.110 1.00 98.19 703 TRP A C 1
ATOM 5628 O O . TRP A 1 703 ? 12.410 -18.808 -13.994 1.00 98.19 703 TRP A O 1
ATOM 5638 N N . HIS A 1 704 ? 11.267 -18.234 -15.837 1.00 98.38 704 HIS A N 1
ATOM 5639 C CA . HIS A 1 704 ? 11.028 -16.844 -15.438 1.00 98.38 704 HIS A CA 1
ATOM 5640 C C . HIS A 1 704 ? 10.246 -16.758 -14.129 1.00 98.38 704 HIS A C 1
ATOM 5642 O O . HIS A 1 704 ? 10.596 -15.971 -13.251 1.00 98.38 704 HIS A O 1
ATOM 5648 N N . LYS A 1 705 ? 9.222 -17.610 -13.970 1.00 96.62 705 LYS A N 1
ATOM 5649 C CA . LYS A 1 705 ? 8.407 -17.670 -12.748 1.00 96.62 705 LYS A CA 1
ATOM 5650 C C . LYS A 1 705 ? 9.272 -17.999 -11.530 1.00 96.62 705 LYS A C 1
ATOM 5652 O O . LYS A 1 705 ? 9.169 -17.334 -10.503 1.00 96.62 705 LYS A O 1
ATOM 5657 N N . THR A 1 706 ? 10.163 -18.983 -11.647 1.00 96.75 706 THR A N 1
ATOM 5658 C CA . THR A 1 706 ? 11.087 -19.366 -10.571 1.00 96.75 706 THR A CA 1
ATOM 5659 C C . THR A 1 706 ? 12.185 -18.325 -10.351 1.00 96.75 706 THR A C 1
ATOM 5661 O O . THR A 1 706 ? 12.475 -17.984 -9.205 1.00 96.75 706 THR A O 1
ATOM 5664 N N . HIS A 1 707 ? 12.772 -17.798 -11.424 1.00 97.06 707 HIS A N 1
ATOM 5665 C CA . HIS A 1 707 ? 13.852 -16.819 -11.374 1.00 97.06 707 HIS A CA 1
ATOM 5666 C C . HIS A 1 707 ? 13.398 -15.509 -10.718 1.00 97.06 707 HIS A C 1
ATOM 5668 O O . HIS A 1 707 ? 13.924 -15.119 -9.673 1.00 97.06 707 HIS A O 1
ATOM 5674 N N . ILE A 1 708 ? 12.366 -14.872 -11.279 1.00 97.81 708 ILE A N 1
ATOM 5675 C CA . ILE A 1 708 ? 11.834 -13.606 -10.767 1.00 97.81 708 ILE A CA 1
ATOM 5676 C C . ILE A 1 708 ? 11.164 -13.817 -9.412 1.00 97.81 708 ILE A C 1
ATOM 5678 O O . ILE A 1 708 ? 11.423 -13.045 -8.492 1.00 97.81 708 ILE A O 1
ATOM 5682 N N . GLY A 1 709 ? 10.388 -14.893 -9.236 1.00 94.81 709 GLY A N 1
ATOM 5683 C CA . GLY A 1 709 ? 9.767 -15.223 -7.951 1.00 94.81 709 GLY A CA 1
ATOM 5684 C C . GLY A 1 709 ? 10.789 -15.385 -6.820 1.00 94.81 709 GLY A C 1
ATOM 5685 O O . GLY A 1 709 ? 10.556 -14.942 -5.694 1.00 94.81 709 GLY A O 1
ATOM 5686 N N . GLY A 1 710 ? 11.960 -15.953 -7.127 1.00 95.31 710 GLY A N 1
ATOM 5687 C CA . GLY A 1 710 ? 13.072 -16.098 -6.192 1.00 95.31 710 GLY A CA 1
ATOM 5688 C C . GLY A 1 710 ? 13.661 -14.768 -5.715 1.00 95.31 710 GLY A C 1
ATOM 5689 O O . GLY A 1 710 ? 14.011 -14.671 -4.537 1.00 95.31 710 GLY A O 1
ATOM 5690 N N . ILE A 1 711 ? 13.738 -13.767 -6.599 1.00 97.56 711 ILE A N 1
ATOM 5691 C CA . ILE A 1 711 ? 14.331 -12.445 -6.336 1.00 97.56 711 ILE A CA 1
ATOM 5692 C C . ILE A 1 711 ? 13.308 -11.476 -5.738 1.00 97.56 711 ILE A C 1
ATOM 5694 O O . ILE A 1 711 ? 13.579 -10.866 -4.707 1.00 97.56 711 ILE A O 1
ATOM 5698 N N . VAL A 1 712 ? 12.125 -11.345 -6.345 1.00 96.75 712 VAL A N 1
ATOM 5699 C CA . VAL A 1 712 ? 11.142 -10.306 -5.992 1.00 96.75 712 VAL A CA 1
ATOM 5700 C C . VAL A 1 712 ? 10.709 -10.416 -4.531 1.00 96.75 712 VAL A C 1
ATOM 5702 O O . VAL A 1 712 ? 10.700 -9.431 -3.802 1.00 96.75 712 VAL A O 1
ATOM 5705 N N . GLN A 1 713 ? 10.493 -11.639 -4.039 1.00 95.19 713 GLN A N 1
ATOM 5706 C CA . GLN A 1 713 ? 10.125 -11.883 -2.643 1.00 95.19 713 GLN A CA 1
ATOM 5707 C C . GLN A 1 713 ? 11.228 -11.489 -1.641 1.00 95.19 713 GLN A C 1
ATOM 5709 O O . GLN A 1 713 ? 10.992 -11.512 -0.441 1.00 95.19 713 GLN A O 1
ATOM 5714 N N . ARG A 1 714 ? 12.455 -11.195 -2.086 1.00 95.44 714 ARG A N 1
ATOM 5715 C CA . ARG A 1 714 ? 13.605 -10.889 -1.217 1.00 95.44 714 ARG A CA 1
ATOM 5716 C C . ARG A 1 714 ? 13.841 -9.394 -1.024 1.00 95.44 714 ARG A C 1
ATOM 5718 O O . ARG A 1 714 ? 14.789 -9.027 -0.336 1.00 95.44 714 ARG A O 1
ATOM 5725 N N . GLY A 1 715 ? 12.947 -8.562 -1.550 1.00 94.00 715 GLY A N 1
ATOM 5726 C CA . GLY A 1 715 ? 12.835 -7.161 -1.178 1.00 94.00 715 GLY A CA 1
ATOM 5727 C C . GLY A 1 715 ? 13.544 -6.095 -2.014 1.00 94.00 715 GLY A C 1
ATOM 5728 O O . GLY A 1 715 ? 13.772 -5.030 -1.439 1.00 94.00 715 GLY A O 1
ATOM 5729 N N . PRO A 1 716 ? 13.909 -6.282 -3.301 1.00 98.12 716 PRO A N 1
ATOM 5730 C CA . PRO A 1 716 ? 14.235 -5.130 -4.146 1.00 98.12 716 PRO A CA 1
ATOM 5731 C C . PRO A 1 716 ? 13.119 -4.080 -4.080 1.00 98.12 716 PRO A C 1
ATOM 5733 O O . PRO A 1 716 ? 11.943 -4.432 -4.115 1.00 98.12 716 PRO A O 1
ATOM 5736 N N . GLY A 1 717 ? 13.475 -2.798 -4.021 1.00 97.56 717 GLY A N 1
ATOM 5737 C CA . GLY A 1 717 ? 12.515 -1.697 -4.085 1.00 97.56 717 GLY A CA 1
ATOM 5738 C C . GLY A 1 717 ? 11.703 -1.715 -5.378 1.00 97.56 717 GLY A C 1
ATOM 5739 O O . GLY A 1 717 ? 10.517 -1.403 -5.366 1.00 97.56 717 GLY A O 1
ATOM 5740 N N . LEU A 1 718 ? 12.332 -2.136 -6.480 1.00 98.62 718 LEU A N 1
ATOM 5741 C CA . LEU A 1 718 ? 11.696 -2.344 -7.778 1.00 98.62 718 LEU A CA 1
ATOM 5742 C C . LEU A 1 718 ? 12.351 -3.515 -8.518 1.00 98.62 718 LEU A C 1
ATOM 5744 O O . LEU A 1 718 ? 13.573 -3.661 -8.516 1.00 98.62 718 LEU A O 1
ATOM 5748 N N . THR A 1 719 ? 11.550 -4.352 -9.170 1.00 98.75 719 THR A N 1
ATOM 5749 C CA . THR A 1 719 ? 12.050 -5.475 -9.973 1.00 98.75 719 THR A CA 1
ATOM 5750 C C . THR A 1 719 ? 11.764 -5.242 -11.450 1.00 98.75 719 THR A C 1
ATOM 5752 O O . THR A 1 719 ? 10.604 -5.301 -11.845 1.00 98.75 719 THR A O 1
ATOM 5755 N N . CYS A 1 720 ? 12.793 -5.000 -12.270 1.00 98.75 720 CYS A N 1
ATOM 5756 C CA . CYS A 1 720 ? 12.633 -4.911 -13.722 1.00 98.75 720 CYS A CA 1
ATOM 5757 C C . CYS A 1 720 ? 12.855 -6.268 -14.376 1.00 98.75 720 CYS A C 1
ATOM 5759 O O . CYS A 1 720 ? 13.927 -6.864 -14.242 1.00 98.75 720 CYS A O 1
ATOM 5761 N N . ILE A 1 721 ? 11.828 -6.766 -15.063 1.00 98.38 721 ILE A N 1
ATOM 5762 C CA . ILE A 1 721 ? 11.967 -7.964 -15.885 1.00 98.38 721 ILE A CA 1
ATOM 5763 C C . ILE A 1 721 ? 12.756 -7.656 -17.159 1.00 98.38 721 ILE A C 1
ATOM 5765 O O . ILE A 1 721 ? 12.908 -6.504 -17.558 1.00 98.38 721 ILE A O 1
ATOM 5769 N N . GLU A 1 722 ? 13.290 -8.706 -17.772 1.00 98.62 722 GLU A N 1
ATOM 5770 C CA . GLU A 1 722 ? 14.181 -8.604 -18.921 1.00 98.62 722 GLU A CA 1
ATOM 5771 C C . GLU A 1 722 ? 13.604 -7.853 -20.128 1.00 98.62 722 GLU A C 1
ATOM 5773 O O . GLU A 1 722 ? 12.390 -7.673 -20.256 1.00 98.62 722 GLU A O 1
ATOM 5778 N N . ALA A 1 723 ? 14.505 -7.457 -21.034 1.00 98.75 723 ALA A N 1
ATOM 5779 C CA . ALA A 1 723 ? 14.153 -6.852 -22.309 1.00 98.75 723 ALA A CA 1
ATOM 5780 C C . ALA A 1 723 ? 13.108 -7.715 -23.030 1.00 98.75 723 ALA A C 1
ATOM 5782 O O . ALA A 1 723 ? 13.376 -8.842 -23.442 1.00 98.75 723 ALA A O 1
ATOM 5783 N N . THR A 1 724 ? 11.902 -7.173 -23.156 1.00 98.88 724 THR A N 1
ATOM 5784 C CA . THR A 1 724 ? 10.746 -7.866 -23.710 1.00 98.88 724 THR A CA 1
ATOM 5785 C C . THR A 1 724 ? 10.439 -7.283 -25.080 1.00 98.88 724 THR A C 1
ATOM 5787 O O . THR A 1 724 ? 10.147 -6.091 -25.215 1.00 98.88 724 THR A O 1
ATOM 5790 N N . ALA A 1 725 ? 10.550 -8.116 -26.112 1.00 98.88 725 ALA A N 1
ATOM 5791 C CA . ALA A 1 725 ? 10.470 -7.668 -27.492 1.00 98.88 725 ALA A CA 1
ATOM 5792 C C . ALA A 1 725 ? 9.050 -7.222 -27.872 1.00 98.88 725 ALA A C 1
ATOM 5794 O O . ALA A 1 725 ? 8.074 -7.939 -27.634 1.00 98.88 725 ALA A O 1
ATOM 5795 N N . VAL A 1 726 ? 8.948 -6.056 -28.517 1.00 98.88 726 VAL A N 1
ATOM 5796 C CA . VAL A 1 726 ? 7.666 -5.492 -28.987 1.00 98.88 726 VAL A CA 1
ATOM 5797 C C . VAL A 1 726 ? 7.204 -6.059 -30.333 1.00 98.88 726 VAL A C 1
ATOM 5799 O O . VAL A 1 726 ? 6.049 -5.904 -30.719 1.00 98.88 726 VAL A O 1
ATOM 5802 N N . THR A 1 727 ? 8.096 -6.749 -31.046 1.00 98.75 727 THR A N 1
ATOM 5803 C CA . THR A 1 727 ? 7.817 -7.493 -32.282 1.00 98.75 727 THR A CA 1
ATOM 5804 C C . THR A 1 727 ? 8.569 -8.830 -32.270 1.00 98.75 727 THR A C 1
ATOM 5806 O O . THR A 1 727 ? 9.608 -8.936 -31.610 1.00 98.75 727 THR A O 1
ATOM 5809 N N . PRO A 1 728 ? 8.115 -9.853 -33.021 1.00 98.44 728 PRO A N 1
ATOM 5810 C CA . PRO A 1 728 ? 8.820 -11.133 -33.109 1.00 98.44 728 PRO A CA 1
ATOM 5811 C C . PRO A 1 728 ? 10.268 -10.999 -33.597 1.00 98.44 728 PRO A C 1
ATOM 5813 O O . PRO A 1 728 ? 11.158 -11.664 -33.072 1.00 98.44 728 PRO A O 1
ATOM 5816 N N . GLN A 1 729 ? 10.511 -10.146 -34.591 1.00 97.88 729 GLN A N 1
ATOM 5817 C CA . GLN A 1 729 ? 11.831 -9.904 -35.174 1.00 97.88 729 GLN A CA 1
ATOM 5818 C C . GLN A 1 729 ? 12.704 -8.953 -34.341 1.00 97.88 729 GLN A C 1
ATOM 5820 O O . GLN A 1 729 ? 13.906 -8.851 -34.573 1.00 97.88 729 GLN A O 1
ATOM 5825 N N . GLY A 1 730 ? 12.109 -8.274 -33.357 1.00 98.19 730 GLY A N 1
ATOM 5826 C CA . GLY A 1 730 ? 12.797 -7.389 -32.422 1.00 98.19 730 GLY A CA 1
ATOM 5827 C C . GLY A 1 730 ? 13.468 -8.107 -31.254 1.00 98.19 730 GLY A C 1
ATOM 5828 O O . GLY A 1 730 ? 14.045 -7.446 -30.396 1.00 98.19 730 GLY A O 1
ATOM 5829 N N . ARG A 1 731 ? 13.393 -9.436 -31.188 1.00 98.69 731 ARG A N 1
ATOM 5830 C CA . ARG A 1 731 ? 14.114 -10.243 -30.197 1.00 98.69 731 ARG A CA 1
ATOM 5831 C C . ARG A 1 731 ? 15.625 -10.260 -30.473 1.00 98.69 731 ARG A C 1
ATOM 5833 O O . ARG A 1 731 ? 16.048 -10.146 -31.620 1.00 98.69 731 ARG A O 1
ATOM 5840 N N . ILE A 1 732 ? 16.442 -10.441 -29.439 1.00 98.56 732 ILE A N 1
ATOM 5841 C CA . ILE A 1 732 ? 17.882 -10.703 -29.579 1.00 98.56 732 ILE A CA 1
ATOM 5842 C C . ILE A 1 732 ? 18.069 -12.142 -30.067 1.00 98.56 732 ILE A C 1
ATOM 5844 O O . ILE A 1 732 ? 18.718 -12.359 -31.091 1.00 98.56 732 ILE A O 1
ATOM 5848 N N . THR A 1 733 ? 17.441 -13.101 -29.378 1.00 98.50 733 THR A N 1
ATOM 5849 C CA . THR A 1 733 ? 17.498 -14.540 -29.686 1.00 98.50 733 THR A CA 1
ATOM 5850 C C . THR A 1 733 ? 16.106 -15.154 -29.872 1.00 98.50 733 THR A C 1
ATOM 5852 O O . THR A 1 733 ? 15.109 -14.564 -29.440 1.00 98.50 733 THR A O 1
ATOM 5855 N N . PRO A 1 734 ? 15.976 -16.341 -30.498 1.00 98.38 734 PRO A N 1
ATOM 5856 C CA . PRO A 1 734 ? 14.687 -17.026 -30.610 1.00 98.38 734 PRO A CA 1
ATOM 5857 C C . PRO A 1 734 ? 13.996 -17.296 -29.261 1.00 98.38 734 PRO A C 1
ATOM 5859 O O . PRO A 1 734 ? 12.761 -17.314 -29.207 1.00 98.38 734 PRO A O 1
ATOM 5862 N N . GLU A 1 735 ? 14.769 -17.446 -28.185 1.00 98.50 735 GLU A N 1
ATOM 5863 C CA . GLU A 1 735 ? 14.314 -17.733 -26.821 1.00 98.50 735 GLU A CA 1
ATOM 5864 C C . GLU A 1 735 ? 14.082 -16.474 -25.961 1.00 98.50 735 GLU A C 1
ATOM 5866 O O . GLU A 1 735 ? 13.908 -16.570 -24.744 1.00 98.50 735 GLU A O 1
ATOM 5871 N N . ASP A 1 736 ? 14.071 -15.281 -26.557 1.00 98.69 736 ASP A N 1
ATOM 5872 C CA . ASP A 1 736 ? 13.762 -14.039 -25.842 1.00 98.69 736 ASP A CA 1
ATOM 5873 C C . ASP A 1 736 ? 12.272 -13.892 -25.519 1.00 98.69 736 ASP A C 1
ATOM 5875 O O . ASP A 1 736 ? 11.387 -14.328 -26.265 1.00 98.69 736 ASP A O 1
ATOM 5879 N N . SER A 1 737 ? 12.017 -13.179 -24.424 1.00 98.44 737 SER A N 1
ATOM 5880 C CA . SER A 1 737 ? 10.694 -12.757 -23.968 1.00 98.44 737 SER A CA 1
ATOM 5881 C C . SER A 1 737 ? 10.009 -11.785 -24.935 1.00 98.44 737 SER A C 1
ATOM 5883 O O . SER A 1 737 ? 10.660 -10.980 -25.603 1.00 98.44 737 SER A O 1
ATOM 5885 N N . GLY A 1 738 ? 8.675 -11.835 -25.000 1.00 98.69 738 GLY A N 1
ATOM 5886 C CA . GLY A 1 738 ? 7.882 -11.065 -25.958 1.00 98.69 738 GLY A CA 1
ATOM 5887 C C . GLY A 1 738 ? 6.578 -10.507 -25.406 1.00 98.69 738 GLY A C 1
ATOM 5888 O O . GLY A 1 738 ? 5.985 -11.089 -24.500 1.00 98.69 738 GLY A O 1
ATOM 5889 N N . LEU A 1 739 ? 6.118 -9.397 -25.992 1.00 98.75 739 LEU A N 1
ATOM 5890 C CA . LEU A 1 739 ? 4.802 -8.811 -25.709 1.00 98.75 739 LEU A CA 1
ATOM 5891 C C . LEU A 1 739 ? 4.104 -8.246 -26.964 1.00 98.75 739 LEU A C 1
ATOM 5893 O O . LEU A 1 739 ? 3.345 -7.279 -26.911 1.00 98.75 739 LEU A O 1
ATOM 5897 N N . TRP A 1 740 ? 4.336 -8.876 -28.113 1.00 98.69 740 TRP A N 1
ATOM 5898 C CA . TRP A 1 740 ? 3.732 -8.504 -29.396 1.00 98.69 740 TRP A CA 1
ATOM 5899 C C . TRP A 1 740 ? 2.341 -9.120 -29.625 1.00 98.69 740 TRP A C 1
ATOM 5901 O O . TRP A 1 740 ? 1.639 -8.705 -30.547 1.00 98.69 740 TRP A O 1
ATOM 5911 N N . GLN A 1 741 ? 1.924 -10.103 -28.816 1.00 98.25 741 GLN A N 1
ATOM 5912 C CA . GLN A 1 741 ? 0.621 -10.772 -28.942 1.00 98.25 741 GLN A CA 1
ATOM 5913 C C . GLN A 1 741 ? -0.038 -11.064 -27.588 1.00 98.25 741 GLN A C 1
ATOM 5915 O O . GLN A 1 741 ? 0.627 -11.285 -26.579 1.00 98.25 741 GLN A O 1
ATOM 5920 N N . ASP A 1 742 ? -1.370 -11.126 -27.572 1.00 98.62 742 ASP A N 1
ATOM 5921 C CA . ASP A 1 742 ? -2.164 -11.176 -26.335 1.00 98.62 742 ASP A CA 1
ATOM 5922 C C . ASP A 1 742 ? -1.936 -12.447 -25.504 1.00 98.62 742 ASP A C 1
ATOM 5924 O O . ASP A 1 742 ? -2.014 -12.417 -24.277 1.00 98.62 742 ASP A O 1
ATOM 5928 N N . SER A 1 743 ? -1.597 -13.572 -26.142 1.00 98.50 743 SER A N 1
ATOM 5929 C CA . SER A 1 743 ? -1.336 -14.829 -25.429 1.00 98.50 743 SER A CA 1
ATOM 5930 C C . SER A 1 743 ? -0.110 -14.762 -24.505 1.00 98.50 743 SER A C 1
ATOM 5932 O O . SER A 1 743 ? 0.012 -15.584 -23.600 1.00 98.50 743 SER A O 1
ATOM 5934 N N . GLN A 1 744 ? 0.769 -13.770 -24.687 1.00 98.75 744 GLN A N 1
ATOM 5935 C CA . GLN A 1 744 ? 1.941 -13.543 -23.834 1.00 98.75 744 GLN A CA 1
ATOM 5936 C C . GLN A 1 744 ? 1.578 -12.868 -22.500 1.00 98.75 744 GLN A C 1
ATOM 5938 O O . GLN A 1 744 ? 2.328 -12.989 -21.532 1.00 98.75 744 GLN A O 1
ATOM 5943 N N . ILE A 1 745 ? 0.403 -12.229 -22.407 1.00 98.75 745 ILE A N 1
ATOM 5944 C CA . ILE A 1 745 ? -0.051 -11.509 -21.207 1.00 98.75 745 ILE A CA 1
ATOM 5945 C C . ILE A 1 745 ? -0.240 -12.462 -20.028 1.00 98.75 745 ILE A C 1
ATOM 5947 O O . ILE A 1 745 ? 0.218 -12.169 -18.930 1.00 98.75 745 ILE A O 1
ATOM 5951 N N . GLY A 1 746 ? -0.905 -13.604 -20.239 1.00 97.88 746 GLY A N 1
ATOM 5952 C CA . GLY A 1 746 ? -1.250 -14.541 -19.162 1.00 97.88 746 GLY A CA 1
ATOM 5953 C C . GLY A 1 746 ? -0.028 -15.012 -18.360 1.00 97.88 746 GLY A C 1
ATOM 5954 O O . GLY A 1 746 ? 0.019 -14.783 -17.151 1.00 97.88 746 GLY A O 1
ATOM 5955 N N . PRO A 1 747 ? 0.994 -15.600 -19.011 1.00 97.50 747 PRO A N 1
ATOM 5956 C CA . PRO A 1 747 ? 2.210 -16.039 -18.328 1.00 97.50 747 PRO A CA 1
ATOM 5957 C C . PRO A 1 747 ? 2.992 -14.921 -17.619 1.00 97.50 747 PRO A C 1
ATOM 5959 O O . PRO A 1 747 ? 3.568 -15.172 -16.560 1.00 97.50 747 PRO A O 1
ATOM 5962 N N . LEU A 1 748 ? 3.007 -13.699 -18.170 1.00 98.00 748 LEU A N 1
ATOM 5963 C CA . LEU A 1 748 ? 3.607 -12.521 -17.524 1.00 98.00 748 LEU A CA 1
ATOM 5964 C C . LEU A 1 748 ? 2.813 -12.097 -16.285 1.00 98.00 748 LEU A C 1
ATOM 5966 O O . LEU A 1 748 ? 3.392 -11.878 -15.220 1.00 98.00 748 LEU A O 1
ATOM 5970 N N . LYS A 1 749 ? 1.484 -12.036 -16.415 1.00 97.75 749 LYS A N 1
ATOM 5971 C CA . LYS A 1 749 ? 0.564 -11.667 -15.340 1.00 97.75 749 LYS A CA 1
ATOM 5972 C C . LYS A 1 749 ? 0.721 -12.571 -14.120 1.00 97.75 749 LYS A C 1
ATOM 5974 O O . LYS A 1 749 ? 0.675 -12.076 -13.005 1.00 97.75 749 LYS A O 1
ATOM 5979 N N . GLU A 1 750 ? 0.986 -13.865 -14.298 1.00 96.50 750 GLU A N 1
ATOM 5980 C CA . GLU A 1 750 ? 1.251 -14.761 -13.162 1.00 96.50 750 GLU A CA 1
ATOM 5981 C C . GLU A 1 750 ? 2.447 -14.308 -12.302 1.00 96.50 750 GLU A C 1
ATOM 5983 O O . GLU A 1 750 ? 2.424 -14.448 -11.078 1.00 96.50 750 GLU A O 1
ATOM 5988 N N . VAL A 1 751 ? 3.493 -13.750 -12.921 1.00 97.25 751 VAL A N 1
ATOM 5989 C CA . VAL A 1 751 ? 4.667 -13.225 -12.204 1.00 97.25 751 VAL A CA 1
ATOM 5990 C C . VAL A 1 751 ? 4.340 -11.900 -11.518 1.00 97.25 751 VAL A C 1
ATOM 5992 O O . VAL A 1 751 ? 4.756 -11.686 -10.378 1.00 97.25 751 VAL A O 1
ATOM 5995 N N . VAL A 1 752 ? 3.570 -11.038 -12.187 1.00 98.44 752 VAL A N 1
ATOM 5996 C CA . VAL A 1 752 ? 3.092 -9.763 -11.632 1.00 98.44 752 VAL A CA 1
ATOM 5997 C C . VAL A 1 752 ? 2.197 -10.000 -10.414 1.00 98.44 752 VAL A C 1
ATOM 5999 O O . VAL A 1 752 ? 2.474 -9.478 -9.336 1.00 98.44 752 VAL A O 1
ATOM 6002 N N . ASP A 1 753 ? 1.199 -10.872 -10.545 1.00 97.12 753 ASP A N 1
ATOM 6003 C CA . ASP A 1 753 ? 0.277 -11.237 -9.470 1.00 97.12 753 ASP A CA 1
ATOM 6004 C C . ASP A 1 753 ? 1.040 -11.832 -8.273 1.00 97.12 753 ASP A C 1
ATOM 6006 O O . ASP A 1 753 ? 0.761 -11.504 -7.116 1.00 97.12 753 ASP A O 1
ATOM 6010 N N . PHE A 1 754 ? 2.068 -12.656 -8.523 1.00 97.00 754 PHE A N 1
ATOM 6011 C CA . PHE A 1 754 ? 2.938 -13.146 -7.455 1.00 97.00 754 PHE A CA 1
ATOM 6012 C C . PHE A 1 754 ? 3.714 -12.010 -6.771 1.00 97.00 754 PHE A C 1
ATOM 6014 O O . PHE A 1 754 ? 3.733 -11.965 -5.539 1.00 97.00 754 PHE A O 1
ATOM 6021 N N . ALA A 1 755 ? 4.316 -11.080 -7.518 1.00 97.81 755 ALA A N 1
ATOM 6022 C CA . ALA A 1 755 ? 5.023 -9.930 -6.950 1.00 97.81 755 ALA A CA 1
ATOM 6023 C C . ALA A 1 755 ? 4.101 -9.077 -6.060 1.00 97.81 755 ALA A C 1
ATOM 6025 O O . ALA A 1 755 ? 4.425 -8.817 -4.895 1.00 97.81 755 ALA A O 1
ATOM 6026 N N . HIS A 1 756 ? 2.910 -8.737 -6.556 1.00 97.50 756 HIS A N 1
ATOM 6027 C CA . HIS A 1 756 ? 1.896 -7.993 -5.805 1.00 97.50 756 HIS A CA 1
ATOM 6028 C C . HIS A 1 756 ? 1.407 -8.756 -4.575 1.00 97.50 756 HIS A C 1
ATOM 6030 O O . HIS A 1 756 ? 1.216 -8.159 -3.516 1.00 97.50 756 HIS A O 1
ATOM 6036 N N . SER A 1 757 ? 1.307 -10.089 -4.648 1.00 95.25 757 SER A N 1
ATOM 6037 C CA . SER A 1 757 ? 0.973 -10.912 -3.480 1.00 95.25 757 SER A CA 1
ATOM 6038 C C . SER A 1 757 ? 1.985 -10.791 -2.339 1.00 95.25 757 SER A C 1
ATOM 6040 O O . SER A 1 757 ? 1.617 -10.963 -1.176 1.00 95.25 757 SER A O 1
ATOM 6042 N N . GLN A 1 758 ? 3.241 -10.478 -2.667 1.00 95.44 758 GLN A N 1
ATOM 6043 C CA . GLN A 1 758 ? 4.327 -10.244 -1.715 1.00 95.44 758 GLN A CA 1
ATOM 6044 C C . GLN A 1 758 ? 4.496 -8.755 -1.360 1.00 95.44 758 GLN A C 1
ATOM 6046 O O . GLN A 1 758 ? 5.480 -8.397 -0.711 1.00 95.44 758 GLN A O 1
ATOM 6051 N N . ASN A 1 759 ? 3.544 -7.903 -1.767 1.00 94.88 759 ASN A N 1
ATOM 6052 C CA . ASN A 1 759 ? 3.568 -6.446 -1.614 1.00 94.88 759 ASN A CA 1
ATOM 6053 C C . ASN A 1 759 ? 4.808 -5.783 -2.262 1.00 94.88 759 ASN A C 1
ATOM 6055 O O . ASN A 1 7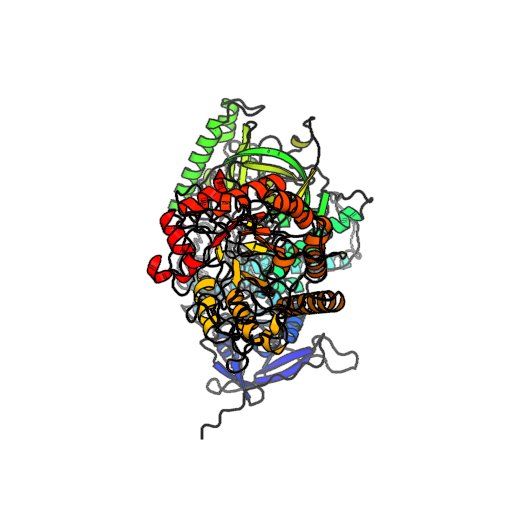59 ? 5.307 -4.765 -1.792 1.00 94.88 759 ASN A O 1
ATOM 6059 N N . GLN A 1 760 ? 5.335 -6.383 -3.333 1.00 97.31 760 GLN A N 1
ATOM 6060 C CA . GLN A 1 760 ? 6.520 -5.913 -4.062 1.00 97.31 760 GLN A CA 1
ATOM 6061 C C . GLN A 1 760 ? 6.134 -5.169 -5.339 1.00 97.31 760 GLN A C 1
ATOM 6063 O O . GLN A 1 760 ? 5.030 -5.356 -5.852 1.00 97.31 760 GLN A O 1
ATOM 6068 N N . LYS A 1 761 ? 7.053 -4.344 -5.858 1.00 98.00 761 LYS A N 1
ATOM 6069 C CA . LYS A 1 761 ? 6.859 -3.570 -7.095 1.00 98.00 761 LYS A CA 1
ATOM 6070 C C . LYS A 1 761 ? 7.587 -4.209 -8.270 1.00 98.00 761 LYS A C 1
ATOM 6072 O O . LYS A 1 761 ? 8.743 -4.628 -8.138 1.00 98.00 761 LYS A O 1
ATOM 6077 N N . ILE A 1 762 ? 6.928 -4.260 -9.423 1.00 98.69 762 ILE A N 1
ATOM 6078 C CA . ILE A 1 762 ? 7.448 -4.911 -10.625 1.00 98.69 762 ILE A CA 1
ATOM 6079 C C . ILE A 1 762 ? 7.239 -4.047 -11.869 1.00 98.69 762 ILE A C 1
ATOM 6081 O O . ILE A 1 762 ? 6.195 -3.433 -12.066 1.00 98.69 762 ILE A O 1
ATOM 6085 N N . MET A 1 763 ? 8.247 -4.013 -12.732 1.00 98.69 763 MET A N 1
ATOM 6086 C CA . MET A 1 763 ? 8.254 -3.239 -13.969 1.00 98.69 763 MET A CA 1
ATOM 6087 C C . MET A 1 763 ? 8.753 -4.081 -15.140 1.00 98.69 763 MET A C 1
ATOM 6089 O O . MET A 1 763 ? 9.409 -5.105 -14.940 1.00 98.69 763 MET A O 1
ATOM 6093 N N . ILE A 1 764 ? 8.473 -3.618 -16.354 1.00 98.88 764 ILE A N 1
ATOM 6094 C CA . ILE A 1 764 ? 8.890 -4.260 -17.604 1.00 98.88 764 ILE A CA 1
ATOM 6095 C C . ILE A 1 764 ? 9.791 -3.344 -18.429 1.00 98.88 764 ILE A C 1
ATOM 6097 O O . ILE A 1 764 ? 9.496 -2.158 -18.570 1.00 98.88 764 ILE A O 1
ATOM 6101 N N . GLN A 1 765 ? 10.856 -3.894 -19.015 1.00 98.94 765 GLN A N 1
ATOM 6102 C CA . GLN A 1 765 ? 11.623 -3.205 -20.048 1.00 98.94 765 GLN A CA 1
ATOM 6103 C C . GLN A 1 765 ? 11.119 -3.616 -21.438 1.00 98.94 765 GLN A C 1
ATOM 6105 O O . GLN A 1 765 ? 11.244 -4.775 -21.827 1.00 98.94 765 GLN A O 1
ATOM 6110 N N . LEU A 1 766 ? 10.580 -2.671 -22.209 1.00 98.94 766 LEU A N 1
ATOM 6111 C CA . LEU A 1 766 ? 10.157 -2.899 -23.594 1.00 98.94 766 LEU A CA 1
ATOM 6112 C C . LEU A 1 766 ? 11.297 -2.574 -24.563 1.00 98.94 766 LEU A C 1
ATOM 6114 O O . LEU A 1 766 ? 11.928 -1.517 -24.463 1.00 98.94 766 LEU A O 1
ATOM 6118 N N . ALA A 1 767 ? 11.567 -3.487 -25.499 1.00 98.75 767 ALA A N 1
ATOM 6119 C CA . ALA A 1 767 ? 12.777 -3.448 -26.315 1.00 98.75 767 ALA A CA 1
ATOM 6120 C C . ALA A 1 767 ? 12.571 -3.893 -27.773 1.00 98.75 767 ALA A C 1
ATOM 6122 O O . ALA A 1 767 ? 11.595 -4.555 -28.128 1.00 98.75 767 ALA A O 1
ATOM 6123 N N . HIS A 1 768 ? 13.546 -3.539 -28.615 1.00 98.81 768 HIS A N 1
ATOM 6124 C CA . HIS A 1 768 ? 13.720 -4.063 -29.968 1.00 98.81 768 HIS A CA 1
ATOM 6125 C C . HIS A 1 768 ? 15.215 -4.103 -30.307 1.00 98.81 768 HIS A C 1
ATOM 6127 O O . HIS A 1 768 ? 15.867 -3.063 -30.312 1.00 98.81 768 HIS A O 1
ATOM 6133 N N . ALA A 1 769 ? 15.759 -5.280 -30.605 1.00 98.69 769 ALA A N 1
ATOM 6134 C CA . ALA A 1 769 ? 17.196 -5.531 -30.729 1.00 98.69 769 ALA A CA 1
ATOM 6135 C C . ALA A 1 769 ? 17.853 -4.950 -31.995 1.00 98.69 769 ALA A C 1
ATOM 6137 O O . ALA A 1 769 ? 19.076 -4.911 -32.083 1.00 98.69 769 ALA A O 1
ATOM 6138 N N . GLY A 1 770 ? 17.055 -4.489 -32.958 1.00 98.62 770 GLY A N 1
ATOM 6139 C CA . GLY A 1 770 ? 17.549 -3.778 -34.140 1.00 98.62 770 GLY A CA 1
ATOM 6140 C C . GLY A 1 770 ? 18.558 -4.611 -34.935 1.00 98.62 770 GLY A C 1
ATOM 6141 O O . GLY A 1 770 ? 18.338 -5.807 -35.127 1.00 98.62 770 GLY A O 1
ATOM 6142 N N . ARG A 1 771 ? 19.691 -4.026 -35.340 1.00 98.19 771 ARG A N 1
ATOM 6143 C CA . ARG A 1 771 ? 20.763 -4.721 -36.084 1.00 98.19 771 ARG A CA 1
ATOM 6144 C C . ARG A 1 771 ? 21.464 -5.841 -35.312 1.00 98.19 771 ARG A C 1
ATOM 6146 O O . ARG A 1 771 ? 22.291 -6.544 -35.889 1.00 98.19 771 ARG A O 1
ATOM 6153 N N . LYS A 1 772 ? 21.175 -5.990 -34.017 1.00 98.19 772 LYS A N 1
ATOM 6154 C CA . LYS A 1 772 ? 21.695 -7.060 -33.150 1.00 98.19 772 LYS A CA 1
ATOM 6155 C C . LYS A 1 772 ? 20.676 -8.181 -32.905 1.00 98.19 772 LYS A C 1
ATOM 6157 O O . LYS A 1 772 ? 20.909 -9.043 -32.062 1.00 98.19 772 LYS A O 1
ATOM 6162 N N . ALA A 1 773 ? 19.546 -8.161 -33.611 1.00 98.44 773 ALA A N 1
ATOM 6163 C CA . ALA A 1 773 ? 18.553 -9.228 -33.577 1.00 98.44 773 ALA A CA 1
ATOM 6164 C C . ALA A 1 773 ? 19.034 -10.502 -34.296 1.00 98.44 773 ALA A C 1
ATOM 6166 O O . ALA A 1 773 ? 19.980 -10.478 -35.085 1.00 98.44 773 ALA A O 1
ATOM 6167 N N . SER A 1 774 ? 18.318 -11.607 -34.073 1.00 98.25 774 SER A N 1
ATOM 6168 C CA . SER A 1 774 ? 18.563 -12.909 -34.708 1.00 98.25 774 SER A CA 1
ATOM 6169 C C . SER A 1 774 ? 19.955 -13.487 -34.421 1.00 98.25 774 SER A C 1
ATOM 6171 O O . SER A 1 774 ? 20.656 -13.940 -35.330 1.00 98.25 774 SER A O 1
ATOM 6173 N N . THR A 1 775 ? 20.345 -13.504 -33.147 1.00 98.19 775 THR A N 1
ATOM 6174 C CA . THR A 1 775 ? 21.561 -14.169 -32.653 1.00 98.19 775 THR A CA 1
ATOM 6175 C C . THR A 1 775 ? 21.224 -15.388 -31.794 1.00 98.19 775 THR A C 1
ATOM 6177 O O . THR A 1 775 ? 20.084 -15.572 -31.370 1.00 98.19 775 THR A O 1
ATOM 6180 N N . VAL A 1 776 ? 22.202 -16.261 -31.560 1.00 97.75 776 VAL A N 1
ATOM 6181 C CA . VAL A 1 776 ? 22.068 -17.383 -30.617 1.00 97.75 776 VAL A CA 1
ATOM 6182 C C . VAL A 1 776 ? 22.346 -16.943 -29.176 1.00 97.75 776 VAL A C 1
ATOM 6184 O O . VAL A 1 776 ? 23.032 -15.948 -28.944 1.00 97.75 776 VAL A O 1
ATOM 6187 N N . ALA A 1 777 ? 21.857 -17.710 -28.196 1.00 96.62 777 ALA A N 1
ATOM 6188 C CA . ALA A 1 777 ? 22.083 -17.430 -26.778 1.00 96.62 777 ALA A CA 1
ATOM 6189 C C . ALA A 1 777 ? 23.586 -17.297 -26.414 1.00 96.62 777 ALA A C 1
ATOM 6191 O O . ALA A 1 777 ? 24.417 -18.031 -26.964 1.00 96.62 777 ALA A O 1
ATOM 6192 N N . PRO A 1 778 ? 23.962 -16.440 -25.438 1.00 95.56 778 PRO A N 1
ATOM 6193 C CA . PRO A 1 778 ? 25.364 -16.070 -25.191 1.00 95.56 778 PRO A CA 1
ATOM 6194 C C . PRO A 1 778 ? 26.322 -17.210 -24.815 1.00 95.56 778 PRO A C 1
ATOM 6196 O O . PRO A 1 778 ? 27.534 -17.068 -24.960 1.00 95.56 778 PRO A O 1
ATOM 6199 N N . TRP A 1 779 ? 25.817 -18.337 -24.302 1.00 96.62 779 TRP A N 1
ATOM 6200 C CA . TRP A 1 779 ? 26.644 -19.511 -23.983 1.00 96.62 779 TRP A CA 1
ATOM 6201 C C . TRP A 1 779 ? 26.958 -20.386 -25.204 1.00 96.62 779 TRP A C 1
ATOM 6203 O O . TRP A 1 779 ? 27.806 -21.271 -25.109 1.00 96.62 779 TRP A O 1
ATOM 6213 N N . LEU A 1 780 ? 26.285 -20.160 -26.337 1.00 96.31 780 LEU A N 1
ATOM 6214 C CA . LEU A 1 780 ? 26.553 -20.843 -27.604 1.00 96.31 780 LEU A CA 1
ATOM 6215 C C . LEU A 1 780 ? 27.595 -20.086 -28.433 1.00 96.31 780 LEU A C 1
ATOM 6217 O O . LEU A 1 780 ? 28.434 -20.704 -29.085 1.00 96.31 780 LEU A O 1
ATOM 6221 N N . SER A 1 781 ? 27.540 -18.753 -28.421 1.00 93.88 781 SER A N 1
ATOM 6222 C CA . SER A 1 781 ? 28.452 -17.878 -29.159 1.00 93.88 781 SER A CA 1
ATOM 6223 C C . SER A 1 781 ? 28.369 -16.437 -28.634 1.00 93.88 781 SER A C 1
ATOM 6225 O O . SER A 1 781 ? 27.309 -16.038 -28.154 1.00 93.88 781 SER A O 1
ATOM 6227 N N . PRO A 1 782 ? 29.430 -15.615 -28.775 1.00 84.06 782 PRO A N 1
ATOM 6228 C CA . PRO A 1 782 ? 29.391 -14.183 -28.453 1.00 84.06 782 PRO A CA 1
ATOM 6229 C C . PRO A 1 782 ? 28.429 -13.343 -29.317 1.00 84.06 782 PRO A C 1
ATOM 6231 O O . PRO A 1 782 ? 28.281 -12.152 -29.052 1.00 84.06 782 PRO A O 1
ATOM 6234 N N . GLY A 1 783 ? 27.801 -13.923 -30.345 1.00 85.44 783 GLY A N 1
ATOM 6235 C CA . GLY A 1 783 ? 26.808 -13.235 -31.180 1.00 85.44 783 GLY A CA 1
ATOM 6236 C C . GLY A 1 783 ? 26.628 -13.837 -32.573 1.00 85.44 783 GLY A C 1
ATOM 6237 O O . GLY A 1 783 ? 26.400 -13.096 -33.521 1.00 85.44 783 GLY A O 1
ATOM 6238 N N . ALA A 1 784 ? 26.789 -15.157 -32.733 1.00 93.88 784 ALA A N 1
ATOM 6239 C CA . ALA A 1 784 ? 26.575 -15.801 -34.031 1.00 93.88 784 ALA A CA 1
ATOM 6240 C C . ALA A 1 784 ? 25.113 -15.677 -34.471 1.00 93.88 784 ALA A C 1
ATOM 6242 O O . ALA A 1 784 ? 24.199 -15.769 -33.650 1.00 93.88 784 ALA A O 1
ATOM 6243 N N . ILE A 1 785 ? 24.917 -15.528 -35.780 1.00 97.31 785 ILE A N 1
ATOM 6244 C CA . ILE A 1 785 ? 23.601 -15.495 -36.417 1.00 97.31 785 ILE A CA 1
ATOM 6245 C C . ILE A 1 785 ? 22.819 -16.767 -36.073 1.00 97.31 785 ILE A C 1
ATOM 6247 O O . ILE A 1 785 ? 23.301 -17.879 -36.292 1.00 97.31 785 ILE A O 1
ATOM 6251 N N . ALA A 1 786 ? 21.590 -16.596 -35.594 1.00 97.38 786 ALA A N 1
ATOM 6252 C CA . ALA A 1 786 ? 20.605 -17.663 -35.559 1.00 97.38 786 ALA A CA 1
ATOM 6253 C C . ALA A 1 786 ? 20.041 -17.859 -36.973 1.00 97.38 786 ALA A C 1
ATOM 6255 O O . ALA A 1 786 ? 19.452 -16.939 -37.543 1.00 97.38 786 ALA A O 1
ATOM 6256 N N . SER A 1 787 ? 20.246 -19.037 -37.555 1.00 96.19 787 SER A N 1
ATOM 6257 C CA . SER A 1 787 ? 19.712 -19.411 -38.865 1.00 96.19 787 SER A CA 1
ATOM 6258 C C . SER A 1 787 ? 18.255 -19.884 -38.773 1.00 96.19 787 SER A C 1
ATOM 6260 O O . SER A 1 787 ? 17.744 -20.184 -37.694 1.00 96.19 787 SER A O 1
ATOM 6262 N N . GLU A 1 788 ? 17.558 -19.939 -39.910 1.00 96.50 788 GLU A N 1
ATOM 6263 C CA . GLU A 1 788 ? 16.128 -20.291 -39.966 1.00 96.50 788 GLU A CA 1
ATOM 6264 C C . GLU A 1 788 ? 15.829 -21.703 -39.419 1.00 96.50 788 GLU A C 1
ATOM 6266 O O . GLU A 1 788 ? 14.788 -21.914 -38.796 1.00 96.50 788 GLU A O 1
ATOM 6271 N N . ASP A 1 789 ? 16.753 -22.660 -39.568 1.00 96.00 789 ASP A N 1
ATOM 6272 C CA . ASP A 1 789 ? 16.622 -24.032 -39.048 1.00 96.00 789 ASP A CA 1
ATOM 6273 C C . ASP A 1 789 ? 16.612 -24.101 -37.513 1.00 96.00 789 ASP A C 1
ATOM 6275 O O . ASP A 1 789 ? 16.007 -25.008 -36.938 1.00 96.00 789 ASP A O 1
ATOM 6279 N N . ILE A 1 790 ? 17.195 -23.100 -36.848 1.00 95.50 790 ILE A N 1
ATOM 6280 C CA . ILE A 1 790 ? 17.115 -22.898 -35.396 1.00 95.50 790 ILE A CA 1
ATOM 6281 C C . ILE A 1 790 ? 16.184 -21.738 -35.025 1.00 95.50 790 ILE A C 1
ATOM 6283 O O . ILE A 1 790 ? 16.328 -21.128 -33.969 1.00 95.50 790 ILE A O 1
ATOM 6287 N N . LYS A 1 791 ? 15.186 -21.462 -35.877 1.00 96.44 791 LYS A N 1
ATOM 6288 C CA . LYS A 1 791 ? 14.128 -20.455 -35.671 1.00 96.44 791 LYS A CA 1
ATOM 6289 C C . LYS A 1 791 ? 14.619 -19.001 -35.632 1.00 96.44 791 LYS A C 1
ATOM 6291 O O . LYS A 1 791 ? 13.912 -18.136 -35.113 1.00 96.44 791 LYS A O 1
ATOM 6296 N N . GLY A 1 792 ? 15.803 -18.727 -36.173 1.00 97.00 792 GLY A N 1
ATOM 6297 C CA . GLY A 1 792 ? 16.272 -17.370 -36.435 1.00 97.00 792 GLY A CA 1
ATOM 6298 C C . GLY A 1 792 ? 15.586 -16.728 -37.644 1.00 97.00 792 GLY A C 1
ATOM 6299 O O . GLY A 1 792 ? 14.812 -17.362 -38.360 1.00 97.00 792 GLY A O 1
ATOM 6300 N N . TRP A 1 793 ? 15.868 -15.447 -37.865 1.00 97.94 793 TRP A N 1
ATOM 6301 C CA . TRP A 1 793 ? 15.284 -14.617 -38.924 1.00 97.94 793 TRP A CA 1
ATOM 6302 C C . TRP A 1 793 ? 16.335 -13.663 -39.522 1.00 97.94 793 TRP A C 1
ATOM 6304 O O . TRP A 1 793 ? 16.138 -12.446 -39.550 1.00 97.94 793 TRP A O 1
ATOM 6314 N N . PRO A 1 794 ? 17.467 -14.177 -40.038 1.00 96.88 794 PRO A N 1
ATOM 6315 C CA . PRO A 1 794 ? 18.585 -13.339 -40.479 1.00 96.88 794 PRO A CA 1
ATOM 6316 C C . PRO A 1 794 ? 18.216 -12.380 -41.621 1.00 96.88 794 PRO A C 1
ATOM 6318 O O . PRO A 1 794 ? 18.840 -11.336 -41.775 1.00 96.88 794 PRO A O 1
ATOM 6321 N N . ASN A 1 795 ? 17.181 -12.710 -42.396 1.00 97.25 795 ASN A N 1
ATOM 6322 C CA . ASN A 1 795 ? 16.686 -11.897 -43.506 1.00 97.25 795 ASN A CA 1
ATOM 6323 C C . ASN A 1 795 ? 15.633 -10.853 -43.084 1.00 97.25 795 ASN A C 1
ATOM 6325 O O . ASN A 1 795 ? 15.187 -10.072 -43.919 1.00 97.25 795 ASN A O 1
ATOM 6329 N N . GLU A 1 796 ? 15.224 -10.818 -41.812 1.00 97.38 796 GLU A N 1
ATOM 6330 C CA . GLU A 1 796 ? 14.196 -9.914 -41.268 1.00 97.38 796 GLU A CA 1
ATOM 6331 C C . GLU A 1 796 ? 14.724 -9.109 -40.070 1.00 97.38 796 GLU A C 1
ATOM 6333 O O . GLU A 1 796 ? 14.013 -8.840 -39.104 1.00 97.38 796 GLU A O 1
ATOM 6338 N N . VAL A 1 797 ? 16.001 -8.730 -40.122 1.00 98.44 797 VAL A N 1
ATOM 6339 C CA . VAL A 1 797 ? 16.638 -7.832 -39.152 1.00 98.44 797 VAL A CA 1
ATOM 6340 C C . VAL A 1 797 ? 16.515 -6.392 -39.651 1.00 98.44 797 VAL A C 1
ATOM 6342 O O . VAL A 1 797 ? 16.755 -6.129 -40.826 1.00 98.44 797 VAL A O 1
ATOM 6345 N N . TYR A 1 798 ? 16.146 -5.454 -38.776 1.00 98.69 798 TYR A N 1
ATOM 6346 C CA . TYR A 1 798 ? 15.842 -4.060 -39.132 1.00 98.69 798 TYR A CA 1
ATOM 6347 C C . TYR A 1 798 ? 16.704 -3.084 -38.334 1.00 98.69 798 TYR A C 1
ATOM 6349 O O . TYR A 1 798 ? 16.969 -3.321 -37.160 1.00 98.69 798 TYR A O 1
ATOM 6357 N N . ALA A 1 799 ? 17.112 -1.983 -38.962 1.00 98.75 799 ALA A N 1
ATOM 6358 C CA . ALA A 1 799 ? 17.968 -0.957 -38.364 1.00 98.75 799 ALA A CA 1
ATOM 6359 C C . ALA A 1 799 ? 17.736 0.410 -39.038 1.00 98.75 799 ALA A C 1
ATOM 6361 O O . ALA A 1 799 ? 17.150 0.462 -40.125 1.00 98.75 799 ALA A O 1
ATOM 6362 N N . PRO A 1 800 ? 18.218 1.536 -38.480 1.00 98.75 800 PRO A N 1
ATOM 6363 C CA . PRO A 1 800 ? 18.143 2.829 -39.164 1.00 98.75 800 PRO A CA 1
ATOM 6364 C C . PRO A 1 800 ? 18.879 2.836 -40.511 1.00 98.75 800 PRO A C 1
ATOM 6366 O O . PRO A 1 800 ? 18.427 3.508 -41.435 1.00 98.75 800 PRO A O 1
ATOM 6369 N N . SER A 1 801 ? 19.987 2.098 -40.641 1.00 98.62 801 SER A N 1
ATOM 6370 C CA . SER A 1 801 ? 20.784 1.976 -41.873 1.00 98.62 801 SER A CA 1
ATOM 6371 C C . SER A 1 801 ? 21.197 0.524 -42.114 1.00 98.62 801 SER A C 1
ATOM 6373 O O . SER A 1 801 ? 21.289 -0.255 -41.169 1.00 98.62 801 SER A O 1
ATOM 6375 N N . ALA A 1 802 ? 21.487 0.159 -43.367 1.00 98.12 802 ALA A N 1
ATOM 6376 C CA . ALA A 1 802 ? 21.906 -1.192 -43.759 1.00 98.12 802 ALA A CA 1
ATOM 6377 C C . ALA A 1 802 ? 23.380 -1.482 -43.389 1.00 98.12 802 ALA A C 1
ATOM 6379 O O . ALA A 1 802 ? 24.205 -1.791 -44.244 1.00 98.12 802 ALA A O 1
ATOM 6380 N N . ILE A 1 803 ? 23.718 -1.321 -42.106 1.00 97.88 803 ILE A N 1
ATOM 6381 C CA . ILE A 1 803 ? 25.070 -1.457 -41.552 1.00 97.88 803 ILE A CA 1
ATOM 6382 C C . ILE A 1 803 ? 25.021 -2.514 -40.450 1.00 97.88 803 ILE A C 1
ATOM 6384 O O . ILE A 1 803 ? 24.471 -2.267 -39.374 1.00 97.88 803 ILE A O 1
ATOM 6388 N N . ALA A 1 804 ? 25.598 -3.688 -40.713 1.00 97.12 804 ALA A N 1
ATOM 6389 C CA . ALA A 1 804 ? 25.706 -4.760 -39.725 1.00 97.12 804 ALA A CA 1
ATOM 6390 C C . ALA A 1 804 ? 26.544 -4.318 -38.513 1.00 97.12 804 ALA A C 1
ATOM 6392 O O . ALA A 1 804 ? 27.436 -3.481 -38.640 1.00 97.12 804 ALA A O 1
ATOM 6393 N N . TRP A 1 805 ? 26.268 -4.883 -37.334 1.00 96.69 805 TRP A N 1
ATOM 6394 C CA . TRP A 1 805 ? 27.046 -4.571 -36.128 1.00 96.69 805 TRP A CA 1
ATOM 6395 C C . TRP A 1 805 ? 28.507 -5.030 -36.249 1.00 96.69 805 TRP A C 1
ATOM 6397 O O . TRP A 1 805 ? 29.421 -4.307 -35.869 1.00 96.69 805 TRP A O 1
ATOM 6407 N N . ASN A 1 806 ? 28.726 -6.220 -36.811 1.00 94.56 806 ASN A N 1
ATOM 6408 C CA . ASN A 1 806 ? 30.023 -6.724 -37.258 1.00 94.56 806 ASN A CA 1
ATOM 6409 C C . ASN A 1 806 ? 29.809 -7.797 -38.350 1.00 94.56 806 ASN A C 1
ATOM 6411 O O . ASN A 1 806 ? 28.675 -8.071 -38.745 1.00 94.56 806 ASN A O 1
ATOM 6415 N N . SER A 1 807 ? 30.881 -8.448 -38.808 1.00 92.50 807 SER A N 1
ATOM 6416 C CA . SER A 1 807 ? 30.823 -9.505 -39.834 1.00 92.50 807 SER A CA 1
ATOM 6417 C C . SER A 1 807 ? 30.126 -10.806 -39.404 1.00 92.50 807 SER A C 1
ATOM 6419 O O . SER A 1 807 ? 29.863 -11.659 -40.248 1.00 92.50 807 SER A O 1
ATOM 6421 N N . GLN A 1 808 ? 29.838 -10.979 -38.112 1.00 90.81 808 GLN A N 1
ATOM 6422 C CA . GLN A 1 808 ? 29.164 -12.148 -37.537 1.00 90.81 808 GLN A CA 1
ATOM 6423 C C . GLN A 1 808 ? 27.688 -11.890 -37.210 1.00 90.81 808 GLN A C 1
ATOM 6425 O O . GLN A 1 808 ? 27.047 -12.770 -36.647 1.00 90.81 808 GLN A O 1
ATOM 6430 N N . HIS A 1 809 ? 27.154 -10.713 -37.544 1.00 95.81 809 HIS A N 1
ATOM 6431 C CA . HIS A 1 809 ? 25.741 -10.372 -37.384 1.00 95.81 809 HIS A CA 1
ATOM 6432 C C . HIS A 1 809 ? 25.052 -10.289 -38.745 1.00 95.81 809 HIS A C 1
ATOM 6434 O O . HIS A 1 809 ? 25.687 -10.046 -39.774 1.00 95.81 809 HIS A O 1
ATOM 6440 N N . ALA A 1 810 ? 23.734 -10.482 -38.750 1.00 96.00 810 ALA A N 1
ATOM 6441 C CA . ALA A 1 810 ? 22.937 -10.348 -39.958 1.00 96.00 810 ALA A CA 1
ATOM 6442 C C . ALA A 1 810 ? 23.039 -8.921 -40.525 1.00 96.00 810 ALA A C 1
ATOM 6444 O O . ALA A 1 810 ? 23.091 -7.940 -39.781 1.00 96.00 810 ALA A O 1
ATOM 6445 N N . THR A 1 811 ? 23.058 -8.799 -41.854 1.00 97.00 811 THR A N 1
ATOM 6446 C CA . THR A 1 811 ? 22.957 -7.487 -42.505 1.00 97.00 811 THR A CA 1
ATOM 6447 C C . THR A 1 811 ? 21.522 -6.979 -42.370 1.00 97.00 811 THR A C 1
ATOM 6449 O O . THR A 1 811 ? 20.615 -7.623 -42.899 1.00 97.00 811 THR A O 1
ATOM 6452 N N . PRO A 1 812 ? 21.283 -5.853 -41.677 1.00 98.25 812 PRO A N 1
ATOM 6453 C CA . PRO A 1 812 ? 19.932 -5.371 -41.457 1.00 98.25 812 PRO A CA 1
ATOM 6454 C C . PRO A 1 812 ? 19.359 -4.716 -42.718 1.00 98.25 812 PRO A C 1
ATOM 6456 O O . PRO A 1 812 ? 20.075 -4.102 -43.513 1.00 98.25 812 PRO A O 1
ATOM 6459 N N . LYS A 1 813 ? 18.036 -4.756 -42.853 1.00 98.69 813 LYS A N 1
ATOM 6460 C CA . LYS A 1 813 ? 17.275 -3.878 -43.739 1.00 98.69 813 LYS A CA 1
ATOM 6461 C C . LYS A 1 813 ? 17.207 -2.481 -43.120 1.00 98.69 813 LYS A C 1
ATOM 6463 O O . LYS A 1 813 ? 16.871 -2.330 -41.943 1.00 98.69 813 LYS A O 1
ATOM 6468 N N . ALA A 1 814 ? 17.498 -1.453 -43.916 1.00 98.75 814 ALA A N 1
ATOM 6469 C CA . ALA A 1 814 ? 17.261 -0.073 -43.505 1.00 98.75 814 ALA A CA 1
ATOM 6470 C C . ALA A 1 814 ? 15.748 0.174 -43.414 1.00 98.75 814 ALA A C 1
ATOM 6472 O O . ALA A 1 814 ? 15.036 -0.020 -44.397 1.00 98.75 814 ALA A O 1
ATOM 6473 N N . MET A 1 815 ? 15.263 0.604 -42.250 1.00 98.75 815 MET A N 1
ATOM 6474 C CA . MET A 1 815 ? 13.838 0.849 -42.026 1.00 98.75 815 MET A CA 1
ATOM 6475 C C . MET A 1 815 ? 13.312 1.957 -42.944 1.00 98.75 815 MET A C 1
ATOM 6477 O O . MET A 1 815 ? 13.884 3.045 -43.035 1.00 98.75 815 MET A O 1
ATOM 6481 N N . THR A 1 816 ? 12.187 1.719 -43.599 1.00 98.75 816 THR A N 1
ATOM 6482 C CA . THR A 1 816 ? 11.410 2.762 -44.272 1.00 98.75 816 THR A CA 1
ATOM 6483 C C . THR A 1 816 ? 10.648 3.615 -43.249 1.00 98.75 816 THR A C 1
ATOM 6485 O O . THR A 1 816 ? 10.603 3.299 -42.059 1.00 98.75 816 THR A O 1
ATOM 6488 N N . LEU A 1 817 ? 10.032 4.716 -43.691 1.00 98.69 817 LEU A N 1
ATOM 6489 C CA . LEU A 1 817 ? 9.141 5.492 -42.817 1.00 98.69 817 LEU A CA 1
ATOM 6490 C C . LEU A 1 817 ? 7.929 4.665 -42.354 1.00 98.69 817 LEU A C 1
ATOM 6492 O O . LEU A 1 817 ? 7.487 4.835 -41.218 1.00 98.69 817 LEU A O 1
ATOM 6496 N N . ASP A 1 818 ? 7.444 3.749 -43.195 1.00 98.69 818 ASP A N 1
ATOM 6497 C CA . ASP A 1 818 ? 6.348 2.839 -42.857 1.00 98.69 818 ASP A CA 1
ATOM 6498 C C . ASP A 1 818 ? 6.788 1.802 -41.815 1.00 98.69 818 ASP A C 1
ATOM 6500 O O . ASP A 1 818 ? 6.055 1.548 -40.861 1.00 98.69 818 ASP A O 1
ATOM 6504 N N . ASP A 1 819 ? 8.017 1.281 -41.915 1.00 98.75 819 ASP A N 1
ATOM 6505 C CA . ASP A 1 819 ? 8.580 0.387 -40.893 1.00 98.75 819 ASP A CA 1
ATOM 6506 C C . ASP A 1 819 ? 8.714 1.097 -39.539 1.00 98.75 819 ASP A C 1
ATOM 6508 O O . ASP A 1 819 ? 8.420 0.512 -38.496 1.00 98.75 819 ASP A O 1
ATOM 6512 N N . ILE A 1 820 ? 9.125 2.373 -39.535 1.00 98.88 820 ILE A N 1
ATOM 6513 C CA . ILE A 1 820 ? 9.194 3.188 -38.311 1.00 98.88 820 ILE A CA 1
ATOM 6514 C C . ILE A 1 820 ? 7.790 3.378 -37.723 1.00 98.88 820 ILE A C 1
ATOM 6516 O O . ILE A 1 820 ? 7.603 3.202 -36.519 1.00 98.88 820 ILE A O 1
ATOM 6520 N N . ALA A 1 821 ? 6.784 3.678 -38.547 1.00 98.75 821 ALA A N 1
ATOM 6521 C CA . ALA A 1 821 ? 5.399 3.806 -38.093 1.00 98.75 821 ALA A CA 1
ATOM 6522 C C . ALA A 1 821 ? 4.833 2.481 -37.537 1.00 98.75 821 ALA A C 1
ATOM 6524 O O . ALA A 1 821 ? 4.158 2.473 -36.501 1.00 98.75 821 ALA A O 1
ATOM 6525 N N . ALA A 1 822 ? 5.146 1.354 -38.180 1.00 98.69 822 ALA A N 1
ATOM 6526 C CA . ALA A 1 822 ? 4.765 0.024 -37.714 1.00 98.69 822 ALA A CA 1
ATOM 6527 C C . ALA A 1 822 ? 5.440 -0.324 -36.378 1.00 98.69 822 ALA A C 1
ATOM 6529 O O . ALA A 1 822 ? 4.777 -0.811 -35.462 1.00 98.69 822 ALA A O 1
ATOM 6530 N N . PHE A 1 823 ? 6.730 -0.006 -36.226 1.00 98.81 823 PHE A N 1
ATOM 6531 C CA . PHE A 1 823 ? 7.458 -0.175 -34.969 1.00 98.81 823 PHE A CA 1
ATOM 6532 C C . PHE A 1 823 ? 6.827 0.633 -33.828 1.00 98.81 823 PHE A C 1
ATOM 6534 O O . PHE A 1 823 ? 6.584 0.082 -32.754 1.00 98.81 823 PHE A O 1
ATOM 6541 N N . LYS A 1 824 ? 6.496 1.909 -34.064 1.00 98.88 824 LYS A N 1
ATOM 6542 C CA . LYS A 1 824 ? 5.816 2.756 -33.072 1.00 98.88 824 LYS A CA 1
ATOM 6543 C C . LYS A 1 824 ? 4.480 2.155 -32.632 1.00 98.88 824 LYS A C 1
ATOM 6545 O O . LYS A 1 824 ? 4.213 2.052 -31.438 1.00 98.88 824 LYS A O 1
ATOM 6550 N N . THR A 1 825 ? 3.685 1.673 -33.588 1.00 98.81 825 THR A N 1
ATOM 6551 C CA . THR A 1 825 ? 2.403 1.000 -33.310 1.00 98.81 825 THR A CA 1
ATOM 6552 C C . THR A 1 825 ? 2.601 -0.248 -32.444 1.00 98.81 825 THR A C 1
ATOM 6554 O O . THR A 1 825 ? 1.948 -0.400 -31.413 1.00 98.81 825 THR A O 1
ATOM 6557 N N . ALA A 1 826 ? 3.559 -1.109 -32.799 1.00 98.88 826 ALA A N 1
ATOM 6558 C CA . ALA A 1 826 ? 3.878 -2.311 -32.030 1.00 98.88 826 ALA A CA 1
ATOM 6559 C C . ALA A 1 826 ? 4.371 -1.997 -30.604 1.00 98.88 826 ALA A C 1
ATOM 6561 O O . ALA A 1 826 ? 4.025 -2.704 -29.650 1.00 98.88 826 ALA A O 1
ATOM 6562 N N . PHE A 1 827 ? 5.137 -0.914 -30.435 1.00 98.88 827 PHE A N 1
ATOM 6563 C CA . PHE A 1 827 ? 5.572 -0.441 -29.123 1.00 98.88 827 PHE A CA 1
ATOM 6564 C C . PHE A 1 827 ? 4.376 -0.005 -28.266 1.00 98.88 827 PHE A C 1
ATOM 6566 O O . PHE A 1 827 ? 4.230 -0.470 -27.136 1.00 98.88 827 PHE A O 1
ATOM 6573 N N . GLN A 1 828 ? 3.472 0.813 -28.819 1.00 98.88 828 GLN A N 1
ATOM 6574 C CA . GLN A 1 828 ? 2.244 1.246 -28.140 1.00 98.88 828 GLN A CA 1
ATOM 6575 C C . GLN A 1 828 ? 1.350 0.065 -27.741 1.00 98.88 828 GLN A C 1
ATOM 6577 O O . GLN A 1 828 ? 0.798 0.045 -26.641 1.00 98.88 828 GLN A O 1
ATOM 6582 N N . ASP A 1 829 ? 1.208 -0.936 -28.607 1.00 98.88 829 ASP A N 1
ATOM 6583 C CA . ASP A 1 829 ? 0.415 -2.123 -28.291 1.00 98.88 829 ASP A CA 1
ATOM 6584 C C . ASP A 1 829 ? 1.058 -2.955 -27.177 1.00 98.88 829 ASP A C 1
ATOM 6586 O O . ASP A 1 829 ? 0.360 -3.430 -26.281 1.00 98.88 829 ASP A O 1
ATOM 6590 N N . SER A 1 830 ? 2.387 -3.054 -27.154 1.00 98.88 830 SER A N 1
ATOM 6591 C CA . SER A 1 830 ? 3.117 -3.696 -26.053 1.00 98.88 830 SER A CA 1
ATOM 6592 C C . SER A 1 830 ? 2.954 -2.936 -24.731 1.00 98.88 830 SER A C 1
ATOM 6594 O O . SER A 1 830 ? 2.771 -3.563 -23.689 1.00 98.88 830 SER A O 1
ATOM 6596 N N . VAL A 1 831 ? 2.928 -1.596 -24.762 1.00 98.94 831 VAL A N 1
ATOM 6597 C CA . VAL A 1 831 ? 2.611 -0.759 -23.589 1.00 98.94 831 VAL A CA 1
ATOM 6598 C C . VAL A 1 831 ? 1.211 -1.081 -23.056 1.00 98.94 831 VAL A C 1
ATOM 6600 O O . VAL A 1 831 ? 1.057 -1.349 -21.866 1.00 98.94 831 VAL A O 1
ATOM 6603 N N . LYS A 1 832 ? 0.189 -1.138 -23.922 1.00 98.88 832 LYS A N 1
ATOM 6604 C CA . LYS A 1 832 ? -1.189 -1.492 -23.517 1.00 98.88 832 LYS A CA 1
ATOM 6605 C C . LYS A 1 832 ? -1.260 -2.892 -22.901 1.00 98.88 832 LYS A C 1
ATOM 6607 O O . LYS A 1 832 ? -1.920 -3.087 -21.882 1.00 98.88 832 LYS A O 1
ATOM 6612 N N . ARG A 1 833 ? -0.550 -3.863 -23.482 1.00 98.88 833 ARG A N 1
ATOM 6613 C CA . ARG A 1 833 ? -0.471 -5.229 -22.943 1.00 98.88 833 ARG A CA 1
ATOM 6614 C C . ARG A 1 833 ? 0.254 -5.290 -21.602 1.00 98.88 833 ARG A C 1
ATOM 6616 O O . ARG A 1 833 ? -0.159 -6.058 -20.738 1.00 98.88 833 ARG A O 1
ATOM 6623 N N . ALA A 1 834 ? 1.286 -4.474 -21.396 1.00 98.81 834 ALA A N 1
ATOM 6624 C CA . ALA A 1 834 ? 1.977 -4.381 -20.112 1.00 98.81 834 ALA A CA 1
ATOM 6625 C C . ALA A 1 834 ? 1.043 -3.841 -19.015 1.00 98.81 834 ALA A C 1
ATOM 6627 O O . ALA A 1 834 ? 0.996 -4.398 -17.918 1.00 98.81 834 ALA A O 1
ATOM 6628 N N . LEU A 1 835 ? 0.225 -2.829 -19.328 1.00 98.69 835 LEU A N 1
ATOM 6629 C CA . LEU A 1 835 ? -0.824 -2.350 -18.418 1.00 98.69 835 LEU A CA 1
ATOM 6630 C C . LEU A 1 835 ? -1.845 -3.451 -18.104 1.00 98.69 835 LEU A C 1
ATOM 6632 O O . LEU A 1 835 ? -2.209 -3.645 -16.949 1.00 98.69 835 LEU A O 1
ATOM 6636 N N . GLN A 1 836 ? -2.264 -4.219 -19.114 1.00 98.25 836 GLN A N 1
ATOM 6637 C CA . GLN A 1 836 ? -3.187 -5.341 -18.926 1.00 98.25 836 GLN A CA 1
ATOM 6638 C C . GLN A 1 836 ? -2.584 -6.479 -18.082 1.00 98.25 836 GLN A C 1
ATOM 6640 O O . GLN A 1 836 ? -3.308 -7.145 -17.340 1.00 98.25 836 GLN A O 1
ATOM 6645 N N . ALA A 1 837 ? -1.269 -6.699 -18.169 1.00 98.12 837 ALA A N 1
ATOM 6646 C CA . ALA A 1 837 ? -0.548 -7.642 -17.317 1.00 98.12 837 ALA A CA 1
ATOM 6647 C C . ALA A 1 837 ? -0.415 -7.151 -15.862 1.00 98.12 837 ALA A C 1
ATOM 6649 O O . ALA A 1 837 ? -0.245 -7.981 -14.971 1.00 98.12 837 ALA A O 1
ATOM 6650 N N . GLY A 1 838 ? -0.548 -5.840 -15.619 1.00 98.12 838 GLY A N 1
ATOM 6651 C CA . GLY A 1 838 ? -0.578 -5.225 -14.289 1.00 98.12 838 GLY A CA 1
ATOM 6652 C C . GLY A 1 838 ? 0.759 -4.665 -13.793 1.00 98.12 838 GLY A C 1
ATOM 6653 O O . GLY A 1 838 ? 0.931 -4.530 -12.589 1.00 98.12 838 GLY A O 1
ATOM 6654 N N . PHE A 1 839 ? 1.725 -4.380 -14.671 1.00 98.81 839 PHE A N 1
ATOM 6655 C CA . PHE A 1 839 ? 3.010 -3.804 -14.244 1.00 98.81 839 PHE A CA 1
ATOM 6656 C C . PHE A 1 839 ? 2.843 -2.436 -13.561 1.00 98.81 839 PHE A C 1
ATOM 6658 O O . PHE A 1 839 ? 1.955 -1.669 -13.924 1.00 98.81 839 PHE A O 1
ATOM 6665 N N . ASP A 1 840 ? 3.733 -2.117 -12.613 1.00 98.62 840 ASP A N 1
ATOM 6666 C CA . ASP A 1 840 ? 3.725 -0.869 -11.831 1.00 98.62 840 ASP A CA 1
ATOM 6667 C C . ASP A 1 840 ? 4.539 0.265 -12.482 1.00 98.62 840 ASP A C 1
ATOM 6669 O O . ASP A 1 840 ? 4.343 1.435 -12.161 1.00 98.62 840 ASP A O 1
ATOM 6673 N N . ALA A 1 841 ? 5.463 -0.066 -13.390 1.00 98.75 841 ALA A N 1
ATOM 6674 C CA . ALA A 1 841 ? 6.226 0.891 -14.194 1.00 98.75 841 ALA A CA 1
ATOM 6675 C C . ALA A 1 841 ? 6.663 0.272 -15.537 1.00 98.75 841 ALA A C 1
ATOM 6677 O O . ALA A 1 841 ? 6.646 -0.951 -15.714 1.00 98.75 841 ALA A O 1
ATOM 6678 N N . ILE A 1 842 ? 7.071 1.123 -16.481 1.00 98.88 842 ILE A N 1
ATOM 6679 C CA . ILE A 1 842 ? 7.612 0.719 -17.790 1.00 98.88 842 ILE A CA 1
ATOM 6680 C C . ILE A 1 842 ? 8.976 1.375 -17.994 1.00 98.88 842 ILE A C 1
ATOM 6682 O O . ILE A 1 842 ? 9.117 2.570 -17.753 1.00 98.88 842 ILE A O 1
ATOM 6686 N N . GLU A 1 843 ? 9.952 0.615 -18.490 1.00 98.94 843 GLU A N 1
ATOM 6687 C CA . GLU A 1 843 ? 11.220 1.130 -19.007 1.00 98.94 843 GLU A CA 1
ATOM 6688 C C . GLU A 1 843 ? 11.299 0.998 -20.527 1.00 98.94 843 GLU A C 1
ATOM 6690 O O . GLU A 1 843 ? 11.087 -0.076 -21.090 1.00 98.94 843 GLU A O 1
ATOM 6695 N N . ILE A 1 844 ? 11.647 2.092 -21.199 1.00 98.94 844 ILE A N 1
ATOM 6696 C CA . ILE A 1 844 ? 11.949 2.100 -22.632 1.00 98.94 844 ILE A CA 1
ATOM 6697 C C . ILE A 1 844 ? 13.431 1.762 -22.817 1.00 98.94 844 ILE A C 1
ATOM 6699 O O . ILE A 1 844 ? 14.302 2.489 -22.328 1.00 98.94 844 ILE A O 1
ATOM 6703 N N . HIS A 1 845 ? 13.740 0.691 -23.554 1.00 98.88 845 HIS A N 1
ATOM 6704 C CA . HIS A 1 845 ? 15.128 0.338 -23.842 1.00 98.88 845 HIS A CA 1
ATOM 6705 C C . HIS A 1 845 ? 15.705 1.192 -24.986 1.00 98.88 845 HIS A C 1
ATOM 6707 O O . HIS A 1 845 ? 15.538 0.886 -26.164 1.00 98.88 845 HIS A O 1
ATOM 6713 N N . ASN A 1 846 ? 16.473 2.225 -24.635 1.00 98.75 846 ASN A N 1
ATOM 6714 C CA . ASN A 1 846 ? 17.115 3.170 -25.558 1.00 98.75 846 ASN A CA 1
ATOM 6715 C C . ASN A 1 846 ? 18.656 3.137 -25.427 1.00 98.75 846 ASN A C 1
ATOM 6717 O O . ASN A 1 846 ? 19.322 4.168 -25.360 1.00 98.75 846 ASN A O 1
ATOM 6721 N N . ALA A 1 847 ? 19.231 1.931 -25.322 1.00 98.69 847 ALA A N 1
ATOM 6722 C CA . ALA A 1 847 ? 20.639 1.713 -24.964 1.00 98.69 847 ALA A CA 1
ATOM 6723 C C . ALA A 1 847 ? 21.235 0.473 -25.657 1.00 98.69 847 ALA A C 1
ATOM 6725 O O . ALA A 1 847 ? 20.561 -0.222 -26.416 1.00 98.69 847 ALA A O 1
ATOM 6726 N N . HIS A 1 848 ? 22.499 0.171 -25.351 1.00 98.31 848 HIS A N 1
ATOM 6727 C CA . HIS A 1 848 ? 23.210 -1.078 -25.677 1.00 98.31 848 HIS A CA 1
ATOM 6728 C C . HIS A 1 848 ? 23.354 -1.418 -27.170 1.00 98.31 848 HIS A C 1
ATOM 6730 O O . HIS A 1 848 ? 23.695 -2.550 -27.528 1.00 98.31 848 HIS A O 1
ATOM 6736 N N . GLY A 1 849 ? 23.133 -0.436 -28.041 1.00 98.06 849 GLY A N 1
ATOM 6737 C CA . GLY A 1 849 ? 23.253 -0.593 -29.492 1.00 98.06 849 GLY A CA 1
ATOM 6738 C C . GLY A 1 849 ? 22.098 -1.369 -30.110 1.00 98.06 849 GLY A C 1
ATOM 6739 O O . GLY A 1 849 ? 22.287 -1.941 -31.173 1.00 98.06 849 GLY A O 1
ATOM 6740 N N . TYR A 1 850 ? 20.963 -1.431 -29.414 1.00 98.75 850 TYR A N 1
ATOM 6741 C CA . TYR A 1 850 ? 19.693 -1.913 -29.949 1.00 98.75 850 TYR A CA 1
ATOM 6742 C C . TYR A 1 850 ? 18.929 -0.776 -30.631 1.00 98.75 850 TYR A C 1
ATOM 6744 O O . TYR A 1 850 ? 19.366 0.372 -30.582 1.00 98.75 850 TYR A O 1
ATOM 6752 N N . LEU A 1 851 ? 17.765 -1.065 -31.217 1.00 98.88 851 LEU A N 1
ATOM 6753 C CA . LEU A 1 851 ? 17.145 -0.227 -32.245 1.00 98.88 851 LEU A CA 1
ATOM 6754 C C . LEU A 1 851 ? 17.093 1.266 -31.902 1.00 98.88 851 LEU A C 1
ATOM 6756 O O . LEU A 1 851 ? 17.589 2.084 -32.665 1.00 98.88 851 LEU A O 1
ATOM 6760 N N . LEU A 1 852 ? 16.531 1.646 -30.753 1.00 98.81 852 LEU A N 1
ATOM 6761 C CA . LEU A 1 852 ? 16.421 3.065 -30.406 1.00 98.81 852 LEU A CA 1
ATOM 6762 C C . LEU A 1 852 ? 17.799 3.724 -30.189 1.00 98.81 852 LEU A C 1
ATOM 6764 O O . LEU A 1 852 ? 18.012 4.843 -30.646 1.00 98.81 852 LEU A O 1
ATOM 6768 N N . HIS A 1 853 ? 18.771 3.010 -29.604 1.00 98.81 853 HIS A N 1
ATOM 6769 C CA . HIS A 1 853 ? 20.155 3.494 -29.506 1.00 98.81 853 HIS A CA 1
ATOM 6770 C C . HIS A 1 853 ? 20.840 3.576 -30.874 1.00 98.81 853 HIS A C 1
ATOM 6772 O O . HIS A 1 853 ? 21.637 4.480 -31.111 1.00 98.81 853 HIS A O 1
ATOM 6778 N N . GLU A 1 854 ? 20.508 2.669 -31.796 1.00 98.81 854 GLU A N 1
ATOM 6779 C CA . GLU A 1 854 ? 21.030 2.716 -33.159 1.00 98.81 854 GLU A CA 1
ATOM 6780 C C . GLU A 1 854 ? 20.607 4.002 -33.873 1.00 98.81 854 GLU A C 1
ATOM 6782 O O . GLU A 1 854 ? 21.405 4.551 -34.628 1.00 98.81 854 GLU A O 1
ATOM 6787 N N . PHE A 1 855 ? 19.385 4.499 -33.636 1.00 98.88 855 PHE A N 1
ATOM 6788 C CA . PHE A 1 855 ? 18.935 5.793 -34.163 1.00 98.88 855 PHE A CA 1
ATOM 6789 C C . PHE A 1 855 ? 19.683 6.972 -33.527 1.00 98.88 855 PHE A C 1
ATOM 6791 O O . PHE A 1 855 ? 19.933 7.962 -34.218 1.00 98.88 855 PHE A O 1
ATOM 6798 N N . LEU A 1 856 ? 20.083 6.863 -32.255 1.00 98.69 856 LEU A N 1
ATOM 6799 C CA . LEU A 1 856 ? 20.872 7.893 -31.582 1.00 98.69 856 LEU A CA 1
ATOM 6800 C C . LEU A 1 856 ? 22.288 7.999 -32.142 1.00 98.69 856 LEU A C 1
ATOM 6802 O O . LEU A 1 856 ? 22.745 9.108 -32.398 1.00 98.69 856 LEU A O 1
ATOM 6806 N N . SER A 1 857 ? 22.995 6.884 -32.320 1.00 98.25 857 SER A N 1
ATOM 6807 C CA . SER A 1 857 ? 24.415 6.914 -32.677 1.00 98.25 857 SER A CA 1
ATOM 6808 C C . SER A 1 857 ? 24.635 7.169 -34.178 1.00 98.25 857 SER A C 1
ATOM 6810 O O . SER A 1 857 ? 24.089 6.439 -35.012 1.00 98.25 857 SER A O 1
ATOM 6812 N N . PRO A 1 858 ? 25.475 8.150 -34.566 1.00 97.00 858 PRO A N 1
ATOM 6813 C CA . PRO A 1 858 ? 25.812 8.390 -35.971 1.00 97.00 858 PRO A CA 1
ATOM 6814 C C . PRO A 1 858 ? 26.607 7.225 -36.589 1.00 97.00 858 PRO A C 1
ATOM 6816 O O . PRO A 1 858 ? 26.606 7.052 -37.804 1.00 97.00 858 PRO A O 1
ATOM 6819 N N . VAL A 1 859 ? 27.212 6.353 -35.775 1.00 97.00 859 VAL A N 1
ATOM 6820 C CA . VAL A 1 859 ? 27.922 5.150 -36.248 1.00 97.00 859 VAL A CA 1
ATOM 6821 C C . VAL A 1 859 ? 26.962 4.143 -36.895 1.00 97.00 859 VAL A C 1
ATOM 6823 O O . VAL A 1 859 ? 27.314 3.449 -37.847 1.00 97.00 859 VAL A O 1
ATOM 6826 N N . SER A 1 860 ? 25.730 4.056 -36.393 1.00 97.88 860 SER A N 1
ATOM 6827 C CA . SER A 1 860 ? 24.678 3.164 -36.903 1.00 97.88 860 SER A CA 1
ATOM 6828 C C . SER A 1 860 ? 23.642 3.873 -37.772 1.00 97.88 860 SER A C 1
ATOM 6830 O O . SER A 1 860 ? 23.001 3.225 -38.601 1.00 97.88 860 SER A O 1
ATOM 6832 N N . ASN A 1 861 ? 23.461 5.184 -37.596 1.00 98.56 861 ASN A N 1
ATOM 6833 C CA . ASN A 1 861 ? 22.444 5.971 -38.282 1.00 98.56 861 ASN A CA 1
ATOM 6834 C C . ASN A 1 861 ? 23.051 6.925 -39.319 1.00 98.56 861 ASN A C 1
ATOM 6836 O O . ASN A 1 861 ? 23.383 8.068 -39.021 1.00 98.56 861 ASN A O 1
ATOM 6840 N N . GLN A 1 862 ? 23.113 6.450 -40.561 1.00 97.75 862 GLN A N 1
ATOM 6841 C CA . GLN A 1 862 ? 23.541 7.190 -41.750 1.00 97.75 862 GLN A CA 1
ATOM 6842 C C . GLN A 1 862 ? 22.345 7.646 -42.607 1.00 97.75 862 GLN A C 1
ATOM 6844 O O . GLN A 1 862 ? 22.460 7.822 -43.822 1.00 97.75 862 GLN A O 1
ATOM 6849 N N . ARG A 1 863 ? 21.158 7.798 -42.002 1.00 98.38 863 ARG A N 1
ATOM 6850 C CA . ARG A 1 863 ? 19.963 8.262 -42.718 1.00 98.38 863 ARG A CA 1
ATOM 6851 C C . ARG A 1 863 ? 20.079 9.741 -43.074 1.00 98.38 863 ARG A C 1
ATOM 6853 O O . ARG A 1 863 ? 20.626 10.533 -42.313 1.00 98.38 863 ARG A O 1
ATOM 6860 N N . SER A 1 864 ? 19.466 10.116 -44.192 1.00 97.56 864 SER A N 1
ATOM 6861 C CA . SER A 1 864 ? 19.357 11.502 -44.671 1.00 97.56 864 SER A CA 1
ATOM 6862 C C . SER A 1 864 ? 17.944 12.087 -44.554 1.00 97.56 864 SER A C 1
ATOM 6864 O O . SER A 1 864 ? 17.701 13.212 -44.988 1.00 97.56 864 SER A O 1
ATOM 6866 N N . ASP A 1 865 ? 16.999 11.326 -43.995 1.00 98.44 865 ASP A N 1
ATOM 6867 C CA . ASP A 1 865 ? 15.628 11.771 -43.754 1.00 98.44 865 ASP A CA 1
ATOM 6868 C C . ASP A 1 865 ? 15.464 12.410 -42.362 1.00 98.44 865 ASP A C 1
ATOM 6870 O O . ASP A 1 865 ? 16.430 12.672 -41.646 1.00 98.44 865 ASP A O 1
ATOM 6874 N N . LYS A 1 866 ? 14.214 12.656 -41.950 1.00 98.31 866 LYS A N 1
ATOM 6875 C CA . LYS A 1 866 ? 13.890 13.298 -40.665 1.00 98.31 866 LYS A CA 1
ATOM 6876 C C . LYS A 1 866 ? 14.306 12.502 -39.415 1.00 98.31 866 LYS A C 1
ATOM 6878 O O . LYS A 1 866 ? 14.114 13.017 -38.315 1.00 98.31 866 LYS A O 1
ATOM 6883 N N . TYR A 1 867 ? 14.831 11.283 -39.563 1.00 98.69 867 TYR A N 1
ATOM 6884 C CA . TYR A 1 867 ? 15.280 10.425 -38.464 1.00 98.69 867 TYR A CA 1
ATOM 6885 C C . TYR A 1 867 ? 16.804 10.207 -38.434 1.00 98.69 867 TYR A C 1
ATOM 6887 O O . TYR A 1 867 ? 17.271 9.400 -37.635 1.00 98.69 867 TYR A O 1
ATOM 6895 N N . GLY A 1 868 ? 17.601 10.900 -39.259 1.00 97.81 868 GLY A N 1
ATOM 6896 C CA . GLY A 1 868 ? 19.067 10.881 -39.157 1.00 97.81 868 GLY A CA 1
ATOM 6897 C C . GLY A 1 868 ? 19.751 12.160 -39.637 1.00 97.81 868 GLY A C 1
ATOM 6898 O O . GLY A 1 868 ? 19.106 13.176 -39.912 1.00 97.81 868 GLY A O 1
ATOM 6899 N N . GLY A 1 869 ? 21.083 12.126 -39.671 1.00 96.62 869 GLY A N 1
ATOM 6900 C CA . GLY A 1 869 ? 21.919 13.298 -39.912 1.00 96.62 869 GLY A CA 1
ATOM 6901 C C . GLY A 1 869 ? 22.093 14.127 -38.639 1.00 96.62 869 GLY A C 1
ATOM 6902 O O . GLY A 1 869 ? 22.934 13.805 -37.800 1.00 96.62 869 GLY A O 1
ATOM 6903 N N . THR A 1 870 ? 21.306 15.195 -38.481 1.00 97.94 870 THR A N 1
ATOM 6904 C CA . THR A 1 870 ? 21.457 16.109 -37.335 1.00 97.94 870 THR A CA 1
ATOM 6905 C C . THR A 1 870 ? 21.086 15.445 -36.010 1.00 97.94 870 THR A C 1
ATOM 6907 O O . THR A 1 870 ? 20.326 14.473 -35.967 1.00 97.94 870 THR A O 1
ATOM 6910 N N . TRP A 1 871 ? 21.589 16.003 -34.907 1.00 98.38 871 TRP A N 1
ATOM 6911 C CA . TRP A 1 871 ? 21.289 15.517 -33.561 1.00 98.38 871 TRP A CA 1
ATOM 6912 C C . TRP A 1 871 ? 19.775 15.482 -33.285 1.00 98.38 871 TRP A C 1
ATOM 6914 O O . TRP A 1 871 ? 19.266 14.468 -32.812 1.00 98.38 871 TRP A O 1
ATOM 6924 N N . GLU A 1 872 ? 19.034 16.528 -33.671 1.00 98.56 872 GLU A N 1
ATOM 6925 C CA . GLU A 1 872 ? 17.578 16.631 -33.478 1.00 98.56 872 GLU A CA 1
ATOM 6926 C C . GLU A 1 872 ? 16.817 15.518 -34.205 1.00 98.56 872 GLU A C 1
ATOM 6928 O O . GLU A 1 872 ? 15.806 15.019 -33.708 1.00 98.56 872 GLU A O 1
ATOM 6933 N N . ASN A 1 873 ? 17.294 15.120 -35.385 1.00 98.75 873 ASN A N 1
ATOM 6934 C CA . ASN A 1 873 ? 16.696 14.032 -36.146 1.00 98.75 873 ASN A CA 1
ATOM 6935 C C . ASN A 1 873 ? 17.019 12.667 -35.530 1.00 98.75 873 ASN A C 1
ATOM 6937 O O . ASN A 1 873 ? 16.127 11.824 -35.444 1.00 98.75 873 ASN A O 1
ATOM 6941 N N . ARG A 1 874 ? 18.256 12.460 -35.057 1.00 98.75 874 ARG A N 1
ATOM 6942 C CA . ARG A 1 874 ? 18.688 11.207 -34.412 1.00 98.75 874 ARG A CA 1
ATOM 6943 C C . ARG A 1 874 ? 17.895 10.908 -33.135 1.00 98.75 874 ARG A C 1
ATOM 6945 O O . ARG A 1 874 ? 17.461 9.778 -32.934 1.00 98.75 874 ARG A O 1
ATOM 6952 N N . VAL A 1 875 ? 17.619 11.923 -32.309 1.00 98.81 875 VAL A N 1
ATOM 6953 C CA . VAL A 1 875 ? 16.841 11.753 -31.062 1.00 98.81 875 VAL A CA 1
ATOM 6954 C C . VAL A 1 875 ? 15.325 11.669 -31.272 1.00 98.81 875 VAL A C 1
ATOM 6956 O O . VAL A 1 875 ? 14.595 11.307 -30.347 1.00 98.81 875 VAL A O 1
ATOM 6959 N N . ARG A 1 876 ? 14.830 12.001 -32.473 1.00 98.81 876 ARG A N 1
ATOM 6960 C CA . ARG A 1 876 ? 13.396 12.167 -32.756 1.00 98.81 876 ARG A CA 1
ATOM 6961 C C . ARG A 1 876 ? 12.576 10.931 -32.406 1.00 98.81 876 ARG A C 1
ATOM 6963 O O . ARG A 1 876 ? 11.564 11.060 -31.727 1.00 98.81 876 ARG A O 1
ATOM 6970 N N . LEU A 1 877 ? 13.007 9.748 -32.845 1.00 98.88 877 LEU A N 1
ATOM 6971 C CA . LEU A 1 877 ? 12.249 8.516 -32.616 1.00 98.88 877 LEU A CA 1
ATOM 6972 C C . LEU A 1 877 ? 12.134 8.192 -31.119 1.00 98.88 877 LEU A C 1
ATOM 6974 O O . LEU A 1 877 ? 11.051 7.847 -30.655 1.00 98.88 877 LEU A O 1
ATOM 6978 N N . SER A 1 878 ? 13.213 8.355 -30.350 1.00 98.75 878 SER A N 1
ATOM 6979 C CA . SER A 1 878 ? 13.188 8.127 -28.901 1.00 98.75 878 SER A CA 1
ATOM 6980 C C . SER A 1 878 ? 12.228 9.091 -28.193 1.00 98.75 878 SER A C 1
ATOM 6982 O O . SER A 1 878 ? 11.484 8.664 -27.314 1.00 98.75 878 SER A O 1
ATOM 6984 N N . LEU A 1 879 ? 12.189 10.367 -28.602 1.00 98.88 879 LEU A N 1
ATOM 6985 C CA . LEU A 1 879 ? 11.244 11.351 -28.057 1.00 98.88 879 LEU A CA 1
ATOM 6986 C C . LEU A 1 879 ? 9.789 11.027 -28.431 1.00 98.88 879 LEU A C 1
ATOM 6988 O O . LEU A 1 879 ? 8.923 11.099 -27.564 1.00 98.88 879 LEU A O 1
ATOM 6992 N N . GLU A 1 880 ? 9.527 10.620 -29.678 1.00 98.81 880 GLU A N 1
ATOM 6993 C CA . GLU A 1 880 ? 8.190 10.199 -30.126 1.00 98.81 880 GLU A CA 1
ATOM 6994 C C . GLU A 1 880 ? 7.682 8.986 -29.320 1.00 98.81 880 GLU A C 1
ATOM 6996 O O . GLU A 1 880 ? 6.546 8.988 -28.854 1.00 98.81 880 GLU A O 1
ATOM 7001 N N . ILE A 1 881 ? 8.527 7.974 -29.082 1.00 98.88 881 ILE A N 1
ATOM 7002 C CA . ILE A 1 881 ? 8.161 6.795 -28.274 1.00 98.88 881 ILE A CA 1
ATOM 7003 C C . ILE A 1 881 ? 7.877 7.168 -26.813 1.00 98.88 881 ILE A C 1
ATOM 7005 O O . ILE A 1 881 ? 6.949 6.621 -26.211 1.00 98.88 881 ILE A O 1
ATOM 7009 N N . VAL A 1 882 ? 8.646 8.095 -26.232 1.00 98.88 882 VAL A N 1
ATOM 7010 C CA . VAL A 1 882 ? 8.405 8.600 -24.869 1.00 98.88 882 VAL A CA 1
ATOM 7011 C C . VAL A 1 882 ? 7.045 9.286 -24.777 1.00 98.88 882 VAL A C 1
ATOM 7013 O O . VAL A 1 882 ? 6.270 8.955 -23.881 1.00 98.88 882 VAL A O 1
ATOM 7016 N N . GLU A 1 883 ? 6.733 10.194 -25.704 1.00 98.69 883 GLU A N 1
ATOM 7017 C CA . GLU A 1 883 ? 5.453 10.914 -25.736 1.00 98.69 883 GLU A CA 1
ATOM 7018 C C . GLU A 1 883 ? 4.270 9.960 -25.897 1.00 98.69 883 GLU A C 1
ATOM 7020 O O . GLU A 1 883 ? 3.298 10.036 -25.147 1.00 98.69 883 GLU A O 1
ATOM 7025 N N . GLU A 1 884 ? 4.372 9.019 -26.833 1.00 98.62 884 GLU A N 1
ATOM 7026 C CA . GLU A 1 884 ? 3.317 8.044 -27.101 1.00 98.62 884 GLU A CA 1
ATOM 7027 C C . GLU A 1 884 ? 3.116 7.090 -25.920 1.00 98.62 884 GLU A C 1
ATOM 7029 O O . GLU A 1 884 ? 1.982 6.812 -25.532 1.00 98.62 884 GLU A O 1
ATOM 7034 N N . THR A 1 885 ? 4.198 6.645 -25.276 1.00 98.81 885 THR A N 1
ATOM 7035 C CA . THR A 1 885 ? 4.111 5.823 -24.059 1.00 98.81 885 THR A CA 1
ATOM 7036 C C . THR A 1 885 ? 3.494 6.615 -22.905 1.00 98.81 885 THR A C 1
ATOM 7038 O O . THR A 1 885 ? 2.635 6.102 -22.188 1.00 98.81 885 THR A O 1
ATOM 7041 N N . ARG A 1 886 ? 3.892 7.882 -22.725 1.00 98.31 886 ARG A N 1
ATOM 7042 C CA . ARG A 1 886 ? 3.340 8.778 -21.698 1.00 98.31 886 ARG A CA 1
ATOM 7043 C C . ARG A 1 886 ? 1.859 9.071 -21.895 1.00 98.31 886 ARG A C 1
ATOM 7045 O O . ARG A 1 886 ? 1.152 9.195 -20.903 1.00 98.31 886 ARG A O 1
ATOM 7052 N N . ALA A 1 887 ? 1.393 9.138 -23.138 1.00 98.19 887 ALA A N 1
ATOM 7053 C CA . ALA A 1 887 ? -0.018 9.324 -23.455 1.00 98.19 887 ALA A CA 1
ATOM 7054 C C . ALA A 1 887 ? -0.886 8.090 -23.138 1.00 98.19 887 ALA A C 1
ATOM 7056 O O . ALA A 1 887 ? -2.094 8.236 -22.959 1.00 98.19 887 ALA A O 1
ATOM 7057 N N . ILE A 1 888 ? -0.297 6.888 -23.080 1.00 98.69 888 ILE A N 1
ATOM 7058 C CA . ILE A 1 888 ? -1.029 5.630 -22.859 1.00 98.69 888 ILE A CA 1
ATOM 7059 C C . ILE A 1 888 ? -1.099 5.249 -21.376 1.00 98.69 888 ILE A C 1
ATOM 7061 O O . ILE A 1 888 ? -2.139 4.760 -20.931 1.00 98.69 888 ILE A O 1
ATOM 7065 N N . ILE A 1 889 ? -0.012 5.410 -20.614 1.00 98.50 889 ILE A N 1
ATOM 7066 C CA . ILE A 1 889 ? 0.015 4.927 -19.226 1.00 98.50 889 ILE A CA 1
ATOM 7067 C C . ILE A 1 889 ? -0.637 5.908 -18.234 1.00 98.50 889 ILE A C 1
ATOM 7069 O O . ILE A 1 889 ? -0.704 7.107 -18.512 1.00 98.50 889 ILE A O 1
ATOM 7073 N N . PRO A 1 890 ? -1.098 5.436 -17.058 1.00 97.25 890 PRO A N 1
ATOM 7074 C CA . PRO A 1 890 ? -1.672 6.300 -16.028 1.00 97.25 890 PRO A CA 1
ATOM 7075 C C . PRO A 1 890 ? -0.742 7.445 -15.599 1.00 97.25 890 PRO A C 1
ATOM 7077 O O . PRO A 1 890 ? 0.478 7.288 -15.532 1.00 97.25 890 PRO A O 1
ATOM 7080 N N . LYS A 1 891 ? -1.323 8.606 -15.257 1.00 93.56 891 LYS A N 1
ATOM 7081 C CA . LYS A 1 891 ? -0.574 9.829 -14.894 1.00 93.56 891 LYS A CA 1
ATOM 7082 C C . LYS A 1 891 ? 0.352 9.632 -13.692 1.00 93.56 891 LYS A C 1
ATOM 7084 O O . LYS A 1 891 ? 1.354 10.337 -13.575 1.00 93.56 891 LYS A O 1
ATOM 7089 N N . ASP A 1 892 ? -0.012 8.732 -12.792 1.00 92.62 892 ASP A N 1
ATOM 7090 C CA . ASP A 1 892 ? 0.685 8.381 -11.561 1.00 92.62 892 ASP A CA 1
ATOM 7091 C C . ASP A 1 892 ? 1.682 7.219 -11.727 1.00 92.62 892 ASP A C 1
ATOM 7093 O O . ASP A 1 892 ? 2.458 6.963 -10.807 1.00 92.62 892 ASP A O 1
ATOM 7097 N N . MET A 1 893 ? 1.721 6.567 -12.894 1.00 98.12 893 MET A N 1
ATOM 7098 C CA . MET A 1 893 ? 2.629 5.459 -13.196 1.00 98.12 893 MET A CA 1
ATOM 7099 C C . MET A 1 893 ? 3.998 5.968 -13.688 1.00 98.12 893 MET A C 1
ATOM 7101 O O . MET A 1 893 ? 4.044 6.726 -14.667 1.00 98.12 893 MET A O 1
ATOM 7105 N N . PRO A 1 894 ? 5.124 5.556 -13.070 1.00 98.19 894 PRO A N 1
ATOM 7106 C CA . PRO A 1 894 ? 6.453 5.989 -13.494 1.00 98.19 894 PRO A CA 1
ATOM 7107 C C . PRO A 1 894 ? 6.856 5.502 -14.889 1.00 98.19 894 PRO A C 1
ATOM 7109 O O . PRO A 1 894 ? 6.624 4.345 -15.254 1.00 98.19 894 PRO A O 1
ATOM 7112 N N . LEU A 1 895 ? 7.535 6.373 -15.636 1.00 98.81 895 LEU A N 1
ATOM 7113 C CA . LEU A 1 895 ? 8.242 6.042 -16.872 1.00 98.81 895 LEU A CA 1
ATOM 7114 C C . LEU A 1 895 ? 9.740 6.071 -16.679 1.00 98.81 895 LEU A C 1
ATOM 7116 O O . LEU A 1 895 ? 10.307 7.083 -16.270 1.00 98.81 895 LEU A O 1
ATOM 7120 N N . PHE A 1 896 ? 10.375 4.975 -17.046 1.00 98.81 896 PHE A N 1
ATOM 7121 C CA . PHE A 1 896 ? 11.814 4.856 -17.053 1.00 98.81 896 PHE A CA 1
ATOM 7122 C C . PHE A 1 896 ? 12.292 4.865 -18.503 1.00 98.81 896 PHE A C 1
ATOM 7124 O O . PHE A 1 896 ? 11.609 4.392 -19.418 1.00 98.81 896 PHE A O 1
ATOM 7131 N N . LEU A 1 897 ? 13.487 5.391 -18.724 1.00 98.88 897 LEU A N 1
ATOM 7132 C CA . LEU A 1 897 ? 14.198 5.206 -19.979 1.00 98.88 897 LEU A CA 1
ATOM 7133 C C . LEU A 1 897 ? 15.625 4.789 -19.664 1.00 98.88 897 LEU A C 1
ATOM 7135 O O . LEU A 1 897 ? 16.315 5.448 -18.887 1.00 98.88 897 LEU A O 1
ATOM 7139 N N . ARG A 1 898 ? 16.079 3.707 -20.295 1.00 98.88 898 ARG A N 1
ATOM 7140 C CA . ARG A 1 898 ? 17.472 3.281 -20.209 1.00 98.88 898 ARG A CA 1
ATOM 7141 C C . ARG A 1 898 ? 18.267 3.837 -21.370 1.00 98.88 898 ARG A C 1
ATOM 7143 O O . ARG A 1 898 ? 17.862 3.641 -22.512 1.00 98.88 898 ARG A O 1
ATOM 7150 N N . ILE A 1 899 ? 19.408 4.463 -21.096 1.00 98.75 899 ILE A N 1
ATOM 7151 C CA . ILE A 1 899 ? 20.269 5.082 -22.112 1.00 98.75 899 ILE A CA 1
ATOM 7152 C C . ILE A 1 899 ? 21.712 4.581 -22.030 1.00 98.75 899 ILE A C 1
ATOM 7154 O O . ILE A 1 899 ? 22.220 4.287 -20.950 1.00 98.75 899 ILE A O 1
ATOM 7158 N N . SER A 1 900 ? 22.384 4.500 -23.177 1.00 98.62 900 SER A N 1
ATOM 7159 C CA . SER A 1 900 ? 23.845 4.433 -23.229 1.00 98.62 900 SER A CA 1
ATOM 7160 C C . SER A 1 900 ? 24.391 5.859 -23.260 1.00 98.62 900 SER A C 1
ATOM 7162 O O . SER A 1 900 ? 24.166 6.583 -24.221 1.00 98.62 900 SER A O 1
ATOM 7164 N N . ALA A 1 901 ? 25.089 6.283 -22.205 1.00 98.19 901 ALA A N 1
ATOM 7165 C CA . ALA A 1 901 ? 25.551 7.665 -22.080 1.00 98.19 901 ALA A CA 1
ATOM 7166 C C . ALA A 1 901 ? 26.650 8.045 -23.085 1.00 98.19 901 ALA A C 1
ATOM 7168 O O . ALA A 1 901 ? 26.802 9.213 -23.412 1.00 98.19 901 ALA A O 1
ATOM 7169 N N . THR A 1 902 ? 27.429 7.069 -23.539 1.00 98.00 902 THR A N 1
ATOM 7170 C CA . THR A 1 902 ? 28.486 7.199 -24.550 1.00 98.00 902 THR A CA 1
ATOM 7171 C C . THR A 1 902 ? 28.616 5.868 -25.284 1.00 98.00 902 THR A C 1
ATOM 7173 O O . THR A 1 902 ? 28.334 4.809 -24.705 1.00 98.00 902 THR A O 1
ATOM 7176 N N . ASP A 1 903 ? 29.054 5.922 -26.537 1.00 97.75 903 ASP A N 1
ATOM 7177 C CA . ASP A 1 903 ? 29.434 4.767 -27.344 1.00 97.75 903 ASP A CA 1
ATOM 7178 C C . ASP A 1 903 ? 30.824 4.204 -27.007 1.00 97.75 903 ASP A C 1
ATOM 7180 O O . ASP A 1 903 ? 31.088 3.054 -27.354 1.00 97.75 903 ASP A O 1
ATOM 7184 N N . TRP A 1 904 ? 31.682 4.960 -26.307 1.00 96.56 904 TRP A N 1
ATOM 7185 C CA . TRP A 1 904 ? 33.102 4.655 -26.062 1.00 96.56 904 TRP A CA 1
ATOM 7186 C C . TRP A 1 904 ? 33.962 4.567 -27.333 1.00 96.56 904 TRP A C 1
ATOM 7188 O O . TRP A 1 904 ? 34.811 3.677 -27.451 1.00 96.56 904 TRP A O 1
ATOM 7198 N N . LEU A 1 905 ? 33.732 5.474 -28.284 1.00 96.50 905 LEU A N 1
ATOM 7199 C CA . LEU A 1 905 ? 34.415 5.513 -29.585 1.00 96.50 905 LEU A CA 1
ATOM 7200 C C . LEU A 1 905 ? 35.173 6.823 -29.832 1.00 96.50 905 LEU A C 1
ATOM 7202 O O . LEU A 1 905 ? 35.812 6.966 -30.866 1.00 96.50 905 LEU A O 1
ATOM 7206 N N . GLU A 1 906 ? 35.162 7.760 -28.883 1.00 90.38 906 GLU A N 1
ATOM 7207 C CA . GLU A 1 906 ? 35.740 9.103 -29.027 1.00 90.38 906 GLU A CA 1
ATOM 7208 C C . GLU A 1 906 ? 37.254 9.099 -29.310 1.00 90.38 906 GLU A C 1
ATOM 7210 O O . GLU A 1 906 ? 37.791 10.084 -29.808 1.00 90.38 906 GLU A O 1
ATOM 7215 N N . ASN A 1 907 ? 37.938 7.992 -29.001 1.00 87.25 907 ASN A N 1
ATOM 7216 C CA . ASN A 1 907 ? 39.378 7.817 -29.202 1.00 87.25 907 ASN A CA 1
ATOM 7217 C C . ASN A 1 907 ? 39.724 6.812 -30.321 1.00 87.25 907 ASN A C 1
ATOM 7219 O O . ASN A 1 907 ? 40.871 6.378 -30.404 1.00 87.25 907 ASN A O 1
ATOM 7223 N N . VAL A 1 908 ? 38.756 6.395 -31.143 1.00 92.44 908 VAL A N 1
ATOM 7224 C CA . VAL A 1 908 ? 38.988 5.467 -32.262 1.00 92.44 908 VAL A CA 1
ATOM 7225 C C . VAL A 1 908 ? 39.259 6.279 -33.531 1.00 92.44 908 VAL A C 1
ATOM 7227 O O . VAL A 1 908 ? 38.367 6.960 -34.024 1.00 92.44 908 VAL A O 1
ATOM 7230 N N . GLU A 1 909 ? 40.487 6.211 -34.063 1.00 87.94 909 GLU A N 1
ATOM 7231 C CA . GLU A 1 909 ? 40.953 7.071 -35.173 1.00 87.94 909 GLU A CA 1
ATOM 7232 C C . GLU A 1 909 ? 40.063 7.005 -36.429 1.00 87.94 909 GLU A C 1
ATOM 7234 O O . GLU A 1 909 ? 39.833 8.028 -37.073 1.00 87.94 909 GLU A O 1
ATOM 7239 N N . ASP A 1 910 ? 39.520 5.826 -36.746 1.00 90.25 910 ASP A N 1
ATOM 7240 C CA . ASP A 1 910 ? 38.721 5.588 -37.956 1.00 90.25 910 ASP A CA 1
ATOM 7241 C C . ASP A 1 910 ? 37.221 5.919 -37.798 1.00 90.25 910 ASP A C 1
ATOM 7243 O O . ASP A 1 910 ? 36.443 5.748 -38.741 1.00 90.25 910 ASP A O 1
ATOM 7247 N N . ILE A 1 911 ? 36.787 6.397 -36.624 1.00 91.75 911 ILE A N 1
ATOM 7248 C CA . ILE A 1 911 ? 35.384 6.734 -36.338 1.00 91.75 911 ILE A CA 1
ATOM 7249 C C . ILE A 1 911 ? 35.296 8.213 -35.929 1.00 91.75 911 ILE A C 1
ATOM 7251 O O . ILE A 1 911 ? 35.483 8.549 -34.761 1.00 91.75 911 ILE A O 1
ATOM 7255 N N . PRO A 1 912 ? 34.992 9.124 -36.875 1.00 85.38 912 PRO A N 1
ATOM 7256 C CA . PRO A 1 912 ? 35.095 10.564 -36.637 1.00 85.38 912 PRO A CA 1
ATOM 7257 C C . PRO A 1 912 ? 33.976 11.142 -35.755 1.00 85.38 912 PRO A C 1
ATOM 7259 O O . PRO A 1 912 ? 34.160 12.204 -35.164 1.00 85.38 912 PRO A O 1
ATOM 7262 N N . GLU A 1 913 ? 32.813 10.485 -35.674 1.00 94.00 913 GLU A N 1
ATOM 7263 C CA . GLU A 1 913 ? 31.668 10.929 -34.868 1.00 94.00 913 GLU A CA 1
ATOM 7264 C C . GLU A 1 913 ? 30.984 9.723 -34.206 1.00 94.00 913 GLU A C 1
ATOM 7266 O O . GLU A 1 913 ? 30.782 8.684 -34.837 1.00 94.00 913 GLU A O 1
ATOM 7271 N N . SER A 1 914 ? 30.597 9.864 -32.938 1.00 96.38 914 SER A N 1
ATOM 7272 C CA . SER A 1 914 ? 29.860 8.857 -32.163 1.00 96.38 914 SER A CA 1
ATOM 7273 C C . SER A 1 914 ? 28.942 9.524 -31.134 1.00 96.38 914 SER A C 1
ATOM 7275 O O . SER A 1 914 ? 28.974 10.744 -30.977 1.00 96.38 914 SER A O 1
ATOM 7277 N N . TRP A 1 915 ? 28.080 8.752 -30.465 1.00 98.12 915 TRP A N 1
ATOM 7278 C CA . TRP A 1 915 ? 27.256 9.272 -29.375 1.00 98.12 915 TRP A CA 1
ATOM 7279 C C . TRP A 1 915 ? 28.111 9.496 -28.128 1.00 98.12 915 TRP A C 1
ATOM 7281 O O . TRP A 1 915 ? 28.746 8.567 -27.625 1.00 98.12 915 TRP A O 1
ATOM 7291 N N . THR A 1 916 ? 28.094 10.719 -27.605 1.00 97.69 916 THR A N 1
ATOM 7292 C CA . THR A 1 916 ? 28.909 11.112 -26.450 1.00 97.69 916 THR A CA 1
ATOM 7293 C C . THR A 1 916 ? 28.055 11.441 -25.228 1.00 97.69 916 THR A C 1
ATOM 7295 O O . THR A 1 916 ? 26.833 11.618 -25.299 1.00 97.69 916 THR A O 1
ATOM 7298 N N . VAL A 1 917 ? 28.715 11.605 -24.077 1.00 97.62 917 VAL A N 1
ATOM 7299 C CA . VAL A 1 917 ? 28.038 12.097 -22.868 1.00 97.62 917 VAL A CA 1
ATOM 7300 C C . VAL A 1 917 ? 27.400 13.467 -23.088 1.00 97.62 917 VAL A C 1
ATOM 7302 O O . VAL A 1 917 ? 26.309 13.698 -22.579 1.00 97.62 917 VAL A O 1
ATOM 7305 N N . ASP A 1 918 ? 28.006 14.347 -23.885 1.00 98.12 918 ASP A N 1
ATOM 7306 C CA . ASP A 1 918 ? 27.459 15.682 -24.137 1.00 98.12 918 ASP A CA 1
ATOM 7307 C C . ASP A 1 918 ? 26.134 15.613 -24.908 1.00 98.12 918 ASP A C 1
ATOM 7309 O O . ASP A 1 918 ? 25.221 16.398 -24.650 1.00 98.12 918 ASP A O 1
ATOM 7313 N N . ASP A 1 919 ? 25.974 14.628 -25.793 1.00 98.50 919 ASP A N 1
ATOM 7314 C CA . ASP A 1 919 ? 24.704 14.375 -26.478 1.00 98.50 919 ASP A CA 1
ATOM 7315 C C . ASP A 1 919 ? 23.633 13.857 -25.514 1.00 98.50 919 ASP A C 1
ATOM 7317 O O . ASP A 1 919 ? 22.480 14.293 -25.563 1.00 98.50 919 ASP A O 1
ATOM 7321 N N . THR A 1 920 ? 24.026 12.993 -24.576 1.00 98.69 920 THR A N 1
ATOM 7322 C CA . THR A 1 920 ? 23.150 12.535 -23.488 1.00 98.69 920 THR A CA 1
ATOM 7323 C C . THR A 1 920 ? 22.712 13.695 -22.591 1.00 98.69 920 THR A C 1
ATOM 7325 O O . THR A 1 920 ? 21.541 13.769 -22.219 1.00 98.69 920 THR A O 1
ATOM 7328 N N . LEU A 1 921 ? 23.612 14.633 -22.276 1.00 98.69 921 LEU A N 1
ATOM 7329 C CA . LEU A 1 921 ? 23.304 15.811 -21.457 1.00 98.69 921 LEU A CA 1
ATOM 7330 C C . LEU A 1 921 ? 22.371 16.803 -22.164 1.00 98.69 921 LEU A C 1
ATOM 7332 O O . LEU A 1 921 ? 21.599 17.478 -21.487 1.00 98.69 921 LEU A O 1
ATOM 7336 N N . LYS A 1 922 ? 22.381 16.859 -23.502 1.00 98.50 922 LYS A N 1
ATOM 7337 C CA . LYS A 1 922 ? 21.373 17.601 -24.283 1.00 98.50 922 LYS A CA 1
ATOM 7338 C C . LYS A 1 922 ? 20.013 16.897 -24.282 1.00 98.50 922 LYS A C 1
ATOM 7340 O O . LYS A 1 922 ? 18.982 17.561 -24.234 1.00 98.50 922 LYS A O 1
ATOM 7345 N N . LEU A 1 923 ? 19.998 15.562 -24.338 1.00 98.75 923 LEU A N 1
ATOM 7346 C CA . LEU A 1 923 ? 18.764 14.776 -24.432 1.00 98.75 923 LEU A CA 1
ATOM 7347 C C . LEU A 1 923 ? 18.033 14.659 -23.086 1.00 98.75 923 LEU A C 1
ATOM 7349 O O . LEU A 1 923 ? 16.807 14.732 -23.045 1.00 98.75 923 LEU A O 1
ATOM 7353 N N . ALA A 1 924 ? 18.760 14.484 -21.981 1.00 98.62 924 ALA A N 1
ATOM 7354 C CA . ALA A 1 924 ? 18.171 14.190 -20.675 1.00 98.62 924 ALA A CA 1
ATOM 7355 C C . ALA A 1 924 ? 17.151 15.243 -20.177 1.00 98.62 924 ALA A C 1
ATOM 7357 O O . ALA A 1 924 ? 16.090 14.834 -19.700 1.00 98.62 924 ALA A O 1
ATOM 7358 N N . PRO A 1 925 ? 17.374 16.567 -20.323 1.00 98.06 925 PRO A N 1
ATOM 7359 C CA . PRO A 1 925 ? 16.364 17.569 -19.978 1.00 98.06 925 PRO A CA 1
ATOM 7360 C C . PRO A 1 925 ? 15.083 17.452 -20.814 1.00 98.06 925 PRO A C 1
ATOM 7362 O O . PRO A 1 925 ? 13.990 17.569 -20.266 1.00 98.06 925 PRO A O 1
ATOM 7365 N N . LEU A 1 926 ? 15.199 17.148 -22.112 1.00 98.56 926 LEU A N 1
ATOM 7366 C CA . LEU A 1 926 ? 14.040 16.966 -22.997 1.00 98.56 926 LEU A CA 1
ATOM 7367 C C . LEU A 1 926 ? 13.219 15.730 -22.611 1.00 98.56 926 LEU A C 1
ATOM 7369 O O . LEU A 1 926 ? 11.996 15.731 -22.728 1.00 98.56 926 LEU A O 1
ATOM 7373 N N . LEU A 1 927 ? 13.883 14.669 -22.144 1.00 98.69 927 LEU A N 1
ATOM 7374 C CA . LEU A 1 927 ? 13.213 13.476 -21.623 1.00 98.69 927 LEU A CA 1
ATOM 7375 C C . LEU A 1 927 ? 12.427 13.790 -20.347 1.00 98.69 927 LEU A C 1
ATOM 7377 O O . LEU A 1 927 ? 11.272 13.378 -20.233 1.00 98.69 927 LEU A O 1
ATOM 7381 N N . ALA A 1 928 ? 13.021 14.560 -19.431 1.00 97.00 928 ALA A N 1
ATOM 7382 C CA . ALA A 1 928 ? 12.339 15.020 -18.224 1.00 97.00 928 ALA A CA 1
ATOM 7383 C C . ALA A 1 928 ? 11.090 15.853 -18.574 1.00 97.00 928 ALA A C 1
ATOM 7385 O O . ALA A 1 928 ? 10.005 15.596 -18.058 1.00 97.00 928 ALA A O 1
ATOM 7386 N N . GLU A 1 929 ? 11.209 16.794 -19.517 1.00 96.94 929 GLU A N 1
ATOM 7387 C CA . GLU A 1 929 ? 10.088 17.622 -19.993 1.00 96.94 929 GLU A CA 1
ATOM 7388 C C . GLU A 1 929 ? 8.950 16.800 -20.616 1.00 96.94 929 GLU A C 1
ATOM 7390 O O . GLU A 1 929 ? 7.780 17.153 -20.478 1.00 96.94 929 GLU A O 1
ATOM 7395 N N . LYS A 1 930 ? 9.274 15.680 -21.269 1.00 97.62 930 LYS A N 1
ATOM 7396 C CA . LYS A 1 930 ? 8.290 14.772 -21.884 1.00 97.62 930 LYS A CA 1
ATOM 7397 C C . LYS A 1 930 ? 7.729 13.725 -20.916 1.00 97.62 930 LYS A C 1
ATOM 7399 O O . LYS A 1 930 ? 6.937 12.876 -21.322 1.00 97.62 930 LYS A O 1
ATOM 7404 N N . GLY A 1 931 ? 8.088 13.800 -19.633 1.00 95.56 931 GLY A N 1
ATOM 7405 C CA . GLY A 1 931 ? 7.507 12.979 -18.574 1.00 95.56 931 GLY A CA 1
ATOM 7406 C C . GLY A 1 931 ? 8.219 11.652 -18.319 1.00 95.56 931 GLY A C 1
ATOM 7407 O O . GLY A 1 931 ? 7.572 10.720 -17.840 1.00 95.56 931 GLY A O 1
ATOM 7408 N N . VAL A 1 932 ? 9.516 11.544 -18.632 1.00 98.69 932 VAL A N 1
ATOM 7409 C CA . VAL A 1 932 ? 10.368 10.483 -18.070 1.00 98.69 932 VAL A CA 1
ATOM 7410 C C . VAL A 1 932 ? 10.664 10.813 -16.610 1.00 98.69 932 VAL A C 1
ATOM 7412 O O . VAL A 1 932 ? 11.113 11.911 -16.292 1.00 98.69 932 VAL A O 1
ATOM 7415 N N . ASP A 1 933 ? 10.414 9.854 -15.725 1.00 98.50 933 ASP A N 1
ATOM 7416 C CA . ASP A 1 933 ? 10.538 10.031 -14.278 1.00 98.50 933 ASP A CA 1
ATOM 7417 C C . ASP A 1 933 ? 11.883 9.547 -13.742 1.00 98.50 933 ASP A C 1
ATOM 7419 O O . ASP A 1 933 ? 12.363 10.070 -12.736 1.00 98.50 933 ASP A O 1
ATOM 7423 N N . LEU A 1 934 ? 12.503 8.570 -14.414 1.00 98.69 934 LEU A N 1
ATOM 7424 C CA . LEU A 1 934 ? 13.837 8.084 -14.083 1.00 98.69 934 LEU A CA 1
ATOM 7425 C C . LEU A 1 934 ? 14.655 7.735 -15.332 1.00 98.69 934 LEU A C 1
ATOM 7427 O O . LEU A 1 934 ? 14.171 7.045 -16.231 1.00 98.69 934 LEU A O 1
ATOM 7431 N N . LEU A 1 935 ? 15.923 8.154 -15.354 1.00 98.88 935 LEU A N 1
ATOM 7432 C CA . LEU A 1 935 ? 16.896 7.731 -16.363 1.00 98.88 935 LEU A CA 1
ATOM 7433 C C . LEU A 1 935 ? 17.830 6.642 -15.806 1.00 98.88 935 LEU A C 1
ATOM 7435 O O . LEU A 1 935 ? 18.590 6.908 -14.873 1.00 98.88 935 LEU A O 1
ATOM 7439 N N . ASP A 1 936 ? 17.784 5.432 -16.377 1.00 98.75 936 ASP A N 1
ATOM 7440 C CA . ASP A 1 936 ? 18.744 4.341 -16.116 1.00 98.75 936 ASP A CA 1
ATOM 7441 C C . ASP A 1 936 ? 19.975 4.538 -17.013 1.00 98.75 936 ASP A C 1
ATOM 7443 O O . ASP A 1 936 ? 19.911 4.381 -18.238 1.00 98.75 936 ASP A O 1
ATOM 7447 N N . VAL A 1 937 ? 21.100 4.939 -16.416 1.00 98.69 937 VAL A N 1
ATOM 7448 C CA . VAL A 1 937 ? 22.297 5.347 -17.160 1.00 98.69 937 VAL A CA 1
ATOM 7449 C C . VAL A 1 937 ? 23.293 4.194 -17.281 1.00 98.69 937 VAL A C 1
ATOM 7451 O O . VAL A 1 937 ? 24.046 3.887 -16.354 1.00 98.69 937 VAL A O 1
ATOM 7454 N N . SER A 1 938 ? 23.339 3.595 -18.472 1.00 98.38 938 SER A N 1
ATOM 7455 C CA . SER A 1 938 ? 24.347 2.622 -18.906 1.00 98.38 938 SER A CA 1
ATOM 7456 C C . SER A 1 938 ? 25.262 3.226 -19.986 1.00 98.38 938 SER A C 1
ATOM 7458 O O . SER A 1 938 ? 25.367 4.444 -20.097 1.00 98.38 938 SER A O 1
ATOM 7460 N N . THR A 1 939 ? 25.977 2.409 -20.770 1.00 98.00 939 THR A N 1
ATOM 7461 C CA . THR A 1 939 ? 26.945 2.847 -21.790 1.00 98.00 939 THR A CA 1
ATOM 7462 C C . THR A 1 939 ? 27.163 1.770 -22.858 1.00 98.00 939 THR A C 1
ATOM 7464 O O . THR A 1 939 ? 26.910 0.586 -22.619 1.00 98.00 939 THR A O 1
ATOM 7467 N N . GLY A 1 940 ? 27.679 2.180 -24.017 1.00 96.69 940 GLY A N 1
ATOM 7468 C CA . GLY A 1 940 ? 28.193 1.314 -25.072 1.00 96.69 940 GLY A CA 1
ATOM 7469 C C . GLY A 1 940 ? 27.152 0.412 -25.732 1.00 96.69 940 GLY A C 1
ATOM 7470 O O . GLY A 1 940 ? 25.941 0.628 -25.668 1.00 96.69 940 GLY A O 1
ATOM 7471 N N . GLY A 1 941 ? 27.667 -0.621 -26.389 1.00 95.69 941 GLY A N 1
ATOM 7472 C CA . GLY A 1 941 ? 26.959 -1.671 -27.113 1.00 95.69 941 GLY A CA 1
ATOM 7473 C C . GLY A 1 941 ? 26.811 -1.437 -28.619 1.00 95.69 941 GLY A C 1
ATOM 7474 O O . GLY A 1 941 ? 26.411 -2.377 -29.310 1.00 95.69 941 GLY A O 1
ATOM 7475 N N . THR A 1 942 ? 27.130 -0.240 -29.132 1.00 96.25 942 THR A N 1
ATOM 7476 C CA . THR A 1 942 ? 26.843 0.127 -30.529 1.00 96.25 942 THR A CA 1
ATOM 7477 C C . THR A 1 942 ? 27.849 -0.420 -31.538 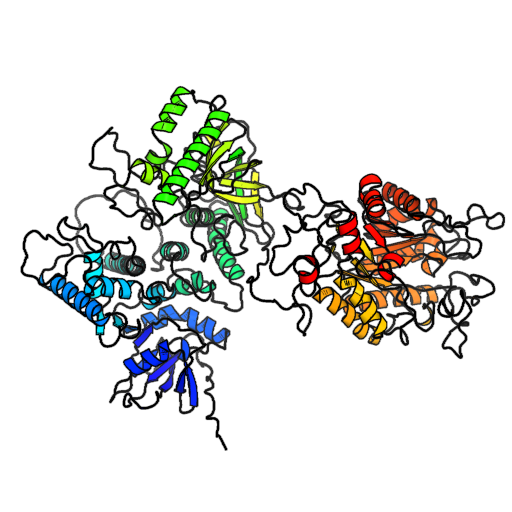1.00 96.25 942 THR A C 1
ATOM 7479 O O . THR A 1 942 ? 27.439 -0.739 -32.647 1.00 96.25 942 THR A O 1
ATOM 7482 N N . HIS A 1 943 ? 29.127 -0.583 -31.180 1.00 96.25 943 HIS A N 1
ATOM 7483 C CA . HIS A 1 943 ? 30.189 -0.963 -32.124 1.00 96.25 943 HIS A CA 1
ATOM 7484 C C . HIS A 1 943 ? 31.188 -1.943 -31.481 1.00 96.25 943 HIS A C 1
ATOM 7486 O O . HIS A 1 943 ? 31.408 -1.847 -30.272 1.00 96.25 943 HIS A O 1
ATOM 7492 N N . PRO A 1 944 ? 31.798 -2.881 -32.234 1.00 93.81 944 PRO A N 1
ATOM 7493 C CA . PRO A 1 944 ? 32.792 -3.817 -31.698 1.00 93.81 944 PRO A CA 1
ATOM 7494 C C . PRO A 1 944 ? 34.07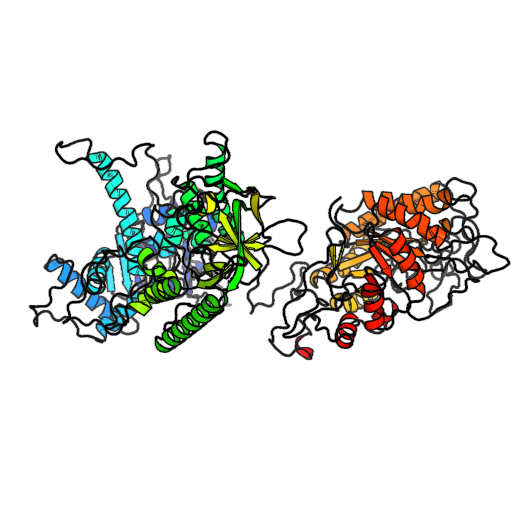7 -3.148 -31.182 1.00 93.81 944 PRO A C 1
ATOM 7496 O O . PRO A 1 944 ? 34.619 -3.612 -30.183 1.00 93.81 944 PRO A O 1
ATOM 7499 N N . ASP A 1 945 ? 34.519 -2.047 -31.797 1.00 95.12 945 ASP A N 1
ATOM 7500 C CA . ASP A 1 945 ? 35.764 -1.340 -31.420 1.00 95.12 945 ASP A CA 1
ATOM 7501 C C . ASP A 1 945 ? 35.613 -0.401 -30.212 1.00 95.12 945 ASP A C 1
ATOM 7503 O O . ASP A 1 945 ? 36.510 0.366 -29.883 1.00 95.12 945 ASP A O 1
ATOM 7507 N N . GLN A 1 946 ? 34.469 -0.438 -29.532 1.00 94.50 946 GLN A N 1
ATOM 7508 C CA . GLN A 1 946 ? 34.258 0.344 -28.319 1.00 94.50 946 GLN A CA 1
ATOM 7509 C C . GLN A 1 946 ? 35.209 -0.088 -27.192 1.00 94.50 946 GLN A C 1
ATOM 7511 O O . GLN A 1 946 ? 35.468 -1.280 -26.986 1.00 94.50 946 GLN A O 1
ATOM 7516 N N . HIS A 1 947 ? 35.670 0.870 -26.388 1.00 90.56 947 HIS A N 1
ATOM 7517 C CA . HIS A 1 947 ? 36.652 0.615 -25.329 1.00 90.56 947 HIS A CA 1
ATOM 7518 C C . HIS A 1 947 ? 36.160 1.044 -23.935 1.00 90.56 947 HIS A C 1
ATOM 7520 O O . HIS A 1 947 ? 36.703 1.980 -23.346 1.00 90.56 947 HIS A O 1
ATOM 7526 N N . PRO A 1 948 ? 35.148 0.365 -23.354 1.00 91.25 948 PRO A N 1
ATOM 7527 C CA . PRO A 1 948 ? 34.678 0.682 -22.012 1.00 91.25 948 PRO A CA 1
ATOM 7528 C C . PRO A 1 948 ? 35.746 0.356 -20.960 1.00 91.25 948 PRO A C 1
ATOM 7530 O O . PRO A 1 948 ? 36.235 -0.772 -20.866 1.00 91.25 948 PRO A O 1
ATOM 7533 N N . HIS A 1 949 ? 36.066 1.325 -20.103 1.00 89.81 949 HIS A N 1
ATOM 7534 C CA . HIS A 1 949 ? 36.982 1.136 -18.974 1.00 89.81 949 HIS A CA 1
ATOM 7535 C C . HIS A 1 949 ? 36.270 0.452 -17.798 1.00 89.81 949 HIS A C 1
ATOM 7537 O O . HIS A 1 949 ? 35.901 1.088 -16.811 1.00 89.81 949 HIS A O 1
ATOM 7543 N N . VAL A 1 950 ? 36.022 -0.854 -17.925 1.00 91.94 950 VAL A N 1
ATOM 7544 C CA . VAL A 1 950 ? 35.228 -1.615 -16.950 1.00 91.94 950 VAL A CA 1
ATOM 7545 C C . VAL A 1 950 ? 35.953 -1.725 -15.605 1.00 91.94 950 VAL A C 1
ATOM 7547 O O . VAL A 1 950 ? 37.038 -2.290 -15.502 1.00 91.94 950 VAL A O 1
ATOM 7550 N N . GLY A 1 951 ? 35.290 -1.242 -14.558 1.00 93.56 951 GLY A N 1
ATOM 7551 C CA . GLY A 1 951 ? 35.699 -1.330 -13.158 1.00 93.56 951 GLY A CA 1
ATOM 7552 C C . GLY A 1 951 ? 34.506 -1.057 -12.233 1.00 93.56 951 GLY A C 1
ATOM 7553 O O . GLY A 1 951 ? 33.395 -0.848 -12.731 1.00 93.56 951 GLY A O 1
ATOM 7554 N N . PRO A 1 952 ? 34.690 -1.063 -10.902 1.00 95.00 952 PRO A N 1
ATOM 7555 C CA . PRO A 1 952 ? 33.610 -0.777 -9.961 1.00 95.00 952 PRO A CA 1
ATOM 7556 C C . PRO A 1 952 ? 32.938 0.571 -10.247 1.00 95.00 952 PRO A C 1
ATOM 7558 O O . PRO A 1 952 ? 33.621 1.583 -10.388 1.00 95.00 952 PRO A O 1
ATOM 7561 N N . ALA A 1 953 ? 31.606 0.577 -10.358 1.00 95.19 953 ALA A N 1
ATOM 7562 C CA . ALA A 1 953 ? 30.794 1.763 -10.657 1.00 95.19 953 ALA A CA 1
ATOM 7563 C C . ALA A 1 953 ? 31.238 2.576 -11.898 1.00 95.19 953 ALA A C 1
ATOM 7565 O O . ALA A 1 953 ? 30.979 3.775 -11.967 1.00 95.19 953 ALA A O 1
ATOM 7566 N N . TYR A 1 954 ? 31.863 1.955 -12.910 1.00 96.75 954 TYR A N 1
ATOM 7567 C CA . TYR A 1 954 ? 32.461 2.680 -14.048 1.00 96.75 954 TYR A CA 1
ATOM 7568 C C . TYR A 1 954 ? 31.490 3.550 -14.870 1.00 96.75 954 TYR A C 1
ATOM 7570 O O . TYR A 1 954 ? 31.933 4.448 -15.580 1.00 96.75 954 TYR A O 1
ATOM 7578 N N . GLN A 1 955 ? 30.175 3.311 -14.784 1.00 97.81 955 GLN A N 1
ATOM 7579 C CA . GLN A 1 955 ? 29.166 4.135 -15.468 1.00 97.81 955 GLN A CA 1
ATOM 7580 C C . GLN A 1 955 ? 28.590 5.248 -14.577 1.00 97.81 955 GLN A C 1
ATOM 7582 O O . GLN A 1 955 ? 27.961 6.176 -15.086 1.00 97.81 955 GLN A O 1
ATOM 7587 N N . ALA A 1 956 ? 28.828 5.204 -13.261 1.00 97.69 956 ALA A N 1
ATOM 7588 C CA . ALA A 1 956 ? 28.346 6.217 -12.327 1.00 97.69 956 ALA A CA 1
ATOM 7589 C C . ALA A 1 956 ? 28.811 7.645 -12.669 1.00 97.69 956 ALA A C 1
ATOM 7591 O O . ALA A 1 956 ? 27.983 8.547 -12.562 1.00 97.69 956 ALA A O 1
ATOM 7592 N N . PRO A 1 957 ? 30.044 7.896 -13.166 1.00 98.06 957 PRO A N 1
ATOM 7593 C CA . PRO A 1 957 ? 30.446 9.243 -13.577 1.00 98.06 957 PRO A CA 1
ATOM 7594 C C . PRO A 1 957 ? 29.513 9.881 -14.616 1.00 98.06 957 PRO A C 1
ATOM 7596 O O . PRO A 1 957 ? 29.293 11.091 -14.581 1.00 98.06 957 PRO A O 1
ATOM 7599 N N . PHE A 1 958 ? 28.925 9.089 -15.519 1.00 98.44 958 PHE A N 1
ATOM 7600 C CA . PHE A 1 958 ? 27.946 9.594 -16.485 1.00 98.44 958 PHE A CA 1
ATOM 7601 C C . PHE A 1 958 ? 26.601 9.886 -15.821 1.00 98.44 958 PHE A C 1
ATOM 7603 O O . PHE A 1 958 ? 26.027 10.947 -16.056 1.00 98.44 958 PHE A O 1
ATOM 7610 N N . ALA A 1 959 ? 26.132 8.991 -14.945 1.00 98.62 959 ALA A N 1
ATOM 7611 C CA . ALA A 1 959 ? 24.909 9.196 -14.171 1.00 98.62 959 ALA A CA 1
ATOM 7612 C C . ALA A 1 959 ? 24.984 10.477 -13.321 1.00 98.62 959 ALA A C 1
ATOM 7614 O O . ALA A 1 959 ? 24.032 11.250 -13.278 1.00 98.62 959 ALA A O 1
ATOM 7615 N N . ILE A 1 960 ? 26.140 10.754 -12.713 1.00 98.56 960 ILE A N 1
ATOM 7616 C CA . ILE A 1 960 ? 26.384 11.962 -11.913 1.00 98.56 960 ILE A CA 1
ATOM 7617 C C . ILE A 1 960 ? 26.268 13.221 -12.777 1.00 98.56 960 ILE A C 1
ATOM 7619 O O . ILE A 1 960 ? 25.565 14.159 -12.402 1.00 98.56 960 ILE A O 1
ATOM 7623 N N . LYS A 1 961 ? 26.891 13.238 -13.963 1.00 98.56 961 LYS A N 1
ATOM 7624 C CA . LYS A 1 961 ? 26.766 14.364 -14.905 1.00 98.56 961 LYS A CA 1
ATOM 7625 C C . LYS A 1 961 ? 25.316 14.582 -15.342 1.00 98.56 961 LYS A C 1
ATOM 7627 O O . LYS A 1 961 ? 24.847 15.717 -15.364 1.00 98.56 961 LYS A O 1
ATOM 7632 N N . VAL A 1 962 ? 24.586 13.504 -15.644 1.00 98.62 962 VAL A N 1
ATOM 7633 C CA . VAL A 1 962 ? 23.154 13.584 -15.977 1.00 98.62 962 VAL A CA 1
ATOM 7634 C C . VAL A 1 962 ? 22.366 14.163 -14.806 1.00 98.62 962 VAL A C 1
ATOM 7636 O O . VAL A 1 962 ? 21.587 15.091 -15.009 1.00 98.62 962 VAL A O 1
ATOM 7639 N N . LYS A 1 963 ? 22.589 13.672 -13.581 1.00 97.94 963 LYS A N 1
ATOM 7640 C CA . LYS A 1 963 ? 21.897 14.153 -12.378 1.00 97.94 963 LYS A CA 1
ATOM 7641 C C . LYS A 1 963 ? 22.125 15.645 -12.150 1.00 97.94 963 LYS A C 1
ATOM 7643 O O . LYS A 1 963 ? 21.179 16.357 -11.828 1.00 97.94 963 LYS A O 1
ATOM 7648 N N . GLN A 1 964 ? 23.344 16.129 -12.379 1.00 97.44 964 GLN A N 1
ATOM 7649 C CA . GLN A 1 964 ? 23.664 17.557 -12.322 1.00 97.44 964 GLN A CA 1
ATOM 7650 C C . GLN A 1 964 ? 22.891 18.373 -13.369 1.00 97.44 964 GLN A C 1
ATOM 7652 O O . GLN A 1 964 ? 22.446 19.475 -13.063 1.00 97.44 964 GLN A O 1
ATOM 7657 N N . ALA A 1 965 ? 22.694 17.836 -14.577 1.00 96.62 965 ALA A N 1
ATOM 7658 C CA . ALA A 1 965 ? 21.968 18.523 -15.645 1.00 96.62 965 ALA A CA 1
ATOM 7659 C C . ALA A 1 965 ? 20.445 18.572 -15.421 1.00 96.62 965 ALA A C 1
ATOM 7661 O O . ALA A 1 965 ? 19.809 19.566 -15.770 1.00 96.62 965 ALA A O 1
ATOM 7662 N N . VAL A 1 966 ? 19.849 17.521 -14.847 1.00 96.88 966 VAL A N 1
ATOM 7663 C CA . VAL A 1 966 ? 18.381 17.417 -14.694 1.00 96.88 966 VAL A CA 1
ATOM 7664 C C . VAL A 1 966 ? 17.872 17.805 -13.302 1.00 96.88 966 VAL A C 1
ATOM 7666 O O . VAL A 1 966 ? 16.693 18.130 -13.143 1.00 96.88 966 VAL A O 1
ATOM 7669 N N . GLY A 1 967 ? 18.741 17.811 -12.289 1.00 93.81 967 GLY A N 1
ATOM 7670 C CA . GLY A 1 967 ? 18.400 18.186 -10.919 1.00 93.81 967 GLY A CA 1
ATOM 7671 C C . GLY A 1 967 ? 17.283 17.318 -10.330 1.00 93.81 967 GLY A C 1
ATOM 7672 O O . GLY A 1 967 ? 17.373 16.089 -10.308 1.00 93.81 967 GLY A O 1
ATOM 7673 N N . SER A 1 968 ? 16.231 17.963 -9.823 1.00 90.75 968 SER A N 1
ATOM 7674 C CA . SER A 1 968 ? 15.041 17.305 -9.264 1.00 90.75 968 SER A CA 1
ATOM 7675 C C . SER A 1 968 ? 13.957 16.982 -10.298 1.00 90.75 968 SER A C 1
ATOM 7677 O O . SER A 1 968 ? 12.983 16.325 -9.950 1.00 90.75 968 SER A O 1
ATOM 7679 N N . LYS A 1 969 ? 14.100 17.410 -11.563 1.00 93.75 969 LYS A N 1
ATOM 7680 C CA . LYS A 1 969 ? 13.061 17.214 -12.594 1.00 93.75 969 LYS A CA 1
ATOM 7681 C C . LYS A 1 969 ? 12.878 15.750 -13.002 1.00 93.75 969 LYS A C 1
ATOM 7683 O O . LYS A 1 969 ? 11.815 15.382 -13.481 1.00 93.75 969 LYS A O 1
ATOM 7688 N N . MET A 1 970 ? 13.924 14.941 -12.855 1.00 97.31 970 MET A N 1
ATOM 7689 C CA . MET A 1 970 ? 13.944 13.522 -13.198 1.00 97.31 970 MET A CA 1
ATOM 7690 C C . MET A 1 970 ? 14.929 12.810 -12.270 1.00 97.31 970 MET A C 1
ATOM 7692 O O . MET A 1 970 ? 16.012 13.330 -11.983 1.00 97.31 970 MET A O 1
ATOM 7696 N N . ALA A 1 971 ? 14.559 11.627 -11.788 1.00 98.38 971 ALA A N 1
ATOM 7697 C CA . ALA A 1 971 ? 15.452 10.790 -11.004 1.00 98.38 971 ALA A CA 1
ATOM 7698 C C . ALA A 1 971 ? 16.535 10.162 -11.897 1.00 98.38 971 ALA A C 1
ATOM 7700 O O . ALA A 1 971 ? 16.330 9.937 -13.090 1.00 98.38 971 ALA A O 1
ATOM 7701 N N . VAL A 1 972 ? 17.698 9.851 -11.330 1.00 98.69 972 VAL A N 1
ATOM 7702 C CA . VAL A 1 972 ? 18.791 9.211 -12.071 1.00 98.69 972 VAL A CA 1
ATOM 7703 C C . VAL A 1 972 ? 19.276 7.969 -11.340 1.00 98.69 972 VAL A C 1
ATOM 7705 O O . VAL A 1 972 ? 19.651 8.017 -10.163 1.00 98.69 972 VAL A O 1
ATOM 7708 N N . GLY A 1 973 ? 19.253 6.850 -12.061 1.00 98.19 973 GLY A N 1
ATOM 7709 C CA . GLY A 1 973 ? 19.753 5.561 -11.611 1.00 98.19 973 GLY A CA 1
ATOM 7710 C C . GLY A 1 973 ? 21.155 5.274 -12.141 1.00 98.19 973 GLY A C 1
ATOM 7711 O O . GLY A 1 973 ? 21.474 5.598 -13.286 1.00 98.19 973 GLY A O 1
ATOM 7712 N N . ALA A 1 974 ? 21.986 4.634 -11.318 1.00 97.19 974 ALA A N 1
ATOM 7713 C CA . ALA A 1 974 ? 23.291 4.128 -11.739 1.00 97.19 974 ALA A CA 1
ATOM 7714 C C . ALA A 1 974 ? 23.326 2.596 -11.761 1.00 97.19 974 ALA A C 1
ATOM 7716 O O . ALA A 1 974 ? 22.868 1.931 -10.829 1.00 97.19 974 ALA A O 1
ATOM 7717 N N . VAL A 1 975 ? 23.941 2.049 -12.811 1.00 97.12 975 VAL A N 1
ATOM 7718 C CA . VAL A 1 975 ? 24.202 0.617 -13.011 1.00 97.12 975 VAL A CA 1
ATOM 7719 C C . VAL A 1 975 ? 25.670 0.404 -13.384 1.00 97.12 975 VAL A C 1
ATOM 7721 O O . VAL A 1 975 ? 26.342 1.313 -13.856 1.00 97.12 975 VAL A O 1
ATOM 7724 N N . GLY A 1 976 ? 26.186 -0.814 -13.225 1.00 93.00 976 GLY A N 1
ATOM 7725 C CA . GLY A 1 976 ? 27.508 -1.206 -13.732 1.00 93.00 976 GLY A CA 1
ATOM 7726 C C . GLY A 1 976 ? 28.514 -1.496 -12.626 1.00 93.00 976 GLY A C 1
ATOM 7727 O O . GLY A 1 976 ? 29.125 -0.591 -12.078 1.00 93.00 976 GLY A O 1
ATOM 7728 N N . VAL A 1 977 ? 28.706 -2.788 -12.336 1.00 93.81 977 VAL A N 1
ATOM 7729 C CA . VAL A 1 977 ? 29.698 -3.293 -11.363 1.00 93.81 977 VAL A CA 1
ATOM 7730 C C . VAL A 1 977 ? 29.582 -2.574 -10.007 1.00 93.81 977 VAL A C 1
ATOM 7732 O O . VAL A 1 977 ? 30.548 -2.047 -9.468 1.00 93.81 977 VAL A O 1
ATOM 7735 N N . ILE A 1 978 ? 28.367 -2.514 -9.461 1.00 95.81 978 ILE A N 1
ATOM 7736 C CA . ILE A 1 978 ? 28.132 -2.052 -8.089 1.00 95.81 978 ILE A CA 1
ATOM 7737 C C . ILE A 1 978 ? 28.234 -3.283 -7.188 1.00 95.81 978 ILE A C 1
ATOM 7739 O O . ILE A 1 978 ? 27.333 -4.121 -7.165 1.00 95.81 978 ILE A O 1
ATOM 7743 N N . GLU A 1 979 ? 29.387 -3.450 -6.544 1.00 89.19 979 GLU A N 1
ATOM 7744 C CA . GLU A 1 979 ? 29.797 -4.740 -5.967 1.00 89.19 979 GLU A CA 1
ATOM 7745 C C . GLU A 1 979 ? 29.393 -4.937 -4.505 1.00 89.19 979 GLU A C 1
ATOM 7747 O O . GLU A 1 979 ? 29.292 -6.077 -4.054 1.00 89.19 979 GLU A O 1
ATOM 7752 N N . ASN A 1 980 ? 29.174 -3.854 -3.761 1.00 96.19 980 ASN A N 1
ATOM 7753 C CA . ASN A 1 980 ? 28.915 -3.902 -2.326 1.00 96.19 980 ASN A CA 1
ATOM 7754 C C . ASN A 1 980 ? 27.980 -2.773 -1.872 1.00 96.19 980 ASN A C 1
ATOM 7756 O O . ASN A 1 980 ? 27.768 -1.788 -2.591 1.00 96.19 980 ASN A O 1
ATOM 7760 N N . ALA A 1 981 ? 27.412 -2.941 -0.679 1.00 97.31 981 ALA A N 1
ATOM 7761 C CA . ALA A 1 981 ? 26.410 -2.038 -0.132 1.00 97.31 981 ALA A CA 1
ATOM 7762 C C . ALA A 1 981 ? 26.986 -0.650 0.171 1.00 97.31 981 ALA A C 1
ATOM 7764 O O . ALA A 1 981 ? 26.311 0.360 -0.038 1.00 97.31 981 ALA A O 1
ATOM 7765 N N . LYS A 1 982 ? 28.249 -0.579 0.614 1.00 97.25 982 LYS A N 1
ATOM 7766 C CA . LYS A 1 982 ? 28.922 0.698 0.890 1.00 97.25 982 LYS A CA 1
ATOM 7767 C C . LYS A 1 982 ? 29.049 1.567 -0.361 1.00 97.25 982 LYS A C 1
ATOM 7769 O O . LYS A 1 982 ? 28.692 2.740 -0.314 1.00 97.25 982 LYS A O 1
ATOM 7774 N N . LEU A 1 983 ? 29.514 0.995 -1.471 1.00 97.56 983 LEU A N 1
ATOM 7775 C CA . LEU A 1 983 ? 29.615 1.687 -2.757 1.00 97.56 983 LEU A CA 1
ATOM 7776 C C . LEU A 1 983 ? 28.233 2.131 -3.248 1.00 97.56 983 LEU A C 1
ATOM 7778 O O . LEU A 1 983 ? 28.071 3.275 -3.659 1.00 97.56 983 LEU A O 1
ATOM 7782 N N . ALA A 1 984 ? 27.232 1.251 -3.160 1.00 98.19 984 ALA A N 1
ATOM 7783 C CA . ALA A 1 984 ? 25.857 1.581 -3.526 1.00 98.19 984 ALA A CA 1
ATOM 7784 C C . ALA A 1 984 ? 25.312 2.767 -2.710 1.00 98.19 984 ALA A C 1
ATOM 7786 O O . ALA A 1 984 ? 24.716 3.681 -3.271 1.00 98.19 984 ALA A O 1
ATOM 7787 N N . ASN A 1 985 ? 25.541 2.785 -1.395 1.00 97.94 985 ASN A N 1
ATOM 7788 C CA . ASN A 1 985 ? 25.090 3.878 -0.541 1.00 97.94 985 ASN A CA 1
ATOM 7789 C C . ASN A 1 985 ? 25.870 5.180 -0.780 1.00 97.94 985 ASN A C 1
ATOM 7791 O O . ASN A 1 985 ? 25.264 6.247 -0.801 1.00 97.94 985 ASN A O 1
ATOM 7795 N N . ASP A 1 986 ? 27.187 5.103 -0.987 1.00 97.69 986 ASP A N 1
ATOM 7796 C CA . ASP A 1 986 ? 28.027 6.272 -1.267 1.00 97.69 986 ASP A CA 1
ATOM 7797 C C . ASP A 1 986 ? 27.567 7.004 -2.539 1.00 97.69 986 ASP A C 1
ATOM 7799 O O . ASP A 1 986 ? 27.426 8.225 -2.511 1.00 97.69 986 ASP A O 1
ATOM 7803 N N . LEU A 1 987 ? 27.215 6.266 -3.597 1.00 98.12 987 LEU A N 1
ATOM 7804 C CA . LEU A 1 987 ? 26.657 6.832 -4.833 1.00 98.12 987 LEU A CA 1
ATOM 7805 C C . LEU A 1 987 ? 25.348 7.612 -4.604 1.00 98.12 987 LEU A C 1
ATOM 7807 O O . LEU A 1 987 ? 25.054 8.579 -5.306 1.00 98.12 987 LEU A O 1
ATOM 7811 N N . LEU A 1 988 ? 24.546 7.212 -3.615 1.00 97.44 988 LEU A N 1
ATOM 7812 C CA . LEU A 1 988 ? 23.301 7.902 -3.276 1.00 97.44 988 LEU A CA 1
ATOM 7813 C C . LEU A 1 988 ? 23.537 9.103 -2.352 1.00 97.44 988 LEU A C 1
ATOM 7815 O O . LEU A 1 988 ? 22.941 10.161 -2.562 1.00 97.44 988 LEU A O 1
ATOM 7819 N N . GLU A 1 989 ? 24.343 8.937 -1.303 1.00 94.75 989 GLU A N 1
ATOM 7820 C CA . GLU A 1 989 ? 24.564 9.958 -0.267 1.00 94.75 989 GLU A CA 1
ATOM 7821 C C . GLU A 1 989 ? 25.531 11.051 -0.722 1.00 94.75 989 GLU A C 1
ATOM 7823 O O . GLU A 1 989 ? 25.258 12.234 -0.536 1.00 94.75 989 GLU A O 1
ATOM 7828 N N . LYS A 1 990 ? 26.668 10.666 -1.312 1.00 95.31 990 LYS A N 1
ATOM 7829 C CA . LYS A 1 990 ? 27.752 11.592 -1.668 1.00 95.31 990 LYS A CA 1
ATOM 7830 C C . LYS A 1 990 ? 27.562 12.174 -3.059 1.00 95.31 990 LYS A C 1
ATOM 7832 O O . LYS A 1 990 ? 27.759 13.370 -3.245 1.00 95.31 990 LYS A O 1
ATOM 7837 N N . ASP A 1 991 ? 27.145 11.339 -4.008 1.00 94.06 991 ASP A N 1
ATOM 7838 C CA . ASP A 1 991 ? 27.068 11.730 -5.418 1.00 94.06 991 ASP A CA 1
ATOM 7839 C C . ASP A 1 991 ? 25.659 12.169 -5.857 1.00 94.06 991 ASP A C 1
ATOM 7841 O O . ASP A 1 991 ? 25.454 12.595 -6.994 1.00 94.06 991 ASP A O 1
ATOM 7845 N N . GLY A 1 992 ? 24.678 12.112 -4.948 1.00 92.62 992 GLY A N 1
ATOM 7846 C CA . GLY A 1 992 ? 23.341 12.674 -5.150 1.00 92.62 992 GLY A CA 1
ATOM 7847 C C . GLY A 1 992 ? 22.428 11.875 -6.084 1.00 92.62 992 GLY A C 1
ATOM 7848 O O . GLY A 1 992 ? 21.374 12.388 -6.461 1.00 92.62 992 GLY A O 1
ATOM 7849 N N . LEU A 1 993 ? 22.793 10.640 -6.443 1.00 97.69 993 LEU A N 1
ATOM 7850 C CA . LEU A 1 993 ? 21.953 9.759 -7.257 1.00 97.69 993 LEU A CA 1
ATOM 7851 C C . LEU A 1 993 ? 20.712 9.286 -6.485 1.00 97.69 993 LEU A C 1
ATOM 7853 O O . LEU A 1 993 ? 20.640 9.363 -5.250 1.00 97.69 993 LEU A O 1
ATOM 7857 N N . ASP A 1 994 ? 19.715 8.794 -7.223 1.00 98.00 994 ASP A N 1
ATOM 7858 C CA . ASP A 1 994 ? 18.399 8.487 -6.661 1.00 98.00 994 ASP A CA 1
ATOM 7859 C C . ASP A 1 994 ? 18.155 6.989 -6.483 1.00 98.00 994 ASP A C 1
ATOM 7861 O O . ASP A 1 994 ? 17.496 6.607 -5.511 1.00 98.00 994 ASP A O 1
ATOM 7865 N N . LEU A 1 995 ? 18.692 6.159 -7.385 1.00 98.38 995 LEU A N 1
ATOM 7866 C CA . LEU A 1 995 ? 18.447 4.718 -7.441 1.00 98.38 995 LEU A CA 1
ATOM 7867 C C . LEU A 1 995 ? 19.715 3.933 -7.813 1.00 98.38 995 LEU A C 1
ATOM 7869 O O . LEU A 1 995 ? 20.492 4.344 -8.675 1.00 98.38 995 LEU A O 1
ATOM 7873 N N . ILE A 1 996 ? 19.902 2.768 -7.193 1.00 98.69 996 ILE A N 1
ATOM 7874 C CA . ILE A 1 996 ? 20.974 1.823 -7.513 1.00 98.69 996 ILE A CA 1
ATOM 7875 C C . ILE A 1 996 ? 20.380 0.620 -8.231 1.00 98.69 996 ILE A C 1
ATOM 7877 O O . ILE A 1 996 ? 19.511 -0.074 -7.706 1.00 98.69 996 ILE A O 1
ATOM 7881 N N . ILE A 1 997 ? 20.878 0.362 -9.434 1.00 98.62 997 ILE A N 1
ATOM 7882 C CA . ILE A 1 997 ? 20.387 -0.686 -10.320 1.00 98.62 997 ILE A CA 1
ATOM 7883 C C . ILE A 1 997 ? 21.440 -1.792 -10.382 1.00 98.62 997 ILE A C 1
ATOM 7885 O O . ILE A 1 997 ? 22.603 -1.571 -10.732 1.00 98.62 997 ILE A O 1
ATOM 7889 N N . VAL A 1 998 ? 21.041 -3.013 -10.033 1.00 98.44 998 VAL A N 1
ATOM 7890 C CA . VAL A 1 998 ? 21.960 -4.144 -9.880 1.00 98.44 998 VAL A CA 1
ATOM 7891 C C . VAL A 1 998 ? 21.523 -5.297 -10.769 1.00 98.44 998 VAL A C 1
ATOM 7893 O O . VAL A 1 998 ? 20.389 -5.754 -10.712 1.00 98.44 998 VAL A O 1
ATOM 7896 N N . GLY A 1 999 ? 22.443 -5.784 -11.603 1.00 96.38 999 GLY A N 1
ATOM 7897 C CA . GLY A 1 999 ? 22.224 -6.962 -12.445 1.00 96.38 999 GLY A CA 1
ATOM 7898 C C . GLY A 1 999 ? 22.817 -8.228 -11.820 1.00 96.38 999 GLY A C 1
ATOM 7899 O O . GLY A 1 999 ? 22.207 -8.881 -10.978 1.00 96.38 999 GLY A O 1
ATOM 7900 N N . ARG A 1 1000 ? 24.056 -8.560 -12.211 1.00 95.69 1000 ARG A N 1
ATOM 7901 C CA . ARG A 1 1000 ? 24.791 -9.783 -11.812 1.00 95.69 1000 ARG A CA 1
ATOM 7902 C C . ARG A 1 1000 ? 24.794 -10.084 -10.305 1.00 95.69 1000 ARG A C 1
ATOM 7904 O O . ARG A 1 1000 ? 24.835 -11.253 -9.933 1.00 95.69 1000 ARG A O 1
ATOM 7911 N N . GLY A 1 1001 ? 24.727 -9.062 -9.448 1.00 96.38 1001 GLY A N 1
ATOM 7912 C CA . GLY A 1 1001 ? 24.620 -9.239 -7.996 1.00 96.38 1001 GLY A CA 1
ATOM 7913 C C . GLY A 1 1001 ? 23.400 -10.072 -7.587 1.00 96.38 1001 GLY A C 1
ATOM 7914 O O . GLY A 1 1001 ? 23.547 -11.020 -6.820 1.00 96.38 1001 GLY A O 1
ATOM 7915 N N . PHE A 1 1002 ? 22.230 -9.799 -8.170 1.00 97.00 1002 PHE A N 1
ATOM 7916 C CA . PHE A 1 1002 ? 21.009 -10.563 -7.903 1.00 97.00 1002 PHE A CA 1
ATOM 7917 C C . PHE A 1 1002 ? 21.031 -11.970 -8.507 1.00 97.00 1002 PHE A C 1
ATOM 7919 O O . PHE A 1 1002 ? 20.517 -12.898 -7.889 1.00 97.00 1002 PHE A O 1
ATOM 7926 N N . GLN A 1 1003 ? 21.671 -12.154 -9.668 1.00 94.31 1003 GLN A N 1
ATOM 7927 C CA . GLN A 1 1003 ? 21.856 -13.488 -10.261 1.00 94.31 1003 GLN A CA 1
ATOM 7928 C C . GLN A 1 1003 ? 22.696 -14.394 -9.353 1.00 94.31 1003 GLN A C 1
ATOM 7930 O O . GLN A 1 1003 ? 22.393 -15.570 -9.177 1.00 94.31 1003 GLN A O 1
ATOM 7935 N N . LYS A 1 1004 ? 23.747 -13.834 -8.740 1.00 95.19 1004 LYS A N 1
ATOM 7936 C CA . LYS A 1 1004 ? 24.600 -14.563 -7.795 1.00 95.19 1004 LYS A CA 1
ATOM 7937 C C . LYS A 1 1004 ? 23.926 -14.756 -6.434 1.00 95.19 1004 LYS A C 1
ATOM 7939 O O . LYS A 1 1004 ? 24.158 -15.769 -5.780 1.00 95.19 1004 LYS A O 1
ATOM 7944 N N . ASN A 1 1005 ? 23.135 -13.780 -5.992 1.00 96.31 1005 ASN A N 1
ATOM 7945 C CA . ASN A 1 1005 ? 22.471 -13.789 -4.696 1.00 96.31 1005 ASN A CA 1
ATOM 7946 C C . ASN A 1 1005 ? 21.062 -13.174 -4.787 1.00 96.31 1005 ASN A C 1
ATOM 7948 O O . ASN A 1 1005 ? 20.921 -11.955 -4.676 1.00 96.31 1005 ASN A O 1
ATOM 7952 N N . PRO A 1 1006 ? 19.997 -13.990 -4.886 1.00 94.69 1006 PRO A N 1
ATOM 7953 C CA . PRO A 1 1006 ? 18.624 -13.486 -4.846 1.00 94.69 1006 PRO A CA 1
ATOM 7954 C C . PRO A 1 1006 ? 18.283 -12.737 -3.547 1.00 94.69 1006 PRO A C 1
ATOM 7956 O O . PRO A 1 1006 ? 17.409 -11.882 -3.543 1.00 94.69 1006 PRO A O 1
ATOM 7959 N N . GLY A 1 1007 ? 18.985 -13.026 -2.444 1.00 94.56 1007 GLY A N 1
ATOM 7960 C CA . GLY A 1 1007 ? 18.870 -12.335 -1.157 1.00 94.56 1007 GLY A CA 1
ATOM 7961 C C . GLY A 1 1007 ? 19.770 -11.104 -1.015 1.00 94.56 1007 GLY A C 1
ATOM 7962 O O . GLY A 1 1007 ? 20.111 -10.753 0.112 1.00 94.56 1007 GLY A O 1
ATOM 7963 N N . LEU A 1 1008 ? 20.191 -10.472 -2.118 1.00 97.38 1008 LEU A N 1
ATOM 7964 C CA . LEU A 1 1008 ? 21.156 -9.364 -2.114 1.00 97.38 1008 LEU A CA 1
ATOM 7965 C C . LEU A 1 1008 ? 20.775 -8.232 -1.152 1.00 97.38 1008 LEU A C 1
ATOM 7967 O O . LEU A 1 1008 ? 21.624 -7.771 -0.401 1.00 97.38 1008 LEU A O 1
ATOM 7971 N N . VAL A 1 1009 ? 19.506 -7.819 -1.146 1.00 97.75 1009 VAL A N 1
ATOM 7972 C CA . VAL A 1 1009 ? 19.009 -6.729 -0.286 1.00 97.75 1009 VAL A CA 1
ATOM 7973 C C . VAL A 1 1009 ? 19.236 -7.041 1.192 1.00 97.75 1009 VAL A C 1
ATOM 7975 O O . VAL A 1 1009 ? 19.648 -6.170 1.950 1.00 97.75 1009 VAL A O 1
ATOM 7978 N N . PHE A 1 1010 ? 19.031 -8.299 1.591 1.00 94.38 1010 PHE A N 1
ATOM 7979 C CA . PHE A 1 1010 ? 19.303 -8.752 2.952 1.00 94.38 1010 PHE A CA 1
ATOM 7980 C C . PHE A 1 1010 ? 20.803 -8.740 3.261 1.00 94.38 1010 PHE A C 1
ATOM 7982 O O . PHE A 1 1010 ? 21.209 -8.167 4.265 1.00 94.38 1010 PHE A O 1
ATOM 7989 N N . ALA A 1 1011 ? 21.628 -9.268 2.354 1.00 96.31 1011 ALA A N 1
ATOM 7990 C CA . ALA A 1 1011 ? 23.083 -9.263 2.518 1.00 96.31 1011 ALA A CA 1
ATOM 7991 C C . ALA A 1 1011 ? 23.670 -7.841 2.605 1.00 96.31 1011 ALA A C 1
ATOM 7993 O O . ALA A 1 1011 ? 24.604 -7.600 3.362 1.00 96.31 1011 ALA A O 1
ATOM 7994 N N . TRP A 1 1012 ? 23.119 -6.890 1.850 1.00 97.94 1012 TRP A N 1
ATOM 7995 C CA . TRP A 1 1012 ? 23.508 -5.481 1.919 1.00 97.94 1012 TRP A CA 1
ATOM 7996 C C . TRP A 1 1012 ? 23.006 -4.788 3.186 1.00 97.94 1012 TRP A C 1
ATOM 7998 O O . TRP A 1 1012 ? 23.670 -3.879 3.683 1.00 97.94 1012 TRP A O 1
ATOM 8008 N N . GLY A 1 1013 ? 21.867 -5.232 3.723 1.00 95.19 1013 GLY A N 1
ATOM 8009 C CA . GLY A 1 1013 ? 21.399 -4.828 5.044 1.00 95.19 1013 GLY A CA 1
ATOM 8010 C C . GLY A 1 1013 ? 22.415 -5.225 6.109 1.00 95.19 1013 GLY A C 1
ATOM 8011 O O . GLY A 1 1013 ? 22.904 -4.360 6.829 1.00 95.19 1013 GLY A O 1
ATOM 8012 N N . ASP A 1 1014 ? 22.826 -6.495 6.122 1.00 93.69 1014 ASP A N 1
ATOM 8013 C CA . ASP A 1 1014 ? 23.850 -7.004 7.043 1.00 93.69 1014 ASP A CA 1
ATOM 8014 C C . ASP A 1 1014 ? 25.185 -6.247 6.905 1.00 93.69 1014 ASP A C 1
ATOM 8016 O O . ASP A 1 1014 ? 25.783 -5.864 7.910 1.00 93.69 1014 ASP A O 1
ATOM 8020 N N . GLU A 1 1015 ? 25.637 -5.976 5.674 1.00 96.69 1015 GLU A N 1
ATOM 8021 C CA . GLU A 1 1015 ? 26.883 -5.237 5.409 1.00 96.69 1015 GLU A CA 1
ATOM 8022 C C . GLU A 1 1015 ? 26.858 -3.807 5.982 1.00 96.69 1015 GLU A C 1
ATOM 8024 O O . GLU A 1 1015 ? 27.868 -3.332 6.504 1.00 96.69 1015 GLU A O 1
ATOM 8029 N N . LEU A 1 1016 ? 25.709 -3.124 5.911 1.00 94.81 1016 LEU A N 1
ATOM 8030 C CA . LEU A 1 1016 ? 25.532 -1.763 6.432 1.00 94.81 1016 LEU A CA 1
ATOM 8031 C C . LEU A 1 1016 ? 25.016 -1.714 7.880 1.00 94.81 1016 LEU A C 1
ATOM 8033 O O . LEU A 1 1016 ? 24.796 -0.621 8.402 1.00 94.81 1016 LEU A O 1
ATOM 8037 N N . GLY A 1 1017 ? 24.811 -2.862 8.533 1.00 91.44 1017 GLY A N 1
ATOM 8038 C CA . GLY A 1 1017 ? 24.229 -2.926 9.877 1.00 91.44 1017 GLY A CA 1
ATOM 8039 C C . GLY A 1 1017 ? 22.766 -2.465 9.934 1.00 91.44 1017 GLY A C 1
ATOM 8040 O O . GLY A 1 1017 ? 22.334 -1.896 10.934 1.00 91.44 1017 GLY A O 1
ATOM 8041 N N . VAL A 1 1018 ? 22.006 -2.670 8.857 1.00 90.44 1018 VAL A N 1
ATOM 8042 C CA . VAL A 1 1018 ? 20.584 -2.329 8.743 1.00 90.44 1018 VAL A CA 1
ATOM 8043 C C . VAL A 1 1018 ? 19.746 -3.592 8.874 1.00 90.44 1018 VAL A C 1
ATOM 8045 O O . VAL A 1 1018 ? 19.817 -4.494 8.040 1.00 90.44 1018 VAL A O 1
ATOM 8048 N N . HIS A 1 1019 ? 18.878 -3.629 9.883 1.00 89.44 1019 HIS A N 1
ATOM 8049 C CA . HIS A 1 1019 ? 17.857 -4.664 9.969 1.00 89.44 1019 HIS A CA 1
ATOM 8050 C C . HIS A 1 1019 ? 16.814 -4.437 8.878 1.00 89.44 1019 HIS A C 1
ATOM 8052 O O . HIS A 1 1019 ? 16.143 -3.409 8.860 1.00 89.44 1019 HIS A O 1
ATOM 8058 N N . VAL A 1 1020 ? 16.659 -5.395 7.968 1.00 91.25 1020 VAL A N 1
ATOM 8059 C CA . VAL A 1 1020 ? 15.624 -5.339 6.930 1.00 91.25 1020 VAL A CA 1
ATOM 8060 C C . VAL A 1 1020 ? 14.538 -6.369 7.195 1.00 91.25 1020 VAL A C 1
ATOM 8062 O O . VAL A 1 1020 ? 14.794 -7.487 7.647 1.00 91.25 1020 VAL A O 1
ATOM 8065 N N . ASN A 1 1021 ? 13.300 -5.997 6.892 1.00 91.31 1021 ASN A N 1
ATOM 8066 C CA . ASN A 1 1021 ? 12.173 -6.900 6.963 1.00 91.31 1021 ASN A CA 1
ATOM 8067 C C . ASN A 1 1021 ? 12.353 -8.042 5.959 1.00 91.31 1021 ASN A C 1
ATOM 8069 O O . ASN A 1 1021 ? 12.679 -7.832 4.789 1.00 91.31 1021 ASN A O 1
ATOM 8073 N N . MET A 1 1022 ? 12.113 -9.263 6.422 1.00 90.44 1022 MET A N 1
ATOM 8074 C CA . MET A 1 1022 ? 12.156 -10.472 5.607 1.00 90.44 1022 MET A CA 1
ATOM 8075 C C . MET A 1 1022 ? 10.741 -11.024 5.432 1.00 90.44 1022 MET A C 1
ATOM 8077 O O . MET A 1 1022 ? 9.901 -10.806 6.309 1.00 90.44 1022 MET A O 1
ATOM 8081 N N . PRO A 1 1023 ? 10.483 -11.822 4.380 1.00 91.06 1023 PRO A N 1
ATOM 8082 C CA . PRO A 1 1023 ? 9.186 -12.454 4.204 1.00 91.06 1023 PRO A CA 1
ATOM 8083 C C . PRO A 1 1023 ? 8.760 -13.238 5.441 1.00 91.06 1023 PRO A C 1
ATOM 8085 O O . PRO A 1 1023 ? 9.547 -14.014 6.006 1.00 91.06 1023 PRO A O 1
ATOM 8088 N N . ASN A 1 1024 ? 7.500 -13.070 5.838 1.00 88.50 1024 ASN A N 1
ATOM 8089 C CA . ASN A 1 1024 ? 6.914 -13.676 7.035 1.00 88.50 1024 ASN A CA 1
ATOM 8090 C C . ASN A 1 1024 ? 7.200 -15.184 7.164 1.00 88.50 1024 ASN A C 1
ATOM 8092 O O . ASN A 1 1024 ? 7.448 -15.690 8.259 1.00 88.50 1024 ASN A O 1
ATOM 8096 N N . GLN A 1 1025 ? 7.225 -15.889 6.036 1.00 89.94 1025 GLN A N 1
ATOM 8097 C CA . GLN A 1 1025 ? 7.420 -17.330 5.909 1.00 89.94 1025 GLN A CA 1
ATOM 8098 C C . GLN A 1 1025 ? 8.802 -17.797 6.394 1.00 89.94 1025 GLN A C 1
ATOM 8100 O O . GLN A 1 1025 ? 8.930 -18.913 6.900 1.00 89.94 1025 GLN A O 1
ATOM 8105 N N . ILE A 1 1026 ? 9.837 -16.963 6.243 1.00 90.25 1026 ILE A N 1
ATOM 8106 C CA . ILE A 1 1026 ? 11.240 -17.359 6.456 1.00 90.25 1026 ILE A CA 1
ATOM 8107 C C . ILE A 1 1026 ? 11.943 -16.560 7.557 1.00 90.25 1026 ILE A C 1
ATOM 8109 O O . ILE A 1 1026 ? 12.958 -17.016 8.080 1.00 90.25 1026 ILE A O 1
ATOM 8113 N N . ARG A 1 1027 ? 11.405 -15.395 7.948 1.00 85.62 1027 ARG A N 1
ATOM 8114 C CA . ARG A 1 1027 ? 12.063 -14.469 8.887 1.00 85.62 1027 ARG A CA 1
ATOM 8115 C C . ARG A 1 1027 ? 12.390 -15.078 10.252 1.00 85.62 1027 ARG A C 1
ATOM 8117 O O . ARG A 1 1027 ? 13.398 -14.733 10.860 1.00 85.62 1027 ARG A O 1
ATOM 8124 N N . TRP A 1 1028 ? 11.573 -16.019 10.727 1.00 82.69 1028 TRP A N 1
ATOM 8125 C CA . TRP A 1 1028 ? 11.735 -16.644 12.045 1.00 82.69 1028 TRP A CA 1
ATOM 8126 C C . TRP A 1 1028 ? 13.039 -17.441 12.186 1.00 82.69 1028 TRP A C 1
ATOM 8128 O O . TRP A 1 1028 ? 13.517 -17.616 13.307 1.00 82.69 1028 TRP A O 1
ATOM 8138 N N . GLY A 1 1029 ? 13.614 -17.913 11.072 1.00 85.38 1029 GLY A N 1
ATOM 8139 C CA . GLY A 1 1029 ? 14.896 -18.622 11.059 1.00 85.38 1029 GLY A CA 1
ATOM 8140 C C . GLY A 1 1029 ? 16.100 -17.719 11.338 1.00 85.38 1029 GLY A C 1
ATOM 8141 O O . GLY A 1 1029 ? 17.139 -18.220 11.753 1.00 85.38 1029 GLY A O 1
ATOM 8142 N N . PHE A 1 1030 ? 15.947 -16.403 11.159 1.00 82.94 1030 PHE A N 1
ATOM 8143 C CA . PHE A 1 1030 ? 17.021 -15.416 11.303 1.00 82.94 1030 PHE A CA 1
ATOM 8144 C C . PHE A 1 1030 ? 16.766 -14.447 12.471 1.00 82.94 1030 PHE A C 1
ATOM 8146 O O . PHE A 1 1030 ? 17.686 -14.129 13.215 1.00 82.94 1030 PHE A O 1
ATOM 8153 N N . GLY A 1 1031 ? 15.511 -14.028 12.688 1.00 71.31 1031 GLY A N 1
ATOM 8154 C CA . GLY A 1 1031 ? 15.111 -13.087 13.749 1.00 71.31 1031 GLY A CA 1
ATOM 8155 C C . GLY A 1 1031 ? 14.513 -13.725 15.015 1.00 71.31 1031 GLY A C 1
ATOM 8156 O O . GLY A 1 1031 ? 14.188 -13.022 15.972 1.00 71.31 1031 GLY A O 1
ATOM 8157 N N . GLY A 1 1032 ? 14.356 -15.053 15.048 1.00 75.00 1032 GLY A N 1
ATOM 8158 C CA . GLY A 1 1032 ? 13.687 -15.778 16.135 1.00 75.00 1032 GLY A CA 1
ATOM 8159 C C . GLY A 1 1032 ? 12.155 -15.815 16.012 1.00 75.00 1032 GLY A C 1
ATOM 8160 O O . GLY A 1 1032 ? 11.546 -15.163 15.166 1.00 75.00 1032 GLY A O 1
ATOM 8161 N N . ARG A 1 1033 ? 11.498 -16.628 16.851 1.00 75.00 1033 ARG A N 1
ATOM 8162 C CA . ARG A 1 1033 ? 10.036 -16.827 16.813 1.00 75.00 1033 ARG A CA 1
ATOM 8163 C C . ARG A 1 1033 ? 9.302 -15.711 17.560 1.00 75.00 1033 ARG A C 1
ATOM 8165 O O . ARG A 1 1033 ? 9.605 -15.468 18.722 1.00 75.00 1033 ARG A O 1
ATOM 8172 N N . GLY A 1 1034 ? 8.308 -15.093 16.916 1.00 58.25 1034 GLY A N 1
ATOM 8173 C CA . GLY A 1 1034 ? 7.338 -14.198 17.569 1.00 58.25 1034 GLY A CA 1
ATOM 8174 C C . GLY A 1 1034 ? 7.897 -12.880 18.116 1.00 58.25 1034 GLY A C 1
ATOM 8175 O O . GLY A 1 1034 ? 7.218 -12.225 18.898 1.00 58.25 1034 GLY A O 1
ATOM 8176 N N . LYS A 1 1035 ? 9.119 -12.486 17.742 1.00 56.62 1035 LYS A N 1
ATOM 8177 C CA . LYS A 1 1035 ? 9.706 -11.208 18.160 1.00 56.62 1035 LYS A CA 1
ATOM 8178 C C . LYS A 1 1035 ? 9.237 -10.073 17.248 1.00 56.62 1035 LYS A C 1
ATOM 8180 O O . LYS A 1 1035 ? 9.206 -10.242 16.029 1.00 56.62 1035 LYS A O 1
ATOM 8185 N N . SER A 1 1036 ? 8.899 -8.927 17.844 1.00 52.53 1036 SER A N 1
ATOM 8186 C CA . SER A 1 1036 ? 8.714 -7.672 17.105 1.00 52.53 1036 SER A CA 1
ATOM 8187 C C . SER A 1 1036 ? 10.049 -7.258 16.485 1.00 52.53 1036 SER A C 1
ATOM 8189 O O . SER A 1 1036 ? 11.079 -7.316 17.156 1.00 52.53 1036 SER A O 1
ATOM 8191 N N . ALA A 1 1037 ? 10.041 -6.905 15.199 1.00 57.50 1037 ALA A N 1
ATOM 8192 C CA . ALA A 1 1037 ? 11.252 -6.748 14.394 1.00 57.50 1037 ALA A CA 1
ATOM 8193 C C . ALA A 1 1037 ? 11.805 -5.302 14.357 1.00 57.50 1037 ALA A C 1
ATOM 8195 O O . ALA A 1 1037 ? 12.784 -5.052 13.663 1.00 57.50 1037 ALA A O 1
ATOM 8196 N N . GLY A 1 1038 ? 11.223 -4.371 15.122 1.00 64.19 1038 GLY A N 1
ATOM 8197 C CA . GLY A 1 1038 ? 11.552 -2.936 15.091 1.00 64.19 1038 GLY A CA 1
ATOM 8198 C C . GLY A 1 1038 ? 10.502 -2.106 14.341 1.00 64.19 1038 GLY A C 1
ATOM 8199 O O . GLY A 1 1038 ? 9.574 -2.659 13.747 1.00 64.19 1038 GLY A O 1
ATOM 8200 N N . LYS A 1 1039 ? 10.612 -0.771 14.390 1.00 74.38 1039 LYS A N 1
ATOM 8201 C CA . LYS A 1 1039 ? 9.674 0.147 13.712 1.00 74.38 1039 LYS A CA 1
ATOM 8202 C C . LYS A 1 1039 ? 10.051 0.269 12.227 1.00 74.38 1039 LYS A C 1
ATOM 8204 O O . LYS A 1 1039 ? 11.197 0.610 11.945 1.00 74.38 1039 LYS A O 1
ATOM 8209 N N . PRO A 1 1040 ? 9.140 0.036 11.269 1.00 80.56 1040 PRO A N 1
ATOM 8210 C CA . PRO A 1 1040 ? 9.482 0.140 9.855 1.00 80.56 1040 PRO A CA 1
ATOM 8211 C C . PRO A 1 1040 ? 9.741 1.587 9.424 1.00 80.56 1040 PRO A C 1
ATOM 8213 O O . PRO A 1 1040 ? 9.050 2.510 9.856 1.00 80.56 1040 PRO A O 1
ATOM 8216 N N . VAL A 1 1041 ? 10.731 1.778 8.551 1.00 79.81 1041 VAL A N 1
ATOM 8217 C CA . VAL A 1 1041 ? 11.013 3.066 7.905 1.00 79.81 1041 VAL A CA 1
ATOM 8218 C C . VAL A 1 1041 ? 10.162 3.183 6.651 1.00 79.81 1041 VAL A C 1
ATOM 8220 O O . VAL A 1 1041 ? 10.467 2.592 5.617 1.00 79.81 1041 VAL A O 1
ATOM 8223 N N . THR A 1 1042 ? 9.077 3.942 6.759 1.00 73.12 1042 THR A N 1
ATOM 8224 C CA . THR A 1 1042 ? 8.103 4.152 5.677 1.00 73.12 1042 THR A CA 1
ATOM 8225 C C . THR A 1 1042 ? 8.002 5.611 5.234 1.00 73.12 1042 THR A C 1
ATOM 8227 O O . THR A 1 1042 ? 7.261 5.914 4.303 1.00 73.12 1042 THR A O 1
ATOM 8230 N N . GLU A 1 1043 ? 8.721 6.522 5.894 1.00 66.50 1043 GLU A N 1
ATOM 8231 C CA . GLU A 1 1043 ? 8.728 7.948 5.562 1.00 66.50 1043 GLU A CA 1
ATOM 8232 C C . GLU A 1 1043 ? 9.514 8.203 4.269 1.00 66.50 1043 GLU A C 1
ATOM 8234 O O . GLU A 1 1043 ? 10.584 7.637 4.040 1.00 66.50 1043 GLU A O 1
ATOM 8239 N N . VAL A 1 1044 ? 8.956 9.044 3.402 1.00 55.53 1044 VAL A N 1
ATOM 8240 C CA . VAL A 1 1044 ? 9.470 9.308 2.057 1.00 55.53 1044 VAL A CA 1
ATOM 8241 C C . VAL A 1 1044 ? 10.321 10.581 2.077 1.00 55.53 1044 VAL A C 1
ATOM 8243 O O . VAL A 1 1044 ? 9.818 11.629 2.469 1.00 55.53 1044 VAL A O 1
ATOM 8246 N N . PRO A 1 1045 ? 11.573 10.552 1.595 1.00 51.44 1045 PRO A N 1
ATOM 8247 C CA . PRO A 1 1045 ? 12.261 11.759 1.161 1.00 51.44 1045 PRO A CA 1
ATOM 8248 C C . PRO A 1 1045 ? 11.562 12.273 -0.106 1.00 51.44 1045 PRO A C 1
ATOM 8250 O O . PRO A 1 1045 ? 11.618 11.613 -1.149 1.00 51.44 1045 PRO A O 1
ATOM 8253 N N . GLU A 1 1046 ? 10.857 13.400 -0.002 1.00 46.00 1046 GLU A N 1
ATOM 8254 C CA . GLU A 1 1046 ? 10.201 14.071 -1.130 1.00 46.00 1046 GLU A CA 1
ATOM 8255 C C . GLU A 1 1046 ? 11.227 14.329 -2.243 1.00 46.00 1046 GLU A C 1
ATOM 8257 O O . GLU A 1 1046 ? 12.246 14.986 -2.032 1.00 46.00 1046 GLU A O 1
ATOM 8262 N N . LEU A 1 1047 ? 10.986 13.764 -3.427 1.00 49.50 1047 LEU A N 1
ATOM 8263 C CA . LEU A 1 1047 ? 11.788 14.035 -4.622 1.00 49.50 1047 LEU A CA 1
ATOM 8264 C C . LEU A 1 1047 ? 10.922 14.473 -5.804 1.00 49.50 1047 LEU A C 1
ATOM 8266 O O . LEU A 1 1047 ? 11.404 15.273 -6.598 1.00 49.50 1047 LEU A O 1
ATOM 8270 N N . ILE A 1 1048 ? 9.665 14.015 -5.925 1.00 45.16 1048 ILE A N 1
ATOM 8271 C CA . ILE A 1 1048 ? 8.773 14.395 -7.035 1.00 45.16 1048 ILE A CA 1
ATOM 8272 C C . ILE A 1 1048 ? 7.289 14.349 -6.599 1.00 45.16 1048 ILE A C 1
ATOM 8274 O O . ILE A 1 1048 ? 6.761 13.274 -6.301 1.00 45.16 1048 ILE A O 1
ATOM 8278 N N . GLY A 1 1049 ? 6.613 15.508 -6.614 1.00 32.53 1049 GLY A N 1
ATOM 8279 C CA . GLY A 1 1049 ? 5.155 15.681 -6.463 1.00 32.53 1049 GLY A CA 1
ATOM 8280 C C . GLY A 1 1049 ? 4.786 17.099 -5.999 1.00 32.53 1049 GLY A C 1
ATOM 8281 O O . GLY A 1 1049 ? 4.678 17.351 -4.814 1.00 32.53 1049 GLY A O 1
ATOM 8282 N N . THR A 1 1050 ? 4.642 18.097 -6.870 1.00 26.73 1050 THR A N 1
ATOM 8283 C CA . THR A 1 1050 ? 3.411 18.441 -7.621 1.00 26.73 1050 THR A CA 1
ATOM 8284 C C . THR A 1 1050 ? 3.770 19.432 -8.764 1.00 26.73 1050 THR A C 1
ATOM 8286 O O . THR A 1 1050 ? 4.892 19.931 -8.755 1.00 26.73 1050 THR A O 1
ATOM 8289 N N . PRO A 1 1051 ? 2.897 19.622 -9.780 1.00 37.56 1051 PRO A N 1
ATOM 8290 C CA . PRO A 1 1051 ? 3.229 19.721 -11.214 1.00 37.56 1051 PRO A CA 1
ATOM 8291 C C . PRO A 1 1051 ? 4.153 20.858 -11.661 1.00 37.56 1051 PRO A C 1
ATOM 8293 O O . PRO A 1 1051 ? 4.104 21.954 -11.062 1.00 37.56 1051 PRO A O 1
#

Foldseek 3Di:
DPPDFAADDDDDFPDLQFKWKKWFWDAADLPDATETEIDIFGLDDDPPPDDHGDAAEEEAEDADDPVAWDWGHYVNGTDTGGPLVRQVSSLPHHNPDTHIYDYLVPTFPPVPQSRNLSVLLCLLSVLLSHPAYEYELEEDDQNLVLLLVLLVLQLVVCVVVVDLEDPPPDDPPRPHDAAPDSNLVSVLVSLVRLSLQALLVLSNPLNYQHYWYDYHNHIDTLVSNVSVVSHLAPDDDPRHDYHVSSQVADRSSNLSVVSSVVLVVLVVVVVVVVVVVDDDDDDDDDDDDDDDDDDDDSADAQLLSLLSSLRRDDPQQLCSRSSCCSRHPDPDRDRPVDHSQRSQVVVLQVLQVVLQVCLCVPVRPQKDFLPDPSNVSLQQQQQQFAPQQDPALHFRSGGRSNGDRQAHRQDADPQFALQHGIWRWDADPVQGTKTWWFFQFFWAFKDAQAQADDPDVVVNVVSLVNQLVRLVVQLVVQVVQAPPHDPVNVVVCNVVVVVLCGGFWPDDPDDDDDDDTDTDDDSNPSGDDRDDDPPDDPVSVSCCPNQRQWIWTAGPRRWIKIFGNPDGGGWTFIRGHNDLFTWTWHFDPFDPDTATGTRHTMGIPPSRRRPSVPDDDDDMDMHGRDDDGDDDDDPPDQDAQPLDPDGDGAAVVFFLFFFDDPPDPDDFQQQFWAAFQQQIFRGQEEADADWPLAAQLQADDVVCLCQLLLQLSLGGSEYEYHAAELDSQQALENSTHYQLDLVNLVRLLSSVSSSVSSVGAYEYEYTGQALNHQFHDCVVDVRAHNDVVNPGDLVAHEACDQDHQDPRTRRHDNDDPVNLVVSLVSLLSSLVSRVVSPHQAYEYECEQQGHNVLLQWVVNHPDPDQSDDDNNNSNVSVLVSLLSSCVRDDPRRAYEYEYALWQQCPPPPVDPGTRHNVSVLVVLQSSLVSRHAEYEYHHHNNHPPHDQPADAQSRLVSQLSSCVSNPLSHAYEGEGNPPALVSQSCSCPVSVHRHYYYYVQCVVPSNSSVVNCVVVVTQTDHRPVCVCVPPNPPDDRHHTNPRYDDRDDDD

Radius of gyration: 38.07 Å; chains: 1; bounding box: 98×88×110 Å

Sequence (1051 aa):
MSSQEPKYRYRNITNVDNGIRLVRLQPARPTQRISIMLEHSWLSRPEDGQKGHPPYAALSYTWGTSRQAKSILCDGRLLHVTETLHEALKRFRDQDHVITLWIDQICINQKNVPERNRQVRMMGRIFTGARRVLVWLGHDYGNSDKGMQLAEQLAAYCKRHRRSSFELHRTASNDLPQRGSERLTALSAILRRPWWLRTWVVQEVVLNPEVELVVGNKSISWDDLEVVIDLLEGPPSQDWLLDPTLSAWELPFSRINRIRKRLQQRSINNSNAMFQDASTSILEEPTELYQDTVVKDSRIDLLDLLLMSRNLEANDPSDKVYALVGLSNYELEPDYNQSTHGVFNEFARHTVGEATNIALTDEGRGKIHAKKPEAHKALVLLACAGCHNKLADLHSWAPDWTATLMSRPLVYDDRFCTGGDELEIDWDMDRGLVLCGKLFDTVHVAGTTNLAYEPDPTVANILIDKWWREAKTIAHQRAVHSPGMSQQSFETQYVINRIAEHGYYKGTNSIWTHAGSERRRSLLDEYDLGQHERDHDPQQTMTLGPTRGRVFFTTTTGYIGLAPHGTVEGDLVYIVLGSSVPYILRPRRGTDEQGFTLIGEAYVQGIMNGEALEINSWSFGDISIREKPAFTADHHKNLASPAVPYFTPLQDPPAGTALLVDGQKDVPKLFRPLKLRGLTLQNRIMLSPLCQYSAENGHYTMWHKTHIGGIVQRGPGLTCIEATAVTPQGRITPEDSGLWQDSQIGPLKEVVDFAHSQNQKIMIQLAHAGRKASTVAPWLSPGAIASEDIKGWPNEVYAPSAIAWNSQHATPKAMTLDDIAAFKTAFQDSVKRALQAGFDAIEIHNAHGYLLHEFLSPVSNQRSDKYGGTWENRVRLSLEIVEETRAIIPKDMPLFLRISATDWLENVEDIPESWTVDDTLKLAPLLAEKGVDLLDVSTGGTHPDQHPHVGPAYQAPFAIKVKQAVGSKMAVGAVGVIENAKLANDLLEKDGLDLIIVGRGFQKNPGLVFAWGDELGVHVNMPNQIRWGFGGRGKSAGKPVTEVPELIGTP

InterPro domains:
  IPR001155 NADH:flavin oxidoreductase/NADH oxidase, N-terminal [PF00724] (669-1010)
  IPR010730 Heterokaryon incompatibility [PF06985] (56-204)
  IPR013785 Aldolase-type TIM barrel [G3DSA:3.20.20.70] (667-1033)
  IPR044152 NADPH dehydrogenase YqjM-like [PTHR43303] (643-1031)
  IPR044152 NADPH dehydrogenase YqjM-like [cd02932] (670-1015)

Organism: NCBI:txid321146